Protein 4NA1 (pdb70)

Radius of gyration: 31.55 Å; Cα contacts (8 Å, |Δi|>4): 2940; chains: 2; bounding box: 77×65×108 Å

Nearest PDB structures (foldseek):
  4na1-assembly1_A  TM=1.002E+00  e=0.000E+00  Bacillus subtilis subsp. subtilis str. 168
  4na3-assembly1_A  TM=1.001E+00  e=0.000E+00  Bacillus subtilis subsp. subtilis str. 168
  5erb-assembly2_C  TM=9.635E-01  e=1.532E-74  Bacillus amyloliquefaciens
  6fij-assembly1_A  TM=9.177E-01  e=1.841E-51  Cercospora nicotianae
  8cg4-assembly1_B  TM=8.851E-01  e=1.357E-51  Aspergillus parasiticus

Secondary structure (DSSP, 8-state):
-PPPEEEEEEEEEBTTBSSHHHHHHHHHTT----EEPPTTT--GGGGBS-TTTSTT-BS--EEB--S-TTEE-GGGGT--HHHHTTS-HHHHHHHHHHHHHHHHHT--HHHHTTS--EEEEE----SHHHHHHHTTPPP-THHHHHHS-TTHHHHHHHHHHT--S-EEEE-BTBTHHHHHHHHHHHHHHHTS-SEEEEEEEE---SSHHHHHHHHTT-B-TTS---TTBTT---B-BB-EEEEEEEEEHHHHHHHT---SEEEEEEEEEE--S-SSTT---HHHHHHHHHHHHHHHT--GGG--EEE------TTHHHHHHHHHHHHHHHHHT---SS--EEEE-THHHH-B-GGGHHHHHHHHHHHHHHTTEEPPPTT-SSB-TT---TTSSEEE--S-EE---EE-SSSPEEPPEEEEEEE-TTSEEEEEEEE-------EEEEEEESSHHHHHHHHHHHHHHHHTTS--GGGHHHHHHHHHHSS---SEEEEEEESSHHHHHHHHHHHHHSS--SSSSEEEEGGG-TTHHHHHHH-HHHHHHHHHHHHTT-HHHHHHHHHTT----GGGGS-SSPPPP---PPP----EE----/-PPPEEEEEEEEEBTTBSSHHHHHHHHHTT----EEPPTTT--GGGGBS-TTTSTT-BS--EEB--S-TTEE-TGGGT--HHHHTTS-HHHHHHHHHHHHHHHHHT--HHHHTTS--EEEEE----SHHHHHHHTTPPP-THHIIIII-TTHHHHHHHHHHT--S-EEEE-BTBTHHHHHHHHHHHHHHTTS-SEEEEEEEE---SSHHHHHHHHTT-B-TTS---TTBTT---B-BB-EEEEEEEEEHHHHHHHT---SEEEEEEEEEE--S-SSTT---HHHHHHHHHHHHHHHT--GGGEEEEE------TTHHHHHHHHHHHHHHHHHHT----EEEE-THHHH-B-GGGHHHHHHHHHHHHHHTTEEPPPTT-SSB-TTS--TTSSEEE--S-EE----B-TTSPBPPPEEEEEEE-TTSEEEEEEEE------EEEEEEESSHHHHHHHHHHHHHHHHTT---GGGHHHHHHHHHHSS---SEEEEEEESSHHHHHHHHHHHHHT---EEEEGGG-HHHHHHTSS-HHHHHHHHHHHHTT-HHHHHHHHHTT----GGGGS-SSPPPP---PPP----EE-----

Sequence (1188 aa):
DFEPVAIVGISGRFPGAMDIDEFWKNLEEGKDSITEVPKDRWDWREHYGNPDTDVNKTDIKWGGFIDGVAEFDPLFFGISPREADYVDPQQRLLMTYVWKALEDAGCSPQSLSGTGTGIFIGTGNTGYKDLFHRANLPIEGHAATGHMIPSVGPNRMSYFLNIHGPSEPVETACSSSLVAIHRAVTAMQNGDCEMAIAGGVNTILTEEAHISYSKAGMLSTDGRCKTFSADANGYVRGEGVGMVMLKKLEDAERDGNHIYGVIRGTAENHGGRANTLTSPNPKAQADLLVRAYRQADIDPSTVTYIEAHGTGTELGDPIEINGLKAAFKELSNMDVPDHRCGIGSVKSNIGHLELAAGISGLIKVLLQMKHKTLVKSLHCETLNPYLQLTDSPFYIVQEKQEWKSVTDRDGNELPRRAGISSFGIGGVNAHIVIEEYMPEQPNVIVLSAKNKSRLIDRASQLLEVIRNKKYTDQDLHRIAYTLQVGREEMDERLACVAGTMQELEEKLQAFVDGKEETDEFFRGQSHRNKETQTIFTADEDMALALDAWIRKRKYAKLADLWVKGVSIQWNTLYGETKPRLISLPSYPFAKDHYWVPDFEPVAIVGISGRFPGAMDIDEFWKNLEEGKDSITEVPKDRWDWREHYGNPDTDVNKTDIKWGGFIDGVAEFDPLFFGISPREADYVDPQQRLLMTYVWKALEDAGCSPQSLSGTGTGIFIGTGNTGYKDLFHRANLPIEGHAATGHMIPSVGPNRMSYFLNIHGPSEPVETACSSSLVAIHRAVTAMQNGDCEMAIAGGVNTILTEEAHISYSKAGMLSTDGRCKTFSADANGYVRGEGVGMVMLKKLEDAERDGNHIYGVIRGTAENHGGRANTLTSPNPKAQADLLVRAYRQADIDPSTVTYIEAHGTGTELGDPIEINGLKAAFKELSNMRDHRCGIGSVKSNIGHLELAAGISGLIKVLLQMKHKTLVKSLHCETLNPYLQLTDSPFYIVQEKQEWKSVTDRDGNELPRRAGISSFGIGGVNAHIVIEEYMPQPNVIVLSAKNKSRLIDRASQLLEVIRNKKYTDQDLHRIAYTLQVGREEMDERLACVAGTMQELEEKLQAFVDGKEFFRGQSHRNKETQTIFTADEDMALALDAWIRKRKYAKLADLWVKGVSIQWNTLYGETKPRLISLPSYPFAKDHYWVPA

CATH classification: 3.40.47.10 (+1 more: 1.10.1240.100)

Organism: Bacillus subtilis (strain 168) (NCBI:txid224308)

Structure (mmCIF, N/CA/C/O backbone):
data_4NA1
#
_entry.id   4NA1
#
_cell.length_a   77.862
_cell.length_b   113.089
_cell.length_c   96.480
_cell.angle_alpha   90.00
_cell.angle_beta   107.00
_cell.angle_gamma   90.00
#
_symmetry.space_group_name_H-M   'P 1 21 1'
#
loop_
_entity.id
_entity.type
_entity.pdbx_description
1 polymer 'Polyketide synthase PksJ'
2 non-polymer 'SULFATE ION'
3 water water
#
loop_
_atom_site.group_PDB
_atom_site.id
_atom_site.type_symbol
_atom_site.label_atom_id
_atom_site.label_alt_id
_atom_site.label_comp_id
_atom_site.label_asym_id
_atom_site.label_entity_id
_atom_site.label_seq_id
_atom_site.pdbx_PDB_ins_code
_atom_site.Cartn_x
_atom_site.Cartn_y
_atom_site.Cartn_z
_atom_site.occupancy
_atom_site.B_iso_or_equiv
_atom_site.auth_seq_id
_atom_site.auth_comp_id
_atom_site.auth_asym_id
_atom_site.auth_atom_id
_atom_site.pdbx_PDB_model_num
ATOM 1 N N . ASP A 1 22 ? -8.272 -50.079 -24.952 1.00 71.40 3 ASP A N 1
ATOM 2 C CA . ASP A 1 22 ? -9.525 -49.335 -24.871 1.00 76.65 3 ASP A CA 1
ATOM 3 C C . ASP A 1 22 ? -9.528 -48.085 -25.759 1.00 70.13 3 ASP A C 1
ATOM 4 O O . ASP A 1 22 ? -10.559 -47.703 -26.316 1.00 63.96 3 ASP A O 1
ATOM 9 N N . PHE A 1 23 ? -8.370 -47.457 -25.904 1.00 62.59 4 PHE A N 1
ATOM 10 C CA . PHE A 1 23 ? -8.290 -46.233 -26.682 1.00 52.17 4 PHE A CA 1
ATOM 11 C C . PHE A 1 23 ? -8.503 -46.489 -28.173 1.00 55.14 4 PHE A C 1
ATOM 12 O O . PHE A 1 23 ? -7.795 -47.284 -28.770 1.00 56.20 4 PHE A O 1
ATOM 20 N N . GLU A 1 24 ? -9.465 -45.797 -28.786 1.00 54.29 5 GLU A N 1
ATOM 21 C CA . GLU A 1 24 ? -9.650 -45.906 -30.235 1.00 52.80 5 GLU A CA 1
ATOM 22 C C . GLU A 1 24 ? -8.915 -44.775 -30.974 1.00 44.90 5 GLU A C 1
ATOM 23 O O . GLU A 1 24 ? -9.117 -43.598 -30.718 1.00 40.33 5 GLU A O 1
ATOM 29 N N . PRO A 1 25 ? -8.051 -45.145 -31.902 1.00 43.22 6 PRO A N 1
ATOM 30 C CA . PRO A 1 25 ? -7.307 -44.153 -32.687 1.00 37.92 6 PRO A CA 1
ATOM 31 C C . PRO A 1 25 ? -8.247 -43.202 -33.450 1.00 40.17 6 PRO A C 1
ATOM 32 O O . PRO A 1 25 ? -9.326 -43.609 -33.889 1.00 34.83 6 PRO A O 1
ATOM 36 N N . VAL A 1 26 ? -7.844 -41.940 -33.563 1.00 32.20 7 VAL A N 1
ATOM 37 C CA . VAL A 1 26 ? -8.668 -40.901 -34.168 1.00 31.75 7 VAL A CA 1
ATOM 38 C C . VAL A 1 26 ? -7.983 -40.345 -35.396 1.00 30.82 7 VAL A C 1
ATOM 39 O O . VAL A 1 26 ? -6.863 -39.837 -35.316 1.00 34.59 7 VAL A O 1
ATOM 43 N N . ALA A 1 27 ? -8.674 -40.397 -36.527 1.00 31.19 8 ALA A N 1
ATOM 44 C CA . ALA A 1 27 ? -8.139 -39.877 -37.777 1.00 31.87 8 ALA A CA 1
ATOM 45 C C . ALA A 1 27 ? -8.335 -38.366 -37.913 1.00 31.40 8 ALA A C 1
ATOM 46 O O . ALA A 1 27 ? -9.378 -37.827 -37.577 1.00 25.86 8 ALA A O 1
ATOM 48 N N . ILE A 1 28 ? -7.331 -37.685 -38.432 1.00 31.86 9 ILE A N 1
ATOM 49 C CA . ILE A 1 28 ? -7.500 -36.303 -38.841 1.00 30.27 9 ILE A CA 1
ATOM 50 C C . ILE A 1 28 ? -7.844 -36.264 -40.323 1.00 34.36 9 ILE A C 1
ATOM 51 O O . ILE A 1 28 ? -6.979 -36.535 -41.142 1.00 31.14 9 ILE A O 1
ATOM 56 N N . VAL A 1 29 ? -9.071 -35.851 -40.658 1.00 27.81 10 VAL A N 1
ATOM 57 C CA . VAL A 1 29 ? -9.610 -35.997 -41.997 1.00 27.78 10 VAL A CA 1
ATOM 58 C C . VAL A 1 29 ? -9.785 -34.678 -42.780 1.00 29.18 10 VAL A C 1
ATOM 59 O O . VAL A 1 29 ? -10.099 -34.700 -43.951 1.00 31.21 10 VAL A O 1
ATOM 63 N N . GLY A 1 30 ? -9.553 -33.536 -42.131 1.00 28.66 11 GLY A N 1
ATOM 64 C CA . GLY A 1 30 ? -9.637 -32.248 -42.786 1.00 31.71 11 GLY A CA 1
ATOM 65 C C . GLY A 1 30 ? -8.925 -31.209 -41.947 1.00 34.69 11 GLY A C 1
ATOM 66 O O . GLY A 1 30 ? -8.845 -31.338 -40.733 1.00 26.29 11 GLY A O 1
ATOM 67 N N . ILE A 1 31 ? -8.339 -30.218 -42.601 1.00 26.91 12 ILE A N 1
ATOM 68 C CA . ILE A 1 31 ? -7.664 -29.167 -41.899 1.00 27.78 12 ILE A CA 1
ATOM 69 C C . ILE A 1 31 ? -7.858 -27.875 -42.640 1.00 27.45 12 ILE A C 1
ATOM 70 O O . ILE A 1 31 ? -8.094 -27.887 -43.844 1.00 31.22 12 ILE A O 1
ATOM 75 N N . SER A 1 32 ? -7.720 -26.763 -41.928 1.00 30.26 13 SER A N 1
ATOM 76 C CA . SER A 1 32 ? -7.733 -25.430 -42.524 1.00 25.50 13 SER A CA 1
ATOM 77 C C . SER A 1 32 ? -6.959 -24.489 -41.617 1.00 33.75 13 SER A C 1
ATOM 78 O O . SER A 1 32 ? -6.757 -24.767 -40.429 1.00 26.06 13 SER A O 1
ATOM 81 N N . GLY A 1 33 ? -6.554 -23.347 -42.148 1.00 30.60 14 GLY A N 1
ATOM 82 C CA . GLY A 1 33 ? -5.881 -22.389 -41.307 1.00 30.09 14 GLY A CA 1
ATOM 83 C C . GLY A 1 33 ? -5.341 -21.203 -42.041 1.00 34.08 14 GLY A C 1
ATOM 84 O O . GLY A 1 33 ? -5.162 -21.252 -43.255 1.00 32.27 14 GLY A O 1
ATOM 85 N N . ARG A 1 34 ? -5.055 -20.152 -41.275 1.00 30.01 15 ARG A N 1
ATOM 86 C CA . ARG A 1 34 ? -4.393 -18.950 -41.749 1.00 30.94 15 ARG A CA 1
ATOM 87 C C . ARG A 1 34 ? -3.397 -18.484 -40.689 1.00 32.66 15 ARG A C 1
ATOM 88 O O . ARG A 1 34 ? -3.726 -18.433 -39.510 1.00 28.94 15 ARG A O 1
ATOM 96 N N . PHE A 1 35 ? -2.172 -18.155 -41.106 1.00 30.94 16 PHE A N 1
ATOM 97 C CA . PHE A 1 35 ? -1.082 -17.891 -40.162 1.00 31.87 16 PHE A CA 1
ATOM 98 C C . PHE A 1 35 ? -0.283 -16.683 -40.579 1.00 35.27 16 PHE A C 1
ATOM 99 O O . PHE A 1 35 ? -0.452 -16.181 -41.697 1.00 34.48 16 PHE A O 1
ATOM 107 N N . PRO A 1 36 ? 0.566 -16.179 -39.670 1.00 31.22 17 PRO A N 1
ATOM 108 C CA . PRO A 1 36 ? 1.318 -15.010 -40.097 1.00 35.10 17 PRO A CA 1
ATOM 109 C C . PRO A 1 36 ? 2.083 -15.344 -41.371 1.00 34.06 17 PRO A C 1
ATOM 110 O O . PRO A 1 36 ? 2.733 -16.383 -41.414 1.00 35.72 17 PRO A O 1
ATOM 114 N N . GLY A 1 37 ? 1.940 -14.515 -42.402 1.00 33.05 18 GLY A N 1
ATOM 115 C CA . GLY A 1 37 ? 2.617 -14.734 -43.666 1.00 39.94 18 GLY A CA 1
ATOM 116 C C . GLY A 1 37 ? 1.982 -15.788 -44.561 1.00 44.03 18 GLY A C 1
ATOM 117 O O . GLY A 1 37 ? 2.508 -16.064 -45.629 1.00 39.13 18 GLY A O 1
ATOM 118 N N . ALA A 1 38 ? 0.865 -16.392 -44.147 1.00 41.69 19 ALA A N 1
ATOM 119 C CA . ALA A 1 38 ? 0.331 -17.543 -44.894 1.00 35.99 19 ALA A CA 1
ATOM 120 C C . ALA A 1 38 ? -1.189 -17.520 -45.003 1.00 42.12 19 ALA A C 1
ATOM 121 O O . ALA A 1 38 ? -1.909 -17.770 -44.030 1.00 33.52 19 ALA A O 1
ATOM 123 N N . MET A 1 39 ? -1.671 -17.247 -46.204 1.00 33.53 20 MET A N 1
ATOM 124 C CA . MET A 1 39 ? -3.094 -17.100 -46.442 1.00 34.48 20 MET A CA 1
ATOM 125 C C . MET A 1 39 ? -3.871 -18.386 -46.188 1.00 31.78 20 MET A C 1
ATOM 126 O O . MET A 1 39 ? -5.046 -18.340 -45.846 1.00 38.70 20 MET A O 1
ATOM 131 N N . ASP A 1 40 ? -3.224 -19.524 -46.397 1.00 31.48 21 ASP A N 1
ATOM 132 C CA . ASP A 1 40 ? -3.892 -20.802 -46.272 1.00 32.87 21 ASP A CA 1
ATOM 133 C C . ASP A 1 40 ? -2.852 -21.856 -46.012 1.00 30.69 21 ASP A C 1
ATOM 134 O O . ASP A 1 40 ? -1.656 -21.564 -45.890 1.00 34.90 21 ASP A O 1
ATOM 139 N N . ILE A 1 41 ? -3.298 -23.091 -45.920 1.00 31.20 22 ILE A N 1
ATOM 140 C CA . ILE A 1 41 ? -2.405 -24.199 -45.590 1.00 31.82 22 ILE A CA 1
ATOM 141 C C . ILE A 1 41 ? -1.286 -24.410 -46.635 1.00 40.34 22 ILE A C 1
ATOM 142 O O . ILE A 1 41 ? -0.146 -24.710 -46.279 1.00 35.79 22 ILE A O 1
ATOM 147 N N . ASP A 1 42 ? -1.611 -24.253 -47.919 1.00 36.09 23 ASP A N 1
ATOM 148 C CA . ASP A 1 42 ? -0.603 -24.349 -48.987 1.00 44.92 23 ASP A CA 1
ATOM 149 C C . ASP A 1 42 ? 0.546 -23.329 -48.785 1.00 39.08 23 ASP A C 1
ATOM 150 O O . ASP A 1 42 ? 1.729 -23.661 -48.862 1.00 39.63 23 ASP A O 1
ATOM 155 N N . GLU A 1 43 ? 0.213 -22.076 -48.543 1.00 40.18 24 GLU A N 1
ATOM 156 C CA . GLU A 1 43 ? 1.281 -21.099 -48.399 1.00 40.84 24 GLU A CA 1
ATOM 157 C C . GLU A 1 43 ? 2.088 -21.343 -47.114 1.00 41.98 24 GLU A C 1
ATOM 158 O O . GLU A 1 43 ? 3.297 -21.104 -47.052 1.00 37.66 24 GLU A O 1
ATOM 164 N N . PHE A 1 44 ? 1.403 -21.834 -46.095 1.00 36.05 25 PHE A N 1
ATOM 165 C CA . PHE A 1 44 ? 2.042 -22.146 -44.840 1.00 32.51 25 PHE A CA 1
ATOM 166 C C . PHE A 1 44 ? 3.162 -23.134 -45.043 1.00 36.39 25 PHE A C 1
ATOM 167 O O . PHE A 1 44 ? 4.266 -22.943 -44.528 1.00 35.12 25 PHE A O 1
ATOM 175 N N . TRP A 1 45 ? 2.879 -24.211 -45.772 1.00 37.00 26 TRP A N 1
ATOM 176 C CA . TRP A 1 45 ? 3.919 -25.201 -46.062 1.00 42.46 26 TRP A CA 1
ATOM 177 C C . TRP A 1 45 ? 5.071 -24.628 -46.890 1.00 41.76 26 TRP A C 1
ATOM 178 O O . TRP A 1 45 ? 6.242 -24.937 -46.651 1.00 43.03 26 TRP A O 1
ATOM 189 N N . LYS A 1 46 ? 4.727 -23.794 -47.862 1.00 42.07 27 LYS A N 1
ATOM 190 C CA . LYS A 1 46 ? 5.717 -23.112 -48.689 1.00 41.72 27 LYS A CA 1
ATOM 191 C C . LYS A 1 46 ? 6.662 -22.292 -47.801 1.00 45.84 27 LYS A C 1
ATOM 192 O O . LYS A 1 46 ? 7.885 -22.331 -47.972 1.00 43.35 27 LYS A O 1
ATOM 198 N N . ASN A 1 47 ? 6.094 -21.563 -46.843 1.00 42.62 28 ASN A N 1
ATOM 199 C CA . ASN A 1 47 ? 6.898 -20.766 -45.927 1.00 41.22 28 ASN A CA 1
ATOM 200 C C . ASN A 1 47 ? 7.777 -21.616 -45.038 1.00 35.56 28 ASN A C 1
ATOM 201 O O . ASN A 1 47 ? 8.948 -21.308 -44.846 1.00 41.55 28 ASN A O 1
ATOM 206 N N . LEU A 1 48 ? 7.204 -22.682 -44.472 1.00 38.52 29 LEU A N 1
ATOM 207 C CA . LEU A 1 48 ? 7.958 -23.546 -43.572 1.00 39.02 29 LEU A CA 1
ATOM 208 C C . LEU A 1 48 ? 9.118 -24.215 -44.324 1.00 44.37 29 LEU A C 1
ATOM 209 O O . LEU A 1 48 ? 10.239 -24.278 -43.827 1.00 43.53 29 LEU A O 1
ATOM 214 N N . GLU A 1 49 ? 8.842 -24.682 -45.539 1.00 42.80 30 GLU A N 1
ATOM 215 C CA . GLU A 1 49 ? 9.845 -25.349 -46.372 1.00 46.66 30 GLU A CA 1
ATOM 216 C C . GLU A 1 49 ? 11.012 -24.417 -46.756 1.00 43.86 30 GLU A C 1
ATOM 217 O O . GLU A 1 49 ? 12.156 -24.856 -46.819 1.00 50.30 30 GLU A O 1
ATOM 223 N N . GLU A 1 50 ? 10.724 -23.137 -46.966 1.00 43.82 31 GLU A N 1
ATOM 224 C CA . GLU A 1 50 ? 11.737 -22.157 -47.338 1.00 44.31 31 GLU A CA 1
ATOM 225 C C . GLU A 1 50 ? 12.465 -21.525 -46.146 1.00 47.37 31 GLU A C 1
ATOM 226 O O . GLU A 1 50 ? 13.358 -20.699 -46.347 1.00 44.34 31 GLU A O 1
ATOM 232 N N . GLY A 1 51 ? 12.080 -21.904 -44.922 1.00 41.78 32 GLY A N 1
ATOM 233 C CA . GLY A 1 51 ? 12.639 -21.331 -43.701 1.00 38.11 32 GLY A CA 1
ATOM 234 C C . GLY A 1 51 ? 12.293 -19.862 -43.517 1.00 43.75 32 GLY A C 1
ATOM 235 O O . GLY A 1 51 ? 13.087 -19.076 -43.010 1.00 45.03 32 GLY A O 1
ATOM 236 N N . LYS A 1 52 ? 11.083 -19.476 -43.895 1.00 43.09 33 LYS A N 1
ATOM 237 C CA . LYS A 1 52 ? 10.712 -18.067 -43.842 1.00 43.71 33 LYS A CA 1
ATOM 238 C C . LYS A 1 52 ? 10.290 -17.614 -42.422 1.00 47.36 33 LYS A C 1
ATOM 239 O O . LYS A 1 52 ? 9.614 -18.331 -41.673 1.00 40.65 33 LYS A O 1
ATOM 245 N N . ASP A 1 53 ? 10.746 -16.419 -42.065 1.00 43.71 34 ASP A N 1
ATOM 246 C CA . ASP A 1 53 ? 10.410 -15.749 -40.815 1.00 39.68 34 ASP A CA 1
ATOM 247 C C . ASP A 1 53 ? 9.297 -14.782 -41.139 1.00 37.78 34 ASP A C 1
ATOM 248 O O . ASP A 1 53 ? 9.489 -13.914 -41.954 1.00 42.39 34 ASP A O 1
ATOM 253 N N . SER A 1 54 ? 8.117 -14.927 -40.541 1.00 40.09 35 SER A N 1
ATOM 254 C CA . SER A 1 54 ? 6.988 -14.084 -40.941 1.00 37.94 35 SER A CA 1
ATOM 255 C C . SER A 1 54 ? 6.646 -13.010 -39.918 1.00 37.94 35 SER A C 1
ATOM 256 O O . SER A 1 54 ? 5.634 -12.345 -40.040 1.00 40.44 35 SER A O 1
ATOM 259 N N . ILE A 1 55 ? 7.498 -12.838 -38.912 1.00 37.32 36 ILE A N 1
ATOM 260 C CA . ILE A 1 55 ? 7.295 -11.772 -37.936 1.00 37.95 36 ILE A CA 1
ATOM 261 C C . ILE A 1 55 ? 7.557 -10.423 -38.601 1.00 38.45 36 ILE A C 1
ATOM 262 O O . ILE A 1 55 ? 8.446 -10.295 -39.449 1.00 39.53 36 ILE A O 1
ATOM 267 N N . THR A 1 56 ? 6.762 -9.434 -38.227 1.00 37.99 37 THR A N 1
ATOM 268 C CA . THR A 1 56 ? 6.877 -8.080 -38.759 1.00 39.44 37 THR A CA 1
ATOM 269 C C . THR A 1 56 ? 6.737 -7.133 -37.600 1.00 41.08 37 THR A C 1
ATOM 270 O O . THR A 1 56 ? 6.472 -7.542 -36.453 1.00 35.56 37 THR A O 1
ATOM 274 N N . GLU A 1 57 ? 6.874 -5.853 -37.901 1.00 40.34 38 GLU A N 1
ATOM 275 C CA . GLU A 1 57 ? 6.528 -4.806 -36.953 1.00 36.88 38 GLU A CA 1
ATOM 276 C C . GLU A 1 57 ? 5.024 -4.745 -36.881 1.00 36.24 38 GLU A C 1
ATOM 277 O O . GLU A 1 57 ? 4.346 -5.186 -37.807 1.00 39.50 38 GLU A O 1
ATOM 283 N N . VAL A 1 58 ? 4.484 -4.247 -35.772 1.00 32.92 39 VAL A N 1
ATOM 284 C CA . VAL A 1 58 ? 3.053 -4.098 -35.672 1.00 32.63 39 VAL A CA 1
ATOM 285 C C . VAL A 1 58 ? 2.500 -3.186 -36.781 1.00 41.07 39 VAL A C 1
ATOM 286 O O . VAL A 1 58 ? 2.995 -2.070 -36.966 1.00 38.41 39 VAL A O 1
ATOM 290 N N . PRO A 1 59 ? 1.468 -3.657 -37.511 1.00 38.36 40 PRO A N 1
ATOM 291 C CA . PRO A 1 59 ? 0.844 -2.847 -38.571 1.00 38.06 40 PRO A CA 1
ATOM 292 C C . PRO A 1 59 ? 0.113 -1.648 -38.016 1.00 42.31 40 PRO A C 1
ATOM 293 O O . PRO A 1 59 ? -0.535 -1.746 -36.976 1.00 40.94 40 PRO A O 1
ATOM 297 N N . LYS A 1 60 ? 0.222 -0.527 -38.724 1.00 44.60 41 LYS A N 1
ATOM 298 C CA . LYS A 1 60 ? -0.348 0.739 -38.286 1.00 44.78 41 LYS A CA 1
ATOM 299 C C . LYS A 1 60 ? -1.845 0.639 -38.071 1.00 41.53 41 LYS A C 1
ATOM 300 O O . LYS A 1 60 ? -2.382 1.267 -37.168 1.00 41.00 41 LYS A O 1
ATOM 306 N N . ASP A 1 61 ? -2.523 -0.180 -38.862 1.00 44.10 42 ASP A N 1
ATOM 307 C CA . ASP A 1 61 ? -3.969 -0.322 -38.699 1.00 46.09 42 ASP A CA 1
ATOM 308 C C . ASP A 1 61 ? -4.393 -1.019 -37.377 1.00 44.87 42 ASP A C 1
ATOM 309 O O . ASP A 1 61 ? -5.564 -0.971 -37.035 1.00 42.75 42 ASP A O 1
ATOM 314 N N . ARG A 1 62 ? -3.458 -1.623 -36.624 1.00 37.88 43 ARG A N 1
ATOM 315 C CA . ARG A 1 62 ? -3.804 -2.155 -35.289 1.00 36.03 43 ARG A CA 1
ATOM 316 C C . ARG A 1 62 ? -3.548 -1.090 -34.224 1.00 36.21 43 ARG A C 1
ATOM 317 O O . ARG A 1 62 ? -4.445 -0.721 -33.462 1.00 39.21 43 ARG A O 1
ATOM 325 N N . TRP A 1 63 ? -2.291 -0.655 -34.144 1.00 38.72 44 TRP A N 1
ATOM 326 C CA . TRP A 1 63 ? -1.891 0.527 -33.390 1.00 34.96 44 TRP A CA 1
ATOM 327 C C . TRP A 1 63 ? -0.542 1.036 -33.920 1.00 41.05 44 TRP A C 1
ATOM 328 O O . TRP A 1 63 ? 0.146 0.362 -34.696 1.00 37.26 44 TRP A O 1
ATOM 339 N N . ASP A 1 64 ? -0.186 2.246 -33.505 1.00 37.12 45 ASP A N 1
ATOM 340 C CA . ASP A 1 64 ? 1.097 2.820 -33.836 1.00 40.39 45 ASP A CA 1
ATOM 341 C C . ASP A 1 64 ? 2.131 2.431 -32.777 1.00 35.75 45 ASP A C 1
ATOM 342 O O . ASP A 1 64 ? 2.113 2.956 -31.672 1.00 38.81 45 ASP A O 1
ATOM 347 N N . TRP A 1 65 ? 3.056 1.535 -33.107 1.00 38.28 46 TRP A N 1
ATOM 348 C CA . TRP A 1 65 ? 3.996 1.101 -32.084 1.00 39.43 46 TRP A CA 1
ATOM 349 C C . TRP A 1 65 ? 4.816 2.284 -31.521 1.00 42.26 46 TRP A C 1
ATOM 350 O O . TRP A 1 65 ? 5.176 2.299 -30.334 1.00 35.69 46 TRP A O 1
ATOM 361 N N . ARG A 1 66 ? 5.083 3.290 -32.352 1.00 38.59 47 ARG A N 1
ATOM 362 C CA . ARG A 1 66 ? 5.883 4.435 -31.893 1.00 45.81 47 ARG A CA 1
ATOM 363 C C . ARG A 1 66 ? 5.161 5.221 -30.818 1.00 37.83 47 ARG A C 1
ATOM 364 O O . ARG A 1 66 ? 5.770 5.721 -29.873 1.00 41.90 47 ARG A O 1
ATOM 372 N N . GLU A 1 67 ? 3.848 5.299 -30.951 1.00 38.52 48 GLU A N 1
ATOM 373 C CA . GLU A 1 67 ? 3.050 6.046 -30.004 1.00 37.46 48 GLU A CA 1
ATOM 374 C C . GLU A 1 67 ? 3.117 5.462 -28.591 1.00 43.53 48 GLU A C 1
ATOM 375 O O . GLU A 1 67 ? 3.003 6.194 -27.601 1.00 47.25 48 GLU A O 1
ATOM 381 N N . HIS A 1 68 ? 3.331 4.152 -28.489 1.00 41.99 49 HIS A N 1
ATOM 382 C CA . HIS A 1 68 ? 3.327 3.483 -27.188 1.00 40.50 49 HIS A CA 1
ATOM 383 C C . HIS A 1 68 ? 4.728 3.024 -26.834 1.00 37.24 49 HIS A C 1
ATOM 384 O O . HIS A 1 68 ? 4.914 2.291 -25.879 1.00 36.13 49 HIS A O 1
ATOM 391 N N . TYR A 1 69 ? 5.726 3.488 -27.585 1.00 42.33 50 TYR A N 1
ATOM 392 C CA . TYR A 1 69 ? 7.106 3.026 -27.381 1.00 38.41 50 TYR A CA 1
ATOM 393 C C . TYR A 1 69 ? 7.790 3.635 -26.148 1.00 43.01 50 TYR A C 1
ATOM 394 O O . TYR A 1 69 ? 7.603 4.815 -25.812 1.00 44.91 50 TYR A O 1
ATOM 403 N N . GLY A 1 70 ? 8.585 2.822 -25.465 1.00 38.70 51 GLY A N 1
ATOM 404 C CA . GLY A 1 70 ? 9.272 3.280 -24.274 1.00 41.42 51 GLY A CA 1
ATOM 405 C C . GLY A 1 70 ? 9.867 2.115 -23.510 1.00 46.87 51 GLY A C 1
ATOM 406 O O . GLY A 1 70 ? 9.891 0.980 -24.011 1.00 43.18 51 GLY A O 1
ATOM 407 N N . ASN A 1 71 ? 10.356 2.404 -22.302 1.00 46.72 52 ASN A N 1
ATOM 408 C CA . ASN A 1 71 ? 10.907 1.389 -21.416 1.00 43.64 52 ASN A CA 1
ATOM 409 C C . ASN A 1 71 ? 9.808 0.854 -20.489 1.00 40.43 52 ASN A C 1
ATOM 410 O O . ASN A 1 71 ? 9.226 1.609 -19.704 1.00 43.32 52 ASN A O 1
ATOM 415 N N . PRO A 1 72 ? 9.460 -0.444 -20.636 1.00 34.01 53 PRO A N 1
ATOM 416 C CA . PRO A 1 72 ? 8.324 -1.031 -19.917 1.00 39.59 53 PRO A CA 1
ATOM 417 C C . PRO A 1 72 ? 8.567 -1.110 -18.415 1.00 37.12 53 PRO A C 1
ATOM 418 O O . PRO A 1 72 ? 7.615 -1.099 -17.638 1.00 37.05 53 PRO A O 1
ATOM 422 N N . ASP A 1 73 ? 9.831 -1.161 -18.018 1.00 35.02 54 ASP A N 1
ATOM 423 C CA . ASP A 1 73 ? 10.198 -1.253 -16.604 1.00 39.71 54 ASP A CA 1
ATOM 424 C C . ASP A 1 73 ? 10.058 0.087 -15.866 1.00 38.25 54 ASP A C 1
ATOM 425 O O . ASP A 1 73 ? 9.921 0.091 -14.658 1.00 40.33 54 ASP A O 1
ATOM 430 N N . THR A 1 74 ? 10.066 1.218 -16.584 1.00 44.51 55 THR A N 1
ATOM 431 C CA . THR A 1 74 ? 9.987 2.543 -15.934 1.00 45.20 55 THR A CA 1
ATOM 432 C C . THR A 1 74 ? 8.896 3.500 -16.465 1.00 46.23 55 THR A C 1
ATOM 433 O O . THR A 1 74 ? 8.536 4.474 -15.786 1.00 43.10 55 THR A O 1
ATOM 437 N N . ASP A 1 75 ? 8.371 3.232 -17.660 1.00 41.19 56 ASP A N 1
ATOM 438 C CA . ASP A 1 75 ? 7.425 4.164 -18.304 1.00 40.19 56 ASP A CA 1
ATOM 439 C C . ASP A 1 75 ? 5.997 3.672 -18.303 1.00 44.48 56 ASP A C 1
ATOM 440 O O . ASP A 1 75 ? 5.694 2.564 -18.768 1.00 38.32 56 ASP A O 1
ATOM 445 N N . VAL A 1 76 ? 5.121 4.509 -17.763 1.00 39.18 57 VAL A N 1
ATOM 446 C CA . VAL A 1 76 ? 3.711 4.210 -17.693 1.00 42.46 57 VAL A CA 1
ATOM 447 C C . VAL A 1 76 ? 3.129 3.917 -19.077 1.00 43.63 57 VAL A C 1
ATOM 448 O O . VAL A 1 76 ? 3.197 4.748 -19.985 1.00 38.97 57 VAL A O 1
ATOM 452 N N . ASN A 1 77 ? 2.561 2.719 -19.209 1.00 36.70 58 ASN A N 1
ATOM 453 C CA . ASN A 1 77 ? 1.847 2.253 -20.400 1.00 35.23 58 ASN A CA 1
ATOM 454 C C . ASN A 1 77 ? 2.685 2.184 -21.666 1.00 33.69 58 ASN A C 1
ATOM 455 O O . ASN A 1 77 ? 2.138 2.250 -22.759 1.00 43.65 58 ASN A O 1
ATOM 460 N N . LYS A 1 78 ? 3.990 1.963 -21.536 1.00 33.22 59 LYS A N 1
ATOM 461 C CA . LYS A 1 78 ? 4.848 1.884 -22.708 1.00 35.09 59 LYS A CA 1
ATOM 462 C C . LYS A 1 78 ? 5.480 0.510 -22.808 1.00 37.89 59 LYS A C 1
ATOM 463 O O . LYS A 1 78 ? 5.568 -0.213 -21.827 1.00 31.75 59 LYS A O 1
ATOM 469 N N . THR A 1 79 ? 5.903 0.153 -24.013 1.00 31.28 60 THR A N 1
ATOM 470 C CA . THR A 1 79 ? 6.621 -1.091 -24.220 1.00 35.85 60 THR A CA 1
ATOM 471 C C . THR A 1 79 ? 7.649 -0.890 -25.303 1.00 34.93 60 THR A C 1
ATOM 472 O O . THR A 1 79 ? 7.495 -0.015 -26.131 1.00 36.73 60 THR A O 1
ATOM 476 N N . ASP A 1 80 ? 8.705 -1.694 -25.274 1.00 37.11 61 ASP A N 1
ATOM 477 C CA . ASP A 1 80 ? 9.716 -1.679 -26.327 1.00 40.89 61 ASP A CA 1
ATOM 478 C C . ASP A 1 80 ? 9.413 -2.780 -27.338 1.00 39.08 61 ASP A C 1
ATOM 479 O O . ASP A 1 80 ? 10.154 -2.997 -28.283 1.00 35.88 61 ASP A O 1
ATOM 484 N N . ILE A 1 81 ? 8.291 -3.460 -27.153 1.00 37.87 62 ILE A N 1
ATOM 485 C CA . ILE A 1 81 ? 7.937 -4.552 -28.052 1.00 37.93 62 ILE A CA 1
ATOM 486 C C . ILE A 1 81 ? 7.115 -4.027 -29.208 1.00 38.78 62 ILE A C 1
ATOM 487 O O . ILE A 1 81 ? 5.940 -3.692 -29.042 1.00 34.53 62 ILE A O 1
ATOM 492 N N . LYS A 1 82 ? 7.713 -4.005 -30.399 1.00 30.72 63 LYS A N 1
ATOM 493 C CA . LYS A 1 82 ? 7.036 -3.430 -31.546 1.00 38.96 63 LYS A CA 1
ATOM 494 C C . LYS A 1 82 ? 6.769 -4.467 -32.635 1.00 37.77 63 LYS A C 1
ATOM 495 O O . LYS A 1 82 ? 6.436 -4.113 -33.764 1.00 37.56 63 LYS A O 1
ATOM 501 N N . TRP A 1 83 ? 6.907 -5.740 -32.277 1.00 36.23 64 TRP A N 1
ATOM 502 C CA . TRP A 1 83 ? 6.774 -6.848 -33.216 1.00 31.93 64 TRP A CA 1
ATOM 503 C C . TRP A 1 83 ? 5.582 -7.764 -32.922 1.00 36.33 64 TRP A C 1
ATOM 504 O O . TRP A 1 83 ? 5.080 -7.824 -31.795 1.00 28.87 64 TRP A O 1
ATOM 515 N N . GLY A 1 84 ? 5.166 -8.477 -33.957 1.00 34.87 65 GLY A N 1
ATOM 516 C CA . GLY A 1 84 ? 4.170 -9.521 -33.851 1.00 35.67 65 GLY A CA 1
ATOM 517 C C . GLY A 1 84 ? 4.045 -10.275 -35.162 1.00 35.61 65 GLY A C 1
ATOM 518 O O . GLY A 1 84 ? 4.482 -9.792 -36.220 1.00 39.09 65 GLY A O 1
ATOM 519 N N . GLY A 1 85 ? 3.465 -11.471 -35.091 1.00 36.47 66 GLY A N 1
ATOM 520 C CA . GLY A 1 85 ? 3.014 -12.197 -36.265 1.00 30.30 66 GLY A CA 1
ATOM 521 C C . GLY A 1 85 ? 1.524 -11.867 -36.467 1.00 35.89 66 GLY A C 1
ATOM 522 O O . GLY A 1 85 ? 0.672 -12.169 -35.614 1.00 32.83 66 GLY A O 1
ATOM 523 N N . PHE A 1 86 ? 1.205 -11.218 -37.581 1.00 33.32 67 PHE A N 1
ATOM 524 C CA . PHE A 1 86 ? -0.146 -10.747 -37.840 1.00 34.60 67 PHE A CA 1
ATOM 525 C C . PHE A 1 86 ? -0.710 -11.414 -39.078 1.00 32.07 67 PHE A C 1
ATOM 526 O O . PHE A 1 86 ? 0.026 -11.749 -39.973 1.00 34.73 67 PHE A O 1
ATOM 534 N N . ILE A 1 87 ? -2.019 -11.649 -39.110 1.00 36.08 68 ILE A N 1
ATOM 535 C CA . ILE A 1 87 ? -2.614 -12.243 -40.307 1.00 37.93 68 ILE A CA 1
ATOM 536 C C . ILE A 1 87 ? -3.420 -11.213 -41.062 1.00 35.61 68 ILE A C 1
ATOM 537 O O . ILE A 1 87 ? -3.873 -10.243 -40.495 1.00 35.02 68 ILE A O 1
ATOM 542 N N . ASP A 1 88 ? -3.618 -11.466 -42.347 1.00 35.14 69 ASP A N 1
ATOM 543 C CA . ASP A 1 88 ? -4.529 -10.670 -43.141 1.00 40.39 69 ASP A CA 1
ATOM 544 C C . ASP A 1 88 ? -5.968 -11.076 -42.938 1.00 41.29 69 ASP A C 1
ATOM 545 O O . ASP A 1 88 ? -6.262 -12.233 -42.636 1.00 39.66 69 ASP A O 1
ATOM 550 N N . GLY A 1 89 ? -6.862 -10.108 -43.099 1.00 33.56 70 GLY A N 1
ATOM 551 C CA . GLY A 1 89 ? -8.288 -10.389 -43.170 1.00 41.53 70 GLY A CA 1
ATOM 552 C C . GLY A 1 89 ? -9.019 -10.540 -41.844 1.00 39.77 70 GLY A C 1
ATOM 553 O O . GLY A 1 89 ? -10.049 -11.207 -41.806 1.00 39.45 70 GLY A O 1
ATOM 554 N N . VAL A 1 90 ? -8.512 -9.927 -40.768 1.00 37.76 71 VAL A N 1
ATOM 555 C CA . VAL A 1 90 ? -9.089 -10.144 -39.435 1.00 32.47 71 VAL A CA 1
ATOM 556 C C . VAL A 1 90 ? -10.498 -9.594 -39.358 1.00 34.64 71 VAL A C 1
ATOM 557 O O . VAL A 1 90 ? -11.350 -10.102 -38.626 1.00 34.43 71 VAL A O 1
ATOM 561 N N . ALA A 1 91 ? -10.749 -8.587 -40.174 1.00 31.33 72 ALA A N 1
ATOM 562 C CA . ALA A 1 91 ? -12.035 -7.917 -40.214 1.00 37.05 72 ALA A CA 1
ATOM 563 C C . ALA A 1 91 ? -12.925 -8.436 -41.363 1.00 34.71 72 ALA A C 1
ATOM 564 O O . ALA A 1 91 ? -14.047 -7.951 -41.573 1.00 31.58 72 ALA A O 1
ATOM 566 N N . GLU A 1 92 ? -12.432 -9.410 -42.117 1.00 35.69 73 GLU A N 1
ATOM 567 C CA . GLU A 1 92 ? -13.192 -9.912 -43.248 1.00 37.38 73 GLU A CA 1
ATOM 568 C C . GLU A 1 92 ? -14.180 -11.012 -42.868 1.00 36.65 73 GLU A C 1
ATOM 569 O O . GLU A 1 92 ? -13.831 -11.944 -42.153 1.00 35.08 73 GLU A O 1
ATOM 575 N N . PHE A 1 93 ? -15.401 -10.907 -43.379 1.00 36.83 74 PHE A N 1
ATOM 576 C CA . PHE A 1 93 ? -16.456 -11.862 -43.050 1.00 35.80 74 PHE A CA 1
ATOM 577 C C . PHE A 1 93 ? -17.533 -11.904 -44.135 1.00 36.05 74 PHE A C 1
ATOM 578 O O . PHE A 1 93 ? -17.745 -10.937 -44.854 1.00 32.00 74 PHE A O 1
ATOM 586 N N . ASP A 1 94 ? -18.206 -13.041 -44.238 1.00 31.49 75 ASP A N 1
ATOM 587 C CA . ASP A 1 94 ? -19.313 -13.220 -45.171 1.00 29.21 75 ASP A CA 1
ATOM 588 C C . ASP A 1 94 ? -20.537 -13.560 -44.354 1.00 30.15 75 ASP A C 1
ATOM 589 O O . ASP A 1 94 ? -20.952 -14.725 -44.259 1.00 28.20 75 ASP A O 1
ATOM 594 N N . PRO A 1 95 ? -21.124 -12.537 -43.724 1.00 29.37 76 PRO A N 1
ATOM 595 C CA . PRO A 1 95 ? -22.191 -12.811 -42.751 1.00 27.18 76 PRO A CA 1
ATOM 596 C C . PRO A 1 95 ? -23.409 -13.464 -43.368 1.00 34.61 76 PRO A C 1
ATOM 597 O O . PRO A 1 95 ? -24.021 -14.300 -42.701 1.00 33.27 76 PRO A O 1
ATOM 601 N N . LEU A 1 96 ? -23.780 -13.084 -44.600 1.00 37.04 77 LEU A N 1
ATOM 602 C CA . LEU A 1 96 ? -24.978 -13.651 -45.218 1.00 32.33 77 LEU A CA 1
ATOM 603 C C . LEU A 1 96 ? -24.832 -15.158 -45.430 1.00 34.20 77 LEU A C 1
ATOM 604 O O . LEU A 1 96 ? -25.813 -15.889 -45.375 1.00 33.92 77 LEU A O 1
ATOM 609 N N . PHE A 1 97 ? -23.606 -15.607 -45.678 1.00 33.52 78 PHE A N 1
ATOM 610 C CA . PHE A 1 97 ? -23.340 -17.017 -45.797 1.00 31.49 78 PHE A CA 1
ATOM 611 C C . PHE A 1 97 ? -23.828 -17.752 -44.557 1.00 33.38 78 PHE A C 1
ATOM 612 O O . PHE A 1 97 ? -24.382 -18.835 -44.665 1.00 33.36 78 PHE A O 1
ATOM 620 N N . PHE A 1 98 ? -23.601 -17.148 -43.390 1.00 28.89 79 PHE A N 1
ATOM 621 C CA . PHE A 1 98 ? -23.833 -17.792 -42.111 1.00 31.36 79 PHE A CA 1
ATOM 622 C C . PHE A 1 98 ? -25.144 -17.327 -41.520 1.00 35.04 79 PHE A C 1
ATOM 623 O O . PHE A 1 98 ? -25.371 -17.546 -40.344 1.00 36.48 79 PHE A O 1
ATOM 631 N N . GLY A 1 99 ? -25.990 -16.673 -42.326 1.00 32.99 80 GLY A N 1
ATOM 632 C CA . GLY A 1 99 ? -27.305 -16.219 -41.874 1.00 32.82 80 GLY A CA 1
ATOM 633 C C . GLY A 1 99 ? -27.273 -15.067 -40.867 1.00 37.22 80 GLY A C 1
ATOM 634 O O . GLY A 1 99 ? -28.176 -14.904 -40.036 1.00 32.13 80 GLY A O 1
ATOM 635 N N . ILE A 1 100 ? -26.234 -14.246 -40.942 1.00 31.74 81 ILE A N 1
ATOM 636 C CA . ILE A 1 100 ? -26.097 -13.086 -40.048 1.00 32.38 81 ILE A CA 1
ATOM 637 C C . ILE A 1 100 ? -26.221 -11.795 -40.872 1.00 34.85 81 ILE A C 1
ATOM 638 O O . ILE A 1 100 ? -25.676 -11.692 -41.962 1.00 30.91 81 ILE A O 1
ATOM 643 N N . SER A 1 101 ? -26.938 -10.807 -40.374 1.00 34.71 82 SER A N 1
ATOM 644 C CA . SER A 1 101 ? -27.065 -9.539 -41.110 1.00 39.67 82 SER A CA 1
ATOM 645 C C . SER A 1 101 ? -25.776 -8.695 -41.072 1.00 40.81 82 SER A C 1
ATOM 646 O O . SER A 1 101 ? -25.005 -8.772 -40.105 1.00 34.94 82 SER A O 1
ATOM 649 N N . PRO A 1 102 ? -25.548 -7.870 -42.120 1.00 39.68 83 PRO A N 1
ATOM 650 C CA . PRO A 1 102 ? -24.377 -6.986 -42.162 1.00 35.94 83 PRO A CA 1
ATOM 651 C C . PRO A 1 102 ? -24.318 -6.110 -40.923 1.00 33.34 83 PRO A C 1
ATOM 652 O O . PRO A 1 102 ? -23.252 -5.884 -40.348 1.00 35.98 83 PRO A O 1
ATOM 656 N N . ARG A 1 103 ? -25.475 -5.691 -40.444 1.00 36.84 84 ARG A N 1
ATOM 657 C CA . ARG A 1 103 ? -25.511 -4.816 -39.278 1.00 36.75 84 ARG A CA 1
ATOM 658 C C . ARG A 1 103 ? -25.081 -5.570 -38.010 1.00 43.90 84 ARG A C 1
ATOM 659 O O . ARG A 1 103 ? -24.357 -5.026 -37.161 1.00 39.10 84 ARG A O 1
ATOM 667 N N . GLU A 1 104 ? -25.523 -6.821 -37.896 1.00 38.39 85 GLU A N 1
ATOM 668 C CA . GLU A 1 104 ? -25.151 -7.680 -36.782 1.00 37.13 85 GLU A CA 1
ATOM 669 C C . GLU A 1 104 ? -23.667 -7.993 -36.841 1.00 33.19 85 GLU A C 1
ATOM 670 O O . GLU A 1 104 ? -22.991 -8.116 -35.819 1.00 33.12 85 GLU A O 1
ATOM 676 N N . ALA A 1 105 ? -23.161 -8.134 -38.056 1.00 28.33 86 ALA A N 1
ATOM 677 C CA . ALA A 1 105 ? -21.802 -8.546 -38.249 1.00 33.22 86 ALA A CA 1
ATOM 678 C C . ALA A 1 105 ? -20.829 -7.619 -37.534 1.00 32.04 86 ALA A C 1
ATOM 679 O O . ALA A 1 105 ? -19.823 -8.087 -37.040 1.00 30.48 86 ALA A O 1
ATOM 681 N N . ASP A 1 106 ? -21.125 -6.317 -37.481 1.00 36.95 87 ASP A N 1
ATOM 682 C CA . ASP A 1 106 ? -20.236 -5.360 -36.822 1.00 36.28 87 ASP A CA 1
ATOM 683 C C . ASP A 1 106 ? -20.018 -5.684 -35.344 1.00 33.96 87 ASP A C 1
ATOM 684 O O . ASP A 1 106 ? -18.962 -5.394 -34.780 1.00 35.10 87 ASP A O 1
ATOM 689 N N . TYR A 1 107 ? -21.028 -6.286 -34.737 1.00 31.28 88 TYR A N 1
ATOM 690 C CA . TYR A 1 107 ? -20.991 -6.618 -33.335 1.00 30.86 88 TYR A CA 1
ATOM 691 C C . TYR A 1 107 ? -20.352 -7.959 -33.043 1.00 34.61 88 TYR A C 1
ATOM 692 O O . TYR A 1 107 ? -20.039 -8.269 -31.885 1.00 32.26 88 TYR A O 1
ATOM 701 N N . VAL A 1 108 ? -20.156 -8.755 -34.084 1.00 33.02 89 VAL A N 1
ATOM 702 C CA . VAL A 1 108 ? -19.648 -10.096 -33.869 1.00 28.09 89 VAL A CA 1
ATOM 703 C C . VAL A 1 108 ? -18.125 -10.055 -33.794 1.00 27.07 89 VAL A C 1
ATOM 704 O O . VAL A 1 108 ? -17.451 -9.550 -34.718 1.00 28.25 89 VAL A O 1
ATOM 708 N N . ASP A 1 109 ? -17.592 -10.583 -32.686 1.00 27.99 90 ASP A N 1
ATOM 709 C CA . ASP A 1 109 ? -16.157 -10.634 -32.431 1.00 26.41 90 ASP A CA 1
ATOM 710 C C . ASP A 1 109 ? -15.460 -11.357 -33.584 1.00 32.83 90 ASP A C 1
ATOM 711 O O . ASP A 1 109 ? -15.931 -12.404 -34.043 1.00 29.52 90 ASP A O 1
ATOM 716 N N . PRO A 1 110 ? -14.345 -10.790 -34.070 1.00 24.72 91 PRO A N 1
ATOM 717 C CA . PRO A 1 110 ? -13.516 -11.443 -35.073 1.00 28.64 91 PRO A CA 1
ATOM 718 C C . PRO A 1 110 ? -13.121 -12.857 -34.611 1.00 29.97 91 PRO A C 1
ATOM 719 O O . PRO A 1 110 ? -12.899 -13.724 -35.468 1.00 26.24 91 PRO A O 1
ATOM 723 N N . GLN A 1 111 ? -13.079 -13.101 -33.297 1.00 29.26 92 GLN A N 1
ATOM 724 C CA . GLN A 1 111 ? -12.792 -14.470 -32.800 1.00 30.34 92 GLN A CA 1
ATOM 725 C C . GLN A 1 111 ? -13.829 -15.466 -33.330 1.00 30.60 92 GLN A C 1
ATOM 726 O O . GLN A 1 111 ? -13.493 -16.584 -33.767 1.00 29.04 92 GLN A O 1
ATOM 732 N N . GLN A 1 112 ? -15.089 -15.058 -33.269 1.00 25.05 93 GLN A N 1
ATOM 733 C CA . GLN A 1 112 ? -16.207 -15.873 -33.720 1.00 24.56 93 GLN A CA 1
ATOM 734 C C . GLN A 1 112 ? -16.262 -15.981 -35.209 1.00 28.32 93 GLN A C 1
ATOM 735 O O . GLN A 1 112 ? -16.639 -17.011 -35.743 1.00 26.08 93 GLN A O 1
ATOM 741 N N . ARG A 1 113 ? -15.954 -14.885 -35.888 1.00 23.79 94 ARG A N 1
ATOM 742 C CA . ARG A 1 113 ? -16.049 -14.845 -37.342 1.00 29.91 94 ARG A CA 1
ATOM 743 C C . ARG A 1 113 ? -15.041 -15.756 -37.985 1.00 27.71 94 ARG A C 1
ATOM 744 O O . ARG A 1 113 ? -15.393 -16.522 -38.902 1.00 27.13 94 ARG A O 1
ATOM 752 N N . LEU A 1 114 ? -13.794 -15.671 -37.521 1.00 26.93 95 LEU A N 1
ATOM 753 C CA . LEU A 1 114 ? -12.751 -16.589 -37.961 1.00 29.30 95 LEU A CA 1
ATOM 754 C C . LEU A 1 114 ? -13.076 -18.031 -37.553 1.00 29.16 95 LEU A C 1
ATOM 755 O O . LEU A 1 114 ? -12.877 -18.938 -38.324 1.00 26.07 95 LEU A O 1
ATOM 760 N N . LEU A 1 115 ? -13.606 -18.236 -36.354 1.00 27.20 96 LEU A N 1
ATOM 761 C CA . LEU A 1 115 ? -14.008 -19.582 -35.956 1.00 26.08 96 LEU A CA 1
ATOM 762 C C . LEU A 1 115 ? -14.973 -20.182 -37.004 1.00 25.82 96 LEU A C 1
ATOM 763 O O . LEU A 1 115 ? -14.713 -21.258 -37.547 1.00 25.90 96 LEU A O 1
ATOM 768 N N . MET A 1 116 ? -16.065 -19.465 -37.294 1.00 24.81 97 MET A N 1
ATOM 769 C CA . MET A 1 116 ? -17.080 -19.979 -38.210 1.00 30.12 97 MET A CA 1
ATOM 770 C C . MET A 1 116 ? -16.466 -20.235 -39.594 1.00 27.47 97 MET A C 1
ATOM 771 O O . MET A 1 116 ? -16.662 -21.272 -40.220 1.00 25.44 97 MET A O 1
ATOM 776 N N . THR A 1 117 ? -15.669 -19.297 -40.054 1.00 25.99 98 THR A N 1
ATOM 777 C CA . THR A 1 117 ? -15.055 -19.409 -41.371 1.00 25.03 98 THR A CA 1
ATOM 778 C C . THR A 1 117 ? -14.158 -20.653 -41.498 1.00 26.57 98 THR A C 1
ATOM 779 O O . THR A 1 117 ? -14.253 -21.428 -42.472 1.00 26.77 98 THR A O 1
ATOM 783 N N . TYR A 1 118 ? -13.280 -20.848 -40.515 1.00 29.00 99 TYR A N 1
ATOM 784 C CA . TYR A 1 118 ? -12.287 -21.907 -40.626 1.00 26.75 99 TYR A CA 1
ATOM 785 C C . TYR A 1 118 ? -12.835 -23.255 -40.271 1.00 27.11 99 TYR A C 1
ATOM 786 O O . TYR A 1 118 ? -12.366 -24.247 -40.808 1.00 23.14 99 TYR A O 1
ATOM 795 N N . VAL A 1 119 ? -13.892 -23.303 -39.458 1.00 24.79 100 VAL A N 1
ATOM 796 C CA . VAL A 1 119 ? -14.562 -24.591 -39.234 1.00 27.28 100 VAL A CA 1
ATOM 797 C C . VAL A 1 119 ? -15.186 -25.088 -40.525 1.00 26.91 100 VAL A C 1
ATOM 798 O O . VAL A 1 119 ? -15.022 -26.244 -40.894 1.00 28.89 100 VAL A O 1
ATOM 802 N N . TRP A 1 120 ? -15.861 -24.197 -41.241 1.00 26.77 101 TRP A N 1
ATOM 803 C CA . TRP A 1 120 ? -16.468 -24.568 -42.520 1.00 24.62 101 TRP A CA 1
ATOM 804 C C . TRP A 1 120 ? -15.392 -25.037 -43.496 1.00 28.50 101 TRP A C 1
ATOM 805 O O . TRP A 1 120 ? -15.579 -26.035 -44.224 1.00 24.24 101 TRP A O 1
ATOM 816 N N . LYS A 1 121 ? -14.255 -24.342 -43.512 1.00 26.66 102 LYS A N 1
ATOM 817 C CA . LYS A 1 121 ? -13.184 -24.733 -44.442 1.00 33.07 102 LYS A CA 1
ATOM 818 C C . LYS A 1 121 ? -12.611 -26.093 -44.160 1.00 30.54 102 LYS A C 1
ATOM 819 O O . LYS A 1 121 ? -12.255 -26.821 -45.114 1.00 29.52 102 LYS A O 1
ATOM 825 N N . ALA A 1 122 ? -12.476 -26.425 -42.878 1.00 25.34 103 ALA A N 1
ATOM 826 C CA . ALA A 1 122 ? -11.989 -27.756 -42.497 1.00 31.50 103 ALA A CA 1
ATOM 827 C C . ALA A 1 122 ? -12.978 -28.837 -42.891 1.00 30.79 103 ALA A C 1
ATOM 828 O O . ALA A 1 122 ? -12.566 -29.925 -43.339 1.00 30.48 103 ALA A O 1
ATOM 830 N N . LEU A 1 123 ? -14.268 -28.546 -42.771 1.00 29.13 104 LEU A N 1
ATOM 831 C CA . LEU A 1 123 ? -15.285 -29.489 -43.222 1.00 30.89 104 LEU A CA 1
ATOM 832 C C . LEU A 1 123 ? -15.203 -29.682 -44.724 1.00 27.44 104 LEU A C 1
ATOM 833 O O . LEU A 1 123 ? -15.295 -30.809 -45.202 1.00 26.39 104 LEU A O 1
ATOM 838 N N . GLU A 1 124 ? -15.054 -28.584 -45.467 1.00 27.04 105 GLU A N 1
ATOM 839 C CA . GLU A 1 124 ? -14.925 -28.686 -46.911 1.00 30.99 105 GLU A CA 1
ATOM 840 C C . GLU A 1 124 ? -13.627 -29.403 -47.279 1.00 28.73 105 GLU A C 1
ATOM 841 O O . GLU A 1 124 ? -13.604 -30.228 -48.218 1.00 31.22 105 GLU A O 1
ATOM 847 N N . ASP A 1 125 ? -12.546 -29.113 -46.550 1.00 26.02 106 ASP A N 1
ATOM 848 C CA . ASP A 1 125 ? -11.301 -29.833 -46.805 1.00 29.48 106 ASP A CA 1
ATOM 849 C C . ASP A 1 125 ? -11.505 -31.321 -46.664 1.00 32.74 106 ASP A C 1
ATOM 850 O O . ASP A 1 125 ? -11.005 -32.108 -47.463 1.00 31.25 106 ASP A O 1
ATOM 855 N N . ALA A 1 126 ? -12.231 -31.728 -45.626 1.00 25.47 107 ALA A N 1
ATOM 856 C CA . ALA A 1 126 ? -12.444 -33.164 -45.386 1.00 22.64 107 ALA A CA 1
ATOM 857 C C . ALA A 1 126 ? -13.308 -33.779 -46.476 1.00 28.44 107 ALA A C 1
ATOM 858 O O . ALA A 1 126 ? -13.238 -35.001 -46.735 1.00 32.11 107 ALA A O 1
ATOM 860 N N . GLY A 1 127 ? -14.157 -32.968 -47.100 1.00 32.60 108 GLY A N 1
ATOM 861 C CA . GLY A 1 127 ? -15.129 -33.488 -48.061 1.00 33.82 108 GLY A CA 1
ATOM 862 C C . GLY A 1 127 ? -16.368 -33.998 -47.371 1.00 35.88 108 GLY A C 1
ATOM 863 O O . GLY A 1 127 ? -17.046 -34.940 -47.821 1.00 30.01 108 GLY A O 1
ATOM 864 N N . CYS A 1 128 ? -16.656 -33.347 -46.255 1.00 31.71 109 CYS A N 1
ATOM 865 C CA . CYS A 1 128 ? -17.813 -33.638 -45.457 1.00 32.98 109 CYS A CA 1
ATOM 866 C C . CYS A 1 128 ? -18.875 -32.543 -45.690 1.00 38.73 109 CYS A C 1
ATOM 867 O O . CYS A 1 128 ? -18.687 -31.368 -45.322 1.00 33.69 109 CYS A O 1
ATOM 870 N N . SER A 1 129 ? -19.981 -32.934 -46.319 1.00 29.15 110 SER A N 1
ATOM 871 C CA . SER A 1 129 ? -21.091 -32.014 -46.551 1.00 41.03 110 SER A CA 1
ATOM 872 C C . SER A 1 129 ? -21.815 -31.689 -45.226 1.00 33.50 110 SER A C 1
ATOM 873 O O . SER A 1 129 ? -21.928 -32.548 -44.348 1.00 34.73 110 SER A O 1
ATOM 876 N N . PRO A 1 130 ? -22.302 -30.446 -45.080 1.00 40.60 111 PRO A N 1
ATOM 877 C CA . PRO A 1 130 ? -23.166 -30.013 -43.969 1.00 41.61 111 PRO A CA 1
ATOM 878 C C . PRO A 1 130 ? -24.403 -30.908 -43.833 1.00 40.91 111 PRO A C 1
ATOM 879 O O . PRO A 1 130 ? -24.848 -31.177 -42.730 1.00 49.13 111 PRO A O 1
ATOM 883 N N . GLN A 1 131 ? -24.965 -31.349 -44.946 1.00 42.95 112 GLN A N 1
ATOM 884 C CA . GLN A 1 131 ? -26.098 -32.255 -44.883 1.00 49.52 112 GLN A CA 1
ATOM 885 C C . GLN A 1 131 ? -25.727 -33.537 -44.117 1.00 51.39 112 GLN A C 1
ATOM 886 O O . GLN A 1 131 ? -26.538 -34.067 -43.346 1.00 52.83 112 GLN A O 1
ATOM 892 N N . SER A 1 132 ? -24.514 -34.033 -44.333 1.00 40.45 113 SER A N 1
ATOM 893 C CA . SER A 1 132 ? -24.046 -35.227 -43.626 1.00 42.10 113 SER A CA 1
ATOM 894 C C . SER A 1 132 ? -23.947 -35.004 -42.117 1.00 42.47 113 SER A C 1
ATOM 895 O O . SER A 1 132 ? -24.094 -35.939 -41.344 1.00 44.11 113 SER A O 1
ATOM 898 N N . LEU A 1 133 ? -23.693 -33.763 -41.708 1.00 31.84 114 LEU A N 1
ATOM 899 C CA . LEU A 1 133 ? -23.431 -33.445 -40.313 1.00 37.55 114 LEU A CA 1
ATOM 900 C C . LEU A 1 133 ? -24.701 -33.091 -39.544 1.00 33.61 114 LEU A C 1
ATOM 901 O O . LEU A 1 133 ? -24.791 -33.274 -38.335 1.00 39.14 114 LEU A O 1
ATOM 906 N N . SER A 1 134 ? -25.709 -32.594 -40.258 1.00 35.01 115 SER A N 1
ATOM 907 C CA . SER A 1 134 ? -26.954 -32.210 -39.627 1.00 32.14 115 SER A CA 1
ATOM 908 C C . SER A 1 134 ? -27.571 -33.371 -38.821 1.00 31.17 115 SER A C 1
ATOM 909 O O . SER A 1 134 ? -27.768 -34.469 -39.337 1.00 33.06 115 SER A O 1
ATOM 912 N N . GLY A 1 135 ? -27.877 -33.098 -37.559 1.00 38.06 116 GLY A N 1
ATOM 913 C CA . GLY A 1 135 ? -28.536 -34.052 -36.685 1.00 38.57 116 GLY A CA 1
ATOM 914 C C . GLY A 1 135 ? -27.589 -34.938 -35.891 1.00 35.08 116 GLY A C 1
ATOM 915 O O . GLY A 1 135 ? -28.014 -35.581 -34.939 1.00 36.73 116 GLY A O 1
ATOM 916 N N . THR A 1 136 ? -26.309 -34.928 -36.244 1.00 31.52 117 THR A N 1
ATOM 917 C CA . THR A 1 136 ? -25.321 -35.760 -35.580 1.00 30.55 117 THR A CA 1
ATOM 918 C C . THR A 1 136 ? -24.844 -35.172 -34.283 1.00 32.00 117 THR A C 1
ATOM 919 O O . THR A 1 136 ? -24.989 -33.970 -34.034 1.00 34.54 117 THR A O 1
ATOM 923 N N . GLY A 1 137 ? -24.205 -36.026 -33.485 1.00 28.14 118 GLY A N 1
ATOM 924 C CA . GLY A 1 137 ? -23.606 -35.625 -32.227 1.00 30.49 118 GLY A CA 1
ATOM 925 C C . GLY A 1 137 ? -22.176 -35.128 -32.439 1.00 31.93 118 GLY A C 1
ATOM 926 O O . GLY A 1 137 ? -21.260 -35.506 -31.724 1.00 35.43 118 GLY A O 1
ATOM 927 N N . THR A 1 138 ? -21.953 -34.324 -33.466 1.00 27.69 119 THR A N 1
ATOM 928 C CA . THR A 1 138 ? -20.609 -33.818 -33.719 1.00 24.87 119 THR A CA 1
ATOM 929 C C . THR A 1 138 ? -20.257 -32.742 -32.666 1.00 30.18 119 THR A C 1
ATOM 930 O O . THR A 1 138 ? -21.072 -31.858 -32.397 1.00 24.79 119 THR A O 1
ATOM 934 N N . GLY A 1 139 ? -19.066 -32.851 -32.070 1.00 32.31 120 GLY A N 1
ATOM 935 C CA . GLY A 1 139 ? -18.580 -31.868 -31.102 1.00 32.56 120 GLY A CA 1
ATOM 936 C C . GLY A 1 139 ? -17.745 -30.730 -31.707 1.00 27.40 120 GLY A C 1
ATOM 937 O O . GLY A 1 139 ? -17.194 -30.810 -32.820 1.00 29.13 120 GLY A O 1
ATOM 938 N N . ILE A 1 140 ? -17.688 -29.618 -30.993 1.00 26.13 121 ILE A N 1
ATOM 939 C CA . ILE A 1 140 ? -16.829 -28.515 -31.362 1.00 24.26 121 ILE A CA 1
ATOM 940 C C . ILE A 1 140 ? -16.072 -28.009 -30.114 1.00 23.06 121 ILE A C 1
ATOM 941 O O . ILE A 1 140 ? -16.703 -27.652 -29.098 1.00 27.10 121 ILE A O 1
ATOM 946 N N . PHE A 1 141 ? -14.747 -27.999 -30.186 1.00 23.66 122 PHE A N 1
ATOM 947 C CA . PHE A 1 141 ? -13.892 -27.552 -29.079 1.00 24.39 122 PHE A CA 1
ATOM 948 C C . PHE A 1 141 ? -12.812 -26.648 -29.663 1.00 25.42 122 PHE A C 1
ATOM 949 O O . PHE A 1 141 ? -11.937 -27.140 -30.396 1.00 26.83 122 PHE A O 1
ATOM 957 N N . ILE A 1 142 ? -12.879 -25.347 -29.351 1.00 28.15 123 ILE A N 1
ATOM 958 C CA . ILE A 1 142 ? -12.012 -24.347 -29.938 1.00 25.35 123 ILE A CA 1
ATOM 959 C C . ILE A 1 142 ? -11.366 -23.499 -28.841 1.00 28.45 123 ILE A C 1
ATOM 960 O O . ILE A 1 142 ? -12.051 -22.955 -27.970 1.00 26.32 123 ILE A O 1
ATOM 965 N N . GLY A 1 143 ? -10.047 -23.381 -28.899 1.00 27.06 124 GLY A N 1
ATOM 966 C CA . GLY A 1 143 ? -9.322 -22.428 -28.076 1.00 26.51 124 GLY A CA 1
ATOM 967 C C . GLY A 1 143 ? -9.724 -21.024 -28.497 1.00 25.36 124 GLY A C 1
ATOM 968 O O . GLY A 1 143 ? -9.528 -20.633 -29.630 1.00 27.69 124 GLY A O 1
ATOM 969 N N . THR A 1 144 ? -10.332 -20.274 -27.594 1.00 26.24 125 THR A N 1
ATOM 970 C CA . THR A 1 144 ? -10.769 -18.931 -27.896 1.00 28.62 125 THR A CA 1
ATOM 971 C C . THR A 1 144 ? -10.998 -18.209 -26.583 1.00 29.36 125 THR A C 1
ATOM 972 O O . THR A 1 144 ? -11.008 -18.832 -25.530 1.00 27.33 125 THR A O 1
ATOM 976 N N . GLY A 1 145 ? -11.184 -16.897 -26.665 1.00 30.51 126 GLY A N 1
ATOM 977 C CA . GLY A 1 145 ? -11.352 -16.049 -25.510 1.00 27.77 126 GLY A CA 1
ATOM 978 C C . GLY A 1 145 ? -11.480 -14.583 -25.913 1.00 32.41 126 GLY A C 1
ATOM 979 O O . GLY A 1 145 ? -11.567 -14.265 -27.099 1.00 38.27 126 GLY A O 1
ATOM 980 N N . ASN A 1 146 ? -11.494 -13.670 -24.944 1.00 38.24 127 ASN A N 1
ATOM 981 C CA . ASN A 1 146 ? -11.575 -12.228 -25.261 1.00 36.43 127 ASN A CA 1
ATOM 982 C C . ASN A 1 146 ? -10.254 -11.687 -25.745 1.00 32.06 127 ASN A C 1
ATOM 983 O O . ASN A 1 146 ? -9.233 -11.905 -25.110 1.00 32.86 127 ASN A O 1
ATOM 988 N N . THR A 1 147 ? -10.238 -10.937 -26.833 1.00 33.70 128 THR A N 1
ATOM 989 C CA . THR A 1 147 ? -8.963 -10.395 -27.295 1.00 38.24 128 THR A CA 1
ATOM 990 C C . THR A 1 147 ? -9.003 -8.883 -27.556 1.00 37.38 128 THR A C 1
ATOM 991 O O . THR A 1 147 ? -8.130 -8.348 -28.249 1.00 35.93 128 THR A O 1
ATOM 995 N N . GLY A 1 148 ? -10.038 -8.214 -27.062 1.00 31.10 129 GLY A N 1
ATOM 996 C CA . GLY A 1 148 ? -10.067 -6.758 -27.088 1.00 36.17 129 GLY A CA 1
ATOM 997 C C . GLY A 1 148 ? -11.110 -6.123 -27.998 1.00 35.22 129 GLY A C 1
ATOM 998 O O . GLY A 1 148 ? -11.228 -4.889 -28.023 1.00 35.66 129 GLY A O 1
ATOM 999 N N . TYR A 1 149 ? -11.908 -6.924 -28.712 1.00 30.13 130 TYR A N 1
ATOM 1000 C CA . TYR A 1 149 ? -12.915 -6.318 -29.595 1.00 25.60 130 TYR A CA 1
ATOM 1001 C C . TYR A 1 149 ? -13.889 -5.437 -28.810 1.00 31.25 130 TYR A C 1
ATOM 1002 O O . TYR A 1 149 ? -14.211 -4.320 -29.227 1.00 32.83 130 TYR A O 1
ATOM 1011 N N . LYS A 1 150 ? -14.358 -5.911 -27.677 1.00 29.26 131 LYS A N 1
ATOM 1012 C CA . LYS A 1 150 ? -15.230 -5.103 -26.850 1.00 30.42 131 LYS A CA 1
ATOM 1013 C C . LYS A 1 150 ? -14.548 -3.771 -26.416 1.00 32.56 131 LYS A C 1
ATOM 1014 O O . LYS A 1 150 ? -15.198 -2.730 -26.385 1.00 32.30 131 LYS A O 1
ATOM 1020 N N . ASP A 1 151 ? -13.253 -3.810 -26.092 1.00 27.20 132 ASP A N 1
ATOM 1021 C CA . ASP A 1 151 ? -12.512 -2.608 -25.739 1.00 34.21 132 ASP A CA 1
ATOM 1022 C C . ASP A 1 151 ? -12.498 -1.610 -26.879 1.00 32.95 132 ASP A C 1
ATOM 1023 O O . ASP A 1 151 ? -12.490 -0.422 -26.632 1.00 30.66 132 ASP A O 1
ATOM 1028 N N . LEU A 1 152 ? -12.486 -2.090 -28.128 1.00 28.84 133 LEU A N 1
ATOM 1029 C CA . LEU A 1 152 ? -12.482 -1.195 -29.285 1.00 32.27 133 LEU A CA 1
ATOM 1030 C C . LEU A 1 152 ? -13.815 -0.451 -29.369 1.00 37.89 133 LEU A C 1
ATOM 1031 O O . LEU A 1 152 ? -13.856 0.716 -29.790 1.00 38.28 133 LEU A O 1
ATOM 1036 N N . PHE A 1 153 ? -14.889 -1.107 -28.924 1.00 32.73 134 PHE A N 1
ATOM 1037 C CA . PHE A 1 153 ? -16.191 -0.448 -28.778 1.00 33.32 134 PHE A CA 1
ATOM 1038 C C . PHE A 1 153 ? -16.148 0.662 -27.752 1.00 36.92 134 PHE A C 1
ATOM 1039 O O . PHE A 1 153 ? -16.569 1.798 -28.042 1.00 37.86 134 PHE A O 1
ATOM 1047 N N . HIS A 1 154 ? -15.662 0.374 -26.550 1.00 33.31 135 HIS A N 1
ATOM 1048 C CA . HIS A 1 154 ? -15.648 1.409 -25.526 1.00 39.75 135 HIS A CA 1
ATOM 1049 C C . HIS A 1 154 ? -14.735 2.603 -25.886 1.00 39.74 135 HIS A C 1
ATOM 1050 O O . HIS A 1 154 ? -15.039 3.741 -25.542 1.00 39.61 135 HIS A O 1
ATOM 1057 N N . ARG A 1 155 ? -13.685 2.368 -26.669 1.00 37.75 136 ARG A N 1
ATOM 1058 C CA . ARG A 1 155 ? -12.737 3.436 -26.986 1.00 46.19 136 ARG A CA 1
ATOM 1059 C C . ARG A 1 155 ? -13.374 4.412 -27.937 1.00 49.18 136 ARG A C 1
ATOM 1060 O O . ARG A 1 155 ? -13.060 5.603 -27.898 1.00 49.92 136 ARG A O 1
ATOM 1068 N N . ALA A 1 156 ? -14.150 3.882 -28.880 1.00 39.47 137 ALA A N 1
ATOM 1069 C CA . ALA A 1 156 ? -14.904 4.710 -29.822 1.00 39.97 137 ALA A CA 1
ATOM 1070 C C . ALA A 1 156 ? -16.192 5.284 -29.191 1.00 36.01 137 ALA A C 1
ATOM 1071 O O . ALA A 1 156 ? -16.994 5.907 -29.881 1.00 45.34 137 ALA A O 1
ATOM 1073 N N . ASN A 1 157 ? -16.340 5.146 -27.874 1.00 38.41 138 ASN A N 1
ATOM 1074 C CA . ASN A 1 157 ? -17.553 5.545 -27.140 1.00 39.14 138 ASN A CA 1
ATOM 1075 C C . ASN A 1 157 ? -18.877 5.156 -27.775 1.00 44.14 138 ASN A C 1
ATOM 1076 O O . ASN A 1 157 ? -19.889 5.873 -27.669 1.00 34.46 138 ASN A O 1
ATOM 1081 N N . LEU A 1 158 ? -18.878 3.968 -28.362 1.00 40.38 139 LEU A N 1
ATOM 1082 C CA . LEU A 1 158 ? -20.081 3.423 -28.941 1.00 41.42 139 LEU A CA 1
ATOM 1083 C C . LEU A 1 158 ? -20.990 3.007 -27.828 1.00 39.98 139 LEU A C 1
ATOM 1084 O O . LEU A 1 158 ? -20.546 2.504 -26.794 1.00 42.29 139 LEU A O 1
ATOM 1089 N N . PRO A 1 159 ? -22.286 3.191 -28.037 1.00 40.18 140 PRO A N 1
ATOM 1090 C CA . PRO A 1 159 ? -23.267 2.795 -27.032 1.00 41.76 140 PRO A CA 1
ATOM 1091 C C . PRO A 1 159 ? -23.372 1.273 -26.911 1.00 35.74 140 PRO A C 1
ATOM 1092 O O . PRO A 1 159 ? -23.088 0.523 -27.856 1.00 38.96 140 PRO A O 1
ATOM 1096 N N . ILE A 1 160 ? -23.778 0.855 -25.724 1.00 38.01 141 ILE A N 1
ATOM 1097 C CA . ILE A 1 160 ? -24.018 -0.539 -25.381 1.00 36.12 141 ILE A CA 1
ATOM 1098 C C . ILE A 1 160 ? -25.354 -1.005 -25.930 1.00 41.89 141 ILE A C 1
ATOM 1099 O O . ILE A 1 160 ? -26.389 -0.482 -25.545 1.00 42.35 141 ILE A O 1
ATOM 1104 N N . GLU A 1 161 ? -25.331 -2.001 -26.819 1.00 37.73 142 GLU A N 1
ATOM 1105 C CA . GLU A 1 161 ? -26.557 -2.536 -27.432 1.00 35.39 142 GLU A CA 1
ATOM 1106 C C . GLU A 1 161 ? -26.825 -4.020 -27.133 1.00 40.53 142 GLU A C 1
ATOM 1107 O O . GLU A 1 161 ? -25.938 -4.733 -26.638 1.00 36.29 142 GLU A O 1
ATOM 1113 N N . GLY A 1 162 ? -28.050 -4.471 -27.429 1.00 36.72 143 GLY A N 1
ATOM 1114 C CA . GLY A 1 162 ? -28.438 -5.850 -27.192 1.00 34.79 143 GLY A CA 1
ATOM 1115 C C . GLY A 1 162 ? -27.541 -6.816 -27.970 1.00 34.97 143 GLY A C 1
ATOM 1116 O O . GLY A 1 162 ? -27.160 -7.871 -27.464 1.00 36.58 143 GLY A O 1
ATOM 1117 N N . HIS A 1 163 ? -27.164 -6.431 -29.185 1.00 38.86 144 HIS A N 1
ATOM 1118 C CA . HIS A 1 163 ? -26.316 -7.264 -30.024 1.00 38.18 144 HIS A CA 1
ATOM 1119 C C . HIS A 1 163 ? -24.972 -7.607 -29.402 1.00 33.10 144 HIS A C 1
ATOM 1120 O O . HIS A 1 163 ? -24.356 -8.592 -29.804 1.00 34.03 144 HIS A O 1
ATOM 1127 N N . ALA A 1 164 ? -24.498 -6.778 -28.479 1.00 29.43 145 ALA A N 1
ATOM 1128 C CA . ALA A 1 164 ? -23.187 -6.965 -27.889 1.00 32.02 145 ALA A CA 1
ATOM 1129 C C . ALA A 1 164 ? -23.142 -8.272 -27.087 1.00 35.00 145 ALA A C 1
ATOM 1130 O O . ALA A 1 164 ? -22.092 -8.941 -27.001 1.00 33.94 145 ALA A O 1
ATOM 1132 N N . ALA A 1 165 ? -24.290 -8.649 -26.544 1.00 31.88 146 ALA A N 1
ATOM 1133 C CA . ALA A 1 165 ? -24.378 -9.773 -25.611 1.00 35.08 146 ALA A CA 1
ATOM 1134 C C . ALA A 1 165 ? -23.930 -11.079 -26.253 1.00 34.72 146 ALA A C 1
ATOM 1135 O O . ALA A 1 165 ? -23.034 -11.717 -25.756 1.00 38.32 146 ALA A O 1
ATOM 1137 N N . THR A 1 166 ? -24.539 -11.465 -27.360 1.00 34.76 147 THR A N 1
ATOM 1138 C CA . THR A 1 166 ? -24.085 -12.654 -28.077 1.00 31.91 147 THR A CA 1
ATOM 1139 C C . THR A 1 166 ? -22.962 -12.292 -29.056 1.00 34.16 147 THR A C 1
ATOM 1140 O O . THR A 1 166 ? -22.220 -13.153 -29.526 1.00 33.83 147 THR A O 1
ATOM 1144 N N . GLY A 1 167 ? -22.811 -11.007 -29.346 1.00 32.82 148 GLY A N 1
ATOM 1145 C CA . GLY A 1 167 ? -21.815 -10.593 -30.309 1.00 30.26 148 GLY A CA 1
ATOM 1146 C C . GLY A 1 167 ? -20.382 -10.668 -29.814 1.00 31.98 148 GLY A C 1
ATOM 1147 O O . GLY A 1 167 ? -19.508 -11.268 -30.491 1.00 30.31 148 GLY A O 1
ATOM 1148 N N . HIS A 1 168 ? -20.091 -10.030 -28.688 1.00 27.62 149 HIS A N 1
ATOM 1149 C CA . HIS A 1 168 ? -18.705 -10.002 -28.218 1.00 31.79 149 HIS A CA 1
ATOM 1150 C C . HIS A 1 168 ? -18.532 -9.956 -26.704 1.00 33.24 149 HIS A C 1
ATOM 1151 O O . HIS A 1 168 ? -17.494 -9.512 -26.224 1.00 40.62 149 HIS A O 1
ATOM 1158 N N . MET A 1 169 ? -19.525 -10.399 -25.950 1.00 29.72 150 MET A N 1
ATOM 1159 C CA . MET A 1 169 ? -19.391 -10.414 -24.497 1.00 34.91 150 MET A CA 1
ATOM 1160 C C . MET A 1 169 ? -19.188 -11.811 -23.915 1.00 38.85 150 MET A C 1
ATOM 1161 O O . MET A 1 169 ? -18.712 -11.946 -22.797 1.00 37.98 150 MET A O 1
ATOM 1166 N N . ILE A 1 170 ? -19.567 -12.836 -24.663 1.00 33.08 151 ILE A N 1
ATOM 1167 C CA . ILE A 1 170 ? -19.540 -14.202 -24.161 1.00 31.76 151 ILE A CA 1
ATOM 1168 C C . ILE A 1 170 ? -18.837 -15.110 -25.145 1.00 31.44 151 ILE A C 1
ATOM 1169 O O . ILE A 1 170 ? -19.406 -15.420 -26.163 1.00 27.24 151 ILE A O 1
ATOM 1174 N N . PRO A 1 171 ? -17.600 -15.532 -24.840 1.00 35.04 152 PRO A N 1
ATOM 1175 C CA . PRO A 1 171 ? -16.775 -16.266 -25.811 1.00 33.00 152 PRO A CA 1
ATOM 1176 C C . PRO A 1 171 ? -17.339 -17.621 -26.229 1.00 29.17 152 PRO A C 1
ATOM 1177 O O . PRO A 1 171 ? -17.034 -18.051 -27.322 1.00 29.94 152 PRO A O 1
ATOM 1181 N N . SER A 1 172 ? -18.115 -18.280 -25.388 1.00 29.28 153 SER A N 1
ATOM 1182 C CA . SER A 1 172 ? -18.697 -19.555 -25.769 1.00 29.66 153 SER A CA 1
ATOM 1183 C C . SER A 1 172 ? -19.654 -19.391 -26.945 1.00 30.30 153 SER A C 1
ATOM 1184 O O . SER A 1 172 ? -19.976 -20.349 -27.627 1.00 25.22 153 SER A O 1
ATOM 1187 N N . VAL A 1 173 ? -20.145 -18.181 -27.180 1.00 26.65 154 VAL A N 1
ATOM 1188 C CA . VAL A 1 173 ? -21.084 -18.005 -28.278 1.00 26.62 154 VAL A CA 1
ATOM 1189 C C . VAL A 1 173 ? -20.417 -18.406 -29.593 1.00 26.63 154 VAL A C 1
ATOM 1190 O O . VAL A 1 173 ? -21.110 -18.882 -30.469 1.00 30.05 154 VAL A O 1
ATOM 1194 N N . GLY A 1 174 ? -19.086 -18.240 -29.734 1.00 27.19 155 GLY A N 1
ATOM 1195 C CA . GLY A 1 174 ? -18.368 -18.645 -30.965 1.00 27.40 155 GLY A CA 1
ATOM 1196 C C . GLY A 1 174 ? -18.610 -20.104 -31.349 1.00 29.07 155 GLY A C 1
ATOM 1197 O O . GLY A 1 174 ? -19.187 -20.435 -32.401 1.00 30.15 155 GLY A O 1
ATOM 1198 N N . PRO A 1 175 ? -18.158 -21.023 -30.492 1.00 28.91 156 PRO A N 1
ATOM 1199 C CA . PRO A 1 175 ? -18.464 -22.427 -30.788 1.00 25.04 156 PRO A CA 1
ATOM 1200 C C . PRO A 1 175 ? -19.965 -22.706 -30.827 1.00 20.04 156 PRO A C 1
ATOM 1201 O O . PRO A 1 175 ? -20.462 -23.441 -31.684 1.00 22.32 156 PRO A O 1
ATOM 1205 N N . ASN A 1 176 ? -20.725 -22.092 -29.931 1.00 23.55 157 ASN A N 1
ATOM 1206 C CA . ASN A 1 176 ? -22.151 -22.376 -29.900 1.00 23.92 157 ASN A CA 1
ATOM 1207 C C . ASN A 1 176 ? -22.876 -21.951 -31.200 1.00 33.59 157 ASN A C 1
ATOM 1208 O O . ASN A 1 176 ? -23.740 -22.665 -31.739 1.00 26.75 157 ASN A O 1
ATOM 1213 N N . ARG A 1 177 ? -22.486 -20.800 -31.726 1.00 27.96 158 ARG A N 1
ATOM 1214 C CA . ARG A 1 177 ? -23.053 -20.296 -32.978 1.00 35.52 158 ARG A CA 1
ATOM 1215 C C . ARG A 1 177 ? -22.769 -21.250 -34.144 1.00 29.92 158 ARG A C 1
ATOM 1216 O O . ARG A 1 177 ? -23.591 -21.448 -35.064 1.00 28.21 158 ARG A O 1
ATOM 1224 N N . MET A 1 178 ? -21.603 -21.858 -34.130 1.00 28.04 159 MET A N 1
ATOM 1225 C CA . MET A 1 178 ? -21.308 -22.812 -35.196 1.00 26.88 159 MET A CA 1
ATOM 1226 C C . MET A 1 178 ? -22.115 -24.124 -35.035 1.00 26.68 159 MET A C 1
ATOM 1227 O O . MET A 1 178 ? -22.603 -24.687 -36.034 1.00 26.72 159 MET A O 1
ATOM 1232 N N . SER A 1 179 ? -22.319 -24.579 -33.802 1.00 26.58 160 SER A N 1
ATOM 1233 C CA . SER A 1 179 ? -23.130 -25.786 -33.579 1.00 27.31 160 SER A CA 1
ATOM 1234 C C . SER A 1 179 ? -24.587 -25.547 -34.002 1.00 26.86 160 SER A C 1
ATOM 1235 O O . SER A 1 179 ? -25.245 -26.414 -34.581 1.00 27.50 160 SER A O 1
ATOM 1238 N N . TYR A 1 180 ? -25.062 -24.352 -33.712 1.00 28.89 161 TYR A N 1
ATOM 1239 C CA . TYR A 1 180 ? -26.374 -23.910 -34.152 1.00 29.83 161 TYR A CA 1
ATOM 1240 C C . TYR A 1 180 ? -26.451 -23.963 -35.680 1.00 30.15 161 TYR A C 1
ATOM 1241 O O . TYR A 1 180 ? -27.340 -24.615 -36.262 1.00 26.32 161 TYR A O 1
ATOM 1250 N N . PHE A 1 181 ? -25.484 -23.334 -36.333 1.00 28.00 162 PHE A N 1
ATOM 1251 C CA . PHE A 1 181 ? -25.477 -23.244 -37.791 1.00 28.56 162 PHE A CA 1
ATOM 1252 C C . PHE A 1 181 ? -25.412 -24.606 -38.473 1.00 31.36 162 PHE A C 1
ATOM 1253 O O . PHE A 1 181 ? -26.119 -24.884 -39.430 1.00 32.73 162 PHE A O 1
ATOM 1261 N N . LEU A 1 182 ? -24.571 -25.471 -37.945 1.00 27.53 163 LEU A N 1
ATOM 1262 C CA . LEU A 1 182 ? -24.369 -26.801 -38.507 1.00 28.90 163 LEU A CA 1
ATOM 1263 C C . LEU A 1 182 ? -25.426 -27.802 -38.074 1.00 27.34 163 LEU A C 1
ATOM 1264 O O . LEU A 1 182 ? -25.461 -28.902 -38.582 1.00 35.54 163 LEU A O 1
ATOM 1269 N N . ASN A 1 183 ? -26.298 -27.398 -37.144 1.00 28.42 164 ASN A N 1
ATOM 1270 C CA . ASN A 1 183 ? -27.266 -28.323 -36.514 1.00 28.32 164 ASN A CA 1
ATOM 1271 C C . ASN A 1 183 ? -26.632 -29.603 -35.916 1.00 32.04 164 ASN A C 1
ATOM 1272 O O . ASN A 1 183 ? -27.107 -30.731 -36.150 1.00 30.76 164 ASN A O 1
ATOM 1277 N N . ILE A 1 184 ? -25.603 -29.432 -35.093 1.00 28.40 165 ILE A N 1
ATOM 1278 C CA . ILE A 1 184 ? -24.951 -30.562 -34.450 1.00 29.36 165 ILE A CA 1
ATOM 1279 C C . ILE A 1 184 ? -25.171 -30.514 -32.942 1.00 26.79 165 ILE A C 1
ATOM 1280 O O . ILE A 1 184 ? -25.460 -29.437 -32.392 1.00 25.28 165 ILE A O 1
ATOM 1285 N N . HIS A 1 185 ? -25.017 -31.656 -32.271 1.00 26.39 166 HIS A N 1
ATOM 1286 C CA . HIS A 1 185 ? -25.539 -31.813 -30.915 1.00 30.42 166 HIS A CA 1
ATOM 1287 C C . HIS A 1 185 ? -24.521 -32.262 -29.894 1.00 28.84 166 HIS A C 1
ATOM 1288 O O . HIS A 1 185 ? -24.869 -32.458 -28.730 1.00 26.08 166 HIS A O 1
ATOM 1295 N N . GLY A 1 186 ? -23.276 -32.420 -30.320 1.00 25.69 167 GLY A N 1
ATOM 1296 C CA . GLY A 1 186 ? -22.220 -32.804 -29.413 1.00 25.75 167 GLY A CA 1
ATOM 1297 C C . GLY A 1 186 ? -21.824 -31.623 -28.556 1.00 28.41 167 GLY A C 1
ATOM 1298 O O . GLY A 1 186 ? -22.318 -30.496 -28.716 1.00 23.88 167 GLY A O 1
ATOM 1299 N N . PRO A 1 187 ? -20.918 -31.861 -27.625 1.00 29.11 168 PRO A N 1
ATOM 1300 C CA . PRO A 1 187 ? -20.448 -30.745 -26.778 1.00 34.00 168 PRO A CA 1
ATOM 1301 C C . PRO A 1 187 ? -19.899 -29.601 -27.634 1.00 25.05 168 PRO A C 1
ATOM 1302 O O . PRO A 1 187 ? -19.294 -29.848 -28.676 1.00 29.00 168 PRO A O 1
ATOM 1306 N N . SER A 1 188 ? -20.129 -28.366 -27.204 1.00 24.31 169 SER A N 1
ATOM 1307 C CA . SER A 1 188 ? -19.755 -27.193 -27.961 1.00 24.22 169 SER A CA 1
ATOM 1308 C C . SER A 1 188 ? -19.164 -26.183 -26.996 1.00 26.54 169 SER A C 1
ATOM 1309 O O . SER A 1 188 ? -19.870 -25.553 -26.211 1.00 27.58 169 SER A O 1
ATOM 1312 N N . GLU A 1 189 ? -17.840 -26.087 -26.999 1.00 26.07 170 GLU A N 1
ATOM 1313 C CA . GLU A 1 189 ? -17.172 -25.394 -25.920 1.00 25.45 170 GLU A CA 1
ATOM 1314 C C . GLU A 1 189 ? -15.963 -24.573 -26.368 1.00 21.34 170 GLU A C 1
ATOM 1315 O O . GLU A 1 189 ? -15.158 -25.007 -27.224 1.00 26.43 170 GLU A O 1
ATOM 1321 N N . PRO A 1 190 ? -15.790 -23.428 -25.715 1.00 26.44 171 PRO A N 1
ATOM 1322 C CA . PRO A 1 190 ? -14.550 -22.675 -25.741 1.00 29.36 171 PRO A CA 1
ATOM 1323 C C . PRO A 1 190 ? -13.588 -23.404 -24.808 1.00 30.88 171 PRO A C 1
ATOM 1324 O O . PRO A 1 190 ? -14.012 -23.994 -23.806 1.00 27.78 171 PRO A O 1
ATOM 1328 N N . VAL A 1 191 ? -12.315 -23.410 -25.158 1.00 30.80 172 VAL A N 1
ATOM 1329 C CA . VAL A 1 191 ? -11.282 -23.989 -24.315 1.00 29.19 172 VAL A CA 1
ATOM 1330 C C . VAL A 1 191 ? -10.226 -22.891 -24.106 1.00 31.44 172 VAL A C 1
ATOM 1331 O O . VAL A 1 191 ? -9.782 -22.266 -25.061 1.00 27.98 172 VAL A O 1
ATOM 1335 N N . GLU A 1 192 ? -9.894 -22.611 -22.854 1.00 26.35 173 GLU A N 1
ATOM 1336 C CA . GLU A 1 192 ? -8.960 -21.543 -22.523 1.00 31.83 173 GLU A CA 1
ATOM 1337 C C . GLU A 1 192 ? -8.082 -22.012 -21.338 1.00 28.45 173 GLU A C 1
ATOM 1338 O O . GLU A 1 192 ? -8.500 -22.063 -20.187 1.00 32.90 173 GLU A O 1
ATOM 1344 N N . THR A 1 193 ? -6.874 -22.434 -21.669 1.00 26.45 174 THR A N 1
ATOM 1345 C CA . THR A 1 193 ? -5.900 -22.860 -20.693 1.00 33.04 174 THR A CA 1
ATOM 1346 C C . THR A 1 193 ? -4.625 -22.128 -21.043 1.00 35.64 174 THR A C 1
ATOM 1347 O O . THR A 1 193 ? -3.519 -22.624 -20.799 1.00 31.09 174 THR A O 1
ATOM 1351 N N . ALA A 1 194 ? -4.814 -20.934 -21.606 1.00 34.54 175 ALA A N 1
ATOM 1352 C CA . ALA A 1 194 ? -3.743 -20.073 -22.100 1.00 35.32 175 ALA A CA 1
ATOM 1353 C C . ALA A 1 194 ? -2.990 -20.687 -23.297 1.00 36.26 175 ALA A C 1
ATOM 1354 O O . ALA A 1 194 ? -3.605 -21.129 -24.291 1.00 37.02 175 ALA A O 1
ATOM 1356 N N . CYS A 1 195 ? -1.668 -20.719 -23.208 1.00 27.90 176 CYS A N 1
ATOM 1357 C CA . CYS A 1 195 ? -0.837 -21.171 -24.319 1.00 29.85 176 CYS A CA 1
ATOM 1358 C C . CYS A 1 195 ? -1.153 -22.574 -24.794 1.00 33.58 176 CYS A C 1
ATOM 1359 O O . CYS A 1 195 ? -0.797 -22.929 -25.902 1.00 34.36 176 CYS A O 1
ATOM 1362 N N . SER A 1 196 ? -1.768 -23.396 -23.947 1.00 27.82 177 SER A N 1
ATOM 1363 C CA . SER A 1 196 ? -2.012 -24.774 -24.312 1.00 30.20 177 SER A CA 1
ATOM 1364 C C . SER A 1 196 ? -3.417 -24.975 -24.911 1.00 27.32 177 SER A C 1
ATOM 1365 O O . SER A 1 196 ? -3.749 -26.075 -25.315 1.00 25.76 177 SER A O 1
ATOM 1368 N N . SER A 1 197 ? -4.230 -23.922 -24.973 1.00 26.73 178 SER A N 1
ATOM 1369 C CA . SER A 1 197 ? -5.640 -24.083 -25.299 1.00 25.44 178 SER A CA 1
ATOM 1370 C C . SER A 1 197 ? -5.964 -24.985 -26.493 1.00 25.33 178 SER A C 1
ATOM 1371 O O . SER A 1 197 ? -6.817 -25.852 -26.411 1.00 22.72 178 SER A O 1
ATOM 1374 N N . SER A 1 198 ? -5.376 -24.717 -27.652 1.00 27.27 179 SER A N 1
ATOM 1375 C CA . SER A 1 198 ? -5.822 -25.420 -28.835 1.00 25.08 179 SER A CA 1
ATOM 1376 C C . SER A 1 198 ? -5.344 -26.860 -28.793 1.00 24.39 179 SER A C 1
ATOM 1377 O O . SER A 1 198 ? -5.962 -27.722 -29.412 1.00 30.45 179 SER A O 1
ATOM 1380 N N . LEU A 1 199 ? -4.295 -27.184 -28.024 1.00 29.12 180 LEU A N 1
ATOM 1381 C CA . LEU A 1 199 ? -3.918 -28.606 -27.931 1.00 29.24 180 LEU A CA 1
ATOM 1382 C C . LEU A 1 199 ? -4.769 -29.340 -26.894 1.00 28.06 180 LEU A C 1
ATOM 1383 O O . LEU A 1 199 ? -5.099 -30.495 -27.087 1.00 30.73 180 LEU A O 1
ATOM 1388 N N . VAL A 1 200 ? -5.139 -28.659 -25.806 1.00 25.43 181 VAL A N 1
ATOM 1389 C CA . VAL A 1 200 ? -6.082 -29.221 -24.857 1.00 29.15 181 VAL A CA 1
ATOM 1390 C C . VAL A 1 200 ? -7.418 -29.482 -25.558 1.00 30.78 181 VAL A C 1
ATOM 1391 O O . VAL A 1 200 ? -8.142 -30.434 -25.206 1.00 24.27 181 VAL A O 1
ATOM 1395 N N . ALA A 1 201 ? -7.757 -28.628 -26.519 1.00 25.43 182 ALA A N 1
ATOM 1396 C CA . ALA A 1 201 ? -9.002 -28.825 -27.287 1.00 24.10 182 ALA A CA 1
ATOM 1397 C C . ALA A 1 201 ? -8.943 -30.128 -28.088 1.00 26.40 182 ALA A C 1
ATOM 1398 O O . ALA A 1 201 ? -9.933 -30.860 -28.164 1.00 27.91 182 ALA A O 1
ATOM 1400 N N . ILE A 1 202 ? -7.788 -30.430 -28.660 1.00 29.40 183 ILE A N 1
ATOM 1401 C CA . ILE A 1 202 ? -7.633 -31.715 -29.338 1.00 29.80 183 ILE A CA 1
ATOM 1402 C C . ILE A 1 202 ? -7.838 -32.843 -28.328 1.00 27.88 183 ILE A C 1
ATOM 1403 O O . ILE A 1 202 ? -8.569 -33.805 -28.620 1.00 29.00 183 ILE A O 1
ATOM 1408 N N . HIS A 1 203 ? -7.217 -32.717 -27.154 1.00 30.76 184 HIS A N 1
ATOM 1409 C CA . HIS A 1 203 ? -7.348 -33.721 -26.069 1.00 27.65 184 HIS A CA 1
ATOM 1410 C C . HIS A 1 203 ? -8.804 -33.936 -25.682 1.00 31.78 184 HIS A C 1
ATOM 1411 O O . HIS A 1 203 ? -9.284 -35.070 -25.553 1.00 25.29 184 HIS A O 1
ATOM 1418 N N . ARG A 1 204 ? -9.504 -32.834 -25.467 1.00 32.79 185 ARG A N 1
ATOM 1419 C CA . ARG A 1 204 ? -10.885 -32.880 -25.054 1.00 32.60 185 ARG A CA 1
ATOM 1420 C C . ARG A 1 204 ? -11.763 -33.516 -26.142 1.00 32.30 185 ARG A C 1
ATOM 1421 O O . ARG A 1 204 ? -12.664 -34.288 -25.856 1.00 29.03 185 ARG A O 1
ATOM 1429 N N . ALA A 1 205 ? -11.485 -33.186 -27.397 1.00 24.91 186 ALA A N 1
ATOM 1430 C CA . ALA A 1 205 ? -12.208 -33.740 -28.532 1.00 29.94 186 ALA A CA 1
ATOM 1431 C C . ALA A 1 205 ? -12.023 -35.264 -28.621 1.00 33.98 186 ALA A C 1
ATOM 1432 O O . ALA A 1 205 ? -12.987 -36.036 -28.737 1.00 33.57 186 ALA A O 1
ATOM 1434 N N . VAL A 1 206 ? -10.771 -35.690 -28.596 1.00 29.45 187 VAL A N 1
ATOM 1435 C CA . VAL A 1 206 ? -10.453 -37.114 -28.630 1.00 31.51 187 VAL A CA 1
ATOM 1436 C C . VAL A 1 206 ? -11.064 -37.861 -27.449 1.00 35.60 187 VAL A C 1
ATOM 1437 O O . VAL A 1 206 ? -11.621 -38.954 -27.599 1.00 34.42 187 VAL A O 1
ATOM 1441 N N . THR A 1 207 ? -10.984 -37.250 -26.277 1.00 30.71 188 THR A N 1
ATOM 1442 C CA . THR A 1 207 ? -11.565 -37.836 -25.078 1.00 30.41 188 THR A CA 1
ATOM 1443 C C . THR A 1 207 ? -13.076 -37.991 -25.251 1.00 38.12 188 THR A C 1
ATOM 1444 O O . THR A 1 207 ? -13.669 -38.995 -24.846 1.00 36.89 188 THR A O 1
ATOM 1448 N N . ALA A 1 208 ? -13.696 -36.987 -25.867 1.00 32.83 189 ALA A N 1
ATOM 1449 C CA . ALA A 1 208 ? -15.143 -36.982 -26.088 1.00 32.84 189 ALA A CA 1
ATOM 1450 C C . ALA A 1 208 ? -15.507 -38.085 -27.056 1.00 35.37 189 ALA A C 1
ATOM 1451 O O . ALA A 1 208 ? -16.560 -38.698 -26.935 1.00 44.96 189 ALA A O 1
ATOM 1453 N N . MET A 1 209 ? -14.615 -38.364 -27.994 1.00 36.47 190 MET A N 1
ATOM 1454 C CA . MET A 1 209 ? -14.875 -39.382 -28.979 1.00 34.27 190 MET A CA 1
ATOM 1455 C C . MET A 1 209 ? -14.726 -40.787 -28.365 1.00 42.83 190 MET A C 1
ATOM 1456 O O . MET A 1 209 ? -15.228 -41.745 -28.926 1.00 46.55 190 MET A O 1
ATOM 1461 N N . GLN A 1 210 ? -14.056 -40.910 -27.220 1.00 42.08 191 GLN A N 1
ATOM 1462 C CA . GLN A 1 210 ? -13.857 -42.229 -26.583 1.00 42.26 191 GLN A CA 1
ATOM 1463 C C . GLN A 1 210 ? -15.011 -42.615 -25.673 1.00 43.05 191 GLN A C 1
ATOM 1464 O O . GLN A 1 210 ? -15.371 -43.782 -25.598 1.00 56.74 191 GLN A O 1
ATOM 1470 N N . ASN A 1 211 ? -15.602 -41.632 -24.992 1.00 48.37 192 ASN A N 1
ATOM 1471 C CA . ASN A 1 211 ? -16.645 -41.897 -23.994 1.00 49.23 192 ASN A CA 1
ATOM 1472 C C . ASN A 1 211 ? -18.080 -41.717 -24.490 1.00 51.94 192 ASN A C 1
ATOM 1473 O O . ASN A 1 211 ? -19.017 -41.796 -23.693 1.00 48.89 192 ASN A O 1
ATOM 1478 N N . GLY A 1 212 ? -18.255 -41.460 -25.788 1.00 46.32 193 GLY A N 1
ATOM 1479 C CA . GLY A 1 212 ? -19.584 -41.307 -26.362 1.00 46.97 193 GLY A CA 1
ATOM 1480 C C . GLY A 1 212 ? -20.231 -39.933 -26.189 1.00 52.73 193 GLY A C 1
ATOM 1481 O O . GLY A 1 212 ? -21.415 -39.776 -26.482 1.00 56.80 193 GLY A O 1
ATOM 1482 N N . ASP A 1 213 ? -19.495 -38.947 -25.683 1.00 43.55 194 ASP A N 1
ATOM 1483 C CA . ASP A 1 213 ? -20.011 -37.576 -25.672 1.00 49.80 194 ASP A CA 1
ATOM 1484 C C . ASP A 1 213 ? -20.250 -37.124 -27.132 1.00 42.94 194 ASP A C 1
ATOM 1485 O O . ASP A 1 213 ? -21.147 -36.331 -27.403 1.00 47.12 194 ASP A O 1
ATOM 1490 N N . CYS A 1 214 ? -19.456 -37.651 -28.060 1.00 43.24 195 CYS A N 1
ATOM 1491 C CA . CYS A 1 214 ? -19.675 -37.397 -29.473 1.00 44.95 195 CYS A CA 1
ATOM 1492 C C . CYS A 1 214 ? -19.014 -38.481 -30.328 1.00 41.94 195 CYS A C 1
ATOM 1493 O O . CYS A 1 214 ? -18.276 -39.308 -29.816 1.00 45.31 195 CYS A O 1
ATOM 1496 N N . GLU A 1 215 ? -19.317 -38.463 -31.621 1.00 39.63 196 GLU A N 1
ATOM 1497 C CA . GLU A 1 215 ? -18.822 -39.414 -32.625 1.00 42.27 196 GLU A CA 1
ATOM 1498 C C . GLU A 1 215 ? -17.721 -38.823 -33.521 1.00 43.11 196 GLU A C 1
ATOM 1499 O O . GLU A 1 215 ? -16.850 -39.541 -34.026 1.00 41.24 196 GLU A O 1
ATOM 1505 N N . MET A 1 216 ? -17.882 -37.538 -33.832 1.00 33.14 197 MET A N 1
ATOM 1506 C CA . MET A 1 216 ? -16.935 -36.740 -34.618 1.00 35.34 197 MET A CA 1
ATOM 1507 C C . MET A 1 216 ? -16.763 -35.381 -33.933 1.00 29.15 197 MET A C 1
ATOM 1508 O O . MET A 1 216 ? -17.590 -34.981 -33.110 1.00 33.05 197 MET A O 1
ATOM 1513 N N . ALA A 1 217 ? -15.690 -34.674 -34.240 1.00 31.57 198 ALA A N 1
ATOM 1514 C CA . ALA A 1 217 ? -15.465 -33.386 -33.572 1.00 31.95 198 ALA A CA 1
ATOM 1515 C C . ALA A 1 217 ? -14.662 -32.503 -34.476 1.00 32.28 198 ALA A C 1
ATOM 1516 O O . ALA A 1 217 ? -13.874 -32.993 -35.294 1.00 32.83 198 ALA A O 1
ATOM 1518 N N . ILE A 1 218 ? -14.861 -31.200 -34.313 1.00 27.66 199 ILE A N 1
ATOM 1519 C CA . ILE A 1 218 ? -13.988 -30.201 -34.885 1.00 25.16 199 ILE A CA 1
ATOM 1520 C C . ILE A 1 218 ? -13.256 -29.537 -33.714 1.00 31.70 199 ILE A C 1
ATOM 1521 O O . ILE A 1 218 ? -13.842 -29.277 -32.654 1.00 30.78 199 ILE A O 1
ATOM 1526 N N . ALA A 1 219 ? -11.954 -29.353 -33.886 1.00 27.30 200 ALA A N 1
ATOM 1527 C CA . ALA A 1 219 ? -11.120 -28.770 -32.840 1.00 27.40 200 ALA A CA 1
ATOM 1528 C C . ALA A 1 219 ? -10.113 -27.843 -33.459 1.00 27.37 200 ALA A C 1
ATOM 1529 O O . ALA A 1 219 ? -9.762 -27.991 -34.622 1.00 32.51 200 ALA A O 1
ATOM 1531 N N . GLY A 1 220 ? -9.644 -26.865 -32.688 1.00 28.51 201 GLY A N 1
ATOM 1532 C CA . GLY A 1 220 ? -8.774 -25.863 -33.246 1.00 30.67 201 GLY A CA 1
ATOM 1533 C C . GLY A 1 220 ? -8.579 -24.710 -32.299 1.00 28.65 201 GLY A C 1
ATOM 1534 O O . GLY A 1 220 ? -8.872 -24.794 -31.105 1.00 25.00 201 GLY A O 1
ATOM 1535 N N . GLY A 1 221 ? -8.151 -23.590 -32.861 1.00 22.30 202 GLY A N 1
ATOM 1536 C CA . GLY A 1 221 ? -7.892 -22.408 -32.065 1.00 23.22 202 GLY A CA 1
ATOM 1537 C C . GLY A 1 221 ? -7.927 -21.165 -32.925 1.00 24.19 202 GLY A C 1
ATOM 1538 O O . GLY A 1 221 ? -7.668 -21.247 -34.121 1.00 25.96 202 GLY A O 1
ATOM 1539 N N . VAL A 1 222 ? -8.225 -20.035 -32.292 1.00 25.73 203 VAL A N 1
ATOM 1540 C CA . VAL A 1 222 ? -8.232 -18.731 -32.932 1.00 23.81 203 VAL A CA 1
ATOM 1541 C C . VAL A 1 222 ? -7.539 -17.756 -32.004 1.00 27.38 203 VAL A C 1
ATOM 1542 O O . VAL A 1 222 ? -7.859 -17.678 -30.825 1.00 23.41 203 VAL A O 1
ATOM 1546 N N . ASN A 1 223 ? -6.597 -17.003 -32.529 1.00 25.73 204 ASN A N 1
ATOM 1547 C CA . ASN A 1 223 ? -5.936 -15.940 -31.750 1.00 26.21 204 ASN A CA 1
ATOM 1548 C C . ASN A 1 223 ? -5.841 -14.657 -32.564 1.00 28.55 204 ASN A C 1
ATOM 1549 O O . ASN A 1 223 ? -5.283 -14.651 -33.654 1.00 25.59 204 ASN A O 1
ATOM 1554 N N . THR A 1 224 ? -6.370 -13.582 -32.004 1.00 26.96 205 THR A N 1
ATOM 1555 C CA . THR A 1 224 ? -6.330 -12.260 -32.624 1.00 28.74 205 THR A CA 1
ATOM 1556 C C . THR A 1 224 ? -5.708 -11.271 -31.631 1.00 33.20 205 THR A C 1
ATOM 1557 O O . THR A 1 224 ? -5.864 -11.406 -30.415 1.00 32.73 205 THR A O 1
ATOM 1561 N N . ILE A 1 225 ? -4.984 -10.286 -32.173 1.00 30.32 206 ILE A N 1
ATOM 1562 C CA . ILE A 1 225 ? -4.315 -9.241 -31.376 1.00 32.66 206 ILE A CA 1
ATOM 1563 C C . ILE A 1 225 ? -4.879 -7.905 -31.816 1.00 32.63 206 ILE A C 1
ATOM 1564 O O . ILE A 1 225 ? -4.490 -7.355 -32.859 1.00 31.60 206 ILE A O 1
ATOM 1569 N N . LEU A 1 226 ? -5.811 -7.387 -31.032 1.00 34.24 207 LEU A N 1
ATOM 1570 C CA . LEU A 1 226 ? -6.645 -6.292 -31.496 1.00 36.79 207 LEU A CA 1
ATOM 1571 C C . LEU A 1 226 ? -6.352 -4.947 -30.839 1.00 36.12 207 LEU A C 1
ATOM 1572 O O . LEU A 1 226 ? -6.698 -3.900 -31.393 1.00 34.86 207 LEU A O 1
ATOM 1577 N N . THR A 1 227 ? -5.749 -4.967 -29.662 1.00 32.11 208 THR A N 1
ATOM 1578 C CA . THR A 1 227 ? -5.274 -3.736 -29.019 1.00 33.07 208 THR A CA 1
ATOM 1579 C C . THR A 1 227 ? -3.895 -3.954 -28.467 1.00 34.07 208 THR A C 1
ATOM 1580 O O . THR A 1 227 ? -3.449 -5.093 -28.351 1.00 32.06 208 THR A O 1
ATOM 1584 N N . GLU A 1 228 ? -3.261 -2.859 -28.033 1.00 34.31 209 GLU A N 1
ATOM 1585 C CA . GLU A 1 228 ? -1.889 -2.891 -27.547 1.00 30.52 209 GLU A CA 1
ATOM 1586 C C . GLU A 1 228 ? -1.788 -3.355 -26.094 1.00 33.21 209 GLU A C 1
ATOM 1587 O O . GLU A 1 228 ? -0.703 -3.521 -25.563 1.00 35.58 209 GLU A O 1
ATOM 1593 N N . GLU A 1 229 ? -2.923 -3.481 -25.432 1.00 31.27 210 GLU A N 1
ATOM 1594 C CA . GLU A 1 229 ? -2.935 -3.725 -24.013 1.00 36.99 210 GLU A CA 1
ATOM 1595 C C . GLU A 1 229 ? -2.111 -4.951 -23.613 1.00 37.29 210 GLU A C 1
ATOM 1596 O O . GLU A 1 229 ? -1.283 -4.866 -22.704 1.00 30.01 210 GLU A O 1
ATOM 1602 N N . ALA A 1 230 ? -2.292 -6.079 -24.308 1.00 33.69 211 ALA A N 1
ATOM 1603 C CA . ALA A 1 230 ? -1.583 -7.291 -23.901 1.00 38.09 211 ALA A CA 1
ATOM 1604 C C . ALA A 1 230 ? -0.086 -7.161 -24.215 1.00 29.35 211 ALA A C 1
ATOM 1605 O O . ALA A 1 230 ? 0.779 -7.643 -23.449 1.00 32.22 211 ALA A O 1
ATOM 1607 N N . HIS A 1 231 ? 0.249 -6.508 -25.325 1.00 32.34 212 HIS A N 1
ATOM 1608 C CA . HIS A 1 231 ? 1.674 -6.289 -25.588 1.00 29.69 212 HIS A CA 1
ATOM 1609 C C . HIS A 1 231 ? 2.236 -5.598 -24.375 1.00 28.85 212 HIS A C 1
ATOM 1610 O O . HIS A 1 231 ? 3.256 -5.982 -23.829 1.00 29.49 212 HIS A O 1
ATOM 1617 N N . ILE A 1 232 ? 1.542 -4.558 -23.937 1.00 28.12 213 ILE A N 1
ATOM 1618 C CA . ILE A 1 232 ? 2.069 -3.760 -22.860 1.00 36.13 213 ILE A CA 1
ATOM 1619 C C . ILE A 1 232 ? 2.186 -4.588 -21.601 1.00 33.55 213 ILE A C 1
ATOM 1620 O O . ILE A 1 232 ? 3.282 -4.674 -21.023 1.00 29.73 213 ILE A O 1
ATOM 1625 N N . SER A 1 233 ? 1.096 -5.244 -21.218 1.00 29.40 214 SER A N 1
ATOM 1626 C CA . SER A 1 233 ? 1.081 -5.967 -19.953 1.00 27.41 214 SER A CA 1
ATOM 1627 C C . SER A 1 233 ? 2.058 -7.126 -19.926 1.00 32.71 214 SER A C 1
ATOM 1628 O O . SER A 1 233 ? 2.837 -7.258 -18.976 1.00 34.11 214 SER A O 1
ATOM 1631 N N . TYR A 1 234 ? 2.018 -7.963 -20.960 1.00 33.40 215 TYR A N 1
ATOM 1632 C CA . TYR A 1 234 ? 2.945 -9.089 -21.063 1.00 35.86 215 TYR A CA 1
ATOM 1633 C C . TYR A 1 234 ? 4.410 -8.604 -21.128 1.00 33.85 215 TYR A C 1
ATOM 1634 O O . TYR A 1 234 ? 5.312 -9.274 -20.629 1.00 29.12 215 TYR A O 1
ATOM 1643 N N . SER A 1 235 ? 4.639 -7.474 -21.807 1.00 32.58 216 SER A N 1
ATOM 1644 C CA . SER A 1 235 ? 5.953 -6.840 -21.870 1.00 31.15 216 SER A CA 1
ATOM 1645 C C . SER A 1 235 ? 6.450 -6.559 -20.460 1.00 31.47 216 SER A C 1
ATOM 1646 O O . SER A 1 235 ? 7.558 -6.950 -20.065 1.00 33.42 216 SER A O 1
ATOM 1649 N N . LYS A 1 236 ? 5.601 -5.898 -19.687 1.00 30.02 217 LYS A N 1
ATOM 1650 C CA . LYS A 1 236 ? 5.943 -5.553 -18.330 1.00 35.32 217 LYS A CA 1
ATOM 1651 C C . LYS A 1 236 ? 6.098 -6.779 -17.430 1.00 38.42 217 LYS A C 1
ATOM 1652 O O . LYS A 1 236 ? 6.805 -6.720 -16.444 1.00 30.99 217 LYS A O 1
ATOM 1658 N N . ALA A 1 237 ? 5.450 -7.892 -17.779 1.00 35.54 218 ALA A N 1
ATOM 1659 C CA . ALA A 1 237 ? 5.542 -9.105 -16.969 1.00 30.91 218 ALA A CA 1
ATOM 1660 C C . ALA A 1 237 ? 6.813 -9.897 -17.286 1.00 35.18 218 ALA A C 1
ATOM 1661 O O . ALA A 1 237 ? 7.092 -10.898 -16.632 1.00 36.78 218 ALA A O 1
ATOM 1663 N N . GLY A 1 238 ? 7.548 -9.475 -18.317 1.00 30.20 219 GLY A N 1
ATOM 1664 C CA . GLY A 1 238 ? 8.807 -10.095 -18.683 1.00 33.63 219 GLY A CA 1
ATOM 1665 C C . GLY A 1 238 ? 8.682 -11.287 -19.634 1.00 30.12 219 GLY A C 1
ATOM 1666 O O . GLY A 1 238 ? 9.614 -12.071 -19.751 1.00 33.08 219 GLY A O 1
ATOM 1667 N N . MET A 1 239 ? 7.557 -11.388 -20.346 1.00 27.14 220 MET A N 1
ATOM 1668 C CA . MET A 1 239 ? 7.227 -12.562 -21.158 1.00 33.32 220 MET A CA 1
ATOM 1669 C C . MET A 1 239 ? 7.781 -12.504 -22.591 1.00 29.74 220 MET A C 1
ATOM 1670 O O . MET A 1 239 ? 7.871 -13.528 -23.279 1.00 30.83 220 MET A O 1
ATOM 1675 N N . LEU A 1 240 ? 8.058 -11.298 -23.070 1.00 28.40 221 LEU A N 1
ATOM 1676 C CA . LEU A 1 240 ? 8.306 -11.078 -24.494 1.00 30.28 221 LEU A CA 1
ATOM 1677 C C . LEU A 1 240 ? 9.749 -10.694 -24.834 1.00 30.71 221 LEU A C 1
ATOM 1678 O O . LEU A 1 240 ? 10.415 -9.932 -24.098 1.00 30.97 221 LEU A O 1
ATOM 1683 N N . SER A 1 241 ? 10.205 -11.202 -25.973 1.00 32.41 222 SER A N 1
ATOM 1684 C CA . SER A 1 241 ? 11.535 -10.915 -26.477 1.00 39.05 222 SER A CA 1
ATOM 1685 C C . SER A 1 241 ? 11.691 -9.482 -27.002 1.00 36.98 222 SER A C 1
ATOM 1686 O O . SER A 1 241 ? 10.955 -9.051 -27.882 1.00 33.91 222 SER A O 1
ATOM 1689 N N . THR A 1 242 ? 12.708 -8.779 -26.503 1.00 36.85 223 THR A N 1
ATOM 1690 C CA . THR A 1 242 ? 12.997 -7.408 -26.930 1.00 45.68 223 THR A CA 1
ATOM 1691 C C . THR A 1 242 ? 13.572 -7.362 -28.347 1.00 39.98 223 THR A C 1
ATOM 1692 O O . THR A 1 242 ? 13.734 -6.294 -28.904 1.00 47.23 223 THR A O 1
ATOM 1696 N N . ASP A 1 243 ? 13.817 -8.526 -28.933 1.00 40.18 224 ASP A N 1
ATOM 1697 C CA . ASP A 1 243 ? 14.198 -8.657 -30.346 1.00 39.83 224 ASP A CA 1
ATOM 1698 C C . ASP A 1 243 ? 13.004 -9.061 -31.224 1.00 40.46 224 ASP A C 1
ATOM 1699 O O . ASP A 1 243 ? 13.105 -9.093 -32.453 1.00 39.85 224 ASP A O 1
ATOM 1704 N N . GLY A 1 244 ? 11.893 -9.445 -30.597 1.00 38.24 225 GLY A N 1
ATOM 1705 C CA . GLY A 1 244 ? 10.702 -9.781 -31.355 1.00 37.16 225 GLY A CA 1
ATOM 1706 C C . GLY A 1 244 ? 10.819 -11.092 -32.126 1.00 36.81 225 GLY A C 1
ATOM 1707 O O . GLY A 1 244 ? 10.278 -11.211 -33.222 1.00 32.48 225 GLY A O 1
ATOM 1708 N N . ARG A 1 245 ? 11.521 -12.079 -31.564 1.00 33.35 226 ARG A N 1
ATOM 1709 C CA . ARG A 1 245 ? 11.650 -13.392 -32.209 1.00 38.32 226 ARG A CA 1
ATOM 1710 C C . ARG A 1 245 ? 11.645 -14.497 -31.155 1.00 39.20 226 ARG A C 1
ATOM 1711 O O . ARG A 1 245 ? 12.197 -14.329 -30.064 1.00 41.01 226 ARG A O 1
ATOM 1719 N N . CYS A 1 246 ? 11.019 -15.620 -31.488 1.00 34.49 227 CYS A N 1
ATOM 1720 C CA . CYS A 1 246 ? 11.141 -16.851 -30.693 1.00 30.37 227 CYS A CA 1
ATOM 1721 C C . CYS A 1 246 ? 12.399 -17.550 -31.161 1.00 35.17 227 CYS A C 1
ATOM 1722 O O . CYS A 1 246 ? 12.385 -18.205 -32.210 1.00 36.00 227 CYS A O 1
ATOM 1725 N N . LYS A 1 247 ? 13.486 -17.423 -30.398 1.00 35.24 228 LYS A N 1
ATOM 1726 C CA . LYS A 1 247 ? 14.759 -18.007 -30.794 1.00 40.03 228 LYS A CA 1
ATOM 1727 C C . LYS A 1 247 ? 14.895 -19.332 -30.064 1.00 42.99 228 LYS A C 1
ATOM 1728 O O . LYS A 1 247 ? 15.814 -19.582 -29.282 1.00 40.31 228 LYS A O 1
ATOM 1734 N N . THR A 1 248 ? 13.944 -20.197 -30.366 1.00 37.52 229 THR A N 1
ATOM 1735 C CA . THR A 1 248 ? 13.786 -21.443 -29.657 1.00 35.08 229 THR A CA 1
ATOM 1736 C C . THR A 1 248 ? 15.048 -22.304 -29.766 1.00 33.68 229 THR A C 1
ATOM 1737 O O . THR A 1 248 ? 15.554 -22.522 -30.855 1.00 38.08 229 THR A O 1
ATOM 1741 N N . PHE A 1 249 ? 15.521 -22.807 -28.628 1.00 36.21 230 PHE A N 1
ATOM 1742 C CA . PHE A 1 249 ? 16.716 -23.652 -28.545 1.00 36.67 230 PHE A CA 1
ATOM 1743 C C . PHE A 1 249 ? 18.021 -22.862 -28.609 1.00 35.68 230 PHE A C 1
ATOM 1744 O O . PHE A 1 249 ? 19.109 -23.429 -28.427 1.00 36.32 230 PHE A O 1
ATOM 1752 N N . SER A 1 250 ? 17.928 -21.563 -28.837 1.00 33.93 231 SER A N 1
ATOM 1753 C CA . SER A 1 250 ? 19.129 -20.757 -28.977 1.00 34.67 231 SER A CA 1
ATOM 1754 C C . SER A 1 250 ? 19.704 -20.295 -27.659 1.00 41.07 231 SER A C 1
ATOM 1755 O O . SER A 1 250 ? 18.982 -20.169 -26.667 1.00 35.60 231 SER A O 1
ATOM 1758 N N . ALA A 1 251 ? 21.001 -19.980 -27.675 1.00 38.99 232 ALA A N 1
ATOM 1759 C CA . ALA A 1 251 ? 21.669 -19.388 -26.516 1.00 38.34 232 ALA A CA 1
ATOM 1760 C C . ALA A 1 251 ? 21.188 -17.955 -26.284 1.00 40.71 232 ALA A C 1
ATOM 1761 O O . ALA A 1 251 ? 21.305 -17.440 -25.176 1.00 51.18 232 ALA A O 1
ATOM 1763 N N . ASP A 1 252 ? 20.599 -17.344 -27.313 1.00 38.43 233 ASP A N 1
ATOM 1764 C CA . ASP A 1 252 ? 20.126 -15.954 -27.254 1.00 47.64 233 ASP A CA 1
ATOM 1765 C C . ASP A 1 252 ? 18.656 -15.835 -26.847 1.00 43.63 233 ASP A C 1
ATOM 1766 O O . ASP A 1 252 ? 18.095 -14.735 -26.863 1.00 43.97 233 ASP A O 1
ATOM 1771 N N . ALA A 1 253 ? 18.014 -16.967 -26.548 1.00 35.70 234 ALA A N 1
ATOM 1772 C CA . ALA A 1 253 ? 16.569 -16.977 -26.247 1.00 40.39 234 ALA A CA 1
ATOM 1773 C C . ALA A 1 253 ? 16.204 -16.081 -25.059 1.00 40.74 234 ALA A C 1
ATOM 1774 O O . ALA A 1 253 ? 16.754 -16.230 -23.969 1.00 37.21 234 ALA A O 1
ATOM 1776 N N . ASN A 1 254 ? 15.290 -15.135 -25.281 1.00 36.41 235 ASN A N 1
ATOM 1777 C CA . ASN A 1 254 ? 15.004 -14.105 -24.275 1.00 41.67 235 ASN A CA 1
ATOM 1778 C C . ASN A 1 254 ? 13.527 -13.699 -24.267 1.00 36.20 235 ASN A C 1
ATOM 1779 O O . ASN A 1 254 ? 13.186 -12.549 -23.993 1.00 38.11 235 ASN A O 1
ATOM 1784 N N . GLY A 1 255 ? 12.647 -14.648 -24.574 1.00 37.89 236 GLY A N 1
ATOM 1785 C CA . GLY A 1 255 ? 11.218 -14.377 -24.567 1.00 33.66 236 GLY A CA 1
ATOM 1786 C C . GLY A 1 255 ? 10.559 -14.718 -25.894 1.00 38.13 236 GLY A C 1
ATOM 1787 O O . GLY A 1 255 ? 11.216 -15.078 -26.893 1.00 32.82 236 GLY A O 1
ATOM 1788 N N . TYR A 1 256 ? 9.241 -14.590 -25.923 1.00 33.63 237 TYR A N 1
ATOM 1789 C CA . TYR A 1 256 ? 8.527 -14.934 -27.132 1.00 27.56 237 TYR A CA 1
ATOM 1790 C C . TYR A 1 256 ? 8.028 -13.704 -27.852 1.00 27.46 237 TYR A C 1
ATOM 1791 O O . TYR A 1 256 ? 8.104 -12.571 -27.334 1.00 30.16 237 TYR A O 1
ATOM 1800 N N . VAL A 1 257 ? 7.595 -13.917 -29.082 1.00 27.44 238 VAL A N 1
ATOM 1801 C CA . VAL A 1 257 ? 6.945 -12.882 -29.855 1.00 26.13 238 VAL A CA 1
ATOM 1802 C C . VAL A 1 257 ? 5.504 -13.322 -30.127 1.00 30.56 238 VAL A C 1
ATOM 1803 O O . VAL A 1 257 ? 5.268 -14.469 -30.514 1.00 29.53 238 VAL A O 1
ATOM 1807 N N . ARG A 1 258 ? 4.555 -12.417 -29.923 1.00 29.94 239 ARG A N 1
ATOM 1808 C CA . ARG A 1 258 ? 3.120 -12.700 -30.093 1.00 33.66 239 ARG A CA 1
ATOM 1809 C C . ARG A 1 258 ? 2.669 -12.841 -31.542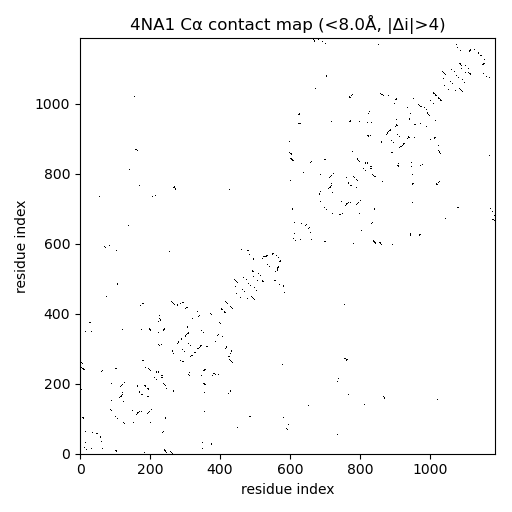 1.00 35.49 239 ARG A C 1
ATOM 1810 O O . ARG A 1 258 ? 3.143 -12.119 -32.422 1.00 32.66 239 ARG A O 1
ATOM 1818 N N . GLY A 1 259 ? 1.770 -13.788 -31.804 1.00 30.40 240 GLY A N 1
ATOM 1819 C CA . GLY A 1 259 ? 1.216 -13.941 -33.136 1.00 27.97 240 GLY A CA 1
ATOM 1820 C C . GLY A 1 259 ? -0.287 -14.210 -33.138 1.00 33.62 240 GLY A C 1
ATOM 1821 O O . GLY A 1 259 ? -0.858 -14.625 -32.123 1.00 28.94 240 GLY A O 1
ATOM 1822 N N . GLU A 1 260 ? -0.907 -13.938 -34.283 1.00 27.13 241 GLU A N 1
ATOM 1823 C CA . GLU A 1 260 ? -2.309 -14.195 -34.580 1.00 27.28 241 GLU A CA 1
ATOM 1824 C C . GLU A 1 260 ? -2.418 -15.393 -35.470 1.00 31.54 241 GLU A C 1
ATOM 1825 O O . GLU A 1 260 ? -1.482 -15.702 -36.183 1.00 27.69 241 GLU A O 1
ATOM 1831 N N . GLY A 1 261 ? -3.586 -16.023 -35.500 1.00 25.44 242 GLY A N 1
ATOM 1832 C CA . GLY A 1 261 ? -3.788 -17.098 -36.430 1.00 27.54 242 GLY A CA 1
ATOM 1833 C C . GLY A 1 261 ? -4.994 -17.946 -36.087 1.00 30.90 242 GLY A C 1
ATOM 1834 O O . GLY A 1 261 ? -5.671 -17.764 -35.070 1.00 25.23 242 GLY A O 1
ATOM 1835 N N . VAL A 1 262 ? -5.261 -18.901 -36.962 1.00 30.15 243 VAL A N 1
ATOM 1836 C CA . VAL A 1 262 ? -6.408 -19.765 -36.799 1.00 27.40 243 VAL A CA 1
ATOM 1837 C C . VAL A 1 262 ? -6.097 -21.053 -37.483 1.00 28.87 243 VAL A C 1
ATOM 1838 O O . VAL A 1 262 ? -5.517 -21.065 -38.559 1.00 27.97 243 VAL A O 1
ATOM 1842 N N . GLY A 1 263 ? -6.441 -22.143 -36.820 1.00 25.53 244 GLY A N 1
ATOM 1843 C CA . GLY A 1 263 ? -6.239 -23.463 -37.354 1.00 27.02 244 GLY A CA 1
ATOM 1844 C C . GLY A 1 263 ? -7.361 -24.337 -36.847 1.00 29.79 244 GLY A C 1
ATOM 1845 O O . GLY A 1 263 ? -7.795 -24.216 -35.663 1.00 25.27 244 GLY A O 1
ATOM 1846 N N . MET A 1 264 ? -7.799 -25.250 -37.719 1.00 26.01 245 MET A N 1
ATOM 1847 C CA . MET A 1 264 ? -8.892 -26.174 -37.422 1.00 25.03 245 MET A CA 1
ATOM 1848 C C . MET A 1 264 ? -8.584 -27.582 -37.967 1.00 29.82 245 MET A C 1
ATOM 1849 O O . MET A 1 264 ? -8.036 -27.709 -39.048 1.00 30.04 245 MET A O 1
ATOM 1854 N N . VAL A 1 265 ? -8.962 -28.630 -37.231 1.00 27.71 246 VAL A N 1
ATOM 1855 C CA . VAL A 1 265 ? -8.899 -29.999 -37.748 1.00 25.53 246 VAL A CA 1
ATOM 1856 C C . VAL A 1 265 ? -10.255 -30.665 -37.589 1.00 32.15 246 VAL A C 1
ATOM 1857 O O . VAL A 1 265 ? -10.966 -30.435 -36.597 1.00 26.65 246 VAL A O 1
ATOM 1861 N N . MET A 1 266 ? -10.639 -31.474 -38.568 1.00 28.28 247 MET A N 1
ATOM 1862 C CA . MET A 1 266 ? -11.804 -32.366 -38.379 1.00 25.36 247 MET A CA 1
ATOM 1863 C C . MET A 1 266 ? -11.348 -33.772 -37.999 1.00 29.81 247 MET A C 1
ATOM 1864 O O . MET A 1 266 ? -10.403 -34.312 -38.589 1.00 27.00 247 MET A O 1
ATOM 1869 N N . LEU A 1 267 ? -11.983 -34.315 -36.961 1.00 29.31 248 LEU A N 1
ATOM 1870 C CA . LEU A 1 267 ? -11.609 -35.582 -36.351 1.00 33.45 248 LEU A CA 1
ATOM 1871 C C . LEU A 1 267 ? -12.700 -36.641 -36.507 1.00 32.62 248 LEU A C 1
ATOM 1872 O O . LEU A 1 267 ? -13.863 -36.371 -36.255 1.00 30.75 248 LEU A O 1
ATOM 1877 N N . LYS A 1 268 ? -12.305 -37.844 -36.901 1.00 31.96 249 LYS A N 1
ATOM 1878 C CA . LYS A 1 268 ? -13.228 -38.996 -36.983 1.00 37.04 249 LYS A CA 1
ATOM 1879 C C . LYS A 1 268 ? -12.544 -40.229 -36.411 1.00 33.40 249 LYS A C 1
ATOM 1880 O O . LYS A 1 268 ? -11.337 -40.385 -36.547 1.00 33.99 249 LYS A O 1
ATOM 1886 N N . LYS A 1 269 ? -13.300 -41.106 -35.771 1.00 34.43 250 LYS A N 1
ATOM 1887 C CA . LYS A 1 269 ? -12.751 -42.412 -35.392 1.00 38.84 250 LYS A CA 1
ATOM 1888 C C . LYS A 1 269 ? -12.113 -43.065 -36.620 1.00 34.52 250 LYS A C 1
ATOM 1889 O O . LYS A 1 269 ? -12.688 -43.054 -37.689 1.00 36.65 250 LYS A O 1
ATOM 1895 N N . LEU A 1 270 ? -10.912 -43.609 -36.467 1.00 34.56 251 LEU A N 1
ATOM 1896 C CA . LEU A 1 270 ? -10.169 -44.178 -37.602 1.00 35.82 251 LEU A CA 1
ATOM 1897 C C . LEU A 1 270 ? -11.012 -45.213 -38.393 1.00 38.95 251 LEU A C 1
ATOM 1898 O O . LEU A 1 270 ? -11.020 -45.227 -39.628 1.00 39.37 251 LEU A O 1
ATOM 1903 N N . GLU A 1 271 ? -11.697 -46.076 -37.658 1.00 39.02 252 GLU A N 1
ATOM 1904 C CA . GLU A 1 271 ? -12.588 -47.101 -38.226 1.00 49.97 252 GLU A CA 1
ATOM 1905 C C . GLU A 1 271 ? -13.545 -46.494 -39.235 1.00 47.51 252 GLU A C 1
ATOM 1906 O O . GLU A 1 271 ? -13.680 -46.978 -40.354 1.00 45.66 252 GLU A O 1
ATOM 1912 N N . ASP A 1 272 ? -14.238 -45.445 -38.791 1.00 45.52 253 ASP A N 1
ATOM 1913 C CA . ASP A 1 272 ? -15.196 -44.703 -39.607 1.00 40.67 253 ASP A CA 1
ATOM 1914 C C . ASP A 1 272 ? -14.558 -44.012 -40.797 1.00 42.43 253 ASP A C 1
ATOM 1915 O O . ASP A 1 272 ? -15.104 -43.980 -41.903 1.00 37.57 253 ASP A O 1
ATOM 1920 N N . ALA A 1 273 ? -13.393 -43.432 -40.572 1.00 37.62 254 ALA A N 1
ATOM 1921 C CA . ALA A 1 273 ? -12.732 -42.720 -41.641 1.00 35.48 254 ALA A CA 1
ATOM 1922 C C . ALA A 1 273 ? -12.341 -43.673 -42.765 1.00 37.18 254 ALA A C 1
ATOM 1923 O O . ALA A 1 273 ? -12.481 -43.357 -43.946 1.00 38.88 254 ALA A O 1
ATOM 1925 N N . GLU A 1 274 ? -11.817 -44.833 -42.397 1.00 42.94 255 GLU A N 1
ATOM 1926 C CA . GLU A 1 274 ? -11.394 -45.815 -43.392 1.00 40.75 255 GLU A CA 1
ATOM 1927 C C . GLU A 1 274 ? -12.597 -46.383 -44.133 1.00 47.00 255 GLU A C 1
ATOM 1928 O O . GLU A 1 274 ? -12.601 -46.477 -45.362 1.00 46.70 255 GLU A O 1
ATOM 1934 N N . ARG A 1 275 ? -13.632 -46.704 -43.370 1.00 40.37 256 ARG A N 1
ATOM 1935 C CA . ARG A 1 275 ? -14.877 -47.191 -43.929 1.00 46.29 256 ARG A CA 1
ATOM 1936 C C . ARG A 1 275 ? -15.548 -46.162 -44.874 1.00 49.81 256 ARG A C 1
ATOM 1937 O O . ARG A 1 275 ? -15.971 -46.502 -45.981 1.00 48.74 256 ARG A O 1
ATOM 1945 N N . ASP A 1 276 ? -15.588 -44.894 -44.483 1.00 41.31 257 ASP A N 1
ATOM 1946 C CA . ASP A 1 276 ? -16.348 -43.905 -45.256 1.00 37.47 257 ASP A CA 1
ATOM 1947 C C . ASP A 1 276 ? -15.523 -43.318 -46.412 1.00 34.29 257 ASP A C 1
ATOM 1948 O O . ASP A 1 276 ? -15.997 -42.455 -47.152 1.00 40.70 257 ASP A O 1
ATOM 1953 N N . GLY A 1 277 ? -14.279 -43.752 -46.558 1.00 37.54 258 GLY A N 1
ATOM 1954 C CA . GLY A 1 277 ? -13.436 -43.257 -47.633 1.00 35.63 258 GLY A CA 1
ATOM 1955 C C . GLY A 1 277 ? -12.836 -41.869 -47.433 1.00 36.90 258 GLY A C 1
ATOM 1956 O O . GLY A 1 277 ? -12.511 -41.190 -48.404 1.00 36.14 258 GLY A O 1
ATOM 1957 N N . ASN A 1 278 ? -12.674 -41.433 -46.186 1.00 36.25 259 ASN A N 1
ATOM 1958 C CA . ASN A 1 278 ? -11.993 -40.148 -45.933 1.00 38.79 259 ASN A CA 1
ATOM 1959 C C . ASN A 1 278 ? -10.545 -40.190 -46.372 1.00 42.03 259 ASN A C 1
ATOM 1960 O O . ASN A 1 278 ? -9.942 -41.255 -46.447 1.00 40.62 259 ASN A O 1
ATOM 1965 N N . HIS A 1 279 ? -9.989 -39.034 -46.698 1.00 32.11 260 HIS A N 1
ATOM 1966 C CA . HIS A 1 279 ? -8.549 -38.919 -46.788 1.00 32.11 260 HIS A CA 1
ATOM 1967 C C . HIS A 1 279 ? -8.025 -38.566 -45.402 1.00 37.79 260 HIS A C 1
ATOM 1968 O O . HIS A 1 279 ? -8.702 -37.881 -44.633 1.00 37.66 260 HIS A O 1
ATOM 1975 N N . ILE A 1 280 ? -6.828 -39.033 -45.078 1.00 37.96 261 ILE A N 1
ATOM 1976 C CA . ILE A 1 280 ? -6.355 -39.014 -43.698 1.00 32.84 261 ILE A CA 1
ATOM 1977 C C . ILE A 1 280 ? -4.975 -38.391 -43.581 1.00 38.66 261 ILE A C 1
ATOM 1978 O O . ILE A 1 280 ? -4.020 -38.861 -44.194 1.00 34.77 261 ILE A O 1
ATOM 1983 N N . TYR A 1 281 ? -4.901 -37.279 -42.847 1.00 30.45 262 TYR A N 1
ATOM 1984 C CA . TYR A 1 281 ? -3.666 -36.529 -42.692 1.00 35.90 262 TYR A CA 1
ATOM 1985 C C . TYR A 1 281 ? -2.733 -37.203 -41.717 1.00 34.39 262 TYR A C 1
ATOM 1986 O O . TYR A 1 281 ? -1.525 -37.022 -41.795 1.00 34.41 262 TYR A O 1
ATOM 1995 N N . GLY A 1 282 ? -3.314 -37.938 -40.775 1.00 35.33 263 GLY A N 1
ATOM 1996 C CA . GLY A 1 282 ? -2.553 -38.555 -39.712 1.00 28.92 263 GLY A CA 1
ATOM 1997 C C . GLY A 1 282 ? -3.516 -39.132 -38.693 1.00 31.35 263 GLY A C 1
ATOM 1998 O O . GLY A 1 282 ? -4.721 -38.861 -38.738 1.00 32.70 263 GLY A O 1
ATOM 1999 N N . VAL A 1 283 ? -2.976 -39.942 -37.796 1.00 26.44 264 VAL A N 1
ATOM 2000 C CA . VAL A 1 283 ? -3.763 -40.666 -36.811 1.00 30.26 264 VAL A CA 1
ATOM 2001 C C . VAL A 1 283 ? -3.280 -40.309 -35.404 1.00 36.30 264 VAL A C 1
ATOM 2002 O O . VAL A 1 283 ? -2.090 -40.408 -35.104 1.00 35.47 264 VAL A O 1
ATOM 2006 N N . ILE A 1 284 ? -4.211 -39.890 -34.548 1.00 35.08 265 ILE A N 1
ATOM 2007 C CA . ILE A 1 284 ? -3.904 -39.618 -33.149 1.00 34.81 265 ILE A CA 1
ATOM 2008 C C . ILE A 1 284 ? -3.915 -40.928 -32.396 1.00 31.76 265 ILE A C 1
ATOM 2009 O O . ILE A 1 284 ? -4.937 -41.621 -32.362 1.00 32.66 265 ILE A O 1
ATOM 2014 N N . ARG A 1 285 ? -2.773 -41.280 -31.807 1.00 32.01 266 ARG A N 1
ATOM 2015 C CA . ARG A 1 285 ? -2.645 -42.548 -31.111 1.00 31.83 266 ARG A CA 1
ATOM 2016 C C . ARG A 1 285 ? -2.688 -42.378 -29.617 1.00 38.85 266 ARG A C 1
ATOM 2017 O O . ARG A 1 285 ? -2.918 -43.338 -28.893 1.00 35.11 266 ARG A O 1
ATOM 2025 N N . GLY A 1 286 ? -2.476 -41.158 -29.136 1.00 35.29 267 GLY A N 1
ATOM 2026 C CA . GLY A 1 286 ? -2.585 -40.919 -27.713 1.00 33.19 267 GLY A CA 1
ATOM 2027 C C . GLY A 1 286 ? -2.572 -39.436 -27.398 1.00 39.27 267 GLY A C 1
ATOM 2028 O O . GLY A 1 286 ? -2.032 -38.634 -28.158 1.00 28.86 267 GLY A O 1
ATOM 2029 N N . THR A 1 287 ? -3.184 -39.078 -26.277 1.00 28.63 268 THR A N 1
ATOM 2030 C CA . THR A 1 287 ? -3.146 -37.707 -25.797 1.00 33.19 268 THR A CA 1
ATOM 2031 C C . THR A 1 287 ? -3.090 -37.695 -24.289 1.00 31.82 268 THR A C 1
ATOM 2032 O O . THR A 1 287 ? -3.497 -38.653 -23.645 1.00 34.02 268 THR A O 1
ATOM 2036 N N . ALA A 1 288 ? -2.651 -36.569 -23.732 1.00 32.35 269 ALA A N 1
ATOM 2037 C CA . ALA A 1 288 ? -2.644 -36.363 -22.294 1.00 28.85 269 ALA A CA 1
ATOM 2038 C C . ALA A 1 288 ? -2.684 -34.885 -21.960 1.00 30.16 269 ALA A C 1
ATOM 2039 O O . ALA A 1 288 ? -2.211 -34.016 -22.726 1.00 24.42 269 ALA A O 1
ATOM 2041 N N . GLU A 1 289 ? -3.225 -34.632 -20.779 1.00 25.77 270 GLU A N 1
ATOM 2042 C CA . GLU A 1 289 ? -3.315 -33.317 -20.196 1.00 25.65 270 GLU A CA 1
ATOM 2043 C C . GLU A 1 289 ? -3.030 -33.428 -18.705 1.00 30.23 270 GLU A C 1
ATOM 2044 O O . GLU A 1 289 ? -3.549 -34.320 -18.036 1.00 28.44 270 GLU A O 1
ATOM 2050 N N . ASN A 1 290 ? -2.194 -32.531 -18.185 1.00 28.86 271 ASN A N 1
ATOM 2051 C CA . ASN A 1 290 ? -2.033 -32.417 -16.754 1.00 28.58 271 ASN A CA 1
ATOM 2052 C C . ASN A 1 290 ? -1.765 -30.969 -16.307 1.00 24.30 271 ASN A C 1
ATOM 2053 O O . ASN A 1 290 ? -1.834 -30.025 -17.104 1.00 28.22 271 ASN A O 1
ATOM 2058 N N . HIS A 1 291 ? -1.529 -30.793 -15.012 1.00 28.05 272 HIS A N 1
ATOM 2059 C CA . HIS A 1 291 ? -1.111 -29.523 -14.460 1.00 27.37 272 HIS A CA 1
ATOM 2060 C C . HIS A 1 291 ? 0.226 -29.672 -13.729 1.00 25.91 272 HIS A C 1
ATOM 2061 O O . HIS A 1 291 ? 0.498 -30.718 -13.150 1.00 28.33 272 HIS A O 1
ATOM 2068 N N . GLY A 1 292 ? 1.079 -28.646 -13.795 1.00 23.62 273 GLY A N 1
ATOM 2069 C CA . GLY A 1 292 ? 2.397 -28.669 -13.180 1.00 24.80 273 GLY A CA 1
ATOM 2070 C C . GLY A 1 292 ? 2.457 -28.672 -11.655 1.00 26.80 273 GLY A C 1
ATOM 2071 O O . GLY A 1 292 ? 3.473 -28.911 -11.029 1.00 30.65 273 GLY A O 1
ATOM 2072 N N . GLY A 1 293 ? 1.328 -28.452 -11.039 1.00 25.52 274 GLY A N 1
ATOM 2073 C CA . GLY A 1 293 ? 1.294 -28.309 -9.599 1.00 28.70 274 GLY A CA 1
ATOM 2074 C C . GLY A 1 293 ? 2.165 -27.181 -9.089 1.00 25.08 274 GLY A C 1
ATOM 2075 O O . GLY A 1 293 ? 2.325 -26.128 -9.736 1.00 29.09 274 GLY A O 1
ATOM 2076 N N . ARG A 1 294 ? 2.754 -27.391 -7.910 1.00 32.67 275 ARG A N 1
ATOM 2077 C CA . ARG A 1 294 ? 3.590 -26.360 -7.292 1.00 32.16 275 ARG A CA 1
ATOM 2078 C C . ARG A 1 294 ? 4.922 -26.329 -7.981 1.00 36.49 275 ARG A C 1
ATOM 2079 O O . ARG A 1 294 ? 5.680 -27.238 -7.867 1.00 36.62 275 ARG A O 1
ATOM 2087 N N . ALA A 1 295 ? 5.196 -25.242 -8.676 1.00 37.29 276 ALA A N 1
ATOM 2088 C CA . ALA A 1 295 ? 6.464 -25.034 -9.317 1.00 39.71 276 ALA A CA 1
ATOM 2089 C C . ALA A 1 295 ? 7.120 -23.887 -8.582 1.00 40.68 276 ALA A C 1
ATOM 2090 O O . ALA A 1 295 ? 6.615 -23.417 -7.561 1.00 39.23 276 ALA A O 1
ATOM 2092 N N . ASN A 1 296 ? 8.234 -23.431 -9.118 1.00 43.55 277 ASN A N 1
ATOM 2093 C CA . ASN A 1 296 ? 9.034 -22.393 -8.503 1.00 42.45 277 ASN A CA 1
ATOM 2094 C C . ASN A 1 296 ? 8.335 -21.032 -8.390 1.00 41.62 277 ASN A C 1
ATOM 2095 O O . ASN A 1 296 ? 8.484 -20.310 -7.400 1.00 44.81 277 ASN A O 1
ATOM 2100 N N . THR A 1 297 ? 7.647 -20.652 -9.453 1.00 36.41 278 THR A N 1
ATOM 2101 C CA . THR A 1 297 ? 6.706 -19.553 -9.422 1.00 36.37 278 THR A CA 1
ATOM 2102 C C . THR A 1 297 ? 5.484 -20.055 -10.163 1.00 35.88 278 THR A C 1
ATOM 2103 O O . THR A 1 297 ? 5.552 -21.082 -10.843 1.00 30.45 278 THR A O 1
ATOM 2107 N N . LEU A 1 298 ? 4.377 -19.322 -10.027 1.00 31.38 279 LEU A N 1
ATOM 2108 C CA . LEU A 1 298 ? 3.142 -19.628 -10.728 1.00 30.93 279 LEU A CA 1
ATOM 2109 C C . LEU A 1 298 ? 3.349 -19.916 -12.215 1.00 30.22 279 LEU A C 1
ATOM 2110 O O . LEU A 1 298 ? 2.709 -20.818 -12.775 1.00 32.29 279 LEU A O 1
ATOM 2115 N N . THR A 1 299 ? 4.201 -19.127 -12.866 1.00 29.10 280 THR A N 1
ATOM 2116 C CA . THR A 1 299 ? 4.407 -19.252 -14.303 1.00 31.04 280 THR A CA 1
ATOM 2117 C C . THR A 1 299 ? 5.668 -20.052 -14.699 1.00 33.24 280 THR A C 1
ATOM 2118 O O . THR A 1 299 ? 6.118 -19.968 -15.842 1.00 33.61 280 THR A O 1
ATOM 2122 N N . SER A 1 300 ? 6.250 -20.805 -13.774 1.00 30.26 281 SER A N 1
ATOM 2123 C CA . SER A 1 300 ? 7.420 -21.634 -14.112 1.00 33.67 281 SER A CA 1
ATOM 2124 C C . SER A 1 300 ? 6.994 -23.023 -14.545 1.00 37.99 281 SER A C 1
ATOM 2125 O O . SER A 1 300 ? 6.198 -23.706 -13.865 1.00 32.38 281 SER A O 1
ATOM 2128 N N . PRO A 1 301 ? 7.524 -23.465 -15.672 1.00 33.12 282 PRO A N 1
ATOM 2129 C CA . PRO A 1 301 ? 7.163 -24.820 -16.063 1.00 33.91 282 PRO A CA 1
ATOM 2130 C C . PRO A 1 301 ? 7.863 -25.834 -15.145 1.00 36.32 282 PRO A C 1
ATOM 2131 O O . PRO A 1 301 ? 8.883 -25.535 -14.519 1.00 37.01 282 PRO A O 1
ATOM 2135 N N . ASN A 1 302 ? 7.290 -27.021 -15.067 1.00 34.01 283 ASN A N 1
ATOM 2136 C CA . ASN A 1 302 ? 7.772 -28.090 -14.200 1.00 32.21 283 ASN A CA 1
ATOM 2137 C C . ASN A 1 302 ? 8.204 -29.304 -15.038 1.00 33.09 283 ASN A C 1
ATOM 2138 O O . ASN A 1 302 ? 7.361 -29.987 -15.619 1.00 32.64 283 ASN A O 1
ATOM 2143 N N . PRO A 1 303 ? 9.529 -29.556 -15.138 1.00 33.99 284 PRO A N 1
ATOM 2144 C CA . PRO A 1 303 ? 10.081 -30.623 -16.005 1.00 33.07 284 PRO A CA 1
ATOM 2145 C C . PRO A 1 303 ? 9.590 -31.990 -15.580 1.00 34.02 284 PRO A C 1
ATOM 2146 O O . PRO A 1 303 ? 9.440 -32.893 -16.406 1.00 33.90 284 PRO A O 1
ATOM 2150 N N . LYS A 1 304 ? 9.313 -32.147 -14.292 1.00 31.35 285 LYS A N 1
ATOM 2151 C CA . LYS A 1 304 ? 8.780 -33.415 -13.799 1.00 33.66 285 LYS A CA 1
ATOM 2152 C C . LYS A 1 304 ? 7.315 -33.624 -14.259 1.00 37.74 285 LYS A C 1
ATOM 2153 O O . LYS A 1 304 ? 6.862 -34.756 -14.480 1.00 31.79 285 LYS A O 1
ATOM 2159 N N . ALA A 1 305 ? 6.554 -32.543 -14.353 1.00 29.16 286 ALA A N 1
ATOM 2160 C CA . ALA A 1 305 ? 5.165 -32.675 -14.788 1.00 29.74 286 ALA A CA 1
ATOM 2161 C C . ALA A 1 305 ? 5.103 -32.960 -16.260 1.00 29.49 286 ALA A C 1
ATOM 2162 O O . ALA A 1 305 ? 4.263 -33.720 -16.726 1.00 31.69 286 ALA A O 1
ATOM 2164 N N . GLN A 1 306 ? 6.004 -32.338 -17.003 1.00 27.19 287 GLN A N 1
ATOM 2165 C CA . GLN A 1 306 ? 6.058 -32.533 -18.424 1.00 30.07 287 GLN A CA 1
ATOM 2166 C C . GLN A 1 306 ? 6.482 -33.976 -18.719 1.00 34.17 287 GLN A C 1
ATOM 2167 O O . GLN A 1 306 ? 5.921 -34.622 -19.592 1.00 32.39 287 GLN A O 1
ATOM 2173 N N . ALA A 1 307 ? 7.443 -34.500 -17.963 1.00 31.86 288 ALA A N 1
ATOM 2174 C CA . ALA A 1 307 ? 7.892 -35.866 -18.228 1.00 38.34 288 ALA A CA 1
ATOM 2175 C C . ALA A 1 307 ? 6.741 -36.854 -18.037 1.00 33.69 288 ALA A C 1
ATOM 2176 O O . ALA A 1 307 ? 6.500 -37.713 -18.898 1.00 30.21 288 ALA A O 1
ATOM 2178 N N . ASP A 1 308 ? 6.019 -36.676 -16.936 1.00 28.75 289 ASP A N 1
ATOM 2179 C CA . ASP A 1 308 ? 4.903 -37.517 -16.583 1.00 32.94 289 ASP A CA 1
ATOM 2180 C C . ASP A 1 308 ? 3.785 -37.421 -17.568 1.00 32.23 289 ASP A C 1
ATOM 2181 O O . ASP A 1 308 ? 3.065 -38.382 -17.765 1.00 32.32 289 ASP A O 1
ATOM 2186 N N . LEU A 1 309 ? 3.596 -36.227 -18.121 1.00 32.40 290 LEU A N 1
ATOM 2187 C CA . LEU A 1 309 ? 2.633 -36.002 -19.192 1.00 32.86 290 LEU A CA 1
ATOM 2188 C C . LEU A 1 309 ? 2.985 -36.888 -20.409 1.00 30.70 290 LEU A C 1
ATOM 2189 O O . LEU A 1 309 ? 2.139 -37.623 -20.959 1.00 28.14 290 LEU A O 1
ATOM 2194 N N . LEU A 1 310 ? 4.233 -36.767 -20.854 1.00 32.02 291 LEU A N 1
ATOM 2195 C CA . LEU A 1 310 ? 4.687 -37.492 -22.035 1.00 32.60 291 LEU A CA 1
ATOM 2196 C C . LEU A 1 310 ? 4.532 -38.985 -21.808 1.00 36.72 291 LEU A C 1
ATOM 2197 O O . LEU A 1 310 ? 4.001 -39.696 -22.660 1.00 41.15 291 LEU A O 1
ATOM 2202 N N . VAL A 1 311 ? 4.961 -39.448 -20.635 1.00 36.51 292 VAL A N 1
ATOM 2203 C CA . VAL A 1 311 ? 4.888 -40.866 -20.309 1.00 33.58 292 VAL A CA 1
ATOM 2204 C C . VAL A 1 311 ? 3.472 -41.378 -20.456 1.00 39.01 292 VAL A C 1
ATOM 2205 O O . VAL A 1 311 ? 3.238 -42.461 -21.004 1.00 40.63 292 VAL A O 1
ATOM 2209 N N . ARG A 1 312 ? 2.516 -40.622 -19.932 1.00 37.02 293 ARG A N 1
ATOM 2210 C CA . ARG A 1 312 ? 1.117 -41.015 -20.045 1.00 36.34 293 ARG A CA 1
ATOM 2211 C C . ARG A 1 312 ? 0.661 -41.112 -21.519 1.00 37.15 293 ARG A C 1
ATOM 2212 O O . ARG A 1 312 ? -0.011 -42.073 -21.915 1.00 35.59 293 ARG A O 1
ATOM 2220 N N . ALA A 1 313 ? 1.038 -40.123 -22.327 1.00 30.77 294 ALA A N 1
ATOM 2221 C CA . ALA A 1 313 ? 0.655 -40.100 -23.734 1.00 35.27 294 ALA A CA 1
ATOM 2222 C C . ALA A 1 313 ? 1.226 -41.313 -24.505 1.00 34.23 294 ALA A C 1
ATOM 2223 O O . ALA A 1 313 ? 0.511 -41.958 -25.265 1.00 34.29 294 ALA A O 1
ATOM 2225 N N . TYR A 1 314 ? 2.513 -41.605 -24.326 1.00 37.10 295 TYR A N 1
ATOM 2226 C CA . TYR A 1 314 ? 3.138 -42.704 -25.050 1.00 37.74 295 TYR A CA 1
ATOM 2227 C C . TYR A 1 314 ? 2.710 -44.081 -24.541 1.00 36.95 295 TYR A C 1
ATOM 2228 O O . TYR A 1 314 ? 2.622 -45.024 -25.331 1.00 42.02 295 TYR A O 1
ATOM 2237 N N . ARG A 1 315 ? 2.384 -44.197 -23.260 1.00 35.97 296 ARG A N 1
ATOM 2238 C CA . ARG A 1 315 ? 1.815 -45.453 -22.751 1.00 41.27 296 ARG A CA 1
ATOM 2239 C C . ARG A 1 315 ? 0.446 -45.740 -23.374 1.00 44.18 296 ARG A C 1
ATOM 2240 O O . ARG A 1 315 ? 0.118 -46.888 -23.691 1.00 43.74 296 ARG A O 1
ATOM 2248 N N . GLN A 1 316 ? -0.368 -44.699 -23.523 1.00 40.64 297 GLN A N 1
ATOM 2249 C CA . GLN A 1 316 ? -1.690 -44.859 -24.113 1.00 41.20 297 GLN A CA 1
ATOM 2250 C C . GLN A 1 316 ? -1.540 -45.259 -25.574 1.00 42.75 297 GLN A C 1
ATOM 2251 O O . GLN A 1 316 ? -2.233 -46.141 -26.072 1.00 41.97 297 GLN A O 1
ATOM 2257 N N . ALA A 1 317 ? -0.593 -44.629 -26.248 1.00 34.47 298 ALA A N 1
ATOM 2258 C CA . ALA A 1 317 ? -0.373 -44.906 -27.657 1.00 41.26 298 ALA A CA 1
ATOM 2259 C C . ALA A 1 317 ? 0.225 -46.309 -27.841 1.00 43.49 298 ALA A C 1
ATOM 2260 O O . ALA A 1 317 ? 0.209 -46.854 -28.944 1.00 44.46 298 ALA A O 1
ATOM 2262 N N . ASP A 1 318 ? 0.788 -46.840 -26.752 1.00 44.47 299 ASP A N 1
ATOM 2263 C CA . ASP A 1 318 ? 1.498 -48.123 -26.747 1.00 49.24 299 ASP A CA 1
ATOM 2264 C C . ASP A 1 318 ? 2.416 -48.213 -27.946 1.00 49.60 299 ASP A C 1
ATOM 2265 O O . ASP A 1 318 ? 2.323 -49.139 -28.751 1.00 53.72 299 ASP A O 1
ATOM 2270 N N . ILE A 1 319 ? 3.260 -47.208 -28.109 1.00 45.67 300 ILE A N 1
ATOM 2271 C CA . ILE A 1 319 ? 4.260 -47.267 -29.158 1.00 51.86 300 ILE A CA 1
ATOM 2272 C C . ILE A 1 319 ? 5.634 -47.197 -28.503 1.00 53.37 300 ILE A C 1
ATOM 2273 O O . ILE A 1 319 ? 5.793 -46.639 -27.395 1.00 51.39 300 ILE A O 1
ATOM 2278 N N . ASP A 1 320 ? 6.618 -47.793 -29.164 1.00 52.82 301 ASP A N 1
ATOM 2279 C CA . ASP A 1 320 ? 7.977 -47.771 -28.638 1.00 54.70 301 ASP A CA 1
ATOM 2280 C C . ASP A 1 320 ? 8.663 -46.426 -28.893 1.00 45.39 301 ASP A C 1
ATOM 2281 O O . ASP A 1 320 ? 8.748 -45.953 -30.020 1.00 50.20 301 ASP A O 1
ATOM 2286 N N . PRO A 1 321 ? 9.178 -45.820 -27.837 1.00 51.86 302 PRO A N 1
ATOM 2287 C CA . PRO A 1 321 ? 9.849 -44.524 -27.840 1.00 52.71 302 PRO A CA 1
ATOM 2288 C C . PRO A 1 321 ? 10.889 -44.407 -28.956 1.00 52.25 302 PRO A C 1
ATOM 2289 O O . PRO A 1 321 ? 11.158 -43.291 -29.404 1.00 44.33 302 PRO A O 1
ATOM 2293 N N . SER A 1 322 ? 11.509 -45.520 -29.352 1.00 46.81 303 SER A N 1
ATOM 2294 C CA . SER A 1 322 ? 12.584 -45.460 -30.355 1.00 47.78 303 SER A CA 1
ATOM 2295 C C . SER A 1 322 ? 12.058 -45.286 -31.766 1.00 43.70 303 SER A C 1
ATOM 2296 O O . SER A 1 322 ? 12.823 -45.014 -32.696 1.00 51.11 303 SER A O 1
ATOM 2299 N N . THR A 1 323 ? 10.744 -45.392 -31.919 1.00 47.97 304 THR A N 1
ATOM 2300 C CA . THR A 1 323 ? 10.109 -45.182 -33.213 1.00 41.30 304 THR A CA 1
ATOM 2301 C C . THR A 1 323 ? 9.592 -43.758 -33.368 1.00 37.76 304 THR A C 1
ATOM 2302 O O . THR A 1 323 ? 9.083 -43.390 -34.426 1.00 43.55 304 THR A O 1
ATOM 2306 N N . VAL A 1 324 ? 9.736 -42.942 -32.328 1.00 39.60 305 VAL A N 1
ATOM 2307 C CA . VAL A 1 324 ? 9.283 -41.550 -32.411 1.00 35.58 305 VAL A CA 1
ATOM 2308 C C . VAL A 1 324 ? 10.422 -40.690 -32.886 1.00 34.59 305 VAL A C 1
ATOM 2309 O O . VAL A 1 324 ? 11.420 -40.582 -32.198 1.00 38.46 305 VAL A O 1
ATOM 2313 N N . THR A 1 325 ? 10.268 -40.032 -34.033 1.00 35.57 306 THR A N 1
ATOM 2314 C CA . THR A 1 325 ? 11.423 -39.422 -34.696 1.00 36.70 306 THR A CA 1
ATOM 2315 C C . THR A 1 325 ? 11.327 -37.923 -34.885 1.00 40.09 306 THR A C 1
ATOM 2316 O O . THR A 1 325 ? 12.235 -37.296 -35.435 1.00 35.39 306 THR A O 1
ATOM 2320 N N . TYR A 1 326 ? 10.218 -37.341 -34.462 1.00 36.47 307 TYR A N 1
ATOM 2321 C CA . TYR A 1 326 ? 10.146 -35.893 -34.382 1.00 33.21 307 TYR A CA 1
ATOM 2322 C C . TYR A 1 326 ? 9.262 -35.421 -33.219 1.00 36.67 307 TYR A C 1
ATOM 2323 O O . TYR A 1 326 ? 8.223 -36.012 -32.933 1.00 34.41 307 TYR A O 1
ATOM 2332 N N . ILE A 1 327 ? 9.700 -34.361 -32.554 1.00 35.50 308 ILE A N 1
ATOM 2333 C CA . ILE A 1 327 ? 8.910 -33.708 -31.509 1.00 36.85 308 ILE A CA 1
ATOM 2334 C C . ILE A 1 327 ? 8.769 -32.244 -31.837 1.00 37.66 308 ILE A C 1
ATOM 2335 O O . ILE A 1 327 ? 9.774 -31.531 -32.018 1.00 33.91 308 ILE A O 1
ATOM 2340 N N . GLU A 1 328 ? 7.518 -31.785 -31.904 1.00 34.30 309 GLU A N 1
ATOM 2341 C CA . GLU A 1 328 ? 7.235 -30.357 -32.000 1.00 28.34 309 GLU A CA 1
ATOM 2342 C C . GLU A 1 328 ? 7.119 -29.812 -30.570 1.00 35.13 309 GLU A C 1
ATOM 2343 O O . GLU A 1 328 ? 6.110 -30.021 -29.853 1.00 31.18 309 GLU A O 1
ATOM 2349 N N . ALA A 1 329 ? 8.172 -29.124 -30.146 1.00 32.07 310 ALA A N 1
ATOM 2350 C CA . ALA A 1 329 ? 8.248 -28.637 -28.770 1.00 35.20 310 ALA A CA 1
ATOM 2351 C C . ALA A 1 329 ? 7.263 -27.493 -28.596 1.00 30.30 310 ALA A C 1
ATOM 2352 O O . ALA A 1 329 ? 6.865 -26.804 -29.550 1.00 35.62 310 ALA A O 1
ATOM 2354 N N . HIS A 1 330 ? 6.850 -27.294 -27.374 1.00 30.91 311 HIS A N 1
ATOM 2355 C CA . HIS A 1 330 ? 6.155 -26.062 -27.071 1.00 29.95 311 HIS A CA 1
ATOM 2356 C C . HIS A 1 330 ? 7.063 -24.907 -27.520 1.00 33.14 311 HIS A C 1
ATOM 2357 O O . HIS A 1 330 ? 6.636 -24.037 -28.278 1.00 31.59 311 HIS A O 1
ATOM 2364 N N . GLY A 1 331 ? 8.322 -24.918 -27.067 1.00 36.11 312 GLY A N 1
ATOM 2365 C CA . GLY A 1 331 ? 9.372 -24.123 -27.695 1.00 27.30 312 GLY A CA 1
ATOM 2366 C C . GLY A 1 331 ? 9.103 -22.639 -27.930 1.00 33.38 312 GLY A C 1
ATOM 2367 O O . GLY A 1 331 ? 9.148 -22.156 -29.068 1.00 33.14 312 GLY A O 1
ATOM 2368 N N . THR A 1 332 ? 8.905 -21.898 -26.845 1.00 34.74 313 THR A N 1
ATOM 2369 C CA . THR A 1 332 ? 8.605 -20.473 -26.921 1.00 34.95 313 THR A CA 1
ATOM 2370 C C . THR A 1 332 ? 9.845 -19.578 -26.981 1.00 40.10 313 THR A C 1
ATOM 2371 O O . THR A 1 332 ? 9.720 -18.370 -27.172 1.00 35.55 313 THR A O 1
ATOM 2375 N N . GLY A 1 333 ? 11.021 -20.150 -26.733 1.00 34.98 314 GLY A N 1
ATOM 2376 C CA . GLY A 1 333 ? 12.252 -19.389 -26.786 1.00 36.15 314 GLY A CA 1
ATOM 2377 C C . GLY A 1 333 ? 12.457 -18.526 -25.566 1.00 34.87 314 GLY A C 1
ATOM 2378 O O . GLY A 1 333 ? 13.004 -17.427 -25.659 1.00 39.50 314 GLY A O 1
ATOM 2379 N N . THR A 1 334 ? 12.040 -19.024 -24.411 1.00 41.37 315 THR A N 1
ATOM 2380 C CA . THR A 1 334 ? 12.443 -18.396 -23.156 1.00 43.72 315 THR A CA 1
ATOM 2381 C C . THR A 1 334 ? 13.730 -19.023 -22.754 1.00 45.33 315 THR A C 1
ATOM 2382 O O . THR A 1 334 ? 14.008 -20.168 -23.113 1.00 38.06 315 THR A O 1
ATOM 2386 N N . GLU A 1 335 ? 14.525 -18.267 -22.015 1.00 51.42 316 GLU A N 1
ATOM 2387 C CA . GLU A 1 335 ? 15.855 -18.713 -21.637 1.00 45.09 316 GLU A CA 1
ATOM 2388 C C . GLU A 1 335 ? 15.786 -19.934 -20.736 1.00 44.20 316 GLU A C 1
ATOM 2389 O O . GLU A 1 335 ? 16.621 -20.848 -20.829 1.00 43.75 316 GLU A O 1
ATOM 2395 N N . LEU A 1 336 ? 14.780 -19.947 -19.866 1.00 43.24 317 LEU A N 1
ATOM 2396 C CA . LEU A 1 336 ? 14.645 -21.004 -18.872 1.00 42.43 317 LEU A CA 1
ATOM 2397 C C . LEU A 1 336 ? 13.731 -22.126 -19.333 1.00 37.90 317 LEU A C 1
ATOM 2398 O O . LEU A 1 336 ? 13.890 -23.269 -18.905 1.00 41.28 317 LEU A O 1
ATOM 2403 N N . GLY A 1 337 ? 12.779 -21.808 -20.207 1.00 41.91 318 GLY A N 1
ATOM 2404 C CA . GLY A 1 337 ? 11.769 -22.779 -20.601 1.00 40.00 318 GLY A CA 1
ATOM 2405 C C . GLY A 1 337 ? 12.257 -23.848 -21.550 1.00 31.30 318 GLY A C 1
ATOM 2406 O O . GLY A 1 337 ? 11.920 -25.013 -21.367 1.00 35.07 318 GLY A O 1
ATOM 2407 N N . ASP A 1 338 ? 13.049 -23.473 -22.557 1.00 36.62 319 ASP A N 1
ATOM 2408 C CA . ASP A 1 338 ? 13.539 -24.447 -23.549 1.00 31.87 319 ASP A CA 1
ATOM 2409 C C . ASP A 1 338 ? 14.286 -25.658 -22.934 1.00 38.45 319 ASP A C 1
ATOM 2410 O O . ASP A 1 338 ? 13.975 -26.825 -23.236 1.00 35.03 319 ASP A O 1
ATOM 2415 N N . PRO A 1 339 ? 15.252 -25.397 -22.038 1.00 41.35 320 PRO A N 1
ATOM 2416 C CA . PRO A 1 339 ? 15.945 -26.513 -21.366 1.00 35.89 320 PRO A CA 1
ATOM 2417 C C . PRO A 1 339 ? 15.061 -27.352 -20.468 1.00 36.86 320 PRO A C 1
ATOM 2418 O O . PRO A 1 339 ? 15.199 -28.584 -20.397 1.00 36.61 320 PRO A O 1
ATOM 2422 N N . ILE A 1 340 ? 14.165 -26.685 -19.758 1.00 33.88 321 ILE A N 1
ATOM 2423 C CA . ILE A 1 340 ? 13.198 -27.397 -18.963 1.00 38.47 321 ILE A CA 1
ATOM 2424 C C . ILE A 1 340 ? 12.397 -28.333 -19.847 1.00 31.90 321 ILE A C 1
ATOM 2425 O O . ILE A 1 340 ? 12.162 -29.470 -19.472 1.00 32.28 321 ILE A O 1
ATOM 2430 N N . GLU A 1 341 ? 12.001 -27.869 -21.025 1.00 33.99 322 GLU A N 1
ATOM 2431 C CA . GLU A 1 341 ? 11.279 -28.739 -21.938 1.00 34.77 322 GLU A CA 1
ATOM 2432 C C . GLU A 1 341 ? 12.141 -29.926 -22.405 1.00 36.23 322 GLU A C 1
ATOM 2433 O O . GLU A 1 341 ? 11.692 -31.096 -22.369 1.00 32.28 322 GLU A O 1
ATOM 2439 N N . ILE A 1 342 ? 13.383 -29.645 -22.795 1.00 37.82 323 ILE A N 1
ATOM 2440 C CA . ILE A 1 342 ? 14.326 -30.722 -23.156 1.00 34.00 323 ILE A CA 1
ATOM 2441 C C . ILE A 1 342 ? 14.512 -31.744 -22.041 1.00 34.71 323 ILE A C 1
ATOM 2442 O O . ILE A 1 342 ? 14.520 -32.956 -22.269 1.00 38.71 323 ILE A O 1
ATOM 2447 N N . ASN A 1 343 ? 14.687 -31.255 -20.825 1.00 38.79 324 ASN A N 1
ATOM 2448 C CA . ASN A 1 343 ? 14.836 -32.139 -19.686 1.00 39.66 324 ASN A CA 1
ATOM 2449 C C . ASN A 1 343 ? 13.587 -32.975 -19.449 1.00 39.74 324 ASN A C 1
ATOM 2450 O O . ASN A 1 343 ? 13.672 -34.130 -19.056 1.00 35.95 324 ASN A O 1
ATOM 2455 N N . GLY A 1 344 ? 12.412 -32.402 -19.676 1.00 34.00 325 GLY A N 1
ATOM 2456 C CA . GLY A 1 344 ? 11.210 -33.207 -19.558 1.00 34.99 325 GLY A CA 1
ATOM 2457 C C . GLY A 1 344 ? 11.236 -34.325 -20.579 1.00 31.81 325 GLY A C 1
ATOM 2458 O O . GLY A 1 344 ? 10.946 -35.496 -20.269 1.00 32.06 325 GLY A O 1
ATOM 2459 N N . LEU A 1 345 ? 11.596 -33.986 -21.807 1.00 28.02 326 LEU A N 1
ATOM 2460 C CA . LEU A 1 345 ? 11.648 -35.003 -22.872 1.00 34.42 326 LEU A CA 1
ATOM 2461 C C . LEU A 1 345 ? 12.611 -36.128 -22.555 1.00 37.39 326 LEU A C 1
ATOM 2462 O O . LEU A 1 345 ? 12.312 -37.294 -22.794 1.00 34.96 326 LEU A O 1
ATOM 2467 N N . LYS A 1 346 ? 13.789 -35.759 -22.055 1.00 40.21 327 LYS A N 1
ATOM 2468 C CA . LYS A 1 346 ? 14.829 -36.740 -21.751 1.00 38.08 327 LYS A CA 1
ATOM 2469 C C . LYS A 1 346 ? 14.376 -37.695 -20.657 1.00 38.40 327 LYS A C 1
ATOM 2470 O O . LYS A 1 346 ? 14.481 -38.906 -20.799 1.00 40.41 327 LYS A O 1
ATOM 2476 N N . ALA A 1 347 ? 13.804 -37.149 -19.590 1.00 37.19 328 ALA A N 1
ATOM 2477 C CA . ALA A 1 347 ? 13.323 -37.986 -18.501 1.00 37.29 328 ALA A CA 1
ATOM 2478 C C . ALA A 1 347 ? 12.222 -38.913 -18.981 1.00 43.76 328 ALA A C 1
ATOM 2479 O O . ALA A 1 347 ? 12.206 -40.120 -18.639 1.00 36.86 328 ALA A O 1
ATOM 2481 N N . ALA A 1 348 ? 11.332 -38.383 -19.825 1.00 39.18 329 ALA A N 1
ATOM 2482 C CA . ALA A 1 348 ? 10.195 -39.167 -20.311 1.00 37.38 329 ALA A CA 1
ATOM 2483 C C . ALA A 1 348 ? 10.661 -40.372 -21.146 1.00 38.53 329 ALA A C 1
ATOM 2484 O O . ALA A 1 348 ? 10.182 -41.499 -20.989 1.00 39.78 329 ALA A O 1
ATOM 2486 N N . PHE A 1 349 ? 11.549 -40.114 -22.087 1.00 39.34 330 PHE A N 1
ATOM 2487 C CA . PHE A 1 349 ? 12.007 -41.165 -22.971 1.00 40.82 330 PHE A CA 1
ATOM 2488 C C . PHE A 1 349 ? 12.833 -42.201 -22.218 1.00 44.31 330 PHE A C 1
ATOM 2489 O O . PHE A 1 349 ? 12.722 -43.405 -22.477 1.00 44.95 330 PHE A O 1
ATOM 2497 N N . LYS A 1 350 ? 13.630 -41.741 -21.258 1.00 43.63 331 LYS A N 1
ATOM 2498 C CA . LYS A 1 350 ? 14.344 -42.679 -20.406 1.00 47.37 331 LYS A CA 1
ATOM 2499 C C . LYS A 1 350 ? 13.389 -43.552 -19.603 1.00 50.49 331 LYS A C 1
ATOM 2500 O O . LYS A 1 350 ? 13.575 -44.763 -19.547 1.00 49.07 331 LYS A O 1
ATOM 2506 N N . GLU A 1 351 ? 12.362 -42.967 -18.994 1.00 42.85 332 GLU A N 1
ATOM 2507 C CA . GLU A 1 351 ? 11.419 -43.763 -18.214 1.00 45.66 332 GLU A CA 1
ATOM 2508 C C . GLU A 1 351 ? 10.691 -44.766 -19.109 1.00 50.96 332 GLU A C 1
ATOM 2509 O O . GLU A 1 351 ? 10.466 -45.905 -18.708 1.00 51.38 332 GLU A O 1
ATOM 2515 N N . LEU A 1 352 ? 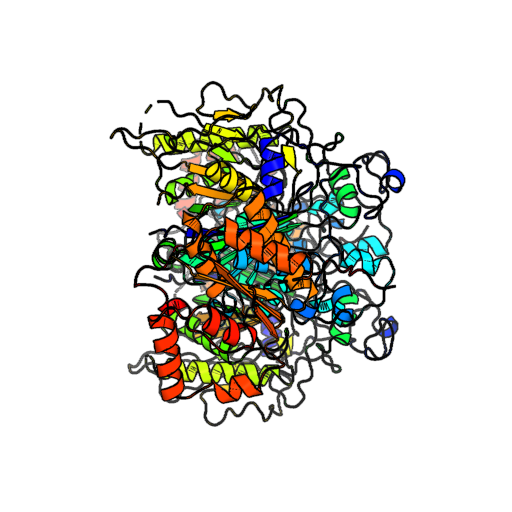10.340 -44.341 -20.322 1.00 46.37 333 LEU A N 1
ATOM 2516 C CA . LEU A 1 352 ? 9.623 -45.201 -21.268 1.00 47.27 333 LEU A CA 1
ATOM 2517 C C . LEU A 1 352 ? 10.490 -46.349 -21.796 1.00 53.50 333 LEU A C 1
ATOM 2518 O O . LEU A 1 352 ? 9.991 -47.454 -22.014 1.00 49.98 333 LEU A O 1
ATOM 2523 N N . SER A 1 353 ? 11.765 -46.060 -22.057 1.00 47.66 334 SER A N 1
ATOM 2524 C CA . SER A 1 353 ? 12.727 -47.084 -22.440 1.00 50.31 334 SER A CA 1
ATOM 2525 C C . SER A 1 353 ? 12.841 -48.162 -21.368 1.00 53.77 334 SER A C 1
ATOM 2526 O O . SER A 1 353 ? 12.867 -49.350 -21.682 1.00 58.75 334 SER A O 1
ATOM 2529 N N . ASN A 1 354 ? 12.871 -47.746 -20.103 1.00 57.61 335 ASN A N 1
ATOM 2530 C CA . ASN A 1 354 ? 12.877 -48.685 -18.982 1.00 58.26 335 ASN A CA 1
ATOM 2531 C C . ASN A 1 354 ? 11.660 -49.600 -19.006 1.00 60.76 335 ASN A C 1
ATOM 2532 O O . ASN A 1 354 ? 11.654 -50.638 -18.353 1.00 69.58 335 ASN A O 1
ATOM 2537 N N . MET A 1 355 ? 10.631 -49.171 -19.739 1.00 67.31 336 MET A N 1
ATOM 2538 C CA . MET A 1 355 ? 9.356 -49.881 -19.915 1.00 68.26 336 MET A CA 1
ATOM 2539 C C . MET A 1 355 ? 8.377 -49.494 -18.817 1.00 66.81 336 MET A C 1
ATOM 2540 O O . MET A 1 355 ? 7.954 -48.337 -18.742 1.00 65.54 336 MET A O 1
ATOM 2545 N N . ASP A 1 362 ? 13.537 -51.837 -29.891 1.00 72.06 343 ASP A N 1
ATOM 2546 C CA . ASP A 1 362 ? 12.596 -51.938 -31.011 1.00 76.22 343 ASP A CA 1
ATOM 2547 C C . ASP A 1 362 ? 13.202 -51.289 -32.258 1.00 74.69 343 ASP A C 1
ATOM 2548 O O . ASP A 1 362 ? 12.994 -51.739 -33.390 1.00 78.08 343 ASP A O 1
ATOM 2553 N N . VAL A 1 363 ? 13.938 -50.208 -32.029 1.00 70.71 344 VAL A N 1
ATOM 2554 C CA . VAL A 1 363 ? 14.722 -49.557 -33.066 1.00 71.17 344 VAL A CA 1
ATOM 2555 C C . VAL A 1 363 ? 16.015 -49.084 -32.407 1.00 74.63 344 VAL A C 1
ATOM 2556 O O . VAL A 1 363 ? 16.018 -48.125 -31.634 1.00 71.65 344 VAL A O 1
ATOM 2560 N N . PRO A 1 364 ? 17.126 -49.779 -32.692 1.00 84.49 345 PRO A N 1
ATOM 2561 C CA . PRO A 1 364 ? 18.415 -49.387 -32.107 1.00 80.70 345 PRO A CA 1
ATOM 2562 C C . PRO A 1 364 ? 18.902 -48.079 -32.717 1.00 75.54 345 PRO A C 1
ATOM 2563 O O . PRO A 1 364 ? 18.513 -47.757 -33.845 1.00 76.85 345 PRO A O 1
ATOM 2567 N N . ASP A 1 365 ? 19.734 -47.345 -31.985 1.00 74.04 346 ASP A N 1
ATOM 2568 C CA . ASP A 1 365 ? 20.244 -46.060 -32.445 1.00 74.30 346 ASP A CA 1
ATOM 2569 C C . ASP A 1 365 ? 19.155 -44.986 -32.535 1.00 70.07 346 ASP A C 1
ATOM 2570 O O . ASP A 1 365 ? 19.125 -44.182 -33.478 1.00 59.55 346 ASP A O 1
ATOM 2575 N N . HIS A 1 366 ? 18.277 -44.954 -31.533 1.00 61.00 347 HIS A N 1
ATOM 2576 C CA . HIS A 1 366 ? 17.201 -43.973 -31.527 1.00 57.56 347 HIS A CA 1
ATOM 2577 C C . HIS A 1 366 ? 17.645 -42.541 -31.818 1.00 56.49 347 HIS A C 1
ATOM 2578 O O . HIS A 1 366 ? 18.460 -41.972 -31.087 1.00 54.01 347 HIS A O 1
ATOM 2585 N N . ARG A 1 367 ? 17.076 -41.948 -32.862 1.00 53.48 348 ARG A N 1
ATOM 2586 C CA . ARG A 1 367 ? 17.358 -40.560 -33.177 1.00 50.60 348 ARG A CA 1
ATOM 2587 C C . ARG A 1 367 ? 16.059 -39.753 -33.388 1.00 50.68 348 ARG A C 1
ATOM 2588 O O . ARG A 1 367 ? 15.239 -40.095 -34.236 1.00 43.93 348 ARG A O 1
ATOM 2596 N N . CYS A 1 368 ? 15.898 -38.653 -32.658 1.00 49.68 349 CYS A N 1
ATOM 2597 C CA . CYS A 1 368 ? 14.650 -37.877 -32.737 1.00 43.04 349 CYS A CA 1
ATOM 2598 C C . CYS A 1 368 ? 14.942 -36.401 -32.940 1.00 38.15 349 CYS A C 1
ATOM 2599 O O . CYS A 1 368 ? 15.660 -35.798 -32.172 1.00 39.03 349 CYS A O 1
ATOM 2602 N N . GLY A 1 369 ? 14.413 -35.832 -34.019 1.00 36.39 350 GLY A N 1
ATOM 2603 C CA . GLY A 1 369 ? 14.519 -34.402 -34.251 1.00 34.87 350 GLY A CA 1
ATOM 2604 C C . GLY A 1 369 ? 13.553 -33.595 -33.361 1.00 35.60 350 GLY A C 1
ATOM 2605 O O . GLY A 1 369 ? 12.529 -34.087 -32.904 1.00 36.63 350 GLY A O 1
ATOM 2606 N N . ILE A 1 370 ? 13.914 -32.350 -33.092 1.00 34.27 351 ILE A N 1
ATOM 2607 C CA . ILE A 1 370 ? 13.083 -31.434 -32.324 1.00 35.99 351 ILE A CA 1
ATOM 2608 C C . ILE A 1 370 ? 13.092 -30.110 -32.998 1.00 34.07 351 ILE A C 1
ATOM 2609 O O . ILE A 1 370 ? 14.157 -29.606 -33.356 1.00 35.46 351 ILE A O 1
ATOM 2614 N N . GLY A 1 371 ? 11.925 -29.498 -33.115 1.00 34.65 352 GLY A N 1
ATOM 2615 C CA . GLY A 1 371 ? 11.821 -28.160 -33.679 1.00 34.21 352 GLY A CA 1
ATOM 2616 C C . GLY A 1 371 ? 10.626 -27.389 -33.156 1.00 33.30 352 GLY A C 1
ATOM 2617 O O . GLY A 1 371 ? 9.857 -27.895 -32.327 1.00 31.82 352 GLY A O 1
ATOM 2618 N N . SER A 1 372 ? 10.451 -26.169 -33.653 1.00 35.17 353 SER A N 1
ATOM 2619 C CA . SER A 1 372 ? 9.334 -25.339 -33.230 1.00 34.55 353 SER A CA 1
ATOM 2620 C C . SER A 1 372 ? 8.872 -24.325 -34.276 1.00 37.65 353 SER A C 1
ATOM 2621 O O . SER A 1 372 ? 9.642 -23.431 -34.689 1.00 33.02 353 SER A O 1
ATOM 2624 N N . VAL A 1 373 ? 7.594 -24.428 -34.647 1.00 27.26 354 VAL A N 1
ATOM 2625 C CA . VAL A 1 373 ? 6.974 -23.506 -35.590 1.00 32.20 354 VAL A CA 1
ATOM 2626 C C . VAL A 1 373 ? 6.948 -22.055 -35.059 1.00 31.43 354 VAL A C 1
ATOM 2627 O O . VAL A 1 373 ? 6.773 -21.092 -35.830 1.00 31.92 354 VAL A O 1
ATOM 2631 N N . LYS A 1 374 ? 7.119 -21.898 -33.750 1.00 31.89 355 LYS A N 1
ATOM 2632 C CA . LYS A 1 374 ? 7.175 -20.564 -33.144 1.00 34.60 355 LYS A CA 1
ATOM 2633 C C . LYS A 1 374 ? 8.306 -19.731 -33.723 1.00 32.28 355 LYS A C 1
ATOM 2634 O O . LYS A 1 374 ? 8.226 -18.505 -33.821 1.00 33.96 355 LYS A O 1
ATOM 2640 N N . SER A 1 375 ? 9.378 -20.420 -34.076 1.00 32.46 356 SER A N 1
ATOM 2641 C CA . SER A 1 375 ? 10.527 -19.769 -34.704 1.00 37.68 356 SER A CA 1
ATOM 2642 C C . SER A 1 375 ? 10.158 -19.173 -36.062 1.00 36.85 356 SER A C 1
ATOM 2643 O O . SER A 1 375 ? 10.814 -18.246 -36.527 1.00 35.99 356 SER A O 1
ATOM 2646 N N . ASN A 1 376 ? 9.087 -19.683 -36.677 1.00 35.13 357 ASN A N 1
ATOM 2647 C CA . ASN A 1 376 ? 8.623 -19.203 -37.974 1.00 34.97 357 ASN A CA 1
ATOM 2648 C C . ASN A 1 376 ? 7.591 -18.100 -37.830 1.00 40.19 357 ASN A C 1
ATOM 2649 O O . ASN A 1 376 ? 7.710 -17.057 -38.458 1.00 41.40 357 ASN A O 1
ATOM 2654 N N . ILE A 1 377 ? 6.558 -18.341 -37.018 1.00 35.19 358 ILE A N 1
ATOM 2655 C CA . ILE A 1 377 ? 5.387 -17.456 -36.998 1.00 32.54 358 ILE A CA 1
ATOM 2656 C C . ILE A 1 377 ? 5.077 -16.833 -35.659 1.00 32.52 358 ILE A C 1
ATOM 2657 O O . ILE A 1 377 ? 4.096 -16.072 -35.516 1.00 29.79 358 ILE A O 1
ATOM 2662 N N . GLY A 1 378 ? 5.903 -17.148 -34.679 1.00 31.93 359 GLY A N 1
ATOM 2663 C CA . GLY A 1 378 ? 5.702 -16.633 -33.343 1.00 31.52 359 GLY A CA 1
ATOM 2664 C C . GLY A 1 378 ? 4.814 -17.549 -32.530 1.00 32.07 359 GLY A C 1
ATOM 2665 O O . GLY A 1 378 ? 4.461 -18.657 -32.968 1.00 28.64 359 GLY A O 1
ATOM 2666 N N . HIS A 1 379 ? 4.474 -17.084 -31.334 1.00 29.76 360 HIS A N 1
ATOM 2667 C CA . HIS A 1 379 ? 3.635 -17.813 -30.382 1.00 31.04 360 HIS A CA 1
ATOM 2668 C C . HIS A 1 379 ? 2.152 -17.402 -30.579 1.00 30.40 360 HIS A C 1
ATOM 2669 O O . HIS A 1 379 ? 1.735 -16.308 -30.187 1.00 26.06 360 HIS A O 1
ATOM 2676 N N . LEU A 1 380 ? 1.348 -18.283 -31.161 1.00 26.91 361 LEU A N 1
ATOM 2677 C CA . LEU A 1 380 ? -0.041 -17.936 -31.460 1.00 26.33 361 LEU A CA 1
ATOM 2678 C C . LEU A 1 380 ? -0.987 -18.135 -30.263 1.00 28.70 361 LEU A C 1
ATOM 2679 O O . LEU A 1 380 ? -2.204 -18.078 -30.390 1.00 31.06 361 LEU A O 1
ATOM 2684 N N . GLU A 1 381 ? -0.423 -18.402 -29.102 1.00 27.57 362 GLU A N 1
ATOM 2685 C CA . GLU A 1 381 ? -1.183 -18.402 -27.852 1.00 30.07 362 GLU A CA 1
ATOM 2686 C C . GLU A 1 381 ? -2.377 -19.367 -27.931 1.00 25.33 362 GLU A C 1
ATOM 2687 O O . GLU A 1 381 ? -2.175 -20.583 -28.007 1.00 27.57 362 GLU A O 1
ATOM 2693 N N . LEU A 1 382 ? -3.599 -18.857 -27.996 1.00 25.34 363 LEU A N 1
ATOM 2694 C CA . LEU A 1 382 ? -4.783 -19.731 -28.132 1.00 30.90 363 LEU A CA 1
ATOM 2695 C C . LEU A 1 382 ? -4.705 -20.680 -29.327 1.00 28.11 363 LEU A C 1
ATOM 2696 O O . LEU A 1 382 ? -5.230 -21.782 -29.297 1.00 31.19 363 LEU A O 1
ATOM 2701 N N . ALA A 1 383 ? -4.016 -20.273 -30.374 1.00 30.21 364 ALA A N 1
ATOM 2702 C CA . ALA A 1 383 ? -3.892 -21.111 -31.555 1.00 27.04 364 ALA A CA 1
ATOM 2703 C C . ALA A 1 383 ? -2.502 -21.732 -31.682 1.00 28.69 364 ALA A C 1
ATOM 2704 O O . ALA A 1 383 ? -2.176 -22.277 -32.742 1.00 28.24 364 ALA A O 1
ATOM 2706 N N . ALA A 1 384 ? -1.704 -21.692 -30.603 1.00 28.31 365 ALA A N 1
ATOM 2707 C CA . ALA A 1 384 ? -0.347 -22.231 -30.650 1.00 29.77 365 ALA A CA 1
ATOM 2708 C C . ALA A 1 384 ? -0.306 -23.727 -30.879 1.00 31.68 365 ALA A C 1
ATOM 2709 O O . ALA A 1 384 ? 0.430 -24.205 -31.737 1.00 27.34 365 ALA A O 1
ATOM 2711 N N . GLY A 1 385 ? -1.083 -24.484 -30.129 1.00 27.25 366 GLY A N 1
ATOM 2712 C CA . GLY A 1 385 ? -1.040 -25.928 -30.257 1.00 25.75 366 GLY A CA 1
ATOM 2713 C C . GLY A 1 385 ? -1.472 -26.421 -31.638 1.00 30.40 366 GLY A C 1
ATOM 2714 O O . GLY A 1 385 ? -0.821 -27.281 -32.233 1.00 28.29 366 GLY A O 1
ATOM 2715 N N . ILE A 1 386 ? -2.573 -25.882 -32.160 1.00 31.34 367 ILE A N 1
ATOM 2716 C CA . ILE A 1 386 ? -3.058 -26.316 -33.466 1.00 23.44 367 ILE A CA 1
ATOM 2717 C C . ILE A 1 386 ? -2.049 -25.985 -34.596 1.00 34.45 367 ILE A C 1
ATOM 2718 O O . ILE A 1 386 ? -1.876 -26.783 -35.516 1.00 29.00 367 ILE A O 1
ATOM 2723 N N . SER A 1 387 ? -1.357 -24.850 -34.487 1.00 25.64 368 SER A N 1
ATOM 2724 C CA . SER A 1 387 ? -0.334 -24.462 -35.442 1.00 28.99 368 SER A CA 1
ATOM 2725 C C . SER A 1 387 ? 0.785 -25.509 -35.421 1.00 34.89 368 SER A C 1
ATOM 2726 O O . SER A 1 387 ? 1.348 -25.849 -36.450 1.00 34.67 368 SER A O 1
ATOM 2729 N N . GLY A 1 388 ? 1.087 -26.028 -34.246 1.00 34.70 369 GLY A N 1
ATOM 2730 C CA . GLY A 1 388 ? 2.127 -27.027 -34.137 1.00 32.69 369 GLY A CA 1
ATOM 2731 C C . GLY A 1 388 ? 1.700 -28.345 -34.750 1.00 31.41 369 GLY A C 1
ATOM 2732 O O . GLY A 1 388 ? 2.514 -28.983 -35.437 1.00 35.00 369 GLY A O 1
ATOM 2733 N N . LEU A 1 389 ? 0.441 -28.752 -34.547 1.00 26.04 370 LEU A N 1
ATOM 2734 C CA . LEU A 1 389 ? -0.046 -30.012 -35.107 1.00 31.36 370 LEU A CA 1
ATOM 2735 C C . LEU A 1 389 ? -0.015 -29.949 -36.650 1.00 33.91 370 LEU A C 1
ATOM 2736 O O . LEU A 1 389 ? 0.435 -30.893 -37.315 1.00 34.33 370 LEU A O 1
ATOM 2741 N N . ILE A 1 390 ? -0.486 -28.829 -37.202 1.00 32.62 371 ILE A N 1
ATOM 2742 C CA . ILE A 1 390 ? -0.549 -28.632 -38.658 1.00 35.41 371 ILE A CA 1
ATOM 2743 C C . ILE A 1 390 ? 0.839 -28.650 -39.315 1.00 36.00 371 ILE A C 1
ATOM 2744 O O . ILE A 1 390 ? 1.030 -29.279 -40.354 1.00 32.79 371 ILE A O 1
ATOM 2749 N N . LYS A 1 391 ? 1.812 -27.998 -38.699 1.00 34.06 372 LYS A N 1
ATOM 2750 C CA . LYS A 1 391 ? 3.188 -28.115 -39.187 1.00 34.16 372 LYS A CA 1
ATOM 2751 C C . LYS A 1 391 ? 3.598 -29.582 -39.293 1.00 38.83 372 LYS A C 1
ATOM 2752 O O . LYS A 1 391 ? 4.140 -30.016 -40.319 1.00 33.74 372 LYS A O 1
ATOM 2758 N N . VAL A 1 392 ? 3.317 -30.354 -38.249 1.00 31.90 373 VAL A N 1
ATOM 2759 C CA . VAL A 1 392 ? 3.669 -31.762 -38.233 1.00 32.25 373 VAL A CA 1
ATOM 2760 C C . VAL A 1 392 ? 2.933 -32.597 -39.283 1.00 38.33 373 VAL A C 1
ATOM 2761 O O . VAL A 1 392 ? 3.537 -33.483 -39.893 1.00 34.10 373 VAL A O 1
ATOM 2765 N N . LEU A 1 393 ? 1.641 -32.341 -39.477 1.00 33.73 374 LEU A N 1
ATOM 2766 C CA . LEU A 1 393 ? 0.889 -32.991 -40.539 1.00 33.41 374 LEU A CA 1
ATOM 2767 C C . LEU A 1 393 ? 1.496 -32.710 -41.919 1.00 37.10 374 LEU A C 1
ATOM 2768 O O . LEU A 1 393 ? 1.637 -33.610 -42.744 1.00 39.28 374 LEU A O 1
ATOM 2773 N N . LEU A 1 394 ? 1.886 -31.464 -42.155 1.00 36.29 375 LEU A N 1
ATOM 2774 C CA . LEU A 1 394 ? 2.517 -31.095 -43.407 1.00 34.29 375 LEU A CA 1
ATOM 2775 C C . LEU A 1 394 ? 3.885 -31.752 -43.546 1.00 40.67 375 LEU A C 1
ATOM 2776 O O . LEU A 1 394 ? 4.253 -32.230 -44.621 1.00 41.78 375 LEU A O 1
ATOM 2781 N N . GLN A 1 395 ? 4.625 -31.795 -42.451 1.00 37.73 376 GLN A N 1
ATOM 2782 C CA . GLN A 1 395 ? 5.912 -32.452 -42.456 1.00 42.40 376 GLN A CA 1
ATOM 2783 C C . GLN A 1 395 ? 5.744 -33.934 -42.820 1.00 40.15 376 GLN A C 1
ATOM 2784 O O . GLN A 1 395 ? 6.588 -34.509 -43.505 1.00 42.95 376 GLN A O 1
ATOM 2790 N N . MET A 1 396 ? 4.658 -34.548 -42.358 1.00 40.36 377 MET A N 1
ATOM 2791 C CA . MET A 1 396 ? 4.384 -35.944 -42.676 1.00 43.01 377 MET A CA 1
ATOM 2792 C C . MET A 1 396 ? 4.017 -36.099 -44.148 1.00 43.03 377 MET A C 1
ATOM 2793 O O . MET A 1 396 ? 4.526 -36.973 -44.838 1.00 45.17 377 MET A O 1
ATOM 2798 N N . LYS A 1 397 ? 3.127 -35.240 -44.619 1.00 44.41 378 LYS A N 1
ATOM 2799 C CA . LYS A 1 397 ? 2.706 -35.264 -46.011 1.00 41.24 378 LYS A CA 1
ATOM 2800 C C . LYS A 1 397 ? 3.915 -35.232 -46.959 1.00 43.35 378 LYS A C 1
ATOM 2801 O O . LYS A 1 397 ? 3.971 -35.973 -47.948 1.00 42.79 378 LYS A O 1
ATOM 2807 N N . HIS A 1 398 ? 4.891 -34.389 -46.641 1.00 40.21 379 HIS A N 1
ATOM 2808 C CA . HIS A 1 398 ? 6.026 -34.147 -47.529 1.00 40.11 379 HIS A CA 1
ATOM 2809 C C . HIS A 1 398 ? 7.317 -34.865 -47.084 1.00 42.09 379 HIS A C 1
ATOM 2810 O O . HIS A 1 398 ? 8.389 -34.618 -47.630 1.00 47.22 379 HIS A O 1
ATOM 2817 N N . LYS A 1 399 ? 7.205 -35.762 -46.107 1.00 40.75 380 LYS A N 1
ATOM 2818 C CA . LYS A 1 399 ? 8.356 -36.516 -45.606 1.00 44.23 380 LYS A CA 1
ATOM 2819 C C . LYS A 1 399 ? 9.577 -35.617 -45.444 1.00 49.22 380 LYS A C 1
ATOM 2820 O O . LYS A 1 399 ? 10.683 -35.937 -45.894 1.00 46.52 380 LYS A O 1
ATOM 2826 N N . THR A 1 400 ? 9.366 -34.498 -44.760 1.00 41.16 381 THR A N 1
ATOM 2827 C CA . THR A 1 400 ? 10.391 -33.487 -44.599 1.00 45.02 381 THR A CA 1
ATOM 2828 C C . THR A 1 400 ? 10.342 -32.865 -43.193 1.00 46.79 381 THR A C 1
ATOM 2829 O O . THR A 1 400 ? 9.285 -32.503 -42.715 1.00 42.68 381 THR A O 1
ATOM 2833 N N . LEU A 1 401 ? 11.493 -32.745 -42.545 1.00 42.06 382 LEU A N 1
ATOM 2834 C CA . LEU A 1 401 ? 11.610 -31.982 -41.318 1.00 42.24 382 LEU A CA 1
ATOM 2835 C C . LEU A 1 401 ? 12.136 -30.620 -41.715 1.00 42.76 382 LEU A C 1
ATOM 2836 O O . LEU A 1 401 ? 13.177 -30.519 -42.364 1.00 45.10 382 LEU A O 1
ATOM 2841 N N . VAL A 1 402 ? 11.372 -29.571 -41.431 1.00 39.22 383 VAL A N 1
ATOM 2842 C CA . VAL A 1 402 ? 11.790 -28.234 -41.815 1.00 34.41 383 VAL A CA 1
ATOM 2843 C C . VAL A 1 402 ? 12.700 -27.628 -40.774 1.00 37.39 383 VAL A C 1
ATOM 2844 O O . VAL A 1 402 ? 12.833 -28.143 -39.677 1.00 38.70 383 VAL A O 1
ATOM 2848 N N . LYS A 1 403 ? 13.365 -26.553 -41.164 1.00 37.65 384 LYS A N 1
ATOM 2849 C CA . LYS A 1 403 ? 14.332 -25.883 -40.312 1.00 40.13 384 LYS A CA 1
ATOM 2850 C C . LYS A 1 403 ? 13.619 -25.200 -39.177 1.00 44.51 384 LYS A C 1
ATOM 2851 O O . LYS A 1 403 ? 12.593 -24.536 -39.404 1.00 41.55 384 LYS A O 1
ATOM 2857 N N . SER A 1 404 ? 14.153 -25.380 -37.967 1.00 42.18 385 SER A N 1
ATOM 2858 C CA . SER A 1 404 ? 13.760 -24.560 -36.819 1.00 39.29 385 SER A CA 1
ATOM 2859 C C . SER A 1 404 ? 14.704 -23.353 -36.794 1.00 42.51 385 SER A C 1
ATOM 2860 O O . SER A 1 404 ? 15.929 -23.519 -36.787 1.00 42.61 385 SER A O 1
ATOM 2863 N N . LEU A 1 405 ? 14.141 -22.148 -36.790 1.00 37.94 386 LEU A N 1
ATOM 2864 C CA . LEU A 1 405 ? 14.903 -20.927 -37.015 1.00 37.56 386 LEU A CA 1
ATOM 2865 C C . LEU A 1 405 ? 15.626 -20.355 -35.806 1.00 40.77 386 LEU A C 1
ATOM 2866 O O . LEU A 1 405 ? 15.311 -20.677 -34.665 1.00 41.27 386 LEU A O 1
ATOM 2871 N N . HIS A 1 406 ? 16.607 -19.499 -36.093 1.00 42.71 387 HIS A N 1
ATOM 2872 C CA . HIS A 1 406 ? 17.318 -18.692 -35.095 1.00 40.47 387 HIS A CA 1
ATOM 2873 C C . HIS A 1 406 ? 18.175 -19.454 -34.097 1.00 39.83 387 HIS A C 1
ATOM 2874 O O . HIS A 1 406 ? 18.542 -18.895 -33.066 1.00 41.59 387 HIS A O 1
ATOM 2881 N N . CYS A 1 407 ? 18.497 -20.713 -34.371 1.00 39.05 388 CYS A N 1
ATOM 2882 C CA . CYS A 1 407 ? 19.267 -21.489 -33.399 1.00 43.79 388 CYS A CA 1
ATOM 2883 C C . CYS A 1 407 ? 20.592 -22.048 -33.932 1.00 43.86 388 CYS A C 1
ATOM 2884 O O . CYS A 1 407 ? 20.957 -23.186 -33.630 1.00 44.18 388 CYS A O 1
ATOM 2887 N N . GLU A 1 408 ? 21.329 -21.220 -34.665 1.00 44.99 389 GLU A N 1
ATOM 2888 C CA . GLU A 1 408 ? 22.657 -21.619 -35.182 1.00 51.86 389 GLU A CA 1
ATOM 2889 C C . GLU A 1 408 ? 23.563 -21.971 -34.001 1.00 47.01 389 GLU A C 1
ATOM 2890 O O . GLU A 1 408 ? 24.261 -22.975 -34.011 1.00 49.48 389 GLU A O 1
ATOM 2896 N N . THR A 1 409 ? 23.513 -21.140 -32.968 1.00 43.83 390 THR A N 1
ATOM 2897 C CA . THR A 1 409 ? 24.180 -21.443 -31.717 1.00 49.13 390 THR A CA 1
ATOM 2898 C C . THR A 1 409 ? 23.189 -21.867 -30.624 1.00 42.17 390 THR A C 1
ATOM 2899 O O . THR A 1 409 ? 22.449 -21.043 -30.108 1.00 41.67 390 THR A O 1
ATOM 2903 N N . LEU A 1 410 ? 23.259 -23.149 -30.262 1.00 40.64 391 LEU A N 1
ATOM 2904 C CA . LEU A 1 410 ? 22.376 -23.786 -29.317 1.00 40.14 391 LEU A CA 1
ATOM 2905 C C . LEU A 1 410 ? 22.629 -23.376 -27.886 1.00 43.08 391 LEU A C 1
ATOM 2906 O O . LEU A 1 410 ? 23.767 -23.100 -27.476 1.00 41.18 391 LEU A O 1
ATOM 2911 N N . ASN A 1 411 ? 21.535 -23.333 -27.129 1.00 36.45 392 ASN A N 1
ATOM 2912 C CA . ASN A 1 411 ? 21.573 -23.102 -25.694 1.00 40.76 392 ASN A CA 1
ATOM 2913 C C . ASN A 1 411 ? 22.375 -24.227 -25.078 1.00 40.74 392 ASN A C 1
ATOM 2914 O O . ASN A 1 411 ? 22.029 -25.381 -25.285 1.00 37.59 392 ASN A O 1
ATOM 2919 N N . PRO A 1 412 ? 23.449 -23.884 -24.328 1.00 44.52 393 PRO A N 1
ATOM 2920 C CA . PRO A 1 412 ? 24.398 -24.846 -23.740 1.00 42.99 393 PRO A CA 1
ATOM 2921 C C . PRO A 1 412 ? 23.738 -25.709 -22.688 1.00 41.24 393 PRO A C 1
ATOM 2922 O O . PRO A 1 412 ? 24.298 -26.755 -22.341 1.00 45.91 393 PRO A O 1
ATOM 2926 N N . TYR A 1 413 ? 22.565 -25.297 -22.203 1.00 45.97 394 TYR A N 1
ATOM 2927 C CA . TYR A 1 413 ? 21.865 -26.103 -21.192 1.00 44.02 394 TYR A CA 1
ATOM 2928 C C . TYR A 1 413 ? 21.120 -27.275 -21.825 1.00 41.99 394 TYR A C 1
ATOM 2929 O O . TYR A 1 413 ? 20.695 -28.192 -21.115 1.00 48.11 394 TYR A O 1
ATOM 2938 N N . LEU A 1 414 ? 21.004 -27.304 -23.154 1.00 41.47 395 LEU A N 1
ATOM 2939 C CA . LEU A 1 414 ? 20.293 -28.441 -23.770 1.00 41.98 395 LEU A CA 1
ATOM 2940 C C . LEU A 1 414 ? 21.027 -29.782 -23.596 1.00 43.93 395 LEU A C 1
ATOM 2941 O O . LEU A 1 414 ? 20.412 -30.792 -23.224 1.00 45.53 395 LEU A O 1
ATOM 2946 N N . GLN A 1 415 ? 22.333 -29.804 -23.877 1.00 46.42 396 GLN A N 1
ATOM 2947 C CA . GLN A 1 415 ? 23.135 -31.033 -23.717 1.00 46.95 396 GLN A CA 1
ATOM 2948 C C . GLN A 1 415 ? 22.497 -32.294 -24.324 1.00 45.62 396 GLN A C 1
ATOM 2949 O O . GLN A 1 415 ? 22.136 -33.238 -23.617 1.00 47.04 396 GLN A O 1
ATOM 2955 N N . LEU A 1 416 ? 22.407 -32.311 -25.648 1.00 48.51 397 LEU A N 1
ATOM 2956 C CA . LEU A 1 416 ? 21.729 -33.374 -26.374 1.00 47.01 397 LEU A CA 1
ATOM 2957 C C . LEU A 1 416 ? 22.626 -34.555 -26.821 1.00 57.02 397 LEU A C 1
ATOM 2958 O O . LEU A 1 416 ? 22.112 -35.598 -27.271 1.00 49.76 397 LEU A O 1
ATOM 2963 N N . THR A 1 417 ? 23.948 -34.387 -26.703 1.00 57.36 398 THR A N 1
ATOM 2964 C CA . THR A 1 417 ? 24.913 -35.307 -27.317 1.00 59.22 398 THR A CA 1
ATOM 2965 C C . THR A 1 417 ? 24.694 -36.752 -26.905 1.00 58.47 398 THR A C 1
ATOM 2966 O O . THR A 1 417 ? 24.658 -37.662 -27.747 1.00 62.27 398 THR A O 1
ATOM 2970 N N . ASP A 1 418 ? 24.546 -36.969 -25.604 1.00 57.20 399 ASP A N 1
ATOM 2971 C CA . ASP A 1 418 ? 24.393 -38.330 -25.098 1.00 66.59 399 ASP A CA 1
ATOM 2972 C C . ASP A 1 418 ? 22.921 -38.784 -25.027 1.00 62.06 399 ASP A C 1
ATOM 2973 O O . ASP A 1 418 ? 22.558 -39.624 -24.200 1.00 60.79 399 ASP A O 1
ATOM 2978 N N . SER A 1 419 ? 22.076 -38.211 -25.880 1.00 54.12 400 SER A N 1
ATOM 2979 C CA . SER A 1 419 ? 20.657 -38.550 -25.885 1.00 48.92 400 SER A CA 1
ATOM 2980 C C . SER A 1 419 ? 20.157 -38.793 -27.315 1.00 44.01 400 SER A C 1
ATOM 2981 O O . SER A 1 419 ? 20.861 -38.517 -28.297 1.00 42.87 400 SER A O 1
ATOM 2984 N N . PRO A 1 420 ? 18.924 -39.304 -27.446 1.00 47.41 401 PRO A N 1
ATOM 2985 C CA . PRO A 1 420 ? 18.353 -39.570 -28.776 1.00 44.70 401 PRO A CA 1
ATOM 2986 C C . PRO A 1 420 ? 18.055 -38.301 -29.578 1.00 44.37 401 PRO A C 1
ATOM 2987 O O . PRO A 1 420 ? 17.831 -38.396 -30.792 1.00 48.56 401 PRO A O 1
ATOM 2991 N N . PHE A 1 421 ? 18.050 -37.139 -28.916 1.00 38.52 402 PHE A N 1
ATOM 2992 C CA . PHE A 1 421 ? 17.528 -35.909 -29.516 1.00 41.23 402 PHE A CA 1
ATOM 2993 C C . PHE A 1 421 ? 18.519 -35.038 -30.250 1.00 40.91 402 PHE A C 1
ATOM 2994 O O . PHE A 1 421 ? 19.676 -34.895 -29.851 1.00 41.83 402 PHE A O 1
ATOM 3002 N N . TYR A 1 422 ? 18.038 -34.414 -31.320 1.00 38.45 403 TYR A N 1
ATOM 3003 C CA . TYR A 1 422 ? 18.786 -33.369 -31.988 1.00 35.64 403 TYR A CA 1
ATOM 3004 C C . TYR A 1 422 ? 17.818 -32.282 -32.413 1.00 44.71 403 TYR A C 1
ATOM 3005 O O . TYR A 1 422 ? 16.651 -32.563 -32.727 1.00 39.18 403 TYR A O 1
ATOM 3014 N N . ILE A 1 423 ? 18.315 -31.046 -32.438 1.00 39.19 404 ILE A N 1
ATOM 3015 C CA . ILE A 1 423 ? 17.540 -29.915 -32.929 1.00 39.86 404 ILE A CA 1
ATOM 3016 C C . ILE A 1 423 ? 17.588 -29.851 -34.459 1.00 42.31 404 ILE A C 1
ATOM 3017 O O . ILE A 1 423 ? 18.650 -30.005 -35.069 1.00 42.67 404 ILE A O 1
ATOM 3022 N N . VAL A 1 424 ? 16.457 -29.600 -35.104 1.00 39.45 405 VAL A N 1
ATOM 3023 C CA . VAL A 1 424 ? 16.453 -29.510 -36.575 1.00 37.19 405 VAL A CA 1
ATOM 3024 C C . VAL A 1 424 ? 16.955 -28.160 -37.006 1.00 42.65 405 VAL A C 1
ATOM 3025 O O . VAL A 1 424 ? 16.186 -27.197 -37.032 1.00 39.49 405 VAL A O 1
ATOM 3029 N N . GLN A 1 425 ? 18.266 -28.084 -37.276 1.00 41.95 406 GLN A N 1
ATOM 3030 C CA . GLN A 1 425 ? 18.924 -26.809 -37.612 1.00 43.85 406 GLN A CA 1
ATOM 3031 C C . GLN A 1 425 ? 18.965 -26.583 -39.105 1.00 40.36 406 GLN A C 1
ATOM 3032 O O . GLN A 1 425 ? 19.308 -25.489 -39.572 1.00 46.05 406 GLN A O 1
ATOM 3038 N N . GLU A 1 426 ? 18.644 -27.633 -39.854 1.00 41.91 407 GLU A N 1
ATOM 3039 C CA . GLU A 1 426 ? 18.545 -27.530 -41.306 1.00 50.62 407 GLU A CA 1
ATOM 3040 C C . GLU A 1 426 ? 17.418 -28.408 -41.834 1.00 46.51 407 GLU A C 1
ATOM 3041 O O . GLU A 1 426 ? 17.124 -29.457 -41.262 1.00 43.77 407 GLU A O 1
ATOM 3047 N N . LYS A 1 427 ? 16.788 -27.967 -42.922 1.00 46.17 408 LYS A N 1
ATOM 3048 C CA . LYS A 1 427 ? 15.789 -28.775 -43.597 1.00 44.23 408 LYS A CA 1
ATOM 3049 C C . LYS A 1 427 ? 16.412 -30.086 -44.045 1.00 47.99 408 LYS A C 1
ATOM 3050 O O . LYS A 1 427 ? 17.517 -30.105 -44.576 1.00 48.98 408 LYS A O 1
ATOM 3056 N N . GLN A 1 428 ? 15.699 -31.180 -43.841 1.00 48.28 409 GLN A N 1
ATOM 3057 C CA . GLN A 1 428 ? 16.197 -32.490 -44.203 1.00 45.20 409 GLN A CA 1
ATOM 3058 C C . GLN A 1 428 ? 15.067 -33.483 -44.413 1.00 51.31 409 GLN A C 1
ATOM 3059 O O . GLN A 1 428 ? 13.965 -33.307 -43.907 1.00 43.70 409 GLN A O 1
ATOM 3065 N N . GLU A 1 429 ? 15.353 -34.561 -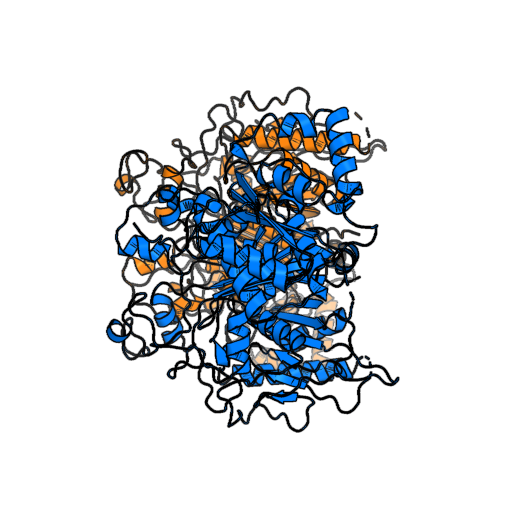45.127 1.00 48.22 410 GLU A N 1
ATOM 3066 C CA . GLU A 1 429 ? 14.366 -35.597 -45.287 1.00 46.24 410 GLU A CA 1
ATOM 3067 C C . GLU A 1 429 ? 14.004 -36.157 -43.921 1.00 44.23 410 GLU A C 1
ATOM 3068 O O . GLU A 1 429 ? 14.846 -36.341 -43.052 1.00 46.58 410 GLU A O 1
ATOM 3074 N N . TRP A 1 430 ? 12.725 -36.427 -43.746 1.00 40.77 411 TRP A N 1
ATOM 3075 C CA . TRP A 1 430 ? 12.237 -37.148 -42.586 1.00 43.33 411 TRP A CA 1
ATOM 3076 C C . TRP A 1 430 ? 12.221 -38.608 -42.997 1.00 50.16 411 TRP A C 1
ATOM 3077 O O . TRP A 1 430 ? 11.323 -39.075 -43.705 1.00 51.05 411 TRP A O 1
ATOM 3088 N N . LYS A 1 431 ? 13.234 -39.323 -42.534 1.00 51.42 412 LYS A N 1
ATOM 3089 C CA . LYS A 1 431 ? 13.437 -40.694 -42.928 1.00 50.39 412 LYS A CA 1
ATOM 3090 C C . LYS A 1 431 ? 12.612 -41.626 -42.100 1.00 50.44 412 LYS A C 1
ATOM 3091 O O . LYS A 1 431 ? 12.440 -41.436 -40.905 1.00 47.84 412 LYS A O 1
ATOM 3097 N N . SER A 1 432 ? 12.129 -42.659 -42.768 1.00 51.53 413 SER A N 1
ATOM 3098 C CA . SER A 1 432 ? 11.434 -43.747 -42.134 1.00 50.54 413 SER A CA 1
ATOM 3099 C C . SER A 1 432 ? 12.397 -44.522 -41.259 1.00 55.59 413 SER A C 1
ATOM 3100 O O . SER A 1 432 ? 13.609 -44.486 -41.454 1.00 56.29 413 SER A O 1
ATOM 3103 N N . VAL A 1 433 ? 11.839 -45.246 -40.307 1.00 56.10 414 VAL A N 1
ATOM 3104 C CA . VAL A 1 433 ? 12.602 -46.177 -39.496 1.00 61.44 414 VAL A CA 1
ATOM 3105 C C . VAL A 1 433 ? 12.012 -47.564 -39.714 1.00 66.43 414 VAL A C 1
ATOM 3106 O O . VAL A 1 433 ? 10.905 -47.703 -40.238 1.00 62.02 414 VAL A O 1
ATOM 3110 N N . THR A 1 434 ? 12.771 -48.598 -39.375 1.00 72.64 415 THR A N 1
ATOM 3111 C CA . THR A 1 434 ? 12.324 -49.953 -39.663 1.00 76.13 415 THR A CA 1
ATOM 3112 C C . THR A 1 434 ? 12.524 -50.861 -38.449 1.00 75.08 415 THR A C 1
ATOM 3113 O O . THR A 1 434 ? 13.530 -50.766 -37.745 1.00 78.17 415 THR A O 1
ATOM 3117 N N . ASP A 1 435 ? 11.561 -51.751 -38.230 1.00 77.93 416 ASP A N 1
ATOM 3118 C CA . ASP A 1 435 ? 11.553 -52.636 -37.068 1.00 84.35 416 ASP A CA 1
ATOM 3119 C C . ASP A 1 435 ? 12.588 -53.747 -37.194 1.00 88.90 416 ASP A C 1
ATOM 3120 O O . ASP A 1 435 ? 13.365 -53.779 -38.151 1.00 84.34 416 ASP A O 1
ATOM 3125 N N . ARG A 1 436 ? 12.594 -54.647 -36.210 1.00 92.60 417 ARG A N 1
ATOM 3126 C CA . ARG A 1 436 ? 13.562 -55.738 -36.150 1.00 94.14 417 ARG A CA 1
ATOM 3127 C C . ARG A 1 436 ? 13.406 -56.627 -37.371 1.00 95.05 417 ARG A C 1
ATOM 3128 O O . ARG A 1 436 ? 14.367 -57.250 -37.837 1.00 96.83 417 ARG A O 1
ATOM 3136 N N . ASP A 1 437 ? 12.186 -56.673 -37.894 1.00 93.76 418 ASP A N 1
ATOM 3137 C CA . ASP A 1 437 ? 11.924 -57.401 -39.121 1.00 91.38 418 ASP A CA 1
ATOM 3138 C C . ASP A 1 437 ? 12.248 -56.408 -40.231 1.00 89.55 418 ASP A C 1
ATOM 3139 O O . ASP A 1 437 ? 12.668 -55.285 -39.954 1.00 87.76 418 ASP A O 1
ATOM 3144 N N . GLY A 1 438 ? 12.052 -56.789 -41.483 1.00 87.77 419 GLY A N 1
ATOM 3145 C CA . GLY A 1 438 ? 12.377 -55.886 -42.567 1.00 90.56 419 GLY A CA 1
ATOM 3146 C C . GLY A 1 438 ? 11.545 -54.664 -42.893 1.00 90.05 419 GLY A C 1
ATOM 3147 O O . GLY A 1 438 ? 11.907 -53.887 -43.784 1.00 86.98 419 GLY A O 1
ATOM 3148 N N . ASN A 1 439 ? 10.446 -54.459 -42.173 1.00 89.40 420 ASN A N 1
ATOM 3149 C CA . ASN A 1 439 ? 9.461 -53.500 -42.656 1.00 89.80 420 ASN A CA 1
ATOM 3150 C C . ASN A 1 439 ? 9.473 -52.092 -42.064 1.00 82.86 420 ASN A C 1
ATOM 3151 O O . ASN A 1 439 ? 9.485 -51.894 -40.846 1.00 77.94 420 ASN A O 1
ATOM 3156 N N . GLU A 1 440 ? 9.437 -51.129 -42.981 1.00 79.66 421 GLU A N 1
ATOM 3157 C CA . GLU A 1 440 ? 9.426 -49.711 -42.654 1.00 79.87 421 GLU A CA 1
ATOM 3158 C C . GLU A 1 440 ? 8.196 -49.349 -41.815 1.00 72.14 421 GLU A C 1
ATOM 3159 O O . GLU A 1 440 ? 7.069 -49.826 -42.042 1.00 62.85 421 GLU A O 1
ATOM 3165 N N . LEU A 1 441 ? 8.441 -48.490 -40.836 1.00 65.16 422 LEU A N 1
ATOM 3166 C CA . LEU A 1 441 ? 7.406 -48.025 -39.924 1.00 57.14 422 LEU A CA 1
ATOM 3167 C C . LEU A 1 441 ? 6.850 -46.664 -40.330 1.00 49.85 422 LEU A C 1
ATOM 3168 O O . LEU A 1 441 ? 7.549 -45.849 -40.929 1.00 39.47 422 LEU A O 1
ATOM 3173 N N . PRO A 1 442 ? 5.571 -46.425 -40.014 1.00 43.85 423 PRO A N 1
ATOM 3174 C CA . PRO A 1 442 ? 5.024 -45.075 -40.197 1.00 43.31 423 PRO A CA 1
ATOM 3175 C C . PRO A 1 442 ? 5.768 -44.065 -39.338 1.00 37.23 423 PRO A C 1
ATOM 3176 O O . PRO A 1 442 ? 6.196 -44.368 -38.227 1.00 38.84 423 PRO A O 1
ATOM 3180 N N . ARG A 1 443 ? 5.988 -42.886 -39.887 1.00 38.20 424 ARG A N 1
ATOM 3181 C CA . ARG A 1 443 ? 6.577 -41.800 -39.140 1.00 37.64 424 ARG A CA 1
ATOM 3182 C C . ARG A 1 443 ? 5.704 -41.516 -37.912 1.00 43.97 424 ARG A C 1
ATOM 3183 O O . ARG A 1 443 ? 4.471 -41.561 -37.987 1.00 41.07 424 ARG A O 1
ATOM 3191 N N . ARG A 1 444 ? 6.348 -41.295 -36.771 1.00 38.41 425 ARG A N 1
ATOM 3192 C CA . ARG A 1 444 ? 5.646 -41.024 -35.527 1.00 35.82 425 ARG A CA 1
ATOM 3193 C C . ARG A 1 444 ? 6.198 -39.773 -34.903 1.00 42.73 425 ARG A C 1
ATOM 3194 O O . ARG A 1 444 ? 7.417 -39.564 -34.899 1.00 38.86 425 ARG A O 1
ATOM 3202 N N . ALA A 1 445 ? 5.308 -38.937 -34.381 1.00 36.29 426 ALA A N 1
ATOM 3203 C CA . ALA A 1 445 ? 5.724 -37.655 -33.809 1.00 33.17 426 ALA A CA 1
ATOM 3204 C C . ALA A 1 445 ? 4.879 -37.265 -32.612 1.00 32.70 426 ALA A C 1
ATOM 3205 O O . ALA A 1 445 ? 3.764 -37.757 -32.432 1.00 34.90 426 ALA A O 1
ATOM 3207 N N . GLY A 1 446 ? 5.404 -36.352 -31.814 1.00 32.05 427 GLY A N 1
ATOM 3208 C CA . GLY A 1 446 ? 4.662 -35.819 -30.692 1.00 34.20 427 GLY A CA 1
ATOM 3209 C C . GLY A 1 446 ? 4.614 -34.299 -30.770 1.00 31.74 427 GLY A C 1
ATOM 3210 O O . GLY A 1 446 ? 5.483 -33.650 -31.399 1.00 35.84 427 GLY A O 1
ATOM 3211 N N . ILE A 1 447 ? 3.568 -33.726 -30.154 1.00 30.43 428 ILE A N 1
ATOM 3212 C CA . ILE A 1 447 ? 3.421 -32.271 -30.075 1.00 30.25 428 ILE A CA 1
ATOM 3213 C C . ILE A 1 447 ? 3.081 -31.891 -28.628 1.00 28.15 428 ILE A C 1
ATOM 3214 O O . ILE A 1 447 ? 2.158 -32.435 -28.060 1.00 28.18 428 ILE A O 1
ATOM 3219 N N . SER A 1 448 ? 3.828 -30.938 -28.080 1.00 28.63 429 SER A N 1
ATOM 3220 C CA . SER A 1 448 ? 3.637 -30.423 -26.719 1.00 30.91 429 SER A CA 1
ATOM 3221 C C . SER A 1 448 ? 3.090 -29.004 -26.771 1.00 30.50 429 SER A C 1
ATOM 3222 O O . SER A 1 448 ? 3.392 -28.245 -27.698 1.00 28.29 429 SER A O 1
ATOM 3225 N N . SER A 1 449 ? 2.262 -28.652 -25.785 1.00 30.16 430 SER A N 1
ATOM 3226 C CA . SER A 1 449 ? 1.798 -27.289 -25.644 1.00 31.67 430 SER A CA 1
ATOM 3227 C C . SER A 1 449 ? 1.591 -27.057 -24.156 1.00 27.70 430 SER A C 1
ATOM 3228 O O . SER A 1 449 ? 0.913 -27.839 -23.500 1.00 31.80 430 SER A O 1
ATOM 3231 N N . PHE A 1 450 ? 2.246 -26.029 -23.613 1.00 29.13 431 PHE A N 1
ATOM 3232 C CA . PHE A 1 450 ? 2.214 -25.761 -22.177 1.00 29.79 431 PHE A CA 1
ATOM 3233 C C . PHE A 1 450 ? 1.659 -24.366 -21.904 1.00 35.43 431 PHE A C 1
ATOM 3234 O O . PHE A 1 450 ? 2.077 -23.390 -22.524 1.00 34.88 431 PHE A O 1
ATOM 3242 N N . GLY A 1 451 ? 0.744 -24.254 -20.955 1.00 27.33 432 GLY A N 1
ATOM 3243 C CA . GLY A 1 451 ? 0.180 -22.948 -20.654 1.00 28.69 432 GLY A CA 1
ATOM 3244 C C . GLY A 1 451 ? 0.965 -22.236 -19.560 1.00 28.60 432 GLY A C 1
ATOM 3245 O O . GLY A 1 451 ? 1.533 -22.877 -18.678 1.00 26.66 432 GLY A O 1
ATOM 3246 N N . ILE A 1 452 ? 1.009 -20.907 -19.597 1.00 31.04 433 ILE A N 1
ATOM 3247 C CA . ILE A 1 452 ? 1.751 -20.212 -18.567 1.00 33.31 433 ILE A CA 1
ATOM 3248 C C . ILE A 1 452 ? 1.161 -20.434 -17.190 1.00 29.77 433 ILE A C 1
ATOM 3249 O O . ILE A 1 452 ? 1.866 -20.314 -16.191 1.00 30.89 433 ILE A O 1
ATOM 3254 N N . GLY A 1 453 ? -0.115 -20.787 -17.118 1.00 28.68 434 GLY A N 1
ATOM 3255 C CA . GLY A 1 453 ? -0.682 -21.097 -15.821 1.00 20.98 434 GLY A CA 1
ATOM 3256 C C . GLY A 1 453 ? -0.364 -22.493 -15.336 1.00 28.38 434 GLY A C 1
ATOM 3257 O O . GLY A 1 453 ? -0.742 -22.856 -14.230 1.00 30.62 434 GLY A O 1
ATOM 3258 N N . GLY A 1 454 ? 0.253 -23.313 -16.184 1.00 24.78 435 GLY A N 1
ATOM 3259 C CA . GLY A 1 454 ? 0.651 -24.637 -15.760 1.00 25.99 435 GLY A CA 1
ATOM 3260 C C . GLY A 1 454 ? -0.092 -25.799 -16.402 1.00 26.54 435 GLY A C 1
ATOM 3261 O O . GLY A 1 454 ? 0.260 -26.934 -16.135 1.00 25.61 435 GLY A O 1
ATOM 3262 N N . VAL A 1 455 ? -1.069 -25.540 -17.272 1.00 24.44 436 VAL A N 1
ATOM 3263 C CA . VAL A 1 455 ? -1.768 -26.614 -17.979 1.00 21.99 436 VAL A CA 1
ATOM 3264 C C . VAL A 1 455 ? -0.930 -27.108 -19.156 1.00 29.18 436 VAL A C 1
ATOM 3265 O O . VAL A 1 455 ? -0.572 -26.330 -20.038 1.00 27.93 436 VAL A O 1
ATOM 3269 N N . ASN A 1 456 ? -0.624 -28.407 -19.133 1.00 26.46 437 ASN A N 1
ATOM 3270 C CA . ASN A 1 456 ? 0.206 -29.074 -20.142 1.00 22.70 437 ASN A CA 1
ATOM 3271 C C . ASN A 1 456 ? -0.565 -30.050 -20.963 1.00 21.47 437 ASN A C 1
ATOM 3272 O O . ASN A 1 456 ? -1.420 -30.756 -20.425 1.00 27.07 437 ASN A O 1
ATOM 3277 N N . ALA A 1 457 ? -0.262 -30.124 -22.262 1.00 29.68 438 ALA A N 1
ATOM 3278 C CA . ALA A 1 457 ? -0.875 -31.134 -23.123 1.00 25.61 438 ALA A CA 1
ATOM 3279 C C . ALA A 1 457 ? 0.138 -31.692 -24.116 1.00 31.82 438 ALA A C 1
ATOM 3280 O O . ALA A 1 457 ? 1.061 -30.992 -24.581 1.00 26.38 438 ALA A O 1
ATOM 3282 N N . HIS A 1 458 ? -0.050 -32.967 -24.453 1.00 28.47 439 HIS A N 1
ATOM 3283 C CA . HIS A 1 458 ? 0.801 -33.617 -25.443 1.00 26.35 439 HIS A CA 1
ATOM 3284 C C . HIS A 1 458 ? -0.065 -34.521 -26.317 1.00 25.56 439 HIS A C 1
ATOM 3285 O O . HIS A 1 458 ? -0.984 -35.182 -25.820 1.00 33.22 439 HIS A O 1
ATOM 3292 N N . ILE A 1 459 ? 0.256 -34.567 -27.615 1.00 28.96 440 ILE A N 1
ATOM 3293 C CA . ILE A 1 459 ? -0.483 -35.347 -28.608 1.00 33.72 440 ILE A CA 1
ATOM 3294 C C . ILE A 1 459 ? 0.515 -36.194 -29.394 1.00 33.87 440 ILE A C 1
ATOM 3295 O O . ILE A 1 459 ? 1.525 -35.658 -29.844 1.00 27.69 440 ILE A O 1
ATOM 3300 N N . VAL A 1 460 ? 0.198 -37.481 -29.577 1.00 31.00 441 VAL A N 1
ATOM 3301 C CA . VAL A 1 460 ? 1.036 -38.420 -30.333 1.00 36.38 441 VAL A CA 1
ATOM 3302 C C . VAL A 1 460 ? 0.375 -38.748 -31.655 1.00 28.64 441 VAL A C 1
ATOM 3303 O O . VAL A 1 460 ? -0.738 -39.264 -31.692 1.00 30.57 441 VAL A O 1
ATOM 3307 N N . ILE A 1 461 ? 1.068 -38.420 -32.732 1.00 31.54 442 ILE A N 1
ATOM 3308 C CA . ILE A 1 461 ? 0.578 -38.589 -34.081 1.00 35.55 442 ILE A CA 1
ATOM 3309 C C . ILE A 1 461 ? 1.380 -39.639 -34.860 1.00 38.29 442 ILE A C 1
ATOM 3310 O O . ILE A 1 461 ? 2.602 -39.706 -34.761 1.00 38.95 442 ILE A O 1
ATOM 3315 N N . GLU A 1 462 ? 0.685 -40.401 -35.686 1.00 40.18 443 GLU A N 1
ATOM 3316 C CA . GLU A 1 462 ? 1.317 -41.391 -36.554 1.00 41.57 443 GLU A CA 1
ATOM 3317 C C . GLU A 1 462 ? 0.876 -41.181 -38.001 1.00 37.49 443 GLU A C 1
ATOM 3318 O O . GLU A 1 462 ? -0.305 -40.953 -38.280 1.00 35.23 443 GLU A O 1
ATOM 3324 N N . GLU A 1 463 ? 1.849 -41.165 -38.910 1.00 38.19 444 GLU A N 1
ATOM 3325 C CA . GLU A 1 463 ? 1.581 -41.128 -40.349 1.00 38.47 444 GLU A CA 1
ATOM 3326 C C . GLU A 1 463 ? 0.550 -42.177 -40.732 1.00 39.50 444 GLU A C 1
ATOM 3327 O O . GLU A 1 463 ? 0.541 -43.271 -40.175 1.00 41.95 444 GLU A O 1
ATOM 3333 N N . TYR A 1 464 ? -0.357 -41.818 -41.637 1.00 39.28 445 TYR A N 1
ATOM 3334 C CA . TYR A 1 464 ? -1.339 -42.782 -42.130 1.00 42.85 445 TYR A CA 1
ATOM 3335 C C . TYR A 1 464 ? -0.779 -43.552 -43.323 1.00 45.22 445 TYR A C 1
ATOM 3336 O O . TYR A 1 464 ? -0.329 -42.946 -44.302 1.00 46.02 445 TYR A O 1
ATOM 3345 N N . MET A 1 465 ? -0.887 -44.878 -43.258 1.00 46.80 446 MET A N 1
ATOM 3346 C CA . MET A 1 465 ? -0.388 -45.766 -44.314 1.00 60.64 446 MET A CA 1
ATOM 3347 C C . MET A 1 465 ? -1.563 -46.372 -45.093 1.00 55.71 446 MET A C 1
ATOM 3348 O O . MET A 1 465 ? -2.275 -47.245 -44.594 1.00 51.32 446 MET A O 1
ATOM 3353 N N . PRO A 1 466 ? -1.763 -45.903 -46.330 1.00 56.86 447 PRO A N 1
ATOM 3354 C CA . PRO A 1 466 ? -2.840 -46.396 -47.204 1.00 62.80 447 PRO A CA 1
ATOM 3355 C C . PRO A 1 466 ? -2.553 -47.799 -47.729 1.00 63.18 447 PRO A C 1
ATOM 3356 O O . PRO A 1 466 ? -2.193 -48.660 -46.922 1.00 59.52 447 PRO A O 1
ATOM 3360 N N . GLU A 1 476 ? -9.671 -42.638 -68.893 1.00 80.37 457 GLU A N 1
ATOM 3361 C CA . GLU A 1 476 ? -10.507 -43.756 -68.466 1.00 82.56 457 GLU A CA 1
ATOM 3362 C C . GLU A 1 476 ? -11.972 -43.525 -68.896 1.00 82.48 457 GLU A C 1
ATOM 3363 O O . GLU A 1 476 ? -12.333 -43.767 -70.049 1.00 77.06 457 GLU A O 1
ATOM 3369 N N . GLN A 1 477 ? -12.803 -43.050 -67.970 1.00 78.53 458 GLN A N 1
ATOM 3370 C CA . GLN A 1 477 ? -14.221 -42.810 -68.213 1.00 70.87 458 GLN A CA 1
ATOM 3371 C C . GLN A 1 477 ? -14.513 -41.372 -67.848 1.00 61.33 458 GLN A C 1
ATOM 3372 O O . GLN A 1 477 ? -13.756 -40.748 -67.101 1.00 62.00 458 GLN A O 1
ATOM 3378 N N . PRO A 1 478 ? -15.585 -40.816 -68.414 1.00 63.22 459 PRO A N 1
ATOM 3379 C CA . PRO A 1 478 ? -15.927 -39.428 -68.095 1.00 56.95 459 PRO A CA 1
ATOM 3380 C C . PRO A 1 478 ? -16.654 -39.334 -66.751 1.00 49.49 459 PRO A C 1
ATOM 3381 O O . PRO A 1 478 ? -17.066 -40.365 -66.199 1.00 42.38 459 PRO A O 1
ATOM 3385 N N . ASN A 1 479 ? -16.769 -38.116 -66.220 1.00 48.97 460 ASN A N 1
ATOM 3386 C CA . ASN A 1 479 ? -17.588 -37.872 -65.048 1.00 42.36 460 ASN A CA 1
ATOM 3387 C C . ASN A 1 479 ? -18.147 -36.455 -65.100 1.00 47.67 460 ASN A C 1
ATOM 3388 O O . ASN A 1 479 ? -17.757 -35.647 -65.946 1.00 44.18 460 ASN A O 1
ATOM 3393 N N . VAL A 1 480 ? -19.070 -36.155 -64.191 1.00 41.24 461 VAL A N 1
ATOM 3394 C CA . VAL A 1 480 ? -19.648 -34.817 -64.133 1.00 40.04 461 VAL A CA 1
ATOM 3395 C C . VAL A 1 480 ? -18.998 -34.102 -62.982 1.00 41.09 461 VAL A C 1
ATOM 3396 O O . VAL A 1 480 ? -19.000 -34.593 -61.848 1.00 36.06 461 VAL A O 1
ATOM 3400 N N . ILE A 1 481 ? -18.410 -32.965 -63.311 1.00 36.31 462 ILE A N 1
ATOM 3401 C CA . ILE A 1 481 ? -17.728 -32.103 -62.358 1.00 42.65 462 ILE A CA 1
ATOM 3402 C C . ILE A 1 481 ? -18.706 -31.008 -62.007 1.00 40.13 462 ILE A C 1
ATOM 3403 O O . ILE A 1 481 ? -19.157 -30.276 -62.889 1.00 40.82 462 ILE A O 1
ATOM 3408 N N . VAL A 1 482 ? -19.107 -30.946 -60.741 1.00 36.91 463 VAL A N 1
ATOM 3409 C CA . VAL A 1 482 ? -20.101 -29.957 -60.316 1.00 32.51 463 VAL A CA 1
ATOM 3410 C C . VAL A 1 482 ? -19.521 -28.977 -59.301 1.00 35.78 463 VAL A C 1
ATOM 3411 O O . VAL A 1 482 ? -18.709 -29.356 -58.437 1.00 31.85 463 VAL A O 1
ATOM 3415 N N . LEU A 1 483 ? -19.937 -27.719 -59.434 1.00 33.19 464 LEU A N 1
ATOM 3416 C CA . LEU A 1 483 ? -19.611 -26.665 -58.481 1.00 33.83 464 LEU A CA 1
ATOM 3417 C C . LEU A 1 483 ? -20.829 -25.803 -58.212 1.00 33.06 464 LEU A C 1
ATOM 3418 O O . LEU A 1 483 ? -21.690 -25.597 -59.081 1.00 30.17 464 LEU A O 1
ATOM 3423 N N . SER A 1 484 ? -20.925 -25.318 -56.975 1.00 34.47 465 SER A N 1
ATOM 3424 C CA . SER A 1 484 ? -21.995 -24.437 -56.603 1.00 26.24 465 SER A CA 1
ATOM 3425 C C . SER A 1 484 ? -21.530 -23.460 -55.540 1.00 30.22 465 SER A C 1
ATOM 3426 O O . SER A 1 484 ? -20.594 -23.734 -54.806 1.00 31.80 465 SER A O 1
ATOM 3429 N N . ALA A 1 485 ? -22.193 -22.312 -55.494 1.00 28.49 466 ALA A N 1
ATOM 3430 C CA . ALA A 1 485 ? -21.900 -21.287 -54.495 1.00 33.67 466 ALA A CA 1
ATOM 3431 C C . ALA A 1 485 ? -23.135 -20.427 -54.264 1.00 26.38 466 ALA A C 1
ATOM 3432 O O . ALA A 1 485 ? -24.166 -20.593 -54.956 1.00 29.67 466 ALA A O 1
ATOM 3434 N N . LYS A 1 486 ? -23.077 -19.517 -53.289 1.00 35.96 467 LYS A N 1
ATOM 3435 C CA . LYS A 1 486 ? -24.267 -18.750 -52.898 1.00 27.07 467 LYS A CA 1
ATOM 3436 C C . LYS A 1 486 ? -24.691 -17.766 -53.982 1.00 36.07 467 LYS A C 1
ATOM 3437 O O . LYS A 1 486 ? -25.846 -17.365 -54.042 1.00 33.40 467 LYS A O 1
ATOM 3443 N N . ASN A 1 487 ? -23.744 -17.372 -54.824 1.00 36.28 468 ASN A N 1
ATOM 3444 C CA . ASN A 1 487 ? -24.027 -16.391 -55.867 1.00 40.57 468 ASN A CA 1
ATOM 3445 C C . ASN A 1 487 ? -23.009 -16.517 -56.982 1.00 38.21 468 ASN A C 1
ATOM 3446 O O . ASN A 1 487 ? -22.008 -17.218 -56.849 1.00 36.23 468 ASN A O 1
ATOM 3451 N N . LYS A 1 488 ? -23.241 -15.787 -58.061 1.00 43.29 469 LYS A N 1
ATOM 3452 C CA . LYS A 1 488 ? -22.407 -15.855 -59.249 1.00 41.06 469 LYS A CA 1
ATOM 3453 C C . LYS A 1 488 ? -20.924 -15.516 -59.007 1.00 41.02 469 LYS A C 1
ATOM 3454 O O . LYS A 1 488 ? -20.020 -16.148 -59.578 1.00 42.83 469 LYS A O 1
ATOM 3460 N N . SER A 1 489 ? -20.670 -14.502 -58.189 1.00 41.61 470 SER A N 1
ATOM 3461 C CA . SER A 1 489 ? -19.298 -14.090 -57.896 1.00 42.77 470 SER A CA 1
ATOM 3462 C C . SER A 1 489 ? -18.564 -15.182 -57.129 1.00 41.41 470 SER A C 1
ATOM 3463 O O . SER A 1 489 ? -17.408 -15.485 -57.413 1.00 39.61 470 SER A O 1
ATOM 3466 N N . ARG A 1 490 ? -19.211 -15.784 -56.143 1.00 38.34 471 ARG A N 1
ATOM 3467 C CA . ARG A 1 490 ? -18.530 -16.863 -55.431 1.00 35.11 471 ARG A CA 1
ATOM 3468 C C . ARG A 1 490 ? -18.304 -18.089 -56.332 1.00 29.25 471 ARG A C 1
ATOM 3469 O O . ARG A 1 490 ? -17.319 -18.809 -56.172 1.00 34.88 471 ARG A O 1
ATOM 3477 N N . LEU A 1 491 ? -19.219 -18.320 -57.276 1.00 31.16 472 LEU A N 1
ATOM 3478 C CA . LEU A 1 491 ? -19.118 -19.480 -58.168 1.00 36.95 472 LEU A CA 1
ATOM 3479 C C . LEU A 1 491 ? -17.920 -19.324 -59.091 1.00 36.60 472 LEU A C 1
ATOM 3480 O O . LEU A 1 491 ? -17.178 -20.280 -59.353 1.00 38.59 472 LEU A O 1
ATOM 3485 N N . ILE A 1 492 ? -17.736 -18.103 -59.583 1.00 38.73 473 ILE A N 1
ATOM 3486 C CA . ILE A 1 492 ? -16.560 -17.786 -60.397 1.00 40.23 473 ILE A CA 1
ATOM 3487 C C . ILE A 1 492 ? -15.293 -17.996 -59.577 1.00 37.46 473 ILE A C 1
ATOM 3488 O O . ILE A 1 492 ? -14.341 -18.626 -60.050 1.00 43.12 473 ILE A O 1
ATOM 3493 N N . ASP A 1 493 ? -15.319 -17.554 -58.318 1.00 41.44 474 ASP A N 1
ATOM 3494 C CA . ASP A 1 493 ? -14.211 -17.795 -57.397 1.00 36.16 474 ASP A CA 1
ATOM 3495 C C . ASP A 1 493 ? -13.898 -19.279 -57.224 1.00 37.11 474 ASP A C 1
ATOM 3496 O O . ASP A 1 493 ? -12.753 -19.680 -57.286 1.00 41.95 474 ASP A O 1
ATOM 3501 N N . ARG A 1 494 ? -14.921 -20.100 -57.012 1.00 38.05 475 ARG A N 1
ATOM 3502 C CA . ARG A 1 494 ? -14.714 -21.546 -56.883 1.00 40.75 475 ARG A CA 1
ATOM 3503 C C . ARG A 1 494 ? -14.084 -22.107 -58.148 1.00 39.77 475 ARG A C 1
ATOM 3504 O O . ARG A 1 494 ? -13.177 -22.952 -58.112 1.00 36.88 475 ARG A O 1
ATOM 3512 N N . ALA A 1 495 ? -14.579 -21.641 -59.282 1.00 38.91 476 ALA A N 1
ATOM 3513 C CA . ALA A 1 495 ? -14.034 -22.105 -60.564 1.00 36.56 476 ALA A CA 1
ATOM 3514 C C . ALA A 1 495 ? -12.544 -21.748 -60.707 1.00 39.14 476 ALA A C 1
ATOM 3515 O O . ALA A 1 495 ? -11.723 -22.620 -61.019 1.00 43.22 476 ALA A O 1
ATOM 3517 N N . SER A 1 496 ? -12.187 -20.499 -60.398 1.00 38.97 477 SER A N 1
ATOM 3518 C CA . SER A 1 496 ? -10.780 -20.063 -60.424 1.00 43.48 477 SER A CA 1
ATOM 3519 C C . SER A 1 496 ? -9.889 -20.879 -59.509 1.00 45.55 477 SER A C 1
ATOM 3520 O O . SER A 1 496 ? -8.813 -21.313 -59.920 1.00 48.98 477 SER A O 1
ATOM 3523 N N . GLN A 1 497 ? -10.359 -21.120 -58.282 1.00 43.65 478 GLN A N 1
ATOM 3524 C CA . GLN A 1 497 ? -9.593 -21.879 -57.301 1.00 41.41 478 GLN A CA 1
ATOM 3525 C C . GLN A 1 497 ? -9.255 -23.247 -57.850 1.00 44.03 478 GLN A C 1
ATOM 3526 O O . GLN A 1 497 ? -8.126 -23.720 -57.719 1.00 48.43 478 GLN A O 1
ATOM 3532 N N . LEU A 1 498 ? -10.255 -23.898 -58.429 1.00 39.51 479 LEU A N 1
ATOM 3533 C CA . LEU A 1 498 ? -10.089 -25.257 -58.928 1.00 42.09 479 LEU A CA 1
ATOM 3534 C C . LEU A 1 498 ? -9.165 -25.253 -60.135 1.00 47.33 479 LEU A C 1
ATOM 3535 O O . LEU A 1 498 ? -8.325 -26.140 -60.321 1.00 46.86 479 LEU A O 1
ATOM 3540 N N . LEU A 1 499 ? -9.370 -24.239 -60.961 1.00 46.74 480 LEU A N 1
ATOM 3541 C CA . LEU A 1 499 ? -8.554 -23.992 -62.130 1.00 52.12 480 LEU A CA 1
ATOM 3542 C C . LEU A 1 499 ? -7.073 -23.849 -61.751 1.00 57.29 480 LEU A C 1
ATOM 3543 O O . LEU A 1 499 ? -6.194 -24.556 -62.285 1.00 54.03 480 LEU A O 1
ATOM 3548 N N . GLU A 1 500 ? -6.811 -22.948 -60.807 1.00 48.88 481 GLU A N 1
ATOM 3549 C CA . GLU A 1 500 ? -5.449 -22.662 -60.394 1.00 55.75 481 GLU A CA 1
ATOM 3550 C C . GLU A 1 500 ? -4.757 -23.888 -59.833 1.00 60.35 481 GLU A C 1
ATOM 3551 O O . GLU A 1 500 ? -3.548 -24.054 -59.990 1.00 67.11 481 GLU A O 1
ATOM 3557 N N . VAL A 1 501 ? -5.511 -24.757 -59.180 1.00 52.33 482 VAL A N 1
ATOM 3558 C CA . VAL A 1 501 ? -4.887 -25.870 -58.496 1.00 56.68 482 VAL A CA 1
ATOM 3559 C C . VAL A 1 501 ? -4.619 -27.019 -59.469 1.00 60.30 482 VAL A C 1
ATOM 3560 O O . VAL A 1 501 ? -3.669 -27.794 -59.291 1.00 61.97 482 VAL A O 1
ATOM 3564 N N . ILE A 1 502 ? -5.422 -27.090 -60.528 1.00 55.53 483 ILE A N 1
ATOM 3565 C CA . ILE A 1 502 ? -5.168 -28.047 -61.602 1.00 59.85 483 ILE A CA 1
ATOM 3566 C C . ILE A 1 502 ? -3.937 -27.607 -62.402 1.00 62.77 483 ILE A C 1
ATOM 3567 O O . ILE A 1 502 ? -3.097 -28.434 -62.744 1.00 60.21 483 ILE A O 1
ATOM 3572 N N . ARG A 1 503 ? -3.832 -26.301 -62.662 1.00 60.66 484 ARG A N 1
ATOM 3573 C CA . ARG A 1 503 ? -2.709 -25.731 -63.407 1.00 64.83 484 ARG A CA 1
ATOM 3574 C C . ARG A 1 503 ? -1.357 -25.871 -62.712 1.00 70.65 484 ARG A C 1
ATOM 3575 O O . ARG A 1 503 ? -0.366 -26.201 -63.353 1.00 67.41 484 ARG A O 1
ATOM 3583 N N . ASN A 1 504 ? -1.298 -25.636 -61.407 1.00 70.70 485 ASN A N 1
ATOM 3584 C CA . ASN A 1 504 ? -0.047 -25.867 -60.701 1.00 68.39 485 ASN A CA 1
ATOM 3585 C C . ASN A 1 504 ? 0.079 -27.356 -60.329 1.00 66.64 485 ASN A C 1
ATOM 3586 O O . ASN A 1 504 ? 0.784 -27.726 -59.385 1.00 69.32 485 ASN A O 1
ATOM 3591 N N . LYS A 1 505 ? -0.656 -28.186 -61.073 1.00 69.21 486 LYS A N 1
ATOM 3592 C CA . LYS A 1 505 ? -0.485 -29.652 -61.112 1.00 72.51 486 LYS A CA 1
ATOM 3593 C C . LYS A 1 505 ? -0.551 -30.404 -59.777 1.00 65.15 486 LYS A C 1
ATOM 3594 O O . LYS A 1 505 ? 0.138 -31.414 -59.601 1.00 68.06 486 LYS A O 1
ATOM 3600 N N . LYS A 1 506 ? -1.409 -29.965 -58.856 1.00 70.49 487 LYS A N 1
ATOM 3601 C CA . LYS A 1 506 ? -1.582 -30.701 -57.601 1.00 67.81 487 LYS A CA 1
ATOM 3602 C C . LYS A 1 506 ? -2.315 -32.014 -57.860 1.00 65.71 487 LYS A C 1
ATOM 3603 O O . LYS A 1 506 ? -2.251 -32.945 -57.051 1.00 69.97 487 LYS A O 1
ATOM 3609 N N . TYR A 1 507 ? -2.987 -32.100 -59.005 1.00 64.56 488 TYR A N 1
ATOM 3610 C CA . TYR A 1 507 ? -3.698 -33.323 -59.371 1.00 67.41 488 TYR A CA 1
ATOM 3611 C C . TYR A 1 507 ? -3.312 -33.812 -60.767 1.00 69.04 488 TYR A C 1
ATOM 3612 O O . TYR A 1 507 ? -2.778 -33.061 -61.594 1.00 70.98 488 TYR A O 1
ATOM 3621 N N . THR A 1 508 ? -3.577 -35.091 -60.994 1.00 67.16 489 THR A N 1
ATOM 3622 C CA . THR A 1 508 ? -3.351 -35.739 -62.279 1.00 69.40 489 THR A CA 1
ATOM 3623 C C . THR A 1 508 ? -4.638 -36.421 -62.748 1.00 72.21 489 THR A C 1
ATOM 3624 O O . THR A 1 508 ? -5.683 -36.308 -62.093 1.00 65.75 489 THR A O 1
ATOM 3628 N N . ASP A 1 509 ? -4.558 -37.120 -63.881 1.00 70.80 490 ASP A N 1
ATOM 3629 C CA . ASP A 1 509 ? -5.727 -37.776 -64.474 1.00 68.44 490 ASP A CA 1
ATOM 3630 C C . ASP A 1 509 ? -6.209 -38.932 -63.612 1.00 63.88 490 ASP A C 1
ATOM 3631 O O . ASP A 1 509 ? -7.356 -39.376 -63.729 1.00 64.28 490 ASP A O 1
ATOM 3636 N N . GLN A 1 510 ? -5.339 -39.428 -62.744 1.00 58.75 491 GLN A N 1
ATOM 3637 C CA . GLN A 1 510 ? -5.726 -40.530 -61.877 1.00 67.85 491 GLN A CA 1
ATOM 3638 C C . GLN A 1 510 ? -6.667 -40.034 -60.755 1.00 64.46 491 GLN A C 1
ATOM 3639 O O . GLN A 1 510 ? -7.369 -40.820 -60.127 1.00 55.98 491 GLN A O 1
ATOM 3645 N N . ASP A 1 511 ? -6.695 -38.722 -60.545 1.00 59.10 492 ASP A N 1
ATOM 3646 C CA . ASP A 1 511 ? -7.434 -38.127 -59.440 1.00 62.08 492 ASP A CA 1
ATOM 3647 C C . ASP A 1 511 ? -8.844 -37.682 -59.831 1.00 57.13 492 ASP A C 1
ATOM 3648 O O . ASP A 1 511 ? -9.657 -37.336 -58.963 1.00 52.61 492 ASP A O 1
ATOM 3653 N N . LEU A 1 512 ? -9.143 -37.733 -61.121 1.00 49.04 493 LEU A N 1
ATOM 3654 C CA . LEU A 1 512 ? -10.340 -37.102 -61.657 1.00 51.45 493 LEU A CA 1
ATOM 3655 C C . LEU A 1 512 ? -11.642 -37.575 -61.014 1.00 45.42 493 LEU A C 1
ATOM 3656 O O . LEU A 1 512 ? -12.552 -36.782 -60.753 1.00 42.24 493 LEU A O 1
ATOM 3661 N N . HIS A 1 513 ? -11.745 -38.873 -60.794 1.00 43.77 494 HIS A N 1
ATOM 3662 C CA . HIS A 1 513 ? -12.952 -39.419 -60.211 1.00 50.42 494 HIS A CA 1
ATOM 3663 C C . HIS A 1 513 ? -13.036 -39.097 -58.730 1.00 43.82 494 HIS A C 1
ATOM 3664 O O . HIS A 1 513 ? -14.127 -38.911 -58.191 1.00 41.43 494 HIS A O 1
ATOM 3671 N N . ARG A 1 514 ? -11.879 -38.974 -58.096 1.00 40.78 495 ARG A N 1
ATOM 3672 C CA . ARG A 1 514 ? -11.826 -38.593 -56.694 1.00 45.66 495 ARG A CA 1
ATOM 3673 C C . ARG A 1 514 ? -12.310 -37.148 -56.561 1.00 38.84 495 ARG A C 1
ATOM 3674 O O . ARG A 1 514 ? -13.112 -36.833 -55.686 1.00 36.42 495 ARG A O 1
ATOM 3682 N N . ILE A 1 515 ? -11.846 -36.282 -57.458 1.00 38.79 496 ILE A N 1
ATOM 3683 C CA . ILE A 1 515 ? -12.322 -34.902 -57.518 1.00 39.84 496 ILE A CA 1
ATOM 3684 C C . ILE A 1 515 ? -13.848 -34.832 -57.739 1.00 41.01 496 ILE A C 1
ATOM 3685 O O . ILE A 1 515 ? -14.581 -34.130 -57.015 1.00 38.88 496 ILE A O 1
ATOM 3690 N N . ALA A 1 516 ? -14.327 -35.590 -58.714 1.00 33.90 497 ALA A N 1
ATOM 3691 C CA . ALA A 1 516 ? -15.730 -35.561 -59.097 1.00 28.95 497 ALA A CA 1
ATOM 3692 C C . ALA A 1 516 ? -16.629 -36.007 -57.960 1.00 32.09 497 ALA A C 1
ATOM 3693 O O . ALA A 1 516 ? -17.612 -35.342 -57.645 1.00 35.27 497 ALA A O 1
ATOM 3695 N N . TYR A 1 517 ? -16.268 -37.132 -57.357 1.00 30.34 498 TYR A N 1
ATOM 3696 C CA . TYR A 1 517 ? -17.022 -37.692 -56.269 1.00 36.22 498 TYR A CA 1
ATOM 3697 C C . TYR A 1 517 ? -17.023 -36.709 -55.101 1.00 30.07 498 TYR A C 1
ATOM 3698 O O . TYR A 1 517 ? -18.056 -36.479 -54.502 1.00 34.55 498 TYR A O 1
ATOM 3707 N N . THR A 1 518 ? -15.872 -36.124 -54.790 1.00 32.46 499 THR A N 1
ATOM 3708 C CA . THR A 1 518 ? -15.780 -35.249 -53.610 1.00 35.01 499 THR A CA 1
ATOM 3709 C C . THR A 1 518 ? -16.695 -34.049 -53.775 1.00 32.94 499 THR A C 1
ATOM 3710 O O . THR A 1 518 ? -17.421 -33.646 -52.860 1.00 32.43 499 THR A O 1
ATOM 3714 N N . LEU A 1 519 ? -16.642 -33.473 -54.958 1.00 31.29 500 LEU A N 1
ATOM 3715 C CA . LEU A 1 519 ? -17.504 -32.376 -55.338 1.00 29.71 500 LEU A CA 1
ATOM 3716 C C . LEU A 1 519 ? -18.968 -32.740 -55.409 1.00 28.39 500 LEU A C 1
ATOM 3717 O O . LEU A 1 519 ? -19.816 -31.892 -55.152 1.00 31.47 500 LEU A O 1
ATOM 3722 N N . GLN A 1 520 ? -19.269 -33.994 -55.730 1.00 27.94 501 GLN A N 1
ATOM 3723 C CA . GLN A 1 520 ? -20.643 -34.459 -55.834 1.00 30.83 501 GLN A CA 1
ATOM 3724 C C . GLN A 1 520 ? -21.284 -34.687 -54.483 1.00 29.25 501 GLN A C 1
ATOM 3725 O O . GLN A 1 520 ? -22.449 -34.346 -54.275 1.00 29.26 501 GLN A O 1
ATOM 3731 N N . VAL A 1 521 ? -20.543 -35.330 -53.597 1.00 25.79 502 VAL A N 1
ATOM 3732 C CA . VAL A 1 521 ? -21.113 -35.733 -52.310 1.00 27.63 502 VAL A CA 1
ATOM 3733 C C . VAL A 1 521 ? -20.518 -35.019 -51.109 1.00 29.83 502 VAL A C 1
ATOM 3734 O O . VAL A 1 521 ? -21.053 -35.126 -49.993 1.00 32.42 502 VAL A O 1
ATOM 3738 N N . GLY A 1 522 ? -19.408 -34.333 -51.330 1.00 24.09 503 GLY A N 1
ATOM 3739 C CA . GLY A 1 522 ? -18.650 -33.704 -50.270 1.00 27.96 503 GLY A CA 1
ATOM 3740 C C . GLY A 1 522 ? -18.755 -32.190 -50.265 1.00 30.07 503 GLY A C 1
ATOM 3741 O O . GLY A 1 522 ? -17.941 -31.514 -49.643 1.00 28.35 503 GLY A O 1
ATOM 3742 N N . ARG A 1 523 ? -19.778 -31.649 -50.929 1.00 30.35 504 ARG A N 1
ATOM 3743 C CA . ARG A 1 523 ? -20.011 -30.209 -50.967 1.00 29.63 504 ARG A CA 1
ATOM 3744 C C . ARG A 1 523 ? -21.481 -29.918 -50.762 1.00 36.40 504 ARG A C 1
ATOM 3745 O O . ARG A 1 523 ? -22.348 -30.628 -51.267 1.00 34.72 504 ARG A O 1
ATOM 3753 N N . GLU A 1 524 ? -21.782 -28.870 -50.017 1.00 32.18 505 GLU A N 1
ATOM 3754 C CA . GLU A 1 524 ? -23.172 -28.425 -49.925 1.00 34.25 505 GLU A CA 1
ATOM 3755 C C . GLU A 1 524 ? -23.656 -28.036 -51.314 1.00 31.91 505 GLU A C 1
ATOM 3756 O O . GLU A 1 524 ? -22.917 -27.457 -52.109 1.00 32.14 505 GLU A O 1
ATOM 3762 N N . GLU A 1 525 ? -24.900 -28.362 -51.609 1.00 30.23 506 GLU A N 1
ATOM 3763 C CA . GLU A 1 525 ? -25.510 -27.956 -52.848 1.00 34.04 506 GLU A CA 1
ATOM 3764 C C . GLU A 1 525 ? -26.120 -26.547 -52.735 1.00 34.81 506 GLU A C 1
ATOM 3765 O O . GLU A 1 525 ? -27.247 -26.378 -52.248 1.00 35.43 506 GLU A O 1
ATOM 3771 N N . MET A 1 526 ? -25.392 -25.542 -53.226 1.00 31.39 507 MET A N 1
ATOM 3772 C CA . MET A 1 526 ? -25.840 -24.154 -53.116 1.00 28.80 507 MET A CA 1
ATOM 3773 C C . MET A 1 526 ? -26.570 -23.741 -54.392 1.00 38.23 507 MET A C 1
ATOM 3774 O O . MET A 1 526 ? -26.640 -24.526 -55.338 1.00 35.92 507 MET A O 1
ATOM 3779 N N . ASP A 1 527 ? -27.102 -22.518 -54.413 1.00 35.59 508 ASP A N 1
ATOM 3780 C CA . ASP A 1 527 ? -28.077 -22.096 -55.421 1.00 38.76 508 ASP A CA 1
ATOM 3781 C C . ASP A 1 527 ? -27.503 -21.843 -56.819 1.00 37.67 508 ASP A C 1
ATOM 3782 O O . ASP A 1 527 ? -28.122 -22.219 -57.814 1.00 40.64 508 ASP A O 1
ATOM 3787 N N . GLU A 1 528 ? -26.312 -21.255 -56.901 1.00 33.79 509 GLU A N 1
ATOM 3788 C CA . GLU A 1 528 ? -25.669 -20.956 -58.184 1.00 37.90 509 GLU A CA 1
ATOM 3789 C C . GLU A 1 528 ? -24.752 -22.059 -58.648 1.00 35.77 509 GLU A C 1
ATOM 3790 O O . GLU A 1 528 ? -23.729 -22.327 -58.037 1.00 32.20 509 GLU A O 1
ATOM 3796 N N . ARG A 1 529 ? -25.077 -22.645 -59.797 1.00 34.99 510 ARG A N 1
ATOM 3797 C CA . ARG A 1 529 ? -24.479 -23.907 -60.177 1.00 35.44 510 ARG A CA 1
ATOM 3798 C C . ARG A 1 529 ? -23.795 -23.912 -61.539 1.00 41.24 510 ARG A C 1
ATOM 3799 O O . ARG A 1 529 ? -24.237 -23.256 -62.471 1.00 40.83 510 ARG A O 1
ATOM 3807 N N . LEU A 1 530 ? -22.718 -24.681 -61.614 1.00 37.64 511 LEU A N 1
ATOM 3808 C CA . LEU A 1 530 ? -21.958 -24.902 -62.826 1.00 38.29 511 LEU A CA 1
ATOM 3809 C C . LEU A 1 530 ? -21.690 -26.376 -62.902 1.00 40.05 511 LEU A C 1
ATOM 3810 O O . LEU A 1 530 ? -21.341 -26.980 -61.902 1.00 36.36 511 LEU A O 1
ATOM 3815 N N . ALA A 1 531 ? -21.828 -26.969 -64.079 1.00 37.78 512 ALA A N 1
ATOM 3816 C CA . ALA A 1 531 ? -21.428 -28.355 -64.247 1.00 40.10 512 ALA A CA 1
ATOM 3817 C C . ALA A 1 531 ? -20.826 -28.530 -65.626 1.00 46.66 512 ALA A C 1
ATOM 3818 O O . ALA A 1 531 ? -21.300 -27.938 -66.597 1.00 45.63 512 ALA A O 1
ATOM 3820 N N . CYS A 1 532 ? -19.791 -29.353 -65.707 1.00 39.92 513 CYS A N 1
ATOM 3821 C CA . CYS A 1 532 ? -19.273 -29.796 -66.982 1.00 48.02 513 CYS A CA 1
ATOM 3822 C C . CYS A 1 532 ? -18.847 -31.256 -66.932 1.00 48.49 513 CYS A C 1
ATOM 3823 O O . CYS A 1 532 ? -18.525 -31.800 -65.876 1.00 46.82 513 CYS A O 1
ATOM 3826 N N . VAL A 1 533 ? -18.818 -31.867 -68.111 1.00 45.12 514 VAL A N 1
ATOM 3827 C CA . VAL A 1 533 ? -18.402 -33.249 -68.279 1.00 50.10 514 VAL A CA 1
ATOM 3828 C C . VAL A 1 533 ? -16.950 -33.285 -68.732 1.00 48.80 514 VAL A C 1
ATOM 3829 O O . VAL A 1 533 ? -16.516 -32.486 -69.576 1.00 48.01 514 VAL A O 1
ATOM 3833 N N . ALA A 1 534 ? -16.188 -34.188 -68.133 1.00 48.11 515 ALA A N 1
ATOM 3834 C CA . ALA A 1 534 ? -14.753 -34.260 -68.399 1.00 54.02 515 ALA A CA 1
ATOM 3835 C C . ALA A 1 534 ? -14.237 -35.666 -68.128 1.00 54.82 515 ALA A C 1
ATOM 3836 O O . ALA A 1 534 ? -14.735 -36.357 -67.240 1.00 53.63 515 ALA A O 1
ATOM 3838 N N . GLY A 1 535 ? -13.259 -36.085 -68.930 1.00 57.73 516 GLY A N 1
ATOM 3839 C CA . GLY A 1 535 ? -12.599 -37.374 -68.788 1.00 55.62 516 GLY A CA 1
ATOM 3840 C C . GLY A 1 535 ? -11.121 -37.191 -68.522 1.00 46.43 516 GLY A C 1
ATOM 3841 O O . GLY A 1 535 ? -10.424 -38.137 -68.234 1.00 50.03 516 GLY A O 1
ATOM 3842 N N . THR A 1 536 ? -10.642 -35.958 -68.637 1.00 60.77 517 THR A N 1
ATOM 3843 C CA . THR A 1 536 ? -9.247 -35.644 -68.345 1.00 62.84 517 THR A CA 1
ATOM 3844 C C . THR A 1 536 ? -9.120 -34.318 -67.615 1.00 61.70 517 THR A C 1
ATOM 3845 O O . THR A 1 536 ? -9.933 -33.408 -67.811 1.00 61.01 517 THR A O 1
ATOM 3849 N N . MET A 1 537 ? -8.061 -34.187 -66.823 1.00 61.12 518 MET A N 1
ATOM 3850 C CA . MET A 1 537 ? -7.788 -32.928 -66.146 1.00 65.79 518 MET A CA 1
ATOM 3851 C C . MET A 1 537 ? -7.703 -31.803 -67.177 1.00 66.92 518 MET A C 1
ATOM 3852 O O . MET A 1 537 ? -8.140 -30.674 -66.936 1.00 64.88 518 MET A O 1
ATOM 3857 N N . GLN A 1 538 ? -7.162 -32.136 -68.344 1.00 71.17 519 GLN A N 1
ATOM 3858 C CA . GLN A 1 538 ? -7.017 -31.178 -69.442 1.00 67.60 519 GLN A CA 1
ATOM 3859 C C . GLN A 1 538 ? -8.363 -30.714 -69.981 1.00 61.30 519 GLN A C 1
ATOM 3860 O O . GLN A 1 538 ? -8.575 -29.516 -70.176 1.00 66.25 519 GLN A O 1
ATOM 3866 N N . GLU A 1 539 ? -9.267 -31.659 -70.219 1.00 62.39 520 GLU A N 1
ATOM 3867 C CA . GLU A 1 539 ? -10.619 -31.341 -70.682 1.00 62.77 520 GLU A CA 1
ATOM 3868 C C . GLU A 1 539 ? -11.352 -30.511 -69.616 1.00 60.42 520 GLU A C 1
ATOM 3869 O O . GLU A 1 539 ? -12.107 -29.587 -69.932 1.00 61.52 520 GLU A O 1
ATOM 3875 N N . LEU A 1 540 ? -11.124 -30.863 -68.351 1.00 60.82 521 LEU A N 1
ATOM 3876 C CA . LEU A 1 540 ? -11.712 -30.143 -67.217 1.00 63.75 521 LEU A CA 1
ATOM 3877 C C . LEU A 1 540 ? -11.195 -28.715 -67.183 1.00 57.87 521 LEU A C 1
ATOM 3878 O O . LEU A 1 540 ? -11.949 -27.734 -67.176 1.00 55.53 521 LEU A O 1
ATOM 3883 N N . GLU A 1 541 ? -9.879 -28.618 -67.230 1.00 59.72 522 GLU A N 1
ATOM 3884 C CA . GLU A 1 541 ? -9.204 -27.346 -67.196 1.00 58.42 522 GLU A CA 1
ATOM 3885 C C . GLU A 1 541 ? -9.733 -26.424 -68.277 1.00 57.12 522 GLU A C 1
ATOM 3886 O O . GLU A 1 541 ? -9.952 -25.239 -68.038 1.00 64.61 522 GLU A O 1
ATOM 3892 N N . GLU A 1 542 ? -9.966 -26.981 -69.462 1.00 66.49 523 GLU A N 1
ATOM 3893 C CA . GLU A 1 542 ? -10.422 -26.201 -70.614 1.00 66.39 523 GLU A CA 1
ATOM 3894 C C . GLU A 1 542 ? -11.826 -25.645 -70.386 1.00 62.75 523 GLU A C 1
ATOM 3895 O O . GLU A 1 542 ? -12.080 -24.470 -70.649 1.00 63.49 523 GLU A O 1
ATOM 3901 N N . LYS A 1 543 ? -12.731 -26.477 -69.872 1.00 61.28 524 LYS A N 1
ATOM 3902 C CA . LYS A 1 543 ? -14.114 -26.050 -69.671 1.00 56.65 524 LYS A CA 1
ATOM 3903 C C . LYS A 1 543 ? -14.204 -25.036 -68.526 1.00 62.18 524 LYS A C 1
ATOM 3904 O O . LYS A 1 543 ? -15.023 -24.109 -68.553 1.00 58.78 524 LYS A O 1
ATOM 3910 N N . LEU A 1 544 ? -13.343 -25.198 -67.528 1.00 59.50 525 LEU A N 1
ATOM 3911 C CA . LEU A 1 544 ? -13.293 -24.240 -66.428 1.00 60.13 525 LEU A CA 1
ATOM 3912 C C . LEU A 1 544 ? -12.839 -22.869 -66.928 1.00 58.06 525 LEU A C 1
ATOM 3913 O O . LEU A 1 544 ? -13.450 -21.837 -66.618 1.00 56.11 525 LEU A O 1
ATOM 3918 N N . GLN A 1 545 ? -11.783 -22.867 -67.736 1.00 64.25 526 GLN A N 1
ATOM 3919 C CA . GLN A 1 545 ? -11.281 -21.619 -68.307 1.00 64.96 526 GLN A CA 1
ATOM 3920 C C . GLN A 1 545 ? -12.350 -20.917 -69.127 1.00 65.98 526 GLN A C 1
ATOM 3921 O O . GLN A 1 545 ? -12.492 -19.700 -69.063 1.00 66.94 526 GLN A O 1
ATOM 3927 N N . ALA A 1 546 ? -13.126 -21.689 -69.878 1.00 64.01 527 ALA A N 1
ATOM 3928 C CA . ALA A 1 546 ? -14.177 -21.105 -70.695 1.00 64.63 527 ALA A CA 1
ATOM 3929 C C . ALA A 1 546 ? -15.174 -20.323 -69.850 1.00 68.74 527 ALA A C 1
ATOM 3930 O O . ALA A 1 546 ? -15.578 -19.221 -70.210 1.00 70.52 527 ALA A O 1
ATOM 3932 N N . PHE A 1 547 ? -15.558 -20.890 -68.712 1.00 64.73 528 PHE A N 1
ATOM 3933 C CA . PHE A 1 547 ? -16.554 -20.257 -67.855 1.00 62.21 528 PHE A CA 1
ATOM 3934 C C . PHE A 1 547 ? -15.945 -19.047 -67.168 1.00 56.85 528 PHE A C 1
ATOM 3935 O O . PHE A 1 547 ? -16.605 -18.037 -66.904 1.00 56.87 528 PHE A O 1
ATOM 3943 N N . VAL A 1 548 ? -14.674 -19.188 -66.836 1.00 59.32 529 VAL A N 1
ATOM 3944 C CA . VAL A 1 548 ? -13.959 -18.130 -66.161 1.00 70.49 529 VAL A CA 1
ATOM 3945 C C . VAL A 1 548 ? -13.643 -16.952 -67.092 1.00 74.98 529 VAL A C 1
ATOM 3946 O O . VAL A 1 548 ? -13.904 -15.798 -66.725 1.00 72.20 529 VAL A O 1
ATOM 3950 N N . ASP A 1 549 ? -13.178 -17.248 -68.313 1.00 72.02 530 ASP A N 1
ATOM 3951 C CA . ASP A 1 549 ? -12.727 -16.207 -69.245 1.00 76.96 530 ASP A CA 1
ATOM 3952 C C . ASP A 1 549 ? -13.828 -15.228 -69.564 1.00 84.33 530 ASP A C 1
ATOM 3953 O O . ASP A 1 549 ? -13.633 -14.008 -69.506 1.00 87.39 530 ASP A O 1
ATOM 3958 N N . GLY A 1 550 ? -14.996 -15.763 -69.878 1.00 81.16 531 GLY A N 1
ATOM 3959 C CA . GLY A 1 550 ? -16.124 -14.918 -70.168 1.00 85.32 531 GLY A CA 1
ATOM 3960 C C . GLY A 1 550 ? -17.066 -14.953 -68.985 1.00 86.88 531 GLY A C 1
ATOM 3961 O O . GLY A 1 550 ? -16.640 -14.725 -67.847 1.00 89.49 531 GLY A O 1
ATOM 3962 N N . LYS A 1 551 ? -18.342 -15.238 -69.230 1.00 90.12 532 LYS A N 1
ATOM 3963 C CA . LYS A 1 551 ? -18.852 -15.516 -70.572 1.00 91.83 532 LYS A CA 1
ATOM 3964 C C . LYS A 1 551 ? -18.047 -16.608 -71.294 1.00 89.82 532 LYS A C 1
ATOM 3965 O O . LYS A 1 551 ? -17.579 -17.558 -70.668 1.00 90.91 532 LYS A O 1
ATOM 3971 N N . GLU A 1 552 ? -17.868 -16.445 -72.600 1.00 89.08 533 GLU A N 1
ATOM 3972 C CA . GLU A 1 552 ? -17.262 -17.468 -73.442 1.00 89.85 533 GLU A CA 1
ATOM 3973 C C . GLU A 1 552 ? -17.990 -18.793 -73.292 1.00 89.97 533 GLU A C 1
ATOM 3974 O O . GLU A 1 552 ? -17.427 -19.761 -72.778 1.00 88.62 533 GLU A O 1
ATOM 3980 N N . GLU A 1 553 ? -19.238 -18.842 -73.755 1.00 95.35 534 GLU A N 1
ATOM 3981 C CA . GLU A 1 553 ? -20.012 -20.086 -73.716 1.00 93.74 534 GLU A CA 1
ATOM 3982 C C . GLU A 1 553 ? -20.636 -20.481 -75.065 1.00 97.82 534 GLU A C 1
ATOM 3983 O O . GLU A 1 553 ? -21.206 -19.650 -75.787 1.00 95.46 534 GLU A O 1
ATOM 3989 N N . THR A 1 554 ? -20.518 -21.764 -75.390 1.00 95.95 535 THR A N 1
ATOM 3990 C CA . THR A 1 554 ? -21.085 -22.310 -76.615 1.00 94.18 535 THR A CA 1
ATOM 3991 C C . THR A 1 554 ? -21.600 -23.720 -76.351 1.00 88.55 535 THR A C 1
ATOM 3992 O O . THR A 1 554 ? -21.334 -24.644 -77.119 1.00 78.05 535 THR A O 1
ATOM 3996 N N . ASP A 1 555 ? -22.333 -23.873 -75.253 1.00 87.77 536 ASP A N 1
ATOM 3997 C CA . ASP A 1 555 ? -22.870 -25.195 -74.874 1.00 78.55 536 ASP A CA 1
ATOM 3998 C C . ASP A 1 555 ? -21.867 -26.251 -74.425 1.00 84.40 536 ASP A C 1
ATOM 3999 O O . ASP A 1 555 ? -22.107 -27.450 -74.566 1.00 86.48 536 ASP A O 1
ATOM 4004 N N . GLU A 1 556 ? -20.742 -25.796 -73.882 1.00 78.50 537 GLU A N 1
ATOM 4005 C CA . GLU A 1 556 ? -19.710 -26.698 -73.383 1.00 70.59 537 GLU A CA 1
ATOM 4006 C C . GLU A 1 556 ? -19.725 -27.027 -71.895 1.00 71.62 537 GLU A C 1
ATOM 4007 O O . GLU A 1 556 ? -19.086 -27.981 -71.452 1.00 65.27 537 GLU A O 1
ATOM 4013 N N . PHE A 1 557 ? -20.463 -26.230 -71.129 1.00 66.81 538 PHE A N 1
ATOM 4014 C CA . PHE A 1 557 ? -20.589 -26.431 -69.700 1.00 60.57 538 PHE A CA 1
ATOM 4015 C C . PHE A 1 557 ? -22.028 -26.028 -69.399 1.00 59.04 538 PHE A C 1
ATOM 4016 O O . PHE A 1 557 ? -22.684 -25.439 -70.254 1.00 61.31 538 PHE A O 1
ATOM 4024 N N . PHE A 1 558 ? -22.523 -26.342 -68.205 1.00 45.08 539 PHE A N 1
ATOM 4025 C CA . PHE A 1 558 ? -23.905 -26.069 -67.837 1.00 47.46 539 PHE A CA 1
ATOM 4026 C C . PHE A 1 558 ? -24.001 -25.096 -66.667 1.00 47.10 539 PHE A C 1
ATOM 4027 O O . PHE A 1 558 ? -23.122 -25.063 -65.811 1.00 42.45 539 PHE A O 1
ATOM 4035 N N . ARG A 1 559 ? -25.073 -24.314 -66.647 1.00 47.01 540 ARG A N 1
ATOM 4036 C CA . ARG A 1 559 ? -25.242 -23.252 -65.664 1.00 47.67 540 ARG A CA 1
ATOM 4037 C C . ARG A 1 559 ? -26.696 -23.168 -65.301 1.00 45.70 540 ARG A C 1
ATOM 4038 O O . ARG A 1 559 ? -27.569 -23.279 -66.158 1.00 49.05 540 ARG A O 1
ATOM 4046 N N . GLY A 1 560 ? -26.962 -23.000 -64.013 1.00 40.25 541 GLY A N 1
ATOM 4047 C CA . GLY A 1 560 ? -28.323 -22.872 -63.556 1.00 39.45 541 GLY A CA 1
ATOM 4048 C C . GLY A 1 560 ? -28.417 -22.352 -62.144 1.00 44.47 541 GLY A C 1
ATOM 4049 O O . GLY A 1 560 ? -27.397 -22.184 -61.471 1.00 38.69 541 GLY A O 1
ATOM 4050 N N . GLN A 1 561 ? -29.655 -22.117 -61.712 1.00 37.48 542 GLN A N 1
ATOM 4051 C CA . GLN A 1 561 ? -29.958 -21.643 -60.390 1.00 47.36 542 GLN A CA 1
ATOM 4052 C C . GLN A 1 561 ? -31.040 -22.527 -59.836 1.00 48.82 542 GLN A C 1
ATOM 4053 O O . GLN A 1 561 ? -32.055 -22.753 -60.482 1.00 52.89 542 GLN A O 1
ATOM 4059 N N . SER A 1 562 ? -30.786 -23.092 -58.665 1.00 44.88 543 SER A N 1
ATOM 4060 C CA . SER A 1 562 ? -31.699 -24.036 -58.062 1.00 48.44 543 SER A CA 1
ATOM 4061 C C . SER A 1 562 ? -33.080 -23.449 -57.817 1.00 55.82 543 SER A C 1
ATOM 4062 O O . SER A 1 562 ? -34.089 -24.117 -58.070 1.00 59.17 543 SER A O 1
ATOM 4065 N N . HIS A 1 563 ? -33.141 -22.206 -57.330 1.00 53.75 544 HIS A N 1
ATOM 4066 C CA . HIS A 1 563 ? -34.425 -21.636 -56.903 1.00 53.34 544 HIS A CA 1
ATOM 4067 C C . HIS A 1 563 ? -35.382 -21.308 -58.047 1.00 56.92 544 HIS A C 1
ATOM 4068 O O . HIS A 1 563 ? -36.567 -21.113 -57.806 1.00 55.11 544 HIS A O 1
ATOM 4075 N N . ARG A 1 564 ? -34.876 -21.314 -59.280 1.00 59.31 545 ARG A N 1
ATOM 4076 C CA . ARG A 1 564 ? -35.624 -20.856 -60.455 1.00 60.92 545 ARG A CA 1
ATOM 4077 C C . ARG A 1 564 ? -36.261 -22.025 -61.217 1.00 63.65 545 ARG A C 1
ATOM 4078 O O . ARG A 1 564 ? -36.860 -21.829 -62.280 1.00 68.07 545 ARG A O 1
ATOM 4086 N N . ASN A 1 565 ? -36.137 -23.236 -60.678 1.00 60.66 546 ASN A N 1
ATOM 4087 C CA . ASN A 1 565 ? -36.726 -24.400 -61.326 1.00 59.11 546 ASN A CA 1
ATOM 4088 C C . ASN A 1 565 ? -37.410 -25.316 -60.344 1.00 60.92 546 ASN A C 1
ATOM 4089 O O . ASN A 1 565 ? -37.216 -26.536 -60.411 1.00 56.88 546 ASN A O 1
ATOM 4094 N N . LYS A 1 566 ? -38.190 -24.773 -59.411 1.00 58.73 547 LYS A N 1
ATOM 4095 C CA . LYS A 1 566 ? -38.924 -25.674 -58.530 1.00 65.62 547 LYS A CA 1
ATOM 4096 C C . LYS A 1 566 ? -40.057 -26.311 -59.357 1.00 70.20 547 LYS A C 1
ATOM 4097 O O . LYS A 1 566 ? -40.286 -25.921 -60.528 1.00 68.18 547 LYS A O 1
ATOM 4103 N N . GLU A 1 567 ? -40.722 -27.301 -58.758 1.00 61.53 548 GLU A N 1
ATOM 4104 C CA . GLU A 1 567 ? -41.800 -28.072 -59.398 1.00 65.68 548 GLU A CA 1
ATOM 4105 C C . GLU A 1 567 ? -41.277 -29.080 -60.411 1.00 63.32 548 GLU A C 1
ATOM 4106 O O . GLU A 1 567 ? -41.898 -30.107 -60.664 1.00 61.29 548 GLU A O 1
ATOM 4112 N N . THR A 1 568 ? -40.003 -29.038 -60.678 1.00 57.51 549 THR A N 1
ATOM 4113 C CA . THR A 1 568 ? -39.384 -29.948 -61.625 1.00 55.05 549 THR A CA 1
ATOM 4114 C C . THR A 1 568 ? -38.710 -30.829 -60.585 1.00 57.71 549 THR A C 1
ATOM 4115 O O . THR A 1 568 ? -38.655 -32.056 -60.731 1.00 53.18 549 THR A O 1
ATOM 4119 N N . GLN A 1 569 ? -38.200 -30.211 -59.526 1.00 52.07 550 GLN A N 1
ATOM 4120 C CA . GLN A 1 569 ? -37.538 -30.973 -58.486 1.00 54.98 550 GLN A CA 1
ATOM 4121 C C . GLN A 1 569 ? -38.538 -31.907 -57.811 1.00 54.73 550 GLN A C 1
ATOM 4122 O O . GLN A 1 569 ? -38.249 -33.058 -57.512 1.00 50.94 550 GLN A O 1
ATOM 4128 N N . THR A 1 570 ? -39.743 -31.387 -57.615 1.00 60.09 551 THR A N 1
ATOM 4129 C CA . THR A 1 570 ? -40.813 -32.119 -56.949 1.00 59.90 551 THR A CA 1
ATOM 4130 C C . THR A 1 570 ? -41.184 -33.317 -57.816 1.00 61.72 551 THR A C 1
ATOM 4131 O O . THR A 1 570 ? -41.267 -34.465 -57.329 1.00 54.62 551 THR A O 1
ATOM 4135 N N . ILE A 1 571 ? -41.418 -33.020 -59.099 1.00 51.39 552 ILE A N 1
ATOM 4136 C CA . ILE A 1 571 ? -41.651 -34.044 -60.115 1.00 58.56 552 ILE A CA 1
ATOM 4137 C C . ILE A 1 571 ? -40.639 -35.186 -60.048 1.00 55.76 552 ILE A C 1
ATOM 4138 O O . ILE A 1 571 ? -41.032 -36.364 -59.985 1.00 56.79 552 ILE A O 1
ATOM 4143 N N . PHE A 1 572 ? -39.347 -34.875 -59.996 1.00 50.12 553 PHE A N 1
ATOM 4144 C CA . PHE A 1 572 ? -38.375 -35.960 -60.028 1.00 50.65 553 PHE A CA 1
ATOM 4145 C C . PHE A 1 572 ? -38.137 -36.584 -58.651 1.00 55.33 553 PHE A C 1
ATOM 4146 O O . PHE A 1 572 ? -37.504 -37.649 -58.539 1.00 54.42 553 PHE A O 1
ATOM 4154 N N . THR A 1 573 ? -38.765 -36.025 -57.624 1.00 55.78 554 THR A N 1
ATOM 4155 C CA . THR A 1 573 ? -38.555 -36.565 -56.292 1.00 57.71 554 THR A CA 1
ATOM 4156 C C . THR A 1 573 ? -39.774 -37.183 -55.666 1.00 55.16 554 THR A C 1
ATOM 4157 O O . THR A 1 573 ? -39.646 -38.152 -54.918 1.00 56.92 554 THR A O 1
ATOM 4161 N N . ALA A 1 574 ? -40.952 -36.661 -55.987 1.00 45.91 555 ALA A N 1
ATOM 4162 C CA . ALA A 1 574 ? -42.160 -37.200 -55.387 1.00 53.62 555 ALA A CA 1
ATOM 4163 C C . ALA A 1 574 ? -42.917 -37.998 -56.426 1.00 49.01 555 ALA A C 1
ATOM 4164 O O . ALA A 1 574 ? -44.023 -38.438 -56.150 1.00 49.91 555 ALA A O 1
ATOM 4166 N N . ASP A 1 575 ? -42.303 -38.310 -57.563 1.00 45.09 556 ASP A N 1
ATOM 4167 C CA . ASP A 1 575 ? -43.036 -39.124 -58.510 1.00 39.72 556 ASP A CA 1
ATOM 4168 C C . ASP A 1 575 ? -42.182 -40.339 -58.787 1.00 37.37 556 ASP A C 1
ATOM 4169 O O . ASP A 1 575 ? -41.044 -40.244 -59.225 1.00 38.59 556 ASP A O 1
ATOM 4174 N N . GLU A 1 576 ? -42.796 -41.489 -58.594 1.00 39.15 557 GLU A N 1
ATOM 4175 C CA . GLU A 1 576 ? -42.103 -42.762 -58.658 1.00 45.76 557 GLU A CA 1
ATOM 4176 C C . GLU A 1 576 ? -41.644 -43.055 -60.085 1.00 40.71 557 GLU A C 1
ATOM 4177 O O . GLU A 1 576 ? -40.567 -43.620 -60.309 1.00 35.15 557 GLU A O 1
ATOM 4183 N N . ASP A 1 577 ? -42.430 -42.627 -61.060 1.00 41.48 558 ASP A N 1
ATOM 4184 C CA . ASP A 1 577 ? -42.084 -42.935 -62.449 1.00 35.26 558 ASP A CA 1
ATOM 4185 C C . ASP A 1 577 ? -40.964 -42.074 -63.006 1.00 36.11 558 ASP A C 1
ATOM 4186 O O . ASP A 1 577 ? -40.055 -42.587 -63.651 1.00 29.81 558 ASP A O 1
ATOM 4191 N N . MET A 1 578 ? -40.998 -40.773 -62.718 1.00 35.47 559 MET A N 1
ATOM 4192 C CA . MET A 1 578 ? -39.875 -39.901 -63.054 1.00 32.85 559 MET A CA 1
ATOM 4193 C C . MET A 1 578 ? -38.594 -40.240 -62.275 1.00 32.15 559 MET A C 1
ATOM 4194 O O . MET A 1 578 ? -37.480 -40.080 -62.781 1.00 32.16 559 MET A O 1
ATOM 4199 N N . ALA A 1 579 ? -38.732 -40.687 -61.028 1.00 35.35 560 ALA A N 1
ATOM 4200 C CA . ALA A 1 579 ? -37.560 -41.087 -60.242 1.00 36.66 560 ALA A CA 1
ATOM 4201 C C . ALA A 1 579 ? -36.841 -42.274 -60.906 1.00 34.98 560 ALA A C 1
ATOM 4202 O O . ALA A 1 579 ? -35.584 -42.327 -60.991 1.00 30.34 560 ALA A O 1
ATOM 4204 N N . LEU A 1 580 ? -37.647 -43.231 -61.354 1.00 38.07 561 LEU A N 1
ATOM 4205 C CA . LEU A 1 580 ? -37.133 -44.401 -62.039 1.00 31.76 561 LEU A CA 1
ATOM 4206 C C . LEU A 1 580 ? -36.433 -43.970 -63.336 1.00 35.20 561 LEU A C 1
ATOM 4207 O O . LEU A 1 580 ? -35.350 -44.454 -63.638 1.00 34.01 561 LEU A O 1
ATOM 4212 N N . ALA A 1 581 ? -37.012 -43.025 -64.080 1.00 38.24 562 ALA A N 1
ATOM 4213 C CA . ALA A 1 581 ? -36.331 -42.512 -65.279 1.00 36.00 562 ALA A CA 1
ATOM 4214 C C . ALA A 1 581 ? -34.979 -41.885 -64.904 1.00 37.35 562 ALA A C 1
ATOM 4215 O O . ALA A 1 581 ? -33.942 -42.118 -65.539 1.00 31.28 562 ALA A O 1
ATOM 4217 N N . LEU A 1 582 ? -34.981 -41.089 -63.849 1.00 37.71 563 LEU A N 1
ATOM 4218 C CA . LEU A 1 582 ? -33.736 -40.461 -63.399 1.00 37.42 563 LEU A CA 1
ATOM 4219 C C . LEU A 1 582 ? -32.661 -41.470 -62.996 1.00 37.59 563 LEU A C 1
ATOM 4220 O O . LEU A 1 582 ? -31.484 -41.342 -63.362 1.00 36.11 563 LEU A O 1
ATOM 4225 N N . ASP A 1 583 ? -33.082 -42.488 -62.257 1.00 35.33 564 ASP A N 1
ATOM 4226 C CA . ASP A 1 583 ? -32.185 -43.579 -61.875 1.00 38.76 564 ASP A CA 1
ATOM 4227 C C . ASP A 1 583 ? -31.596 -44.262 -63.120 1.00 35.92 564 ASP A C 1
ATOM 4228 O O . ASP A 1 583 ? -30.385 -44.517 -63.179 1.00 38.08 564 ASP A O 1
ATOM 4233 N N . ALA A 1 584 ? -32.423 -44.455 -64.146 1.00 37.05 565 ALA A N 1
ATOM 4234 C CA . ALA A 1 584 ? -31.956 -45.064 -65.407 1.00 34.34 565 ALA A CA 1
ATOM 4235 C C . ALA A 1 584 ? -30.900 -44.212 -66.101 1.00 39.98 565 ALA A C 1
ATOM 4236 O O . ALA A 1 584 ? -29.928 -44.734 -66.686 1.00 34.70 565 ALA A O 1
ATOM 4238 N N . TRP A 1 585 ? -31.092 -42.891 -66.073 1.00 35.81 566 TRP A N 1
ATOM 4239 C CA . TRP A 1 585 ? -30.130 -41.983 -66.705 1.00 38.34 566 TRP A CA 1
ATOM 4240 C C . TRP A 1 585 ? -28.766 -42.102 -66.044 1.00 39.39 566 TRP A C 1
ATOM 4241 O O . TRP A 1 585 ? -27.704 -42.047 -66.692 1.00 38.79 566 TRP A O 1
ATOM 4252 N N . ILE A 1 586 ? -28.791 -42.263 -64.735 1.00 34.08 567 ILE A N 1
ATOM 4253 C CA . ILE A 1 586 ? -27.548 -42.371 -63.988 1.00 44.31 567 ILE A CA 1
ATOM 4254 C C . ILE A 1 586 ? -26.849 -43.684 -64.305 1.00 42.57 567 ILE A C 1
ATOM 4255 O O . ILE A 1 586 ? -25.650 -43.722 -64.553 1.00 47.97 567 ILE A O 1
ATOM 4260 N N . ARG A 1 587 ? -27.619 -44.761 -64.300 1.00 39.83 568 ARG A N 1
ATOM 4261 C CA . ARG A 1 587 ? -27.090 -46.091 -64.568 1.00 43.60 568 ARG A CA 1
ATOM 4262 C C . ARG A 1 587 ? -26.547 -46.209 -65.982 1.00 46.32 568 ARG A C 1
ATOM 4263 O O . ARG A 1 587 ? -25.631 -46.984 -66.236 1.00 51.22 568 ARG A O 1
ATOM 4271 N N . LYS A 1 588 ? -27.154 -45.474 -66.907 1.00 45.42 569 LYS A N 1
ATOM 4272 C CA . LYS A 1 588 ? -26.707 -45.435 -68.303 1.00 40.57 569 LYS A CA 1
ATOM 4273 C C . LYS A 1 588 ? -25.650 -44.355 -68.555 1.00 43.76 569 LYS A C 1
ATOM 4274 O O . LYS A 1 588 ? -25.211 -44.138 -69.688 1.00 45.94 569 LYS A O 1
ATOM 4280 N N . ARG A 1 589 ? -25.210 -43.698 -67.487 1.00 48.58 570 ARG A N 1
ATOM 4281 C CA . ARG A 1 589 ? -24.176 -42.674 -67.600 1.00 46.75 570 ARG A CA 1
ATOM 4282 C C . ARG A 1 589 ? -24.508 -41.587 -68.626 1.00 45.92 570 ARG A C 1
ATOM 4283 O O . ARG A 1 589 ? -23.674 -41.258 -69.475 1.00 44.82 570 ARG A O 1
ATOM 4291 N N . LYS A 1 590 ? -25.715 -41.032 -68.568 1.00 38.68 571 LYS A N 1
ATOM 4292 C CA . LYS A 1 590 ? -26.029 -39.912 -69.449 1.00 45.82 571 LYS A CA 1
ATOM 4293 C C . LYS A 1 590 ? -25.574 -38.592 -68.819 1.00 48.09 571 LYS A C 1
ATOM 4294 O O . LYS A 1 590 ? -26.392 -37.794 -68.342 1.00 39.25 571 LYS A O 1
ATOM 4300 N N . TYR A 1 591 ? -24.261 -38.369 -68.866 1.00 47.12 572 TYR A N 1
ATOM 4301 C CA . TYR A 1 591 ? -23.611 -37.308 -68.101 1.00 47.63 572 TYR A CA 1
ATOM 4302 C C . TYR A 1 591 ? -24.116 -35.921 -68.409 1.00 47.19 572 TYR A C 1
ATOM 4303 O O . TYR A 1 591 ? -24.476 -35.166 -67.505 1.00 47.04 572 TYR A O 1
ATOM 4312 N N . ALA A 1 592 ? -24.161 -35.604 -69.696 1.00 47.05 573 ALA A N 1
ATOM 4313 C CA . ALA A 1 592 ? -24.568 -34.291 -70.151 1.00 47.44 573 ALA A CA 1
ATOM 4314 C C . ALA A 1 592 ? -25.990 -34.021 -69.735 1.00 46.45 573 ALA A C 1
ATOM 4315 O O . ALA A 1 592 ? -26.379 -32.897 -69.406 1.00 49.36 573 ALA A O 1
ATOM 4317 N N . LYS A 1 593 ? -26.781 -35.070 -69.750 1.00 46.32 574 LYS A N 1
ATOM 4318 C CA . LYS A 1 593 ? -28.167 -34.928 -69.395 1.00 41.64 574 LYS A CA 1
ATOM 4319 C C . LYS A 1 593 ? -28.343 -34.701 -67.894 1.00 43.12 574 LYS A C 1
ATOM 4320 O O . LYS A 1 593 ? -29.134 -33.871 -67.458 1.00 39.78 574 LYS A O 1
ATOM 4326 N N . LEU A 1 594 ? -27.572 -35.437 -67.099 1.00 46.23 575 LEU A N 1
ATOM 4327 C CA . LEU A 1 594 ? -27.628 -35.325 -65.648 1.00 43.60 575 LEU A CA 1
ATOM 4328 C C . LEU A 1 594 ? -27.103 -33.952 -65.200 1.00 40.52 575 LEU A C 1
ATOM 4329 O O . LEU A 1 594 ? -27.603 -33.358 -64.254 1.00 34.53 575 LEU A O 1
ATOM 4334 N N . ALA A 1 595 ? -26.070 -33.474 -65.864 1.00 35.79 576 ALA A N 1
ATOM 4335 C CA . ALA A 1 595 ? -25.531 -32.167 -65.540 1.00 39.45 576 ALA A CA 1
ATOM 4336 C C . ALA A 1 595 ? -26.564 -31.065 -65.669 1.00 42.99 576 ALA A C 1
ATOM 4337 O O . ALA A 1 595 ? -26.662 -30.191 -64.810 1.00 38.18 576 ALA A O 1
ATOM 4339 N N . ASP A 1 596 ? -27.324 -31.125 -66.752 1.00 43.90 577 ASP A N 1
ATOM 4340 C CA . ASP A 1 596 ? -28.362 -30.152 -67.086 1.00 40.40 577 ASP A CA 1
ATOM 4341 C C . ASP A 1 596 ? -29.432 -30.102 -66.009 1.00 43.31 577 ASP A C 1
ATOM 4342 O O . ASP A 1 596 ? -29.872 -29.025 -65.605 1.00 49.28 577 ASP A O 1
ATOM 4347 N N . LEU A 1 597 ? -29.824 -31.272 -65.523 1.00 41.56 578 LEU A N 1
ATOM 4348 C CA . LEU A 1 597 ? -30.787 -31.373 -64.429 1.00 40.10 578 LEU A CA 1
ATOM 4349 C C . LEU A 1 597 ? -30.208 -30.880 -63.080 1.00 37.01 578 LEU A C 1
ATOM 4350 O O . LEU A 1 597 ? -30.897 -30.222 -62.280 1.00 38.22 578 LEU A O 1
ATOM 4355 N N . TRP A 1 598 ? -28.950 -31.236 -62.818 1.00 36.47 579 TRP A N 1
ATOM 4356 C CA . TRP A 1 598 ? -28.326 -30.869 -61.554 1.00 35.39 579 TRP A CA 1
ATOM 4357 C C . TRP A 1 598 ? -28.203 -29.336 -61.418 1.00 33.51 579 TRP A C 1
ATOM 4358 O O . TRP A 1 598 ? -28.617 -28.754 -60.408 1.00 33.80 579 TRP A O 1
ATOM 4369 N N . VAL A 1 599 ? -27.710 -28.658 -62.445 1.00 31.82 580 VAL A N 1
ATOM 4370 C CA . VAL A 1 599 ? -27.610 -27.196 -62.355 1.00 32.74 580 VAL A CA 1
ATOM 4371 C C . VAL A 1 599 ? -28.952 -26.538 -62.148 1.00 38.90 580 VAL A C 1
ATOM 4372 O O . VAL A 1 599 ? -28.999 -25.378 -61.679 1.00 38.46 580 VAL A O 1
ATOM 4376 N N . LYS A 1 600 ? -30.040 -27.259 -62.464 1.00 35.63 581 LYS A N 1
ATOM 4377 C CA . LYS A 1 600 ? -31.409 -26.761 -62.207 1.00 36.21 581 LYS A CA 1
ATOM 4378 C C . LYS A 1 600 ? -31.952 -27.128 -60.843 1.00 42.17 581 LYS A C 1
ATOM 4379 O O . LYS A 1 600 ? -33.081 -26.819 -60.516 1.00 42.88 581 LYS A O 1
ATOM 4385 N N . GLY A 1 601 ? -31.141 -27.783 -60.034 1.00 39.67 582 GLY A N 1
ATOM 4386 C CA . GLY A 1 601 ? -31.520 -28.058 -58.672 1.00 34.97 582 GLY A CA 1
ATOM 4387 C C . GLY A 1 601 ? -32.164 -29.414 -58.484 1.00 44.58 582 GLY A C 1
ATOM 4388 O O . GLY A 1 601 ? -32.577 -29.743 -57.377 1.00 34.69 582 GLY A O 1
ATOM 4389 N N . VAL A 1 602 ? -32.195 -30.242 -59.526 1.00 37.04 583 VAL A N 1
ATOM 4390 C CA . VAL A 1 602 ? -32.744 -31.583 -59.346 1.00 39.71 583 VAL A CA 1
ATOM 4391 C C . VAL A 1 602 ? -31.754 -32.412 -58.548 1.00 40.88 583 VAL A C 1
ATOM 4392 O O . VAL A 1 602 ? -30.562 -32.365 -58.794 1.00 39.66 583 VAL A O 1
ATOM 4396 N N . SER A 1 603 ? -32.271 -33.132 -57.556 1.00 36.05 584 SER A N 1
ATOM 4397 C CA . SER A 1 603 ? -31.482 -33.988 -56.703 1.00 40.18 584 SER A CA 1
ATOM 4398 C C . SER A 1 603 ? -31.047 -35.262 -57.449 1.00 45.35 584 SER A C 1
ATOM 4399 O O . SER A 1 603 ? -31.894 -36.063 -57.861 1.00 38.66 584 SER A O 1
ATOM 4402 N N . ILE A 1 604 ? -29.728 -35.445 -57.581 1.00 38.62 585 ILE A N 1
ATOM 4403 C CA . ILE A 1 604 ? -29.133 -36.582 -58.241 1.00 38.75 585 ILE A CA 1
ATOM 4404 C C . ILE A 1 604 ? -28.393 -37.469 -57.245 1.00 45.42 585 ILE A C 1
ATOM 4405 O O . ILE A 1 604 ? -27.484 -36.993 -56.568 1.00 40.74 585 ILE A O 1
ATOM 4410 N N . GLN A 1 605 ? -28.729 -38.766 -57.203 1.00 37.97 586 GLN A N 1
ATOM 4411 C CA . GLN A 1 605 ? -28.042 -39.711 -56.323 1.00 40.43 586 GLN A CA 1
ATOM 4412 C C . GLN A 1 605 ? -26.762 -40.166 -57.004 1.00 42.28 586 GLN A C 1
ATOM 4413 O O . GLN A 1 605 ? -26.726 -41.179 -57.723 1.00 36.03 586 GLN A O 1
ATOM 4419 N N . TRP A 1 606 ? -25.716 -39.385 -56.789 1.00 36.75 587 TRP A N 1
ATOM 4420 C CA . TRP A 1 606 ? -24.432 -39.594 -57.440 1.00 41.63 587 TRP A CA 1
ATOM 4421 C C . TRP A 1 606 ? -23.776 -40.914 -57.103 1.00 36.64 587 TRP A C 1
ATOM 4422 O O . TRP A 1 606 ? -22.991 -41.408 -57.886 1.00 40.66 587 TRP A O 1
ATOM 4433 N N . ASN A 1 607 ? -24.077 -41.475 -55.943 1.00 34.87 588 ASN A N 1
ATOM 4434 C CA . ASN A 1 607 ? -23.493 -42.747 -55.548 1.00 42.70 588 ASN A CA 1
ATOM 4435 C C . ASN A 1 607 ? -23.804 -43.846 -56.560 1.00 46.36 588 ASN A C 1
ATOM 4436 O O . ASN A 1 607 ? -22.996 -44.761 -56.777 1.00 41.24 588 ASN A O 1
ATOM 4441 N N . THR A 1 608 ? -24.974 -43.736 -57.194 1.00 43.06 589 THR A N 1
ATOM 4442 C CA . THR A 1 608 ? -25.417 -44.748 -58.156 1.00 44.79 589 THR A CA 1
ATOM 4443 C C . THR A 1 608 ? -24.532 -44.724 -59.405 1.00 42.79 589 THR A C 1
ATOM 4444 O O . THR A 1 608 ? -24.547 -45.638 -60.206 1.00 46.85 589 THR A O 1
ATOM 4448 N N . LEU A 1 609 ? -23.740 -43.670 -59.543 1.00 41.79 590 LEU A N 1
ATOM 4449 C CA . LEU A 1 609 ? -22.814 -43.544 -60.652 1.00 47.17 590 LEU A CA 1
ATOM 4450 C C . LEU A 1 609 ? -21.591 -44.442 -60.471 1.00 50.11 590 LEU A C 1
ATOM 4451 O O . LEU A 1 609 ? -20.816 -44.611 -61.397 1.00 55.53 590 LEU A O 1
ATOM 4456 N N . TYR A 1 610 ? -21.420 -45.008 -59.273 1.00 50.83 591 TYR A N 1
ATOM 4457 C CA . TYR A 1 610 ? -20.200 -45.762 -58.928 1.00 51.52 591 TYR A CA 1
ATOM 4458 C C . TYR A 1 610 ? -20.503 -47.165 -58.412 1.00 56.18 591 TYR A C 1
ATOM 4459 O O . TYR A 1 610 ? -21.593 -47.438 -57.887 1.00 52.64 591 TYR A O 1
ATOM 4468 N N . GLY A 1 611 ? -19.514 -48.045 -58.510 1.00 56.72 592 GLY A N 1
ATOM 4469 C CA . GLY A 1 611 ? -19.673 -49.371 -57.962 1.00 59.91 592 GLY A CA 1
ATOM 4470 C C . GLY A 1 611 ? -19.728 -49.302 -56.453 1.00 64.84 592 GLY A C 1
ATOM 4471 O O . GLY A 1 611 ? -19.802 -48.212 -55.884 1.00 67.15 592 GLY A O 1
ATOM 4472 N N . GLU A 1 612 ? -19.695 -50.468 -55.809 1.00 62.21 593 GLU A N 1
ATOM 4473 C CA . GLU A 1 612 ? -19.766 -50.570 -54.356 1.00 70.77 593 GLU A CA 1
ATOM 4474 C C . GLU A 1 612 ? -18.596 -49.827 -53.742 1.00 67.01 593 GLU A C 1
ATOM 4475 O O . GLU A 1 612 ? -18.681 -49.299 -52.629 1.00 66.80 593 GLU A O 1
ATOM 4481 N N . THR A 1 613 ? -17.499 -49.805 -54.488 1.00 62.36 594 THR A N 1
ATOM 4482 C CA . THR A 1 613 ? -16.276 -49.167 -54.045 1.00 63.81 594 THR A CA 1
ATOM 4483 C C . THR A 1 613 ? -16.212 -47.744 -54.557 1.00 61.21 594 THR A C 1
ATOM 4484 O O . THR A 1 613 ? -15.955 -47.498 -55.747 1.00 57.41 594 THR A O 1
ATOM 4488 N N . LYS A 1 614 ? -16.476 -46.810 -53.637 1.00 58.76 595 LYS A N 1
ATOM 4489 C CA . LYS A 1 614 ? -16.459 -45.382 -53.948 1.00 47.99 595 LYS A CA 1
ATOM 4490 C C . LYS A 1 614 ? -15.022 -44.868 -54.008 1.00 42.31 595 LYS A C 1
ATOM 4491 O O . LYS A 1 614 ? -14.142 -45.363 -53.300 1.00 41.82 595 LYS A O 1
ATOM 4497 N N . PRO A 1 615 ? -14.778 -43.863 -54.851 1.00 38.56 596 PRO A N 1
ATOM 4498 C CA . PRO A 1 615 ? -13.473 -43.200 -54.909 1.00 41.47 596 PRO A CA 1
ATOM 4499 C C . PRO A 1 615 ? -13.208 -42.516 -53.577 1.00 46.03 596 PRO A C 1
ATOM 4500 O O . PRO A 1 615 ? -14.158 -42.028 -52.964 1.00 42.06 596 PRO A O 1
ATOM 4504 N N . ARG A 1 616 ? -11.948 -42.451 -53.157 1.00 44.98 597 ARG A N 1
ATOM 4505 C CA . ARG A 1 616 ? -11.612 -41.850 -51.886 1.00 43.52 597 ARG A CA 1
ATOM 4506 C C . ARG A 1 616 ? -11.742 -40.345 -51.983 1.00 39.94 597 ARG A C 1
ATOM 4507 O O . ARG A 1 616 ? -11.313 -39.729 -52.964 1.00 36.66 597 ARG A O 1
ATOM 4515 N N . LEU A 1 617 ? -12.330 -39.758 -50.951 1.00 38.38 598 LEU A N 1
ATOM 4516 C CA . LEU A 1 617 ? -12.461 -38.316 -50.858 1.00 38.38 598 LEU A CA 1
ATOM 4517 C C . LEU A 1 617 ? -11.108 -37.649 -51.004 1.00 39.29 598 LEU A C 1
ATOM 4518 O O . LEU A 1 617 ? -10.093 -38.222 -50.629 1.00 36.18 598 LEU A O 1
ATOM 4523 N N . ILE A 1 618 ? -11.087 -36.433 -51.530 1.00 38.10 599 ILE A N 1
ATOM 4524 C CA . ILE A 1 618 ? -9.821 -35.753 -51.730 1.00 37.80 599 ILE A CA 1
ATOM 4525 C C . ILE A 1 618 ? -9.862 -34.282 -51.302 1.00 37.93 599 ILE A C 1
ATOM 4526 O O . ILE A 1 618 ? -10.881 -33.604 -51.393 1.00 37.83 599 ILE A O 1
ATOM 4531 N N . SER A 1 619 ? -8.726 -33.802 -50.817 1.00 35.71 600 SER A N 1
ATOM 4532 C CA . SER A 1 619 ? -8.597 -32.413 -50.421 1.00 33.50 600 SER A CA 1
ATOM 4533 C C . SER A 1 619 ? -8.675 -31.495 -51.629 1.00 41.43 600 SER A C 1
ATOM 4534 O O . SER A 1 619 ? -7.839 -31.587 -52.506 1.00 37.38 600 SER A O 1
ATOM 4537 N N . LEU A 1 620 ? -9.686 -30.620 -51.674 1.00 38.13 601 LEU A N 1
ATOM 4538 C CA . LEU A 1 620 ? -9.824 -29.624 -52.741 1.00 35.22 601 LEU A CA 1
ATOM 4539 C C . LEU A 1 620 ? -10.068 -28.255 -52.109 1.00 36.33 601 LEU A C 1
ATOM 4540 O O . LEU A 1 620 ? -10.389 -28.195 -50.929 1.00 35.12 601 LEU A O 1
ATOM 4545 N N . PRO A 1 621 ? -9.908 -27.161 -52.886 1.00 38.52 602 PRO A N 1
ATOM 4546 C CA . PRO A 1 621 ? -10.137 -25.814 -52.360 1.00 34.46 602 PRO A CA 1
ATOM 4547 C C . PRO A 1 621 ? -11.489 -25.635 -51.698 1.00 38.02 602 PRO A C 1
ATOM 4548 O O . PRO A 1 621 ? -12.534 -26.135 -52.157 1.00 33.69 602 PRO A O 1
ATOM 4552 N N . SER A 1 622 ? -11.454 -24.863 -50.624 1.00 31.27 603 SER A N 1
ATOM 4553 C CA . SER A 1 622 ? -12.625 -24.610 -49.800 1.00 33.15 603 SER A CA 1
ATOM 4554 C C . SER A 1 622 ? -13.181 -23.239 -50.110 1.00 30.89 603 SER A C 1
ATOM 4555 O O . SER A 1 622 ? -12.533 -22.419 -50.772 1.00 31.32 603 SER A O 1
ATOM 4558 N N . TYR A 1 623 ? -14.379 -22.995 -49.595 1.00 29.70 604 TYR A N 1
ATOM 4559 C CA . TYR A 1 623 ? -15.219 -21.904 -50.038 1.00 34.35 604 TYR A CA 1
ATOM 4560 C C . TYR A 1 623 ? -14.491 -20.574 -49.959 1.00 36.59 604 TYR A C 1
ATOM 4561 O O . TYR A 1 623 ? -13.896 -20.240 -48.934 1.00 36.82 604 TYR A O 1
ATOM 4570 N N . PRO A 1 624 ? -14.537 -19.814 -51.057 1.00 35.04 605 PRO A N 1
ATOM 4571 C CA . PRO A 1 624 ? -13.897 -18.508 -51.218 1.00 32.19 605 PRO A CA 1
ATOM 4572 C C . PRO A 1 624 ? -14.850 -17.439 -50.695 1.00 35.02 605 PRO A C 1
ATOM 4573 O O . PRO A 1 624 ? -15.541 -16.761 -51.423 1.00 37.32 605 PRO A O 1
ATOM 4577 N N . PHE A 1 625 ? -14.920 -17.340 -49.383 1.00 33.01 606 PHE A N 1
ATOM 4578 C CA . PHE A 1 625 ? -15.821 -16.407 -48.733 1.00 34.54 606 PHE A CA 1
ATOM 4579 C C . PHE A 1 625 ? -15.582 -14.987 -49.161 1.00 35.85 606 PHE A C 1
ATOM 4580 O O . PHE A 1 625 ? -14.439 -14.575 -49.368 1.00 36.13 606 PHE A O 1
ATOM 4588 N N . ALA A 1 626 ? -16.653 -14.215 -49.216 1.00 41.21 607 ALA A N 1
ATOM 4589 C CA . ALA A 1 626 ? -16.525 -12.801 -49.522 1.00 42.06 607 ALA A CA 1
ATOM 4590 C C . ALA A 1 626 ? -15.576 -12.149 -48.505 1.00 45.36 607 ALA A C 1
ATOM 4591 O O . ALA A 1 626 ? -15.606 -12.466 -47.313 1.00 35.92 607 ALA A O 1
ATOM 4593 N N . LYS A 1 627 ? -14.713 -11.267 -48.995 1.00 36.84 608 LYS A N 1
ATOM 4594 C CA . LYS A 1 627 ? -13.752 -10.566 -48.168 1.00 38.52 608 LYS A CA 1
ATOM 4595 C C . LYS A 1 627 ? -14.322 -9.214 -47.739 1.00 42.01 608 LYS A C 1
ATOM 4596 O O . LYS A 1 627 ? -13.689 -8.186 -47.914 1.00 48.06 608 LYS A O 1
ATOM 4602 N N . ASP A 1 628 ? -15.543 -9.201 -47.218 1.00 40.86 609 ASP A N 1
ATOM 4603 C CA . ASP A 1 628 ? -16.165 -7.940 -46.841 1.00 36.67 609 ASP A CA 1
ATOM 4604 C C . ASP A 1 628 ? -15.808 -7.448 -45.433 1.00 40.22 609 ASP A C 1
ATOM 4605 O O . ASP A 1 628 ? -15.686 -8.209 -44.500 1.00 37.12 609 ASP A O 1
ATOM 4610 N N . HIS A 1 629 ? -15.656 -6.143 -45.297 1.00 43.18 610 HIS A N 1
ATOM 4611 C CA . HIS A 1 629 ? -15.141 -5.547 -44.081 1.00 38.19 610 HIS A CA 1
ATOM 4612 C C . HIS A 1 629 ? -16.228 -5.280 -43.042 1.00 38.27 610 HIS A C 1
ATOM 4613 O O . HIS A 1 629 ? -17.199 -4.577 -43.300 1.00 37.36 610 HIS A O 1
ATOM 4620 N N . TYR A 1 630 ? -16.042 -5.848 -41.854 1.00 33.16 611 TYR A N 1
ATOM 4621 C CA . TYR A 1 630 ? -16.905 -5.552 -40.736 1.00 33.95 611 TYR A CA 1
ATOM 4622 C C . TYR A 1 630 ? -16.082 -5.257 -39.491 1.00 33.87 611 TYR A C 1
ATOM 4623 O O . TYR A 1 630 ? -15.190 -6.022 -39.087 1.00 30.56 611 TYR A O 1
ATOM 4632 N N . TRP A 1 631 ? -16.373 -4.115 -38.884 1.00 36.12 612 TRP A N 1
ATOM 4633 C CA . TRP A 1 631 ? -15.621 -3.687 -37.724 1.00 33.92 612 TRP A CA 1
ATOM 4634 C C . TRP A 1 631 ? -16.506 -2.856 -36.837 1.00 33.56 612 TRP A C 1
ATOM 4635 O O . TRP A 1 631 ? -17.708 -2.783 -37.052 1.00 37.32 612 TRP A O 1
ATOM 4646 N N . VAL A 1 632 ? -15.921 -2.255 -35.818 1.00 30.18 613 VAL A N 1
ATOM 4647 C CA . VAL A 1 632 ? -16.690 -1.384 -34.931 1.00 33.32 613 VAL A CA 1
ATOM 4648 C C . VAL A 1 632 ? -17.366 -0.257 -35.751 1.00 37.29 613 VAL A C 1
ATOM 4649 O O . VAL A 1 632 ? -16.731 0.399 -36.593 1.00 37.93 613 VAL A O 1
ATOM 4653 N N . PRO A 1 633 ? -18.669 -0.068 -35.551 1.00 34.94 614 PRO A N 1
ATOM 4654 C CA . PRO A 1 633 ? -19.493 0.892 -36.310 1.00 41.28 614 PRO A CA 1
ATOM 4655 C C . PRO A 1 633 ? -19.398 2.358 -35.818 1.00 40.19 614 PRO A C 1
ATOM 4656 O O . PRO A 1 633 ? -18.296 2.921 -35.682 1.00 45.17 614 PRO A O 1
ATOM 4660 N N . ASP B 1 22 ? -20.499 -49.994 -16.064 1.00 70.44 3 ASP B N 1
ATOM 4661 C CA . ASP B 1 22 ? -19.257 -49.376 -16.529 1.00 75.61 3 ASP B CA 1
ATOM 4662 C C . ASP B 1 22 ? -19.021 -47.993 -15.901 1.00 74.57 3 ASP B C 1
ATOM 4663 O O . ASP B 1 22 ? -17.884 -47.606 -15.595 1.00 68.74 3 ASP B O 1
ATOM 4668 N N . PHE B 1 23 ? -20.107 -47.251 -15.719 1.00 63.72 4 PHE B N 1
ATOM 4669 C CA . PHE B 1 23 ? -20.052 -45.955 -15.065 1.00 59.01 4 PHE B CA 1
ATOM 4670 C C . PHE B 1 23 ? -19.799 -46.131 -13.571 1.00 53.94 4 PHE B C 1
ATOM 4671 O O . PHE B 1 23 ? -20.539 -46.849 -12.910 1.00 52.70 4 PHE B O 1
ATOM 4679 N N . GLU B 1 24 ? -18.774 -45.473 -13.031 1.00 52.00 5 GLU B N 1
ATOM 4680 C CA . GLU B 1 24 ? -18.527 -45.543 -11.582 1.00 54.52 5 GLU B CA 1
ATOM 4681 C C . GLU B 1 24 ? -19.138 -44.342 -10.854 1.00 48.28 5 GLU B C 1
ATOM 4682 O O . GLU B 1 24 ? -18.758 -43.200 -11.102 1.00 44.26 5 GLU B O 1
ATOM 4688 N N . PRO B 1 25 ? -20.054 -44.605 -9.907 1.00 49.93 6 PRO B N 1
ATOM 4689 C CA . PRO B 1 25 ? -20.716 -43.522 -9.187 1.00 40.10 6 PRO B CA 1
ATOM 4690 C C . PRO B 1 25 ? -19.728 -42.627 -8.439 1.00 41.73 6 PRO B C 1
ATOM 4691 O O . PRO B 1 25 ? -18.715 -43.090 -7.920 1.00 35.09 6 PRO B O 1
ATOM 4695 N N . VAL B 1 26 ? -20.049 -41.341 -8.389 1.00 35.88 7 VAL B N 1
ATOM 4696 C CA . VAL B 1 26 ? -19.155 -40.344 -7.801 1.00 32.78 7 VAL B CA 1
ATOM 4697 C C . VAL B 1 26 ? -19.792 -39.728 -6.594 1.00 29.95 7 VAL B C 1
ATOM 4698 O O . VAL B 1 26 ? -20.899 -39.204 -6.674 1.00 36.54 7 VAL B O 1
ATOM 4702 N N . ALA B 1 27 ? -19.095 -39.792 -5.461 1.00 29.14 8 ALA B N 1
ATOM 4703 C CA . ALA B 1 27 ? -19.595 -39.187 -4.237 1.00 30.12 8 ALA B CA 1
ATOM 4704 C C . ALA B 1 27 ? -19.275 -37.681 -4.123 1.00 28.10 8 ALA B C 1
ATOM 4705 O O . ALA B 1 27 ? -18.179 -37.236 -4.463 1.00 29.46 8 ALA B O 1
ATOM 4707 N N . ILE B 1 28 ? -20.254 -36.906 -3.655 1.00 29.34 9 ILE B N 1
ATOM 4708 C CA . ILE B 1 28 ? -20.033 -35.541 -3.216 1.00 30.81 9 ILE B CA 1
ATOM 4709 C C . ILE B 1 28 ? -19.762 -35.551 -1.717 1.00 31.62 9 ILE B C 1
ATOM 4710 O O . ILE B 1 28 ? -20.642 -35.858 -0.939 1.00 31.17 9 ILE B O 1
ATOM 4715 N N . VAL B 1 29 ? -18.525 -35.214 -1.346 1.00 30.52 10 VAL B N 1
ATOM 4716 C CA . VAL B 1 29 ? -17.992 -35.385 -0.003 1.00 24.46 10 VAL B CA 1
ATOM 4717 C C . VAL B 1 29 ? -17.713 -34.078 0.723 1.00 28.07 10 VAL B C 1
ATOM 4718 O O . VAL B 1 29 ? -17.385 -34.090 1.901 1.00 30.03 10 VAL B O 1
ATOM 4722 N N . GLY B 1 30 ? -17.835 -32.943 0.019 1.00 27.24 11 GLY B N 1
ATOM 4723 C CA . GLY B 1 30 ? -17.634 -31.642 0.613 1.00 24.85 11 GLY B CA 1
ATOM 4724 C C . GLY B 1 30 ? -18.290 -30.577 -0.255 1.00 32.31 11 GLY B C 1
ATOM 4725 O O . GLY B 1 30 ? -18.292 -30.687 -1.470 1.00 29.34 11 GLY B O 1
ATOM 4726 N N . ILE B 1 31 ? -18.836 -29.553 0.378 1.00 28.10 12 ILE B N 1
ATOM 4727 C CA . ILE B 1 31 ? -19.451 -28.462 -0.330 1.00 26.15 12 ILE B CA 1
ATOM 4728 C C . ILE B 1 31 ? -19.150 -27.162 0.385 1.00 30.85 12 ILE B C 1
ATOM 4729 O O . ILE B 1 31 ? -18.880 -27.173 1.573 1.00 33.33 12 ILE B O 1
ATOM 4734 N N . SER B 1 32 ? -19.212 -26.052 -0.351 1.00 28.36 13 SER B N 1
ATOM 4735 C CA . SER B 1 32 ? -19.103 -24.711 0.204 1.00 30.32 13 SER B CA 1
ATOM 4736 C C . SER B 1 32 ? -19.820 -23.799 -0.767 1.00 30.98 13 SER B C 1
ATOM 4737 O O . SER B 1 32 ? -20.069 -24.154 -1.928 1.00 27.18 13 SER B O 1
ATOM 4740 N N . GLY B 1 33 ? -20.153 -22.619 -0.287 1.00 28.06 14 GLY B N 1
ATOM 4741 C CA . GLY B 1 33 ? -20.801 -21.629 -1.101 1.00 31.37 14 GLY B CA 1
ATOM 4742 C C . GLY B 1 33 ? -21.231 -20.377 -0.351 1.00 34.91 14 GLY B C 1
ATOM 4743 O O . GLY B 1 33 ? -21.321 -20.332 0.875 1.00 35.93 14 GLY B O 1
ATOM 4744 N N . ARG B 1 34 ? -21.485 -19.340 -1.137 1.00 34.32 15 ARG B N 1
ATOM 4745 C CA . ARG B 1 34 ? -22.062 -18.092 -0.690 1.00 31.85 15 ARG B CA 1
ATOM 4746 C C . ARG B 1 34 ? -23.015 -17.577 -1.785 1.00 36.33 15 ARG B C 1
ATOM 4747 O O . ARG B 1 34 ? -22.674 -17.595 -2.976 1.00 34.19 15 ARG B O 1
ATOM 4755 N N . PHE B 1 35 ? -24.202 -17.129 -1.384 1.00 38.27 16 PHE B N 1
ATOM 4756 C CA . PHE B 1 35 ? -25.269 -16.798 -2.318 1.00 35.13 16 PHE B CA 1
ATOM 4757 C C . PHE B 1 35 ? -25.946 -15.521 -1.877 1.00 37.77 16 PHE B C 1
ATOM 4758 O O . PHE B 1 35 ? -25.693 -15.045 -0.771 1.00 35.80 16 PHE B O 1
ATOM 4766 N N . PRO B 1 36 ? -26.769 -14.937 -2.758 1.00 36.24 17 PRO B N 1
ATOM 4767 C CA . PRO B 1 36 ? -27.484 -13.724 -2.346 1.00 38.18 17 PRO B CA 1
ATOM 4768 C C . PRO B 1 36 ? -28.285 -13.985 -1.078 1.00 32.08 17 PRO B C 1
ATOM 4769 O O . PRO B 1 36 ? -29.027 -14.964 -1.018 1.00 36.65 17 PRO B O 1
ATOM 4773 N N . GLY B 1 37 ? -28.092 -13.132 -0.067 1.00 38.32 18 GLY B N 1
ATOM 4774 C CA . GLY B 1 37 ? -28.779 -13.257 1.219 1.00 39.71 18 GLY B CA 1
ATOM 4775 C C . GLY B 1 37 ? -28.190 -14.333 2.137 1.00 42.72 18 GLY B C 1
ATOM 4776 O O . GLY B 1 37 ? -28.655 -14.508 3.267 1.00 39.54 18 GLY B O 1
ATOM 4777 N N . ALA B 1 38 ? -27.139 -15.027 1.686 1.00 39.08 19 ALA B N 1
ATOM 4778 C CA . ALA B 1 38 ? -26.627 -16.202 2.427 1.00 38.57 19 ALA B CA 1
ATOM 4779 C C . ALA B 1 38 ? -25.091 -16.270 2.502 1.00 43.19 19 ALA B C 1
ATOM 4780 O O . ALA B 1 38 ? -24.413 -16.594 1.515 1.00 39.54 19 ALA B O 1
ATOM 4782 N N . MET B 1 39 ? -24.554 -15.989 3.685 1.00 36.27 20 MET B N 1
ATOM 4783 C CA . MET B 1 39 ? -23.109 -15.955 3.908 1.00 42.36 20 MET B CA 1
ATOM 4784 C C . MET B 1 39 ? -22.470 -17.327 3.737 1.00 39.71 20 MET B C 1
ATOM 4785 O O . MET B 1 39 ? -21.298 -17.423 3.356 1.00 44.91 20 MET B O 1
ATOM 4790 N N . ASP B 1 40 ? -23.237 -18.383 4.021 1.00 41.93 21 ASP B N 1
ATOM 4791 C CA . ASP B 1 40 ? -22.720 -19.746 3.938 1.00 40.18 21 ASP B CA 1
ATOM 4792 C C . ASP B 1 40 ? -23.833 -20.724 3.691 1.00 36.17 21 ASP B C 1
ATOM 4793 O O . ASP B 1 40 ? -25.010 -20.351 3.585 1.00 37.68 21 ASP B O 1
ATOM 4798 N N . ILE B 1 41 ? -23.470 -21.994 3.610 1.00 31.87 22 ILE B N 1
ATOM 4799 C CA . ILE B 1 41 ? -24.439 -23.043 3.262 1.00 38.06 22 ILE B CA 1
ATOM 4800 C C . ILE B 1 41 ? -25.582 -23.170 4.266 1.00 41.38 22 ILE B C 1
ATOM 4801 O O . ILE B 1 41 ? -26.720 -23.438 3.876 1.00 38.54 22 ILE B O 1
ATOM 4806 N N . ASP B 1 42 ? -25.269 -23.033 5.554 1.00 41.33 23 ASP B N 1
ATOM 4807 C CA . ASP B 1 42 ? -26.294 -23.092 6.600 1.00 43.01 23 ASP B CA 1
ATOM 4808 C C . ASP B 1 42 ? -27.348 -22.025 6.394 1.00 40.37 23 ASP B C 1
ATOM 4809 O O . ASP B 1 42 ? -28.537 -22.328 6.397 1.00 42.99 23 ASP B O 1
ATOM 4814 N N . GLU B 1 43 ? -26.914 -20.777 6.195 1.00 38.47 24 GLU B N 1
ATOM 4815 C CA . GLU B 1 43 ? -27.858 -19.677 6.006 1.00 41.47 24 GLU B CA 1
ATOM 4816 C C . GLU B 1 43 ? -28.649 -19.832 4.719 1.00 44.51 24 GLU B C 1
ATOM 4817 O O . GLU B 1 43 ? -29.814 -19.437 4.650 1.00 45.25 24 GLU B O 1
ATOM 4823 N N . PHE B 1 44 ? -28.009 -20.398 3.701 1.00 41.69 25 PHE B N 1
ATOM 4824 C CA . PHE B 1 44 ? -28.660 -20.689 2.430 1.00 40.61 25 PHE B CA 1
ATOM 4825 C C . PHE B 1 44 ? -29.855 -21.623 2.640 1.00 44.72 25 PHE B C 1
ATOM 4826 O O . PHE B 1 44 ? -30.945 -21.392 2.111 1.00 37.16 25 PHE B O 1
ATOM 4834 N N . TRP B 1 45 ? -29.639 -22.694 3.399 1.00 37.94 26 TRP B N 1
ATOM 4835 C CA . TRP B 1 45 ? -30.722 -23.595 3.706 1.00 42.10 26 TRP B CA 1
ATOM 4836 C C . TRP B 1 45 ? -31.832 -22.900 4.510 1.00 44.65 26 TRP B C 1
ATOM 4837 O O . TRP B 1 45 ? -33.011 -23.118 4.241 1.00 41.09 26 TRP B O 1
ATOM 4848 N N . LYS B 1 46 ? -31.446 -22.052 5.464 1.00 41.90 27 LYS B N 1
ATOM 4849 C CA . LYS B 1 46 ? -32.404 -21.312 6.285 1.00 47.16 27 LYS B CA 1
ATOM 4850 C C . LYS B 1 46 ? -33.315 -20.463 5.406 1.00 48.23 27 LYS B C 1
ATOM 4851 O O . LYS B 1 46 ? -34.542 -20.458 5.573 1.00 44.62 27 LYS B O 1
ATOM 4857 N N . ASN B 1 47 ? -32.708 -19.779 4.441 1.00 46.14 28 ASN B N 1
ATOM 4858 C CA . ASN B 1 47 ? -33.448 -18.960 3.489 1.00 45.45 28 ASN B CA 1
ATOM 4859 C C . ASN B 1 47 ? -34.389 -19.781 2.625 1.00 46.86 28 ASN B C 1
ATOM 4860 O O . ASN B 1 47 ? -35.536 -19.391 2.399 1.00 43.23 28 ASN B O 1
ATOM 4865 N N . LEU B 1 48 ? -33.907 -20.918 2.136 1.00 38.89 29 LEU B N 1
ATOM 4866 C CA . LEU B 1 48 ? -34.731 -21.764 1.295 1.00 40.92 29 LEU B CA 1
ATOM 4867 C C . LEU B 1 48 ? -35.943 -22.339 2.037 1.00 50.37 29 LEU B C 1
ATOM 4868 O O . LEU B 1 48 ? -37.068 -22.378 1.506 1.00 48.50 29 LEU B O 1
ATOM 4873 N N . GLU B 1 49 ? -35.694 -22.803 3.259 1.00 46.50 30 GLU B N 1
ATOM 4874 C CA . GLU B 1 49 ? -36.726 -23.446 4.096 1.00 49.79 30 GLU B CA 1
ATOM 4875 C C . GLU B 1 49 ? -37.832 -22.456 4.463 1.00 45.53 30 GLU B C 1
ATOM 4876 O O . GLU B 1 49 ? -38.994 -22.838 4.568 1.00 47.00 30 GLU B O 1
ATOM 4882 N N . GLU B 1 50 ? -37.448 -21.190 4.621 1.00 46.06 31 GLU B N 1
ATOM 4883 C CA . GLU B 1 50 ? -38.370 -20.097 4.914 1.00 46.82 31 GLU B CA 1
ATOM 4884 C C . GLU B 1 50 ? -39.005 -19.470 3.671 1.00 48.13 31 GLU B C 1
ATOM 4885 O O . GLU B 1 50 ? -39.759 -18.515 3.800 1.00 46.58 31 GLU B O 1
ATOM 4891 N N . GLY B 1 51 ? -38.675 -19.940 2.467 1.00 46.43 32 GLY B N 1
ATOM 4892 C CA . GLY B 1 51 ? -39.243 -19.330 1.274 1.00 42.49 32 GLY B CA 1
ATOM 4893 C C . GLY B 1 51 ? -38.797 -17.879 1.116 1.00 45.00 32 GLY B C 1
ATOM 4894 O O . GLY B 1 51 ? -39.583 -17.030 0.710 1.00 48.37 32 GLY B O 1
ATOM 4895 N N . LYS B 1 52 ? -37.543 -17.582 1.455 1.00 41.49 33 LYS B N 1
ATOM 4896 C CA . LYS B 1 52 ? -37.033 -16.220 1.382 1.00 43.53 33 LYS B CA 1
ATOM 4897 C C . LYS B 1 52 ? -36.586 -15.780 -0.050 1.00 47.87 33 LYS B C 1
ATOM 4898 O O . LYS B 1 52 ? -35.961 -16.541 -0.803 1.00 43.31 33 LYS B O 1
ATOM 4904 N N . ASP B 1 53 ? -36.965 -14.554 -0.410 1.00 46.57 34 ASP B N 1
ATOM 4905 C CA . ASP B 1 53 ? -36.595 -13.900 -1.670 1.00 47.73 34 ASP B CA 1
ATOM 4906 C C . ASP B 1 53 ? -35.460 -12.935 -1.378 1.00 49.75 34 ASP B C 1
ATOM 4907 O O . ASP B 1 53 ? -35.659 -11.974 -0.637 1.00 44.31 34 ASP B O 1
ATOM 4912 N N . SER B 1 54 ? -34.291 -13.169 -1.990 1.00 46.73 35 SER B N 1
ATOM 4913 C CA . SER B 1 54 ? -33.062 -12.427 -1.652 1.00 38.77 35 SER B CA 1
ATOM 4914 C C . SER B 1 54 ? -32.631 -11.381 -2.686 1.00 39.81 35 SER B C 1
ATOM 4915 O O . SER B 1 54 ? -31.555 -10.781 -2.580 1.00 42.87 35 SER B O 1
ATOM 4918 N N . ILE B 1 55 ? -33.488 -11.138 -3.675 1.00 40.98 36 ILE B N 1
ATOM 4919 C CA . ILE B 1 55 ? -33.231 -10.100 -4.674 1.00 43.87 36 ILE B CA 1
ATOM 4920 C C . ILE B 1 55 ? -33.413 -8.726 -4.055 1.00 43.57 36 ILE B C 1
ATOM 4921 O O . ILE B 1 55 ? -34.299 -8.516 -3.247 1.00 43.06 36 ILE B O 1
ATOM 4926 N N . THR B 1 56 ? -32.544 -7.806 -4.424 1.00 38.55 37 THR B N 1
ATOM 4927 C CA . THR B 1 56 ? -32.577 -6.455 -3.902 1.00 40.25 37 THR B CA 1
ATOM 4928 C C . THR B 1 56 ? -32.311 -5.498 -5.056 1.00 45.51 37 THR B C 1
ATOM 4929 O O . THR B 1 56 ? -32.111 -5.918 -6.197 1.00 38.73 37 THR B O 1
ATOM 4933 N N . GLU B 1 57 ? -32.321 -4.210 -4.753 1.00 44.07 38 GLU B N 1
ATOM 4934 C CA . GLU B 1 57 ? -31.866 -3.214 -5.696 1.00 47.17 38 GLU B CA 1
ATOM 4935 C C . GLU B 1 57 ? -30.362 -3.270 -5.774 1.00 42.76 38 GLU B C 1
ATOM 4936 O O . GLU B 1 57 ? -29.698 -3.712 -4.838 1.00 44.36 38 GLU B O 1
ATOM 4942 N N . VAL B 1 58 ? -29.827 -2.823 -6.899 1.00 42.47 39 VAL B N 1
ATOM 4943 C CA . VAL B 1 58 ? -28.392 -2.759 -7.068 1.00 40.39 39 VAL B CA 1
ATOM 4944 C C . VAL B 1 58 ? -27.798 -1.841 -6.006 1.00 47.38 39 VAL B C 1
ATOM 4945 O O . VAL B 1 58 ? -28.193 -0.672 -5.917 1.00 45.90 39 VAL B O 1
ATOM 4949 N N . PRO B 1 59 ? -26.807 -2.340 -5.251 1.00 45.84 40 PRO B N 1
ATOM 4950 C CA . PRO B 1 59 ? -26.103 -1.589 -4.207 1.00 45.66 40 PRO B CA 1
ATOM 4951 C C . PRO B 1 59 ? -25.303 -0.441 -4.789 1.00 50.70 40 PRO B C 1
ATOM 4952 O O . PRO B 1 59 ? -24.706 -0.592 -5.854 1.00 40.30 40 PRO B O 1
ATOM 4956 N N . LYS B 1 60 ? -25.316 0.703 -4.118 1.00 46.13 41 LYS B N 1
ATOM 4957 C CA . LYS B 1 60 ? -24.660 1.890 -4.644 1.00 47.55 41 LYS B CA 1
ATOM 4958 C C . LYS B 1 60 ? -23.161 1.651 -4.832 1.00 48.54 41 LYS B C 1
ATOM 4959 O O . LYS B 1 60 ? -22.536 2.212 -5.745 1.00 46.75 41 LYS B O 1
ATOM 4965 N N . ASP B 1 61 ? -22.584 0.802 -3.990 1.00 47.76 42 ASP B N 1
ATOM 4966 C CA . ASP B 1 61 ? -21.160 0.495 -4.115 1.00 53.06 42 ASP B CA 1
ATOM 4967 C C . ASP B 1 61 ? -20.798 -0.288 -5.404 1.00 49.78 42 ASP B C 1
ATOM 4968 O O . ASP B 1 61 ? -19.620 -0.411 -5.721 1.00 55.84 42 ASP B O 1
ATOM 4973 N N . ARG B 1 62 ? -21.784 -0.813 -6.142 1.00 46.71 43 ARG B N 1
ATOM 4974 C CA . ARG B 1 62 ? -21.505 -1.433 -7.449 1.00 43.69 43 ARG B CA 1
ATOM 4975 C C . ARG B 1 62 ? -21.664 -0.405 -8.569 1.00 43.56 43 ARG B C 1
ATOM 4976 O O . ARG B 1 62 ? -20.746 -0.168 -9.353 1.00 40.23 43 ARG B O 1
ATOM 4984 N N . TRP B 1 63 ? -22.876 0.129 -8.676 1.00 44.87 44 TRP B N 1
ATOM 4985 C CA . TRP B 1 63 ? -23.149 1.318 -9.467 1.00 44.01 44 TRP B CA 1
ATOM 4986 C C . TRP B 1 63 ? -24.461 1.916 -8.968 1.00 47.04 44 TRP B C 1
ATOM 4987 O O . TRP B 1 63 ? -25.216 1.261 -8.233 1.00 45.95 44 TRP B O 1
ATOM 4998 N N . ASP B 1 64 ? -24.716 3.164 -9.344 1.00 42.67 45 ASP B N 1
ATOM 4999 C CA . ASP B 1 64 ? -25.974 3.830 -9.027 1.00 43.12 45 ASP B CA 1
ATOM 5000 C C . ASP B 1 64 ? -26.950 3.621 -10.169 1.00 44.72 45 ASP B C 1
ATOM 5001 O O . ASP B 1 64 ? -26.764 4.158 -11.275 1.00 44.03 45 ASP B O 1
ATOM 5006 N N . TRP B 1 65 ? -27.981 2.825 -9.918 1.00 42.93 46 TRP B N 1
ATOM 5007 C CA . TRP B 1 65 ? -28.938 2.489 -10.963 1.00 43.35 46 TRP B CA 1
ATOM 5008 C C . TRP B 1 65 ? -29.690 3.689 -11.566 1.00 49.18 46 TRP B C 1
ATOM 5009 O O . TRP B 1 65 ? -30.076 3.649 -12.730 1.00 43.61 46 TRP B O 1
ATOM 5020 N N . ARG B 1 66 ? -29.914 4.732 -10.768 1.00 47.27 47 ARG B N 1
ATOM 5021 C CA . ARG B 1 66 ? -30.670 5.905 -11.220 1.00 51.76 47 ARG B CA 1
ATOM 5022 C C . ARG B 1 66 ? -29.892 6.585 -12.334 1.00 46.99 47 ARG B C 1
ATOM 5023 O O . ARG B 1 66 ? -30.446 7.048 -13.326 1.00 49.73 47 ARG B O 1
ATOM 5031 N N . GLU B 1 67 ? -28.579 6.558 -12.198 1.00 48.44 48 GLU B N 1
ATOM 5032 C CA . GLU B 1 67 ? -27.685 7.164 -13.177 1.00 44.89 48 GLU B CA 1
ATOM 5033 C C . GLU B 1 67 ? -27.750 6.530 -14.581 1.00 52.32 48 GLU B C 1
ATOM 5034 O O . GLU B 1 67 ? -27.400 7.174 -15.578 1.00 49.25 48 GLU B O 1
ATOM 5040 N N . HIS B 1 68 ? -28.173 5.266 -14.648 1.00 47.42 49 HIS B N 1
ATOM 5041 C CA . HIS B 1 68 ? -28.237 4.509 -15.894 1.00 48.32 49 HIS B CA 1
ATOM 5042 C C . HIS B 1 68 ? -29.676 4.168 -16.230 1.00 48.92 49 HIS B C 1
ATOM 5043 O O . HIS B 1 68 ? -29.944 3.336 -17.111 1.00 45.16 49 HIS B O 1
ATOM 5050 N N . TYR B 1 69 ? -30.607 4.801 -15.512 1.00 42.76 50 TYR B N 1
ATOM 5051 C CA . TYR B 1 69 ? -32.023 4.482 -15.670 1.00 48.60 50 TYR B CA 1
ATOM 5052 C C . TYR B 1 69 ? -32.690 5.108 -16.908 1.00 50.21 50 TYR B C 1
ATOM 5053 O O . TYR B 1 69 ? -32.430 6.262 -17.273 1.00 47.13 50 TYR B O 1
ATOM 5062 N N . GLY B 1 70 ? -33.573 4.344 -17.542 1.00 47.92 51 GLY B N 1
ATOM 5063 C CA . GLY B 1 70 ? -34.248 4.825 -18.733 1.00 52.70 51 GLY B CA 1
ATOM 5064 C C . GLY B 1 70 ? -34.955 3.680 -19.419 1.00 51.89 51 GLY B C 1
ATOM 5065 O O . GLY B 1 70 ? -35.027 2.565 -18.880 1.00 50.05 51 GLY B O 1
ATOM 5066 N N . ASN B 1 71 ? -35.464 3.951 -20.615 1.00 50.61 52 ASN B N 1
ATOM 5067 C CA . ASN B 1 71 ? -36.126 2.930 -21.418 1.00 52.38 52 ASN B CA 1
ATOM 5068 C C . ASN B 1 71 ? -35.092 2.301 -22.342 1.00 50.84 52 ASN B C 1
ATOM 5069 O O . ASN B 1 71 ? -34.560 2.971 -23.241 1.00 50.09 52 ASN B O 1
ATOM 5074 N N . PRO B 1 72 ? -34.800 1.006 -22.135 1.00 51.66 53 PRO B N 1
ATOM 5075 C CA . PRO B 1 72 ? -33.714 0.329 -22.863 1.00 48.63 53 PRO B CA 1
ATOM 5076 C C . PRO B 1 72 ? -34.018 0.228 -24.353 1.00 49.99 53 PRO B C 1
ATOM 5077 O O . PRO B 1 72 ? -33.102 0.124 -25.172 1.00 43.72 53 PRO B O 1
ATOM 5081 N N . ASP B 1 73 ? -35.307 0.250 -24.682 1.00 53.48 54 ASP B N 1
ATOM 5082 C CA . ASP B 1 73 ? -35.756 0.148 -26.071 1.00 53.15 54 ASP B CA 1
ATOM 5083 C C . ASP B 1 73 ? -35.593 1.442 -26.861 1.00 41.96 54 ASP B C 1
ATOM 5084 O O . ASP B 1 73 ? -35.613 1.411 -28.078 1.00 51.31 54 ASP B O 1
ATOM 5089 N N . THR B 1 74 ? -35.445 2.572 -26.174 1.00 50.93 55 THR B N 1
ATOM 5090 C CA . THR B 1 74 ? -35.345 3.870 -26.854 1.00 48.83 55 THR B CA 1
ATOM 5091 C C . THR B 1 74 ? -34.184 4.755 -26.396 1.00 52.52 55 THR B C 1
ATOM 5092 O O . THR B 1 74 ? -33.767 5.661 -27.120 1.00 53.12 55 THR B O 1
ATOM 5096 N N . ASP B 1 75 ? -33.648 4.480 -25.210 1.00 51.29 56 ASP B N 1
ATOM 5097 C CA . ASP B 1 75 ? -32.657 5.364 -24.605 1.00 46.05 56 ASP B CA 1
ATOM 5098 C C . ASP B 1 75 ? -31.245 4.756 -24.624 1.00 51.46 56 ASP B C 1
ATOM 5099 O O . ASP B 1 75 ? -30.981 3.706 -24.042 1.00 45.97 56 ASP B O 1
ATOM 5104 N N . VAL B 1 76 ? -30.328 5.457 -25.259 1.00 46.63 57 VAL B N 1
ATOM 5105 C CA . VAL B 1 76 ? -28.943 5.043 -25.351 1.00 41.52 57 VAL B CA 1
ATOM 5106 C C . VAL B 1 76 ? -28.309 4.800 -23.994 1.00 48.30 57 VAL B C 1
ATOM 5107 O O . VAL B 1 76 ? -28.384 5.641 -23.091 1.00 47.37 57 VAL B O 1
ATOM 5111 N N . ASN B 1 77 ? -27.726 3.609 -23.837 1.00 47.26 58 ASN B N 1
ATOM 5112 C CA . ASN B 1 77 ? -26.966 3.280 -22.644 1.00 37.80 58 ASN B CA 1
ATOM 5113 C C . ASN B 1 77 ? -27.793 3.311 -21.383 1.00 36.36 58 ASN B C 1
ATOM 5114 O O . ASN B 1 77 ? -27.243 3.553 -20.316 1.00 41.99 58 ASN B O 1
ATOM 5119 N N . LYS B 1 78 ? -29.100 3.072 -21.491 1.00 38.39 59 LYS B N 1
ATOM 5120 C CA . LYS B 1 78 ? -29.971 3.087 -20.313 1.00 46.33 59 LYS B CA 1
ATOM 5121 C C . LYS B 1 78 ? -30.712 1.768 -20.143 1.00 36.56 59 LYS B C 1
ATOM 5122 O O . LYS B 1 78 ? -30.982 1.080 -21.124 1.00 43.49 59 LYS B O 1
ATOM 5128 N N . THR B 1 79 ? -31.101 1.457 -18.914 1.00 40.44 60 THR B N 1
ATOM 5129 C CA . THR B 1 79 ? -31.905 0.260 -18.661 1.00 44.25 60 THR B CA 1
ATOM 5130 C C . THR B 1 79 ? -32.901 0.514 -17.530 1.00 36.63 60 THR B C 1
ATOM 5131 O O . THR B 1 79 ? -32.664 1.363 -16.672 1.00 46.04 60 THR B O 1
ATOM 5135 N N . ASP B 1 80 ? -33.999 -0.239 -17.529 1.00 41.95 61 ASP B N 1
ATOM 5136 C CA . ASP B 1 80 ? -34.996 -0.182 -16.461 1.00 42.20 61 ASP B CA 1
ATOM 5137 C C . ASP B 1 80 ? -34.725 -1.278 -15.426 1.00 47.38 61 ASP B C 1
ATOM 5138 O O . ASP B 1 80 ? -35.512 -1.483 -14.492 1.00 41.04 61 ASP B O 1
ATOM 5143 N N . ILE B 1 81 ? -33.624 -2.008 -15.590 1.00 45.99 62 ILE B N 1
ATOM 5144 C CA . ILE B 1 81 ? -33.331 -3.102 -14.661 1.00 43.13 62 ILE B CA 1
ATOM 5145 C C . ILE B 1 81 ? -32.458 -2.595 -13.522 1.00 39.96 62 ILE B C 1
ATOM 5146 O O . ILE B 1 81 ? -31.266 -2.308 -13.696 1.00 40.18 62 ILE B O 1
ATOM 5151 N N . LYS B 1 82 ? -33.065 -2.512 -12.341 1.00 44.97 63 LYS B N 1
ATOM 5152 C CA . LYS B 1 82 ? -32.405 -1.960 -11.161 1.00 43.13 63 LYS B CA 1
ATOM 5153 C C . LYS B 1 82 ? -32.239 -3.009 -10.059 1.00 40.22 63 LYS B C 1
ATOM 5154 O O . LYS B 1 82 ? -31.939 -2.661 -8.921 1.00 41.75 63 LYS B O 1
ATOM 5160 N N . TRP B 1 83 ? -32.452 -4.284 -10.412 1.00 36.94 64 TRP B N 1
ATOM 5161 C CA . TRP B 1 83 ? -32.355 -5.405 -9.471 1.00 40.12 64 TRP B CA 1
ATOM 5162 C C . TRP B 1 83 ? -31.205 -6.386 -9.748 1.00 43.91 64 TRP B C 1
ATOM 5163 O O . TRP B 1 83 ? -30.698 -6.506 -10.876 1.00 38.30 64 TRP B O 1
ATOM 5174 N N . GLY B 1 84 ? -30.847 -7.113 -8.700 1.00 39.47 65 GLY B N 1
ATOM 5175 C CA . GLY B 1 84 ? -29.943 -8.244 -8.807 1.00 37.07 65 GLY B CA 1
ATOM 5176 C C . GLY B 1 84 ? -29.885 -8.994 -7.488 1.00 37.86 65 GLY B C 1
ATOM 5177 O O . GLY B 1 84 ? -30.352 -8.497 -6.466 1.00 42.41 65 GLY B O 1
ATOM 5178 N N . GLY B 1 85 ? -29.390 -10.226 -7.525 1.00 36.85 66 GLY B N 1
ATOM 5179 C CA . GLY B 1 85 ? -29.005 -10.950 -6.329 1.00 34.50 66 GLY B CA 1
ATOM 5180 C C . GLY B 1 85 ? -27.516 -10.739 -6.124 1.00 35.29 66 GLY B C 1
ATOM 5181 O O . GLY B 1 85 ? -26.706 -11.198 -6.926 1.00 40.39 66 GLY B O 1
ATOM 5182 N N . PHE B 1 86 ? -27.140 -10.056 -5.054 1.00 37.02 67 PHE B N 1
ATOM 5183 C CA . PHE B 1 86 ? -25.742 -9.696 -4.792 1.00 36.48 67 PHE B CA 1
ATOM 5184 C C . PHE B 1 86 ? -25.249 -10.366 -3.536 1.00 34.68 67 PHE B C 1
ATOM 5185 O O . PHE B 1 86 ? -26.042 -10.618 -2.636 1.00 42.85 67 PHE B O 1
ATOM 5193 N N . ILE B 1 87 ? -23.957 -10.670 -3.460 1.00 37.11 68 ILE B N 1
ATOM 5194 C CA . ILE B 1 87 ? -23.406 -11.251 -2.239 1.00 36.77 68 ILE B CA 1
ATOM 5195 C C . ILE B 1 87 ? -22.583 -10.233 -1.510 1.00 41.73 68 ILE B C 1
ATOM 5196 O O . ILE B 1 87 ? -22.148 -9.233 -2.076 1.00 35.81 68 ILE B O 1
ATOM 5201 N N . ASP B 1 88 ? -22.390 -10.485 -0.225 1.00 42.26 69 ASP B N 1
ATOM 5202 C CA . ASP B 1 88 ? -21.469 -9.688 0.556 1.00 45.60 69 ASP B CA 1
ATOM 5203 C C . ASP B 1 88 ? -20.018 -10.166 0.384 1.00 43.58 69 ASP B C 1
ATOM 5204 O O . ASP B 1 88 ? -19.764 -11.341 0.090 1.00 40.06 69 ASP B O 1
ATOM 5209 N N . GLY B 1 89 ? -19.071 -9.246 0.511 1.00 41.03 70 GLY B N 1
ATOM 5210 C CA . GLY B 1 89 ? -17.658 -9.604 0.608 1.00 45.10 70 GLY B CA 1
ATOM 5211 C C . GLY B 1 89 ? -16.974 -9.868 -0.717 1.00 41.27 70 GLY B C 1
ATOM 5212 O O . GLY B 1 89 ? -15.945 -10.533 -0.764 1.00 40.23 70 GLY B O 1
ATOM 5213 N N . VAL B 1 90 ? -17.502 -9.295 -1.796 1.00 43.49 71 VAL B N 1
ATOM 5214 C CA . VAL B 1 90 ? -16.983 -9.599 -3.115 1.00 36.73 71 VAL B CA 1
ATOM 5215 C C . VAL B 1 90 ? -15.536 -9.116 -3.223 1.00 38.95 71 VAL B C 1
ATOM 5216 O O . VAL B 1 90 ? -14.743 -9.666 -3.994 1.00 38.05 71 VAL B O 1
ATOM 5220 N N . ALA B 1 91 ? -15.197 -8.104 -2.426 1.00 34.28 72 ALA B N 1
ATOM 5221 C CA . ALA B 1 91 ? -13.878 -7.487 -2.448 1.00 37.48 72 ALA B CA 1
ATOM 5222 C C . ALA B 1 91 ? -12.990 -8.043 -1.343 1.00 36.76 72 ALA B C 1
ATOM 5223 O O . ALA B 1 91 ? -11.823 -7.657 -1.196 1.00 36.43 72 ALA B O 1
ATOM 5225 N N . GLU B 1 92 ? -13.538 -8.966 -0.565 1.00 38.11 73 GLU B N 1
ATOM 5226 C CA . GLU B 1 92 ? -12.800 -9.489 0.575 1.00 41.55 73 GLU B CA 1
ATOM 5227 C C . GLU B 1 92 ? -11.890 -10.652 0.204 1.00 34.39 73 GLU B C 1
ATOM 5228 O O . GLU B 1 92 ? -12.272 -11.557 -0.563 1.00 36.69 73 GLU B O 1
ATOM 5234 N N . PHE B 1 93 ? -10.669 -10.612 0.731 1.00 32.82 74 PHE B N 1
ATOM 5235 C CA . PHE B 1 93 ? -9.688 -11.647 0.453 1.00 35.74 74 PHE B CA 1
ATOM 5236 C C . PHE B 1 93 ? -8.622 -11.706 1.547 1.00 37.25 74 PHE B C 1
ATOM 5237 O O . PHE B 1 93 ? -8.318 -10.695 2.192 1.00 37.40 74 PHE B O 1
ATOM 5245 N N . ASP B 1 94 ? -8.047 -12.899 1.734 1.00 31.98 75 ASP B N 1
ATOM 5246 C CA . ASP B 1 94 ? -6.945 -13.112 2.655 1.00 32.86 75 ASP B CA 1
ATOM 5247 C C . ASP B 1 94 ? -5.806 -13.601 1.737 1.00 32.50 75 ASP B C 1
ATOM 5248 O O . ASP B 1 94 ? -5.684 -14.809 1.472 1.00 35.40 75 ASP B O 1
ATOM 5253 N N . PRO B 1 95 ? -4.949 -12.673 1.260 1.00 32.29 76 PRO B N 1
ATOM 5254 C CA . PRO B 1 95 ? -3.940 -13.004 0.232 1.00 32.63 76 PRO B CA 1
ATOM 5255 C C . PRO B 1 95 ? -2.739 -13.705 0.845 1.00 31.13 76 PRO B C 1
ATOM 5256 O O . PRO B 1 95 ? -2.232 -14.638 0.230 1.00 37.02 76 PRO B O 1
ATOM 5260 N N . LEU B 1 96 ? -2.302 -13.304 2.031 1.00 37.20 77 LEU B N 1
ATOM 5261 C CA . LEU B 1 96 ? -1.149 -13.944 2.665 1.00 35.54 77 LEU B CA 1
ATOM 5262 C C . LEU B 1 96 ? -1.418 -15.444 2.908 1.00 37.37 77 LEU B C 1
ATOM 5263 O O . LEU B 1 96 ? -0.500 -16.250 2.880 1.00 36.00 77 LEU B O 1
ATOM 5268 N N . PHE B 1 97 ? -2.679 -15.803 3.151 1.00 35.17 78 PHE B N 1
ATOM 5269 C CA . PHE B 1 97 ? -3.043 -17.211 3.266 1.00 33.87 78 PHE B CA 1
ATOM 5270 C C . PHE B 1 97 ? -2.615 -17.934 2.019 1.00 35.39 78 PHE B C 1
ATOM 5271 O O . PHE B 1 97 ? -2.067 -19.016 2.116 1.00 30.39 78 PHE B O 1
ATOM 5279 N N . PHE B 1 98 ? -2.817 -17.318 0.849 1.00 34.93 79 PHE B N 1
ATOM 5280 C CA . PHE B 1 98 ? -2.595 -18.006 -0.411 1.00 33.43 79 PHE B CA 1
ATOM 5281 C C . PHE B 1 98 ? -1.228 -17.648 -0.998 1.00 36.80 79 PHE B C 1
ATOM 5282 O O . PHE B 1 98 ? -0.949 -17.935 -2.155 1.00 38.62 79 PHE B O 1
ATOM 5290 N N . GLY B 1 99 ? -0.361 -17.050 -0.182 1.00 31.90 80 GLY B N 1
ATOM 5291 C CA . GLY B 1 99 ? 0.968 -16.699 -0.638 1.00 37.19 80 GLY B CA 1
ATOM 5292 C C . GLY B 1 99 ? 0.986 -15.565 -1.658 1.00 34.88 80 GLY B C 1
ATOM 5293 O O . GLY B 1 99 ? 1.877 -15.485 -2.479 1.00 39.93 80 GLY B O 1
ATOM 5294 N N . ILE B 1 100 ? 0.010 -14.680 -1.599 1.00 36.12 81 ILE B N 1
ATOM 5295 C CA . ILE B 1 100 ? -0.062 -13.554 -2.519 1.00 33.65 81 ILE B CA 1
ATOM 5296 C C . ILE B 1 100 ? 0.173 -12.249 -1.745 1.00 38.76 81 ILE B C 1
ATOM 5297 O O . ILE B 1 100 ? -0.372 -12.079 -0.657 1.00 34.91 81 ILE B O 1
ATOM 5302 N N . SER B 1 101 ? 0.956 -11.317 -2.292 1.00 36.03 82 SER B N 1
ATOM 5303 C CA . SER B 1 101 ? 1.172 -10.029 -1.583 1.00 41.72 82 SER B CA 1
ATOM 5304 C C . SER B 1 101 ? -0.069 -9.127 -1.611 1.00 38.93 82 SER B C 1
ATOM 5305 O O . SER B 1 101 ? -0.840 -9.166 -2.563 1.00 35.25 82 SER B O 1
ATOM 5308 N N . PRO B 1 102 ? -0.259 -8.275 -0.570 1.00 43.02 83 PRO B N 1
ATOM 5309 C CA . PRO B 1 102 ? -1.382 -7.327 -0.556 1.00 40.92 83 PRO B CA 1
ATOM 5310 C C . PRO B 1 102 ? -1.381 -6.463 -1.800 1.00 36.80 83 PRO B C 1
ATOM 5311 O O . PRO B 1 102 ? -2.449 -6.172 -2.318 1.00 40.17 83 PRO B O 1
ATOM 5315 N N . ARG B 1 103 ? -0.195 -6.121 -2.300 1.00 39.10 84 ARG B N 1
ATOM 5316 C CA . ARG B 1 103 ? -0.065 -5.265 -3.488 1.00 44.99 84 ARG B CA 1
ATOM 5317 C C . ARG B 1 103 ? -0.510 -5.978 -4.762 1.00 46.31 84 ARG B C 1
ATOM 5318 O O . ARG B 1 103 ? -1.164 -5.375 -5.625 1.00 41.84 84 ARG B O 1
ATOM 5326 N N . GLU B 1 104 ? -0.124 -7.245 -4.893 1.00 38.71 85 GLU B N 1
ATOM 5327 C CA . GLU B 1 104 ? -0.558 -8.039 -6.026 1.00 40.99 85 GLU B CA 1
ATOM 5328 C C . GLU B 1 104 ? -2.066 -8.291 -5.934 1.00 37.40 85 GLU B C 1
ATOM 5329 O O . GLU B 1 104 ? -2.749 -8.345 -6.961 1.00 33.92 85 GLU B O 1
ATOM 5335 N N . ALA B 1 105 ? -2.581 -8.406 -4.705 1.00 31.89 86 ALA B N 1
ATOM 5336 C CA . ALA B 1 105 ? -3.975 -8.739 -4.457 1.00 33.65 86 ALA B CA 1
ATOM 5337 C C . ALA B 1 105 ? -4.957 -7.793 -5.172 1.00 37.95 86 ALA B C 1
ATOM 5338 O O . ALA B 1 105 ? -6.051 -8.202 -5.586 1.00 29.27 86 ALA B O 1
ATOM 5340 N N . ASP B 1 106 ? -4.592 -6.518 -5.275 1.00 36.02 87 ASP B N 1
ATOM 5341 C CA . ASP B 1 106 ? -5.432 -5.533 -5.972 1.00 35.39 87 ASP B CA 1
ATOM 5342 C C . ASP B 1 106 ? -5.661 -5.868 -7.450 1.00 32.24 87 ASP B C 1
ATOM 5343 O O . ASP B 1 106 ? -6.675 -5.497 -8.047 1.00 33.72 87 ASP B O 1
ATOM 5348 N N . TYR B 1 107 ? -4.699 -6.555 -8.046 1.00 33.15 88 TYR B N 1
ATOM 5349 C CA . TYR B 1 107 ? -4.772 -6.877 -9.465 1.00 29.23 88 TYR B CA 1
ATOM 5350 C C . TYR B 1 107 ? -5.512 -8.190 -9.731 1.00 33.40 88 TYR B C 1
ATOM 5351 O O . TYR B 1 107 ? -5.851 -8.519 -10.867 1.00 34.36 88 TYR B O 1
ATOM 5360 N N . VAL B 1 108 ? -5.765 -8.938 -8.676 1.00 35.37 89 VAL B N 1
ATOM 5361 C CA . VAL B 1 108 ? -6.344 -10.264 -8.831 1.00 30.24 89 VAL B CA 1
ATOM 5362 C C . VAL B 1 108 ? -7.864 -10.176 -8.892 1.00 29.23 89 VAL B C 1
ATOM 5363 O O . VAL B 1 108 ? -8.512 -9.630 -7.988 1.00 28.06 89 VAL B O 1
ATOM 5367 N N . ASP B 1 109 ? -8.423 -10.710 -9.974 1.00 29.30 90 ASP B N 1
ATOM 5368 C CA . ASP B 1 109 ? -9.844 -10.697 -10.195 1.00 26.72 90 ASP B CA 1
ATOM 5369 C C . ASP B 1 109 ? -10.588 -11.341 -9.023 1.00 30.24 90 ASP B C 1
ATOM 5370 O O . ASP B 1 109 ? -10.176 -12.392 -8.532 1.00 29.07 90 ASP B O 1
ATOM 5375 N N . PRO B 1 110 ? -11.673 -10.706 -8.539 1.00 32.75 91 PRO B N 1
ATOM 5376 C CA . PRO B 1 110 ? -12.489 -11.371 -7.514 1.00 29.45 91 PRO B CA 1
ATOM 5377 C C . PRO B 1 110 ? -12.961 -12.744 -7.981 1.00 30.92 91 PRO B C 1
ATOM 5378 O O . PRO B 1 110 ? -13.244 -13.554 -7.121 1.00 27.15 91 PRO B O 1
ATOM 5382 N N . GLN B 1 111 ? -13.062 -12.993 -9.288 1.00 28.05 92 GLN B N 1
ATOM 5383 C CA . GLN B 1 111 ? -13.421 -14.346 -9.787 1.00 23.61 92 GLN B CA 1
ATOM 5384 C C . GLN B 1 111 ? -12.429 -15.394 -9.237 1.00 27.89 92 GLN B C 1
ATOM 5385 O O . GLN B 1 111 ? -12.839 -16.464 -8.782 1.00 30.91 92 GLN B O 1
ATOM 5391 N N . GLN B 1 112 ? -11.154 -15.063 -9.255 1.00 27.23 93 GLN B N 1
ATOM 5392 C CA . GLN B 1 112 ? -10.084 -15.934 -8.776 1.00 24.90 93 GLN B CA 1
ATOM 5393 C C . GLN B 1 112 ? -10.023 -15.983 -7.271 1.00 32.83 93 GLN B C 1
ATOM 5394 O O . GLN B 1 112 ? -9.772 -17.031 -6.702 1.00 26.45 93 GLN B O 1
ATOM 5400 N N . ARG B 1 113 ? -10.230 -14.833 -6.626 1.00 27.31 94 ARG B N 1
ATOM 5401 C CA . ARG B 1 113 ? -10.126 -14.761 -5.168 1.00 31.06 94 ARG B CA 1
ATOM 5402 C C . ARG B 1 113 ? -11.209 -15.589 -4.489 1.00 30.52 94 ARG B C 1
ATOM 5403 O O . ARG B 1 113 ? -10.929 -16.358 -3.562 1.00 28.74 94 ARG B O 1
ATOM 5411 N N . LEU B 1 114 ? -12.444 -15.438 -4.955 1.00 30.30 95 LEU B N 1
ATOM 5412 C CA . LEU B 1 114 ? -13.522 -16.292 -4.508 1.00 33.19 95 LEU B CA 1
ATOM 5413 C C . LEU B 1 114 ? -13.272 -17.769 -4.848 1.00 31.99 95 LEU B C 1
ATOM 5414 O O . LEU B 1 114 ? -13.510 -18.641 -4.034 1.00 29.11 95 LEU B O 1
ATOM 5419 N N . LEU B 1 115 ? -12.749 -18.048 -6.035 1.00 28.56 96 LEU B N 1
ATOM 5420 C CA . LEU B 1 115 ? -12.425 -19.433 -6.405 1.00 28.98 96 LEU B CA 1
ATOM 5421 C C . LEU B 1 115 ? -11.509 -20.055 -5.342 1.00 32.89 96 LEU B C 1
ATOM 5422 O O . LEU B 1 115 ? -11.853 -21.083 -4.739 1.00 25.60 96 LEU B O 1
ATOM 5427 N N . MET B 1 116 ? -10.377 -19.408 -5.062 1.00 27.85 97 MET B N 1
ATOM 5428 C CA . MET B 1 116 ? -9.429 -19.961 -4.104 1.00 30.01 97 MET B CA 1
ATOM 5429 C C . MET B 1 116 ? -10.105 -20.119 -2.740 1.00 30.64 97 MET B C 1
ATOM 5430 O O . MET B 1 116 ? -9.997 -21.130 -2.077 1.00 30.34 97 MET B O 1
ATOM 5435 N N . THR B 1 117 ? -10.829 -19.101 -2.338 1.00 29.43 98 THR B N 1
ATOM 5436 C CA . THR B 1 117 ? -11.455 -19.103 -1.032 1.00 29.01 98 THR B CA 1
ATOM 5437 C C . THR B 1 117 ? -12.400 -20.281 -0.906 1.00 33.68 98 THR B C 1
ATOM 5438 O O . THR B 1 117 ? -12.349 -21.046 0.085 1.00 29.10 98 THR B O 1
ATOM 5442 N N . TYR B 1 118 ? -13.251 -20.473 -1.911 1.00 30.55 99 TYR B N 1
ATOM 5443 C CA . TYR B 1 118 ? -14.254 -21.490 -1.770 1.00 29.14 99 TYR B CA 1
ATOM 5444 C C . TYR B 1 118 ? -13.807 -22.888 -2.082 1.00 30.30 99 TYR B C 1
ATOM 5445 O O . TYR B 1 118 ? -14.381 -23.837 -1.541 1.00 26.76 99 TYR B O 1
ATOM 5454 N N . VAL B 1 119 ? -12.757 -23.034 -2.897 1.00 30.83 100 VAL B N 1
ATOM 5455 C CA . VAL B 1 119 ? -12.197 -24.353 -3.072 1.00 28.74 100 VAL B CA 1
ATOM 5456 C C . VAL B 1 119 ? -11.629 -24.821 -1.728 1.00 29.86 100 VAL B C 1
ATOM 5457 O O . VAL B 1 119 ? -11.891 -25.969 -1.302 1.00 30.78 100 VAL B O 1
ATOM 5461 N N . TRP B 1 120 ? -10.907 -23.939 -1.029 1.00 26.94 101 TRP B N 1
ATOM 5462 C CA . TRP B 1 120 ? -10.341 -24.335 0.253 1.00 26.12 101 TRP B CA 1
ATOM 5463 C C . TRP B 1 120 ? -11.451 -24.739 1.274 1.00 29.57 101 TRP B C 1
ATOM 5464 O O . TRP B 1 120 ? -11.335 -25.728 2.020 1.00 27.72 101 TRP B O 1
ATOM 5475 N N . LYS B 1 121 ? -12.526 -23.968 1.305 1.00 25.38 102 LYS B N 1
ATOM 5476 C CA . LYS B 1 121 ? -13.637 -24.271 2.207 1.00 34.28 102 LYS B CA 1
ATOM 5477 C C . LYS B 1 121 ? -14.296 -25.613 1.882 1.00 32.45 102 LYS B C 1
ATOM 5478 O O . LYS B 1 121 ? -14.673 -26.351 2.779 1.00 30.83 102 LYS B O 1
ATOM 5484 N N . ALA B 1 122 ? -14.426 -25.933 0.599 1.00 27.89 103 ALA B N 1
ATOM 5485 C CA . ALA B 1 122 ? -14.975 -27.223 0.210 1.00 31.38 103 ALA B CA 1
ATOM 5486 C C . ALA B 1 122 ? -14.059 -28.370 0.641 1.00 30.14 103 ALA B C 1
ATOM 5487 O O . ALA B 1 122 ? -14.556 -29.452 0.972 1.00 30.08 103 ALA B O 1
ATOM 5489 N N . LEU B 1 123 ? -12.746 -28.162 0.622 1.00 26.58 104 LEU B N 1
ATOM 5490 C CA . LEU B 1 123 ? -11.814 -29.179 1.090 1.00 35.37 104 LEU B CA 1
ATOM 5491 C C . LEU B 1 123 ? -11.957 -29.382 2.594 1.00 31.06 104 LEU B C 1
ATOM 5492 O O . LEU B 1 123 ? -11.988 -30.517 3.078 1.00 24.80 104 LEU B O 1
ATOM 5497 N N . GLU B 1 124 ? -12.027 -28.269 3.330 1.00 24.97 105 GLU B N 1
ATOM 5498 C CA . GLU B 1 124 ? -12.176 -28.355 4.769 1.00 28.78 105 GLU B CA 1
ATOM 5499 C C . GLU B 1 124 ? -13.535 -28.959 5.128 1.00 27.87 105 GLU B C 1
ATOM 5500 O O . GLU B 1 124 ? -13.615 -29.768 6.043 1.00 28.86 105 GLU B O 1
ATOM 5506 N N . ASP B 1 125 ? -14.584 -28.602 4.392 1.00 28.84 106 ASP B N 1
ATOM 5507 C CA . ASP B 1 125 ? -15.871 -29.185 4.659 1.00 26.64 106 ASP B CA 1
ATOM 5508 C C . ASP B 1 125 ? -15.766 -30.681 4.568 1.00 30.05 106 ASP B C 1
ATOM 5509 O O . ASP B 1 125 ? -16.340 -31.385 5.387 1.00 30.64 106 ASP B O 1
ATOM 5514 N N . ALA B 1 126 ? -15.044 -31.179 3.572 1.00 26.40 107 ALA B N 1
ATOM 5515 C CA . ALA B 1 126 ? -14.937 -32.608 3.399 1.00 26.30 107 ALA B CA 1
ATOM 5516 C C . ALA B 1 126 ? -14.136 -33.292 4.516 1.00 30.96 107 ALA B C 1
ATOM 5517 O O . ALA B 1 126 ? -14.284 -34.517 4.708 1.00 30.13 107 ALA B O 1
ATOM 5519 N N . GLY B 1 127 ? -13.237 -32.552 5.165 1.00 31.25 108 GLY B N 1
ATOM 5520 C CA . GLY B 1 127 ? -12.294 -33.135 6.114 1.00 31.65 108 GLY B CA 1
ATOM 5521 C C . GLY B 1 127 ? -11.072 -33.709 5.417 1.00 37.51 108 GLY B C 1
ATOM 5522 O O . GLY B 1 127 ? -10.473 -34.687 5.864 1.00 31.85 108 GLY B O 1
ATOM 5523 N N . CYS B 1 128 ? -10.729 -33.092 4.294 1.00 30.01 109 CYS B N 1
ATOM 5524 C CA . CYS B 1 128 ? -9.549 -33.422 3.521 1.00 35.57 109 CYS B CA 1
ATOM 5525 C C . CYS B 1 128 ? -8.441 -32.388 3.720 1.00 30.49 109 CYS B C 1
ATOM 5526 O O . CYS B 1 128 ? -8.552 -31.235 3.273 1.00 34.05 109 CYS B O 1
ATOM 5529 N N . SER B 1 129 ? -7.359 -32.805 4.374 1.00 28.26 110 SER B N 1
ATOM 5530 C CA . SER B 1 129 ? -6.241 -31.927 4.606 1.00 35.24 110 SER B CA 1
ATOM 5531 C C . SER B 1 129 ? -5.481 -31.680 3.295 1.00 33.30 110 SER B C 1
ATOM 5532 O O . SER B 1 129 ? -5.348 -32.592 2.500 1.00 34.33 110 SER B O 1
ATOM 5535 N N . PRO B 1 130 ? -4.944 -30.467 3.103 1.00 41.44 111 PRO B N 1
ATOM 5536 C CA . PRO B 1 130 ? -4.062 -30.111 1.974 1.00 40.01 111 PRO B CA 1
ATOM 5537 C C . PRO B 1 130 ? -2.886 -31.055 1.811 1.00 46.04 111 PRO B C 1
ATOM 5538 O O . PRO B 1 130 ? -2.534 -31.431 0.692 1.00 51.37 111 PRO B O 1
ATOM 5542 N N . GLN B 1 131 ? -2.310 -31.468 2.926 1.00 47.64 112 GLN B N 1
ATOM 5543 C CA . GLN B 1 131 ? -1.212 -32.417 2.900 1.00 55.54 112 GLN B CA 1
ATOM 5544 C C . GLN B 1 131 ? -1.632 -33.678 2.148 1.00 48.97 112 GLN B C 1
ATOM 5545 O O . GLN B 1 131 ? -0.850 -34.261 1.405 1.00 52.33 112 GLN B O 1
ATOM 5551 N N . SER B 1 132 ? -2.874 -34.092 2.336 1.00 45.91 113 SER B N 1
ATOM 5552 C CA . SER B 1 132 ? -3.393 -35.277 1.669 1.00 46.36 113 SER B CA 1
ATOM 5553 C C . SER B 1 132 ? -3.466 -35.129 0.145 1.00 50.53 113 SER B C 1
ATOM 5554 O O . SER B 1 132 ? -3.385 -36.118 -0.584 1.00 44.77 113 SER B O 1
ATOM 5557 N N . LEU B 1 133 ? -3.638 -33.896 -0.327 1.00 37.84 114 LEU B N 1
ATOM 5558 C CA . LEU B 1 133 ? -3.871 -33.648 -1.736 1.00 34.82 114 LEU B CA 1
ATOM 5559 C C . LEU B 1 133 ? -2.592 -33.420 -2.505 1.00 36.19 114 LEU B C 1
ATOM 5560 O O . LEU B 1 133 ? -2.528 -33.699 -3.698 1.00 35.16 114 LEU B O 1
ATOM 5565 N N . SER B 1 134 ? -1.559 -32.931 -1.819 1.00 34.14 115 SER B N 1
ATOM 5566 C CA . SER B 1 134 ? -0.302 -32.617 -2.471 1.00 34.75 115 SER B CA 1
ATOM 5567 C C . SER B 1 134 ? 0.289 -33.801 -3.248 1.00 38.17 115 SER B C 1
ATOM 5568 O O . SER B 1 134 ? 0.487 -34.870 -2.705 1.00 35.85 115 SER B O 1
ATOM 5571 N N . GLY B 1 135 ? 0.582 -33.586 -4.529 1.00 35.41 116 GLY B N 1
ATOM 5572 C CA . GLY B 1 135 ? 1.157 -34.608 -5.382 1.00 36.95 116 GLY B CA 1
ATOM 5573 C C . GLY B 1 135 ? 0.136 -35.470 -6.100 1.00 31.41 116 GLY B C 1
ATOM 5574 O O . GLY B 1 135 ? 0.499 -36.246 -6.978 1.00 32.88 116 GLY B O 1
ATOM 5575 N N . THR B 1 136 ? -1.136 -35.373 -5.720 1.00 32.41 117 THR B N 1
ATOM 5576 C CA . THR B 1 136 ? -2.180 -36.187 -6.345 1.00 35.53 117 THR B CA 1
ATOM 5577 C C . THR B 1 136 ? -2.640 -35.646 -7.700 1.00 36.70 117 THR B C 1
ATOM 5578 O O . THR B 1 136 ? -2.410 -34.467 -8.027 1.00 34.75 117 THR B O 1
ATOM 5582 N N . GLY B 1 137 ? -3.331 -36.506 -8.456 1.00 30.76 118 GLY B N 1
ATOM 5583 C CA . GLY B 1 137 ? -3.878 -36.135 -9.749 1.00 36.61 118 GLY B CA 1
ATOM 5584 C C . GLY B 1 137 ? -5.264 -35.505 -9.648 1.00 34.13 118 GLY B C 1
ATOM 5585 O O . GLY B 1 137 ? -6.130 -35.750 -10.475 1.00 40.25 118 GLY B O 1
ATOM 5586 N N . THR B 1 138 ? -5.470 -34.660 -8.650 1.00 29.13 119 THR B N 1
ATOM 5587 C CA . THR B 1 138 ? -6.759 -34.027 -8.456 1.00 28.57 119 THR B CA 1
ATOM 5588 C C . THR B 1 138 ? -7.024 -32.926 -9.520 1.00 29.64 119 THR B C 1
ATOM 5589 O O . THR B 1 138 ? -6.143 -32.104 -9.802 1.00 28.00 119 THR B O 1
ATOM 5593 N N . GLY B 1 139 ? -8.221 -32.954 -10.108 1.00 30.06 120 GLY B N 1
ATOM 5594 C CA . GLY B 1 139 ? -8.671 -31.951 -11.069 1.00 29.42 120 GLY B CA 1
ATOM 5595 C C . GLY B 1 139 ? -9.469 -30.792 -10.472 1.00 28.77 120 GLY B C 1
ATOM 5596 O O . GLY B 1 139 ? -10.054 -30.887 -9.391 1.00 26.87 120 GLY B O 1
ATOM 5597 N N . ILE B 1 140 ? -9.459 -29.659 -11.164 1.00 25.19 121 ILE B N 1
ATOM 5598 C CA . ILE B 1 140 ? -10.285 -28.524 -10.808 1.00 26.72 121 ILE B CA 1
ATOM 5599 C C . ILE B 1 140 ? -10.998 -28.044 -12.079 1.00 26.28 121 ILE B C 1
ATOM 5600 O O . ILE B 1 140 ? -10.351 -27.744 -13.076 1.00 29.09 121 ILE B O 1
ATOM 5605 N N . PHE B 1 141 ? -12.331 -27.997 -12.026 1.00 26.89 122 PHE B N 1
ATOM 5606 C CA . PHE B 1 141 ? -13.150 -27.555 -13.152 1.00 25.36 122 PHE B CA 1
ATOM 5607 C C . PHE B 1 141 ? -14.173 -26.547 -12.615 1.00 26.66 122 PHE B C 1
ATOM 5608 O O . PHE B 1 141 ? -15.080 -26.923 -11.867 1.00 27.34 122 PHE B O 1
ATOM 5616 N N . ILE B 1 142 ? -14.009 -25.276 -12.989 1.00 27.93 123 ILE B N 1
ATOM 5617 C CA . ILE B 1 142 ? -14.795 -24.199 -12.416 1.00 25.52 123 ILE B CA 1
ATOM 5618 C C . ILE B 1 142 ? -15.421 -23.332 -13.509 1.00 28.85 123 ILE B C 1
ATOM 5619 O O . ILE B 1 142 ? -14.718 -22.854 -14.411 1.00 29.96 123 ILE B O 1
ATOM 5624 N N . GLY B 1 143 ? -16.740 -23.145 -13.430 1.00 27.68 124 GLY B N 1
ATOM 5625 C CA . GLY B 1 143 ? -17.413 -22.146 -14.255 1.00 29.37 124 GLY B CA 1
ATOM 5626 C C . GLY B 1 143 ? -16.948 -20.752 -13.837 1.00 30.94 124 GLY B C 1
ATOM 5627 O O . GLY B 1 143 ? -17.144 -20.301 -12.708 1.00 25.68 124 GLY B O 1
ATOM 5628 N N . THR B 1 144 ? -16.279 -20.069 -14.744 1.00 27.36 125 THR B N 1
ATOM 5629 C CA . THR B 1 144 ? -15.768 -18.756 -14.462 1.00 28.62 125 THR B CA 1
ATOM 5630 C C . THR B 1 144 ? -15.457 -18.069 -15.793 1.00 29.86 125 THR B C 1
ATOM 5631 O O . THR B 1 144 ? -15.494 -18.710 -16.830 1.00 31.09 125 THR B O 1
ATOM 5635 N N . GLY B 1 145 ? -15.195 -16.766 -15.782 1.00 36.06 126 GLY B N 1
ATOM 5636 C CA . GLY B 1 145 ? -14.947 -16.031 -17.003 1.00 37.89 126 GLY B CA 1
ATOM 5637 C C . GLY B 1 145 ? -14.773 -14.558 -16.659 1.00 36.65 126 GLY B C 1
ATOM 5638 O O . GLY B 1 145 ? -14.735 -14.218 -15.501 1.00 39.39 126 GLY B O 1
ATOM 5639 N N . ASN B 1 146 ? -14.643 -13.671 -17.637 1.00 43.80 127 ASN B N 1
ATOM 5640 C CA . ASN B 1 146 ? -14.522 -12.239 -17.303 1.00 43.92 127 ASN B CA 1
ATOM 5641 C C . ASN B 1 146 ? -15.847 -11.682 -16.882 1.00 40.93 127 ASN B C 1
ATOM 5642 O O . ASN B 1 146 ? -16.872 -11.985 -17.497 1.00 39.58 127 ASN B O 1
ATOM 5647 N N . THR B 1 147 ? -15.854 -10.901 -15.815 1.00 39.43 128 THR B N 1
ATOM 5648 C CA . THR B 1 147 ? -17.094 -10.275 -15.377 1.00 44.91 128 THR B CA 1
ATOM 5649 C C . THR B 1 147 ? -16.949 -8.769 -15.145 1.00 36.74 128 THR B C 1
ATOM 5650 O O . THR B 1 147 ? -17.809 -8.157 -14.494 1.00 44.93 128 THR B O 1
ATOM 5654 N N . GLY B 1 148 ? -15.850 -8.194 -15.630 1.00 40.82 129 GLY B N 1
ATOM 5655 C CA . GLY B 1 148 ? -15.695 -6.749 -15.608 1.00 44.80 129 GLY B CA 1
ATOM 5656 C C . GLY B 1 148 ? -14.605 -6.167 -14.727 1.00 40.45 129 GLY B C 1
ATOM 5657 O O . GLY B 1 148 ? -14.499 -4.934 -14.646 1.00 35.12 129 GLY B O 1
ATOM 5658 N N . TYR B 1 149 ? -13.818 -6.998 -14.042 1.00 37.21 130 TYR B N 1
ATOM 5659 C CA . TYR B 1 149 ? -12.757 -6.430 -13.209 1.00 34.62 130 TYR B CA 1
ATOM 5660 C C . TYR B 1 149 ? -11.767 -5.695 -14.068 1.00 34.91 130 TYR B C 1
ATOM 5661 O O . TYR B 1 149 ? -11.356 -4.594 -13.712 1.00 33.75 130 TYR B O 1
ATOM 5670 N N . LYS B 1 150 ? -11.371 -6.288 -15.191 1.00 32.62 131 LYS B N 1
ATOM 5671 C CA . LYS B 1 150 ? -10.454 -5.601 -16.096 1.00 36.37 131 LYS B CA 1
ATOM 5672 C C . LYS B 1 150 ? -11.100 -4.272 -16.564 1.00 38.34 131 LYS B C 1
ATOM 5673 O O . LYS B 1 150 ? -10.435 -3.258 -16.630 1.00 36.98 131 LYS B O 1
ATOM 5679 N N . ASP B 1 151 ? -12.406 -4.292 -16.849 1.00 37.71 132 ASP B N 1
ATOM 5680 C CA . ASP B 1 151 ? -13.137 -3.081 -17.258 1.00 40.46 132 ASP B CA 1
ATOM 5681 C C . ASP B 1 151 ? -13.073 -1.950 -16.215 1.00 41.60 132 ASP B C 1
ATOM 5682 O O . ASP B 1 151 ? -13.090 -0.774 -16.574 1.00 45.13 132 ASP B O 1
ATOM 5687 N N . LEU B 1 152 ? -12.995 -2.283 -14.931 1.00 39.85 133 LEU B N 1
ATOM 5688 C CA . LEU B 1 152 ? -12.877 -1.268 -13.882 1.00 37.28 133 LEU B CA 1
ATOM 5689 C C . LEU B 1 152 ? -11.519 -0.572 -13.885 1.00 48.20 133 LEU B C 1
ATOM 5690 O O . LEU B 1 152 ? -11.419 0.593 -13.484 1.00 45.96 133 LEU B O 1
ATOM 5695 N N . PHE B 1 153 ? -10.472 -1.294 -14.286 1.00 39.13 134 PHE B N 1
ATOM 5696 C CA . PHE B 1 153 ? -9.155 -0.701 -14.546 1.00 42.88 134 PHE B CA 1
ATOM 5697 C C . PHE B 1 153 ? -9.179 0.204 -15.784 1.00 47.89 134 PHE B C 1
ATOM 5698 O O . PHE B 1 153 ? -8.728 1.335 -15.763 1.00 52.18 134 PHE B O 1
ATOM 5706 N N . HIS B 1 154 ? -9.717 -0.352 -16.861 1.00 46.55 135 HIS B N 1
ATOM 5707 C CA . HIS B 1 154 ? -9.711 0.241 -18.194 1.00 50.16 135 HIS B CA 1
ATOM 5708 C C . HIS B 1 154 ? -10.451 1.565 -18.157 1.00 61.37 135 HIS B C 1
ATOM 5709 O O . HIS B 1 154 ? -10.241 2.420 -19.022 1.00 65.23 135 HIS B O 1
ATOM 5716 N N . ARG B 1 155 ? -11.357 1.699 -17.179 1.00 59.66 136 ARG B N 1
ATOM 5717 C CA . ARG B 1 155 ? -12.152 2.916 -16.963 1.00 59.39 136 ARG B CA 1
ATOM 5718 C C . ARG B 1 155 ? -11.460 4.004 -16.202 1.00 60.41 136 ARG B C 1
ATOM 5719 O O . ARG B 1 155 ? -11.373 5.147 -16.650 1.00 73.48 136 ARG B O 1
ATOM 5727 N N . ALA B 1 156 ? -10.935 3.635 -15.044 1.00 57.02 137 ALA B N 1
ATOM 5728 C CA . ALA B 1 156 ? -10.258 4.587 -14.193 1.00 55.96 137 ALA B CA 1
ATOM 5729 C C . ALA B 1 156 ? -8.880 4.894 -14.810 1.00 57.48 137 ALA B C 1
ATOM 5730 O O . ALA B 1 156 ? -7.993 5.452 -14.151 1.00 53.07 137 ALA B O 1
ATOM 5732 N N . ASN B 1 157 ? -8.697 4.482 -16.069 1.00 62.68 138 ASN B N 1
ATOM 5733 C CA . ASN B 1 157 ? -7.421 4.654 -16.759 1.00 64.44 138 ASN B CA 1
ATOM 5734 C C . ASN B 1 157 ? -6.258 4.376 -15.864 1.00 58.93 138 ASN B C 1
ATOM 5735 O O . ASN B 1 157 ? -5.318 5.174 -15.780 1.00 61.75 138 ASN B O 1
ATOM 5740 N N . LEU B 1 158 ? -6.360 3.264 -15.150 1.00 52.34 139 LEU B N 1
ATOM 5741 C CA . LEU B 1 158 ? -5.245 2.790 -14.366 1.00 52.61 139 LEU B CA 1
ATOM 5742 C C . LEU B 1 158 ? -4.135 2.361 -15.285 1.00 40.64 139 LEU B C 1
ATOM 5743 O O . LEU B 1 158 ? -4.358 1.949 -16.413 1.00 46.45 139 LEU B O 1
ATOM 5748 N N . PRO B 1 159 ? -2.910 2.532 -14.823 1.00 38.37 140 PRO B N 1
ATOM 5749 C CA . PRO B 1 159 ? -1.832 2.109 -15.709 1.00 44.64 140 PRO B CA 1
ATOM 5750 C C . PRO B 1 159 ? -1.852 0.590 -15.860 1.00 43.72 140 PRO B C 1
ATOM 5751 O O . PRO B 1 159 ? -2.252 -0.150 -14.953 1.00 42.94 140 PRO B O 1
ATOM 5755 N N . ILE B 1 160 ? -1.437 0.142 -17.027 1.00 37.29 141 ILE B N 1
ATOM 5756 C CA . ILE B 1 160 ? -1.310 -1.266 -17.320 1.00 41.29 141 ILE B CA 1
ATOM 5757 C C . ILE B 1 160 ? -0.004 -1.784 -16.714 1.00 38.47 141 ILE B C 1
ATOM 5758 O O . ILE B 1 160 ? 1.067 -1.289 -17.045 1.00 44.45 141 ILE B O 1
ATOM 5763 N N . GLU B 1 161 ? -0.099 -2.773 -15.828 1.00 36.64 142 GLU B N 1
ATOM 5764 C CA . GLU B 1 161 ? 1.068 -3.356 -15.172 1.00 34.47 142 GLU B CA 1
ATOM 5765 C C . GLU B 1 161 ? 1.275 -4.853 -15.510 1.00 35.27 142 GLU B C 1
ATOM 5766 O O . GLU B 1 161 ? 0.361 -5.544 -15.983 1.00 31.64 142 GLU B O 1
ATOM 5772 N N . GLY B 1 162 ? 2.464 -5.357 -15.234 1.00 37.82 143 GLY B N 1
ATOM 5773 C CA . GLY B 1 162 ? 2.779 -6.751 -15.490 1.00 33.76 143 GLY B CA 1
ATOM 5774 C C . GLY B 1 162 ? 1.845 -7.642 -14.707 1.00 37.32 143 GLY B C 1
ATOM 5775 O O . GLY B 1 162 ? 1.430 -8.696 -15.194 1.00 34.30 143 GLY B O 1
ATOM 5776 N N . HIS B 1 163 ? 1.499 -7.209 -13.496 1.00 38.34 144 HIS B N 1
ATOM 5777 C CA . HIS B 1 163 ? 0.591 -7.968 -12.657 1.00 35.62 144 HIS B CA 1
ATOM 5778 C C . HIS B 1 163 ? -0.765 -8.233 -13.290 1.00 35.32 144 HIS B C 1
ATOM 5779 O O . HIS B 1 163 ? -1.442 -9.193 -12.914 1.00 35.16 144 HIS B O 1
ATOM 5786 N N . ALA B 1 164 ? -1.185 -7.383 -14.218 1.00 35.42 145 ALA B N 1
ATOM 5787 C CA . ALA B 1 164 ? -2.507 -7.539 -14.809 1.00 34.79 145 ALA B CA 1
ATOM 5788 C C . ALA B 1 164 ? -2.636 -8.847 -15.601 1.00 29.48 145 ALA B C 1
ATOM 5789 O O . ALA B 1 164 ? -3.747 -9.408 -15.715 1.00 30.35 145 ALA B O 1
ATOM 5791 N N . ALA B 1 165 ? -1.530 -9.321 -16.174 1.00 31.89 146 ALA B N 1
ATOM 5792 C CA . ALA B 1 165 ? -1.594 -10.459 -17.088 1.00 32.74 146 ALA B CA 1
ATOM 5793 C C . ALA B 1 165 ? -2.172 -11.711 -16.406 1.00 34.99 146 ALA B C 1
ATOM 5794 O O . ALA B 1 165 ? -3.194 -12.237 -16.830 1.00 40.06 146 ALA B O 1
ATOM 5796 N N . THR B 1 166 ? -1.555 -12.139 -15.308 1.00 32.09 147 THR B N 1
ATOM 5797 C CA . THR B 1 166 ? -2.068 -13.255 -14.520 1.00 32.10 147 THR B CA 1
ATOM 5798 C C . THR B 1 166 ? -3.128 -12.772 -13.524 1.00 33.47 147 THR B C 1
ATOM 5799 O O . THR B 1 166 ? -3.872 -13.566 -12.936 1.00 31.80 147 THR B O 1
ATOM 5803 N N . GLY B 1 167 ? -3.215 -11.469 -13.307 1.00 34.78 148 GLY B N 1
ATOM 5804 C CA . GLY B 1 167 ? -4.189 -10.984 -12.346 1.00 29.80 148 GLY B CA 1
ATOM 5805 C C . GLY B 1 167 ? -5.625 -11.010 -12.840 1.00 35.23 148 GLY B C 1
ATOM 5806 O O . GLY B 1 167 ? -6.520 -11.529 -12.161 1.00 31.55 148 GLY B O 1
ATOM 5807 N N . HIS B 1 168 ? -5.886 -10.413 -13.999 1.00 31.83 149 HIS B N 1
ATOM 5808 C CA . HIS B 1 168 ? -7.268 -10.336 -14.466 1.00 33.08 149 HIS B CA 1
ATOM 5809 C C . HIS B 1 168 ? -7.471 -10.324 -15.974 1.00 35.26 149 HIS B C 1
ATOM 5810 O O . HIS B 1 168 ? -8.495 -9.857 -16.451 1.00 39.53 149 HIS B O 1
ATOM 5817 N N . MET B 1 169 ? -6.506 -10.838 -16.715 1.00 30.80 150 MET B N 1
ATOM 5818 C CA . MET B 1 169 ? -6.612 -10.898 -18.163 1.00 34.08 150 MET B CA 1
ATOM 5819 C C . MET B 1 169 ? -6.843 -12.286 -18.703 1.00 37.40 150 MET B C 1
ATOM 5820 O O . MET B 1 169 ? -7.291 -12.437 -19.829 1.00 38.15 150 MET B O 1
ATOM 5825 N N . ILE B 1 170 ? -6.499 -13.294 -17.911 1.00 35.99 151 ILE B N 1
ATOM 5826 C CA . ILE B 1 170 ? -6.580 -14.671 -18.352 1.00 37.08 151 ILE B CA 1
ATOM 5827 C C . ILE B 1 170 ? -7.359 -15.491 -17.337 1.00 33.15 151 ILE B C 1
ATOM 5828 O O . ILE B 1 170 ? -6.812 -15.892 -16.333 1.00 29.94 151 ILE B O 1
ATOM 5833 N N . PRO B 1 171 ? -8.632 -15.777 -17.630 1.00 34.60 152 PRO B N 1
ATOM 5834 C CA . PRO B 1 171 ? -9.525 -16.428 -16.658 1.00 36.61 152 PRO B CA 1
ATOM 5835 C C . PRO B 1 171 ? -9.050 -17.805 -16.220 1.00 26.08 152 PRO B C 1
ATOM 5836 O O . PRO B 1 171 ? -9.303 -18.178 -15.089 1.00 30.48 152 PRO B O 1
ATOM 5840 N N . SER B 1 172 ? -8.321 -18.537 -17.061 1.00 23.91 153 SER B N 1
ATOM 5841 C CA . SER B 1 172 ? -7.807 -19.842 -16.639 1.00 26.09 153 SER B CA 1
ATOM 5842 C C . SER B 1 172 ? -6.848 -19.747 -15.445 1.00 25.27 153 SER B C 1
ATOM 5843 O O . SER B 1 172 ? -6.586 -20.743 -14.773 1.00 31.16 153 SER B O 1
ATOM 5846 N N . VAL B 1 173 ? -6.269 -18.578 -15.185 1.00 28.15 154 VAL B N 1
ATOM 5847 C CA . VAL B 1 173 ? -5.380 -18.446 -14.036 1.00 25.64 154 VAL B CA 1
ATOM 5848 C C . VAL B 1 173 ? -6.079 -18.737 -12.677 1.00 32.00 154 VAL B C 1
ATOM 5849 O O . VAL B 1 173 ? -5.425 -19.175 -11.732 1.00 29.51 154 VAL B O 1
ATOM 5853 N N . GLY B 1 174 ? -7.388 -18.483 -12.566 1.00 29.03 155 GLY B N 1
ATOM 5854 C CA . GLY B 1 174 ? -8.108 -18.819 -11.352 1.00 27.21 155 GLY B CA 1
ATOM 5855 C C . GLY B 1 174 ? -7.926 -20.284 -10.964 1.00 30.33 155 GLY B C 1
ATOM 5856 O O . GLY B 1 174 ? -7.306 -20.591 -9.959 1.00 26.58 155 GLY B O 1
ATOM 5857 N N . PRO B 1 175 ? -8.464 -21.221 -11.770 1.00 26.25 156 PRO B N 1
ATOM 5858 C CA . PRO B 1 175 ? -8.241 -22.622 -11.400 1.00 27.29 156 PRO B CA 1
ATOM 5859 C C . PRO B 1 175 ? -6.748 -22.999 -11.389 1.00 25.36 156 PRO B C 1
ATOM 5860 O O . PRO B 1 175 ? -6.309 -23.790 -10.548 1.00 24.65 156 PRO B O 1
ATOM 5864 N N . ASN B 1 176 ? -5.966 -22.440 -12.297 1.00 25.51 157 ASN B N 1
ATOM 5865 C CA . ASN B 1 176 ? -4.553 -22.783 -12.349 1.00 25.55 157 ASN B CA 1
ATOM 5866 C C . ASN B 1 176 ? -3.795 -22.368 -11.102 1.00 30.82 157 ASN B C 1
ATOM 5867 O O . ASN B 1 176 ? -2.954 -23.123 -10.608 1.00 27.81 157 ASN B O 1
ATOM 5872 N N . ARG B 1 177 ? -4.114 -21.178 -10.572 1.00 29.31 158 ARG B N 1
ATOM 5873 C CA . ARG B 1 177 ? -3.495 -20.702 -9.358 1.00 33.74 158 ARG B CA 1
ATOM 5874 C C . ARG B 1 177 ? -3.813 -21.621 -8.160 1.00 29.06 158 ARG B C 1
ATOM 5875 O O . ARG B 1 177 ? -2.984 -21.811 -7.279 1.00 26.39 158 ARG B O 1
ATOM 5883 N N . MET B 1 178 ? -5.029 -22.152 -8.117 1.00 26.20 159 MET B N 1
ATOM 5884 C CA . MET B 1 178 ? -5.391 -23.074 -7.040 1.00 28.20 159 MET B CA 1
ATOM 5885 C C . MET B 1 178 ? -4.702 -24.454 -7.225 1.00 26.92 159 MET B C 1
ATOM 5886 O O . MET B 1 178 ? -4.285 -25.103 -6.244 1.00 28.81 159 MET B O 1
ATOM 5891 N N . SER B 1 179 ? -4.556 -24.910 -8.462 1.00 25.89 160 SER B N 1
ATOM 5892 C CA . SER B 1 179 ? -3.797 -26.145 -8.687 1.00 28.29 160 SER B CA 1
ATOM 5893 C C . SER B 1 179 ? -2.342 -25.961 -8.278 1.00 28.06 160 SER B C 1
ATOM 5894 O O . SER B 1 179 ? -1.685 -26.863 -7.693 1.00 23.99 160 SER B O 1
ATOM 5897 N N . TYR B 1 180 ? -1.820 -24.781 -8.568 1.00 27.11 161 TYR B N 1
ATOM 5898 C CA . TYR B 1 180 ? -0.483 -24.439 -8.141 1.00 25.11 161 TYR B CA 1
ATOM 5899 C C . TYR B 1 180 ? -0.390 -24.442 -6.618 1.00 29.98 161 TYR B C 1
ATOM 5900 O O . TYR B 1 180 ? 0.488 -25.076 -6.010 1.00 30.70 161 TYR B O 1
ATOM 5909 N N . PHE B 1 181 ? -1.316 -23.739 -5.989 1.00 30.51 162 PHE B N 1
ATOM 5910 C CA . PHE B 1 181 ? -1.311 -23.629 -4.548 1.00 30.68 162 PHE B CA 1
ATOM 5911 C C . PHE B 1 181 ? -1.422 -24.971 -3.845 1.00 26.04 162 PHE B C 1
ATOM 5912 O O . PHE B 1 181 ? -0.688 -25.241 -2.878 1.00 28.93 162 PHE B O 1
ATOM 5920 N N . LEU B 1 182 ? -2.320 -25.811 -4.336 1.00 29.53 163 LEU B N 1
ATOM 5921 C CA . LEU B 1 182 ? -2.585 -27.130 -3.733 1.00 25.83 163 LEU B CA 1
ATOM 5922 C C . LEU B 1 182 ? -1.581 -28.168 -4.203 1.00 28.94 163 LEU B C 1
ATOM 5923 O O . LEU B 1 182 ? -1.583 -29.286 -3.734 1.00 30.22 163 LEU B O 1
ATOM 5928 N N . ASN B 1 183 ? -0.723 -27.820 -5.150 1.00 30.95 164 ASN B N 1
ATOM 5929 C CA . ASN B 1 183 ? 0.190 -28.813 -5.709 1.00 28.79 164 ASN B CA 1
ATOM 5930 C C . ASN B 1 183 ? -0.512 -30.059 -6.254 1.00 28.81 164 ASN B C 1
ATOM 5931 O O . ASN B 1 183 ? -0.157 -31.174 -5.902 1.00 30.18 164 ASN B O 1
ATOM 5936 N N . ILE B 1 184 ? -1.487 -29.866 -7.130 1.00 24.23 165 ILE B N 1
ATOM 5937 C CA . ILE B 1 184 ? -2.187 -30.954 -7.774 1.00 25.27 165 ILE B CA 1
ATOM 5938 C C . ILE B 1 184 ? -1.948 -30.939 -9.277 1.00 34.09 165 ILE B C 1
ATOM 5939 O O . ILE B 1 184 ? -1.574 -29.903 -9.857 1.00 28.97 165 ILE B O 1
ATOM 5944 N N . HIS B 1 185 ? -2.151 -32.096 -9.896 1.00 23.84 166 HIS B N 1
ATOM 5945 C CA . HIS B 1 185 ? -1.627 -32.338 -11.233 1.00 30.53 166 HIS B CA 1
ATOM 5946 C C . HIS B 1 185 ? -2.704 -32.760 -12.219 1.00 24.13 166 HIS B C 1
ATOM 5947 O O . HIS B 1 185 ? -2.432 -33.006 -13.382 1.00 29.19 166 HIS B O 1
ATOM 5954 N N . GLY B 1 186 ? -3.935 -32.825 -11.762 1.00 28.09 167 GLY B N 1
ATOM 5955 C CA . GLY B 1 186 ? -4.993 -33.136 -12.666 1.00 24.39 167 GLY B CA 1
ATOM 5956 C C . GLY B 1 186 ? -5.379 -31.944 -13.538 1.00 24.82 167 GLY B C 1
ATOM 5957 O O . GLY B 1 186 ? -4.907 -30.825 -13.338 1.00 26.11 167 GLY B O 1
ATOM 5958 N N . PRO B 1 187 ? -6.264 -32.182 -14.501 1.00 30.43 168 PRO B N 1
ATOM 5959 C CA . PRO B 1 187 ? -6.680 -31.063 -15.352 1.00 34.22 168 PRO B CA 1
ATOM 5960 C C . PRO B 1 187 ? -7.231 -29.939 -14.504 1.00 26.46 168 PRO B C 1
ATOM 5961 O O . PRO B 1 187 ? -7.903 -30.157 -13.483 1.00 31.75 168 PRO B O 1
ATOM 5965 N N . SER B 1 188 ? -6.891 -28.719 -14.925 1.00 26.03 169 SER B N 1
ATOM 5966 C CA . SER B 1 188 ? -7.220 -27.481 -14.243 1.00 22.07 169 SER B CA 1
ATOM 5967 C C . SER B 1 188 ? -7.743 -26.453 -15.263 1.00 28.37 169 SER B C 1
ATOM 5968 O O . SER B 1 188 ? -6.980 -25.963 -16.108 1.00 28.61 169 SER B O 1
ATOM 5971 N N . GLU B 1 189 ? -9.059 -26.225 -15.250 1.00 25.76 170 GLU B N 1
ATOM 5972 C CA . GLU B 1 189 ? -9.736 -25.521 -16.330 1.00 22.38 170 GLU B CA 1
ATOM 5973 C C . GLU B 1 189 ? -10.882 -24.614 -15.918 1.00 31.48 170 GLU B C 1
ATOM 5974 O O . GLU B 1 189 ? -11.671 -24.959 -15.027 1.00 26.98 170 GLU B O 1
ATOM 5980 N N . PRO B 1 190 ? -10.990 -23.457 -16.603 1.00 27.21 171 PRO B N 1
ATOM 5981 C CA . PRO B 1 190 ? -12.214 -22.682 -16.545 1.00 28.16 171 PRO B CA 1
ATOM 5982 C C . PRO B 1 190 ? -13.197 -23.383 -17.470 1.00 31.20 171 PRO B C 1
ATOM 5983 O O . PRO B 1 190 ? -12.783 -24.006 -18.452 1.00 26.83 171 PRO B O 1
ATOM 5987 N N . VAL B 1 191 ? -14.477 -23.322 -17.134 1.00 27.12 172 VAL B N 1
ATOM 5988 C CA . VAL B 1 191 ? -15.533 -23.854 -17.972 1.00 27.62 172 VAL B CA 1
ATOM 5989 C C . VAL B 1 191 ? -16.481 -22.708 -18.261 1.00 29.97 172 VAL B C 1
ATOM 5990 O O . VAL B 1 191 ? -16.944 -22.051 -17.345 1.00 29.36 172 VAL B O 1
ATOM 5994 N N . GLU B 1 192 ? -16.755 -22.448 -19.529 1.00 29.83 173 GLU B N 1
ATOM 5995 C CA . GLU B 1 192 ? -17.591 -21.302 -19.878 1.00 31.38 173 GLU B CA 1
ATOM 5996 C C . GLU B 1 192 ? -18.493 -21.707 -21.014 1.00 28.92 173 GLU B C 1
ATOM 5997 O O . GLU B 1 192 ? -18.058 -21.797 -22.157 1.00 29.65 173 GLU B O 1
ATOM 6003 N N . THR B 1 193 ? -19.732 -22.047 -20.683 1.00 25.77 174 THR B N 1
ATOM 6004 C CA . THR B 1 193 ? -20.744 -22.391 -21.671 1.00 26.23 174 THR B CA 1
ATOM 6005 C C . THR B 1 193 ? -21.971 -21.537 -21.407 1.00 34.44 174 THR B C 1
ATOM 6006 O O . THR B 1 193 ? -23.099 -21.933 -21.688 1.00 35.06 174 THR B O 1
ATOM 6010 N N . ALA B 1 194 ? -21.726 -20.363 -20.834 1.00 32.52 175 ALA B N 1
ATOM 6011 C CA . ALA B 1 194 ? -22.784 -19.469 -20.412 1.00 35.92 175 ALA B CA 1
ATOM 6012 C C . ALA B 1 194 ? -23.571 -20.069 -19.238 1.00 38.72 175 ALA B C 1
ATOM 6013 O O . ALA B 1 194 ? -22.980 -20.498 -18.226 1.00 37.37 175 ALA B O 1
ATOM 6015 N N . CYS B 1 195 ? -24.896 -20.082 -19.343 1.00 30.01 176 CYS B N 1
ATOM 6016 C CA . CYS B 1 195 ? -25.719 -20.450 -18.190 1.00 29.91 176 CYS B CA 1
ATOM 6017 C C . CYS B 1 195 ? -25.485 -21.843 -17.662 1.00 30.11 176 CYS B C 1
ATOM 6018 O O . CYS B 1 195 ? -25.782 -22.110 -16.506 1.00 32.43 176 CYS B O 1
ATOM 6021 N N . SER B 1 196 ? -24.947 -22.737 -18.480 1.00 25.72 177 SER B N 1
ATOM 6022 C CA . SER B 1 196 ? -24.823 -24.116 -18.057 1.00 28.10 177 SER B CA 1
ATOM 6023 C C . SER B 1 196 ? -23.428 -24.392 -17.445 1.00 27.66 177 SER B C 1
ATOM 6024 O O . SER B 1 196 ? -23.110 -25.536 -17.070 1.00 25.71 177 SER B O 1
ATOM 6027 N N . SER B 1 197 ? -22.577 -23.364 -17.410 1.00 27.89 178 SER B N 1
ATOM 6028 C CA . SER B 1 197 ? -21.145 -23.552 -17.119 1.00 24.92 178 SER B CA 1
ATOM 6029 C C . SER B 1 197 ? -20.857 -24.435 -15.900 1.00 29.71 178 SER B C 1
ATOM 6030 O O . SER B 1 197 ? -20.120 -25.410 -16.004 1.00 27.24 178 SER B O 1
ATOM 6033 N N . SER B 1 198 ? -21.405 -24.104 -14.733 1.00 23.76 179 SER B N 1
ATOM 6034 C CA . SER B 1 198 ? -20.984 -24.844 -13.534 1.00 28.51 179 SER B CA 1
ATOM 6035 C C . SER B 1 198 ? -21.554 -26.260 -13.499 1.00 24.61 179 SER B C 1
ATOM 6036 O O . SER B 1 198 ? -21.022 -27.132 -12.825 1.00 31.08 179 SER B O 1
ATOM 6039 N N . LEU B 1 199 ? -22.643 -26.523 -14.203 1.00 25.73 180 LEU B N 1
ATOM 6040 C CA . LEU B 1 199 ? -23.126 -27.907 -14.274 1.00 27.62 180 LEU B CA 1
ATOM 6041 C C . LEU B 1 199 ? -22.333 -28.710 -15.304 1.00 28.60 180 LEU B C 1
ATOM 6042 O O . LEU B 1 199 ? -22.089 -29.923 -15.153 1.00 27.65 180 LEU B O 1
ATOM 6047 N N . VAL B 1 200 ? -21.946 -28.046 -16.378 1.00 28.45 181 VAL B N 1
ATOM 6048 C CA . VAL B 1 200 ? -21.008 -28.652 -17.319 1.00 22.01 181 VAL B CA 1
ATOM 6049 C C . VAL B 1 200 ? -19.672 -28.944 -16.638 1.00 25.22 181 VAL B C 1
ATOM 6050 O O . VAL B 1 200 ? -19.000 -29.907 -16.964 1.00 24.10 181 VAL B O 1
ATOM 6054 N N . ALA B 1 201 ? -19.282 -28.105 -15.697 1.00 25.28 182 ALA B N 1
ATOM 6055 C CA . ALA B 1 201 ? -18.041 -28.349 -14.948 1.00 26.72 182 ALA B CA 1
ATOM 6056 C C . ALA B 1 201 ? -18.117 -29.691 -14.189 1.00 30.75 182 ALA B C 1
ATOM 6057 O O . ALA B 1 201 ? -17.142 -30.466 -14.182 1.00 26.77 182 ALA B O 1
ATOM 6059 N N . ILE B 1 202 ? -19.276 -29.967 -13.584 1.00 32.05 183 ILE B N 1
ATOM 6060 C CA . ILE B 1 202 ? -19.490 -31.241 -12.893 1.00 33.90 183 ILE B CA 1
ATOM 6061 C C . ILE B 1 202 ? -19.405 -32.412 -13.842 1.00 23.77 183 ILE B C 1
ATOM 6062 O O . ILE B 1 202 ? -18.763 -33.421 -13.525 1.00 31.06 183 ILE B O 1
ATOM 6067 N N . HIS B 1 203 ? -20.083 -32.298 -14.999 1.00 27.24 184 HIS B N 1
ATOM 6068 C CA . HIS B 1 203 ? -19.996 -33.309 -16.051 1.00 26.16 184 HIS B CA 1
ATOM 6069 C C . HIS B 1 203 ? -18.551 -33.549 -16.420 1.00 29.16 184 HIS B C 1
ATOM 6070 O O . HIS B 1 203 ? -18.103 -34.689 -16.563 1.00 29.94 184 HIS B O 1
ATOM 6077 N N . ARG B 1 204 ? -17.808 -32.475 -16.648 1.00 33.25 185 ARG B N 1
ATOM 6078 C CA . ARG B 1 204 ? -16.429 -32.652 -17.091 1.00 25.75 185 ARG B CA 1
ATOM 6079 C C . ARG B 1 204 ? -15.574 -33.335 -15.996 1.00 28.57 185 ARG B C 1
ATOM 6080 O O . ARG B 1 204 ? -14.758 -34.200 -16.294 1.00 30.43 185 ARG B O 1
ATOM 6088 N N . ALA B 1 205 ? -15.785 -32.960 -14.733 1.00 24.73 186 ALA B N 1
ATOM 6089 C CA . ALA B 1 205 ? -15.079 -33.564 -13.625 1.00 32.04 186 ALA B CA 1
ATOM 6090 C C . ALA B 1 205 ? -15.406 -35.062 -13.502 1.00 31.05 186 ALA B C 1
ATOM 6091 O O . ALA B 1 205 ? -14.509 -35.871 -13.324 1.00 29.87 186 ALA B O 1
ATOM 6093 N N . VAL B 1 206 ? -16.696 -35.404 -13.529 1.00 32.40 187 VAL B N 1
ATOM 6094 C CA . VAL B 1 206 ? -17.131 -36.803 -13.416 1.00 31.57 187 VAL B CA 1
ATOM 6095 C C . VAL B 1 206 ? -16.552 -37.648 -14.563 1.00 37.07 187 VAL B C 1
ATOM 6096 O O . VAL B 1 206 ? -16.072 -38.768 -14.362 1.00 32.18 187 VAL B O 1
ATOM 6100 N N . THR B 1 207 ? -16.577 -37.084 -15.764 1.00 27.86 188 THR B N 1
ATOM 6101 C CA . THR B 1 207 ? -16.009 -37.704 -16.955 1.00 33.64 188 THR B CA 1
ATOM 6102 C C . THR B 1 207 ? -14.501 -37.917 -16.835 1.00 35.75 188 THR B C 1
ATOM 6103 O O . THR B 1 207 ? -13.951 -38.915 -17.296 1.00 38.00 188 THR B O 1
ATOM 6107 N N . ALA B 1 208 ? -13.826 -36.947 -16.242 1.00 34.89 189 ALA B N 1
ATOM 6108 C CA . ALA B 1 208 ? -12.387 -37.025 -16.061 1.00 34.30 189 ALA B CA 1
ATOM 6109 C C . ALA B 1 208 ? -12.088 -38.111 -15.061 1.00 37.21 189 ALA B C 1
ATOM 6110 O O . ALA B 1 208 ? -11.056 -38.734 -15.117 1.00 37.88 189 ALA B O 1
ATOM 6112 N N . MET B 1 209 ? -12.983 -38.299 -14.101 1.00 33.21 190 MET B N 1
ATOM 6113 C CA . MET B 1 209 ? -12.745 -39.306 -13.094 1.00 39.58 190 MET B CA 1
ATOM 6114 C C . MET B 1 209 ? -12.975 -40.728 -13.627 1.00 44.41 190 MET B C 1
ATOM 6115 O O . MET B 1 209 ? -12.441 -41.682 -13.077 1.00 45.45 190 MET B O 1
ATOM 6120 N N . GLN B 1 210 ? -13.722 -40.849 -14.720 1.00 39.64 191 GLN B N 1
ATOM 6121 C CA . GLN B 1 210 ? -14.022 -42.141 -15.315 1.00 44.73 191 GLN B CA 1
ATOM 6122 C C . GLN B 1 210 ? -12.900 -42.569 -16.258 1.00 47.82 191 GLN B C 1
ATOM 6123 O O . GLN B 1 210 ? -12.598 -43.750 -16.358 1.00 49.82 191 GLN B O 1
ATOM 6129 N N . ASN B 1 211 ? -12.283 -41.616 -16.959 1.00 50.21 192 ASN B N 1
ATOM 6130 C CA . ASN B 1 211 ? -11.279 -41.967 -17.973 1.00 46.81 192 ASN B CA 1
ATOM 6131 C C . ASN B 1 211 ? -9.838 -41.864 -17.456 1.00 50.47 192 ASN B C 1
ATOM 6132 O O . ASN B 1 211 ? -8.887 -41.973 -18.230 1.00 52.74 192 ASN B O 1
ATOM 6137 N N . GLY B 1 212 ? -9.674 -41.619 -16.156 1.00 51.45 193 GLY B N 1
ATOM 6138 C CA . GLY B 1 212 ? -8.353 -41.533 -15.552 1.00 49.64 193 GLY B CA 1
ATOM 6139 C C . GLY B 1 212 ? -7.614 -40.203 -15.696 1.00 54.26 193 GLY B C 1
ATOM 6140 O O . GLY B 1 212 ? -6.469 -40.097 -15.244 1.00 55.72 193 GLY B O 1
ATOM 6141 N N . ASP B 1 213 ? -8.252 -39.176 -16.263 1.00 50.40 194 ASP B N 1
ATOM 6142 C CA . ASP B 1 213 ? 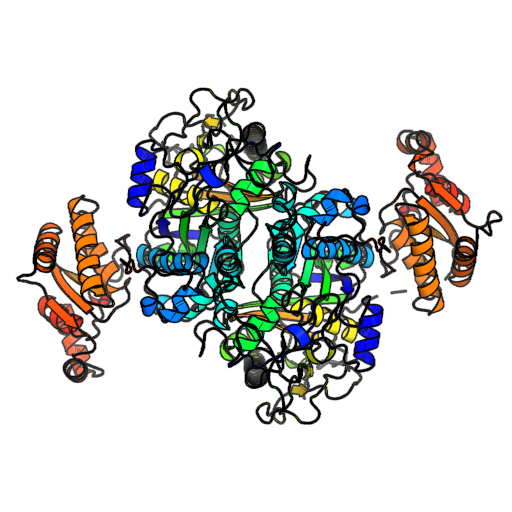-7.630 -37.852 -16.293 1.00 50.91 194 ASP B CA 1
ATOM 6143 C C . ASP B 1 213 ? -7.393 -37.406 -14.855 1.00 40.88 194 ASP B C 1
ATOM 6144 O O . ASP B 1 213 ? -6.461 -36.650 -14.591 1.00 45.83 194 ASP B O 1
ATOM 6149 N N . CYS B 1 214 ? -8.217 -37.889 -13.920 1.00 44.66 195 CYS B N 1
ATOM 6150 C CA . CYS B 1 214 ? -7.973 -37.634 -12.505 1.00 43.64 195 CYS B CA 1
ATOM 6151 C C . CYS B 1 214 ? -8.646 -38.631 -11.561 1.00 44.03 195 CYS B C 1
ATOM 6152 O O . CYS B 1 214 ? -9.414 -39.487 -11.979 1.00 48.72 195 CYS B O 1
ATOM 6155 N N . GLU B 1 215 ? -8.309 -38.545 -10.285 1.00 44.08 196 GLU B N 1
ATOM 6156 C CA . GLU B 1 215 ? -8.859 -39.446 -9.279 1.00 42.79 196 GLU B CA 1
ATOM 6157 C C . GLU B 1 215 ? -9.950 -38.781 -8.475 1.00 44.78 196 GLU B C 1
ATOM 6158 O O . GLU B 1 215 ? -10.965 -39.389 -8.155 1.00 49.73 196 GLU B O 1
ATOM 6164 N N . MET B 1 216 ? -9.717 -37.520 -8.150 1.00 38.23 197 MET B N 1
ATOM 6165 C CA . MET B 1 216 ? -10.643 -36.725 -7.376 1.00 35.87 197 MET B CA 1
ATOM 6166 C C . MET B 1 216 ? -10.743 -35.400 -8.113 1.00 32.24 197 MET B C 1
ATOM 6167 O O . MET B 1 216 ? -9.907 -35.083 -8.942 1.00 32.90 197 MET B O 1
ATOM 6172 N N . ALA B 1 217 ? -11.760 -34.628 -7.825 1.00 27.86 198 ALA B N 1
ATOM 6173 C CA . ALA B 1 217 ? -11.914 -33.373 -8.532 1.00 31.99 198 ALA B CA 1
ATOM 6174 C C . ALA B 1 217 ? -12.619 -32.396 -7.632 1.00 36.16 198 ALA B C 1
ATOM 6175 O O . ALA B 1 217 ? -13.376 -32.792 -6.733 1.00 30.67 198 ALA B O 1
ATOM 6177 N N . ILE B 1 218 ? -12.344 -31.118 -7.865 1.00 28.53 199 ILE B N 1
ATOM 6178 C CA . ILE B 1 218 ? -13.136 -30.064 -7.291 1.00 26.99 199 ILE B CA 1
ATOM 6179 C C . ILE B 1 218 ? -13.859 -29.363 -8.459 1.00 30.48 199 ILE B C 1
ATOM 6180 O O . ILE B 1 218 ? -13.235 -29.101 -9.475 1.00 29.27 199 ILE B O 1
ATOM 6185 N N . ALA B 1 219 ? -15.149 -29.085 -8.321 1.00 29.29 200 ALA B N 1
ATOM 6186 C CA . ALA B 1 219 ? -15.924 -28.455 -9.394 1.00 30.81 200 ALA B CA 1
ATOM 6187 C C . ALA B 1 219 ? -16.866 -27.424 -8.809 1.00 28.57 200 ALA B C 1
ATOM 6188 O O . ALA B 1 219 ? -17.247 -27.511 -7.646 1.00 26.47 200 ALA B O 1
ATOM 6190 N N . GLY B 1 220 ? -17.256 -26.433 -9.607 1.00 26.41 201 GLY B N 1
ATOM 6191 C CA . GLY B 1 220 ? -18.066 -25.375 -9.056 1.00 26.86 201 GLY B CA 1
ATOM 6192 C C . GLY B 1 220 ? -18.200 -24.268 -10.064 1.00 26.40 201 GLY B C 1
ATOM 6193 O O . GLY B 1 220 ? -17.983 -24.481 -11.258 1.00 23.72 201 GLY B O 1
ATOM 6194 N N . GLY B 1 221 ? -18.562 -23.096 -9.570 1.00 24.57 202 GLY B N 1
ATOM 6195 C CA . GLY B 1 221 ? -18.795 -21.928 -10.397 1.00 28.46 202 GLY B CA 1
ATOM 6196 C C . GLY B 1 221 ? -18.684 -20.669 -9.564 1.00 31.55 202 GLY B C 1
ATOM 6197 O O . GLY B 1 221 ? -18.913 -20.689 -8.359 1.00 24.38 202 GLY B O 1
ATOM 6198 N N . VAL B 1 222 ? -18.313 -19.570 -10.207 1.00 29.43 203 VAL B N 1
ATOM 6199 C CA . VAL B 1 222 ? -18.197 -18.295 -9.533 1.00 26.28 203 VAL B CA 1
ATOM 6200 C C . VAL B 1 222 ? -18.811 -17.252 -10.436 1.00 30.29 203 VAL B C 1
ATOM 6201 O O . VAL B 1 222 ? -18.454 -17.201 -11.602 1.00 28.26 203 VAL B O 1
ATOM 6205 N N . ASN B 1 223 ? -19.697 -16.415 -9.911 1.00 30.52 204 ASN B N 1
ATOM 6206 C CA . ASN B 1 223 ? -20.315 -15.358 -10.705 1.00 27.74 204 ASN B CA 1
ATOM 6207 C C . ASN B 1 223 ? -20.352 -14.086 -9.923 1.00 23.47 204 ASN B C 1
ATOM 6208 O O . ASN B 1 223 ? -20.844 -14.046 -8.805 1.00 30.98 204 ASN B O 1
ATOM 6213 N N . THR B 1 224 ? -19.781 -13.049 -10.509 1.00 29.14 205 THR B N 1
ATOM 6214 C CA . THR B 1 224 ? -19.746 -11.734 -9.904 1.00 29.08 205 THR B CA 1
ATOM 6215 C C . THR B 1 224 ? -20.302 -10.739 -10.908 1.00 37.53 205 THR B C 1
ATOM 6216 O O . THR B 1 224 ? -20.148 -10.934 -12.122 1.00 33.36 205 THR B O 1
ATOM 6220 N N . ILE B 1 225 ? -20.955 -9.697 -10.386 1.00 34.82 206 ILE B N 1
ATOM 6221 C CA . ILE B 1 225 ? -21.550 -8.622 -11.197 1.00 33.74 206 ILE B CA 1
ATOM 6222 C C . ILE B 1 225 ? -20.938 -7.304 -10.773 1.00 35.85 206 ILE B C 1
ATOM 6223 O O . ILE B 1 225 ? -21.290 -6.732 -9.722 1.00 38.41 206 ILE B O 1
ATOM 6228 N N . LEU B 1 226 ? -19.990 -6.840 -11.574 1.00 32.10 207 LEU B N 1
ATOM 6229 C CA . LEU B 1 226 ? -19.093 -5.783 -11.136 1.00 40.96 207 LEU B CA 1
ATOM 6230 C C . LEU B 1 226 ? -19.311 -4.459 -11.869 1.00 37.22 207 LEU B C 1
ATOM 6231 O O . LEU B 1 226 ? -18.851 -3.429 -11.402 1.00 38.99 207 LEU B O 1
ATOM 6236 N N . THR B 1 227 ? -19.927 -4.483 -13.044 1.00 39.20 208 THR B N 1
ATOM 6237 C CA . THR B 1 227 ? -20.307 -3.233 -13.697 1.00 31.58 208 THR B CA 1
ATOM 6238 C C . THR B 1 227 ? -21.706 -3.360 -14.248 1.00 34.53 208 THR B C 1
ATOM 6239 O O . THR B 1 227 ? -22.284 -4.445 -14.258 1.00 36.78 208 THR B O 1
ATOM 6243 N N . GLU B 1 228 ? -22.225 -2.239 -14.741 1.00 33.94 209 GLU B N 1
ATOM 6244 C CA . GLU B 1 228 ? -23.580 -2.145 -15.270 1.00 37.50 209 GLU B CA 1
ATOM 6245 C C . GLU B 1 228 ? -23.676 -2.632 -16.732 1.00 34.79 209 GLU B C 1
ATOM 6246 O O . GLU B 1 228 ? -24.779 -2.828 -17.269 1.00 34.74 209 GLU B O 1
ATOM 6252 N N . GLU B 1 229 ? -22.531 -2.842 -17.376 1.00 33.01 210 GLU B N 1
ATOM 6253 C CA . GLU B 1 229 ? -22.527 -3.125 -18.806 1.00 33.08 210 GLU B CA 1
ATOM 6254 C C . GLU B 1 229 ? -23.451 -4.261 -19.189 1.00 33.79 210 GLU B C 1
ATOM 6255 O O . GLU B 1 229 ? -24.272 -4.102 -20.077 1.00 31.93 210 GLU B O 1
ATOM 6261 N N . ALA B 1 230 ? -23.371 -5.390 -18.488 1.00 38.47 211 ALA B N 1
ATOM 6262 C CA . ALA B 1 230 ? -24.183 -6.549 -18.849 1.00 29.52 211 ALA B CA 1
ATOM 6263 C C . ALA B 1 230 ? -25.665 -6.334 -18.545 1.00 33.14 211 ALA B C 1
ATOM 6264 O O . ALA B 1 230 ? -26.534 -6.769 -19.306 1.00 32.44 211 ALA B O 1
ATOM 6266 N N . HIS B 1 231 ? -25.962 -5.669 -17.435 1.00 31.29 212 HIS B N 1
ATOM 6267 C CA . HIS B 1 231 ? -27.349 -5.309 -17.166 1.00 34.77 212 HIS B CA 1
ATOM 6268 C C . HIS B 1 231 ? -27.881 -4.573 -18.379 1.00 32.92 212 HIS B C 1
ATOM 6269 O O . HIS B 1 231 ? -28.946 -4.882 -18.865 1.00 35.36 212 HIS B O 1
ATOM 6276 N N . ILE B 1 232 ? -27.128 -3.597 -18.876 1.00 30.07 213 ILE B N 1
ATOM 6277 C CA . ILE B 1 232 ? -27.636 -2.794 -19.983 1.00 30.65 213 ILE B CA 1
ATOM 6278 C C . ILE B 1 232 ? -27.772 -3.628 -21.248 1.00 29.63 213 ILE B C 1
ATOM 6279 O O . ILE B 1 232 ? -28.842 -3.680 -21.872 1.00 31.05 213 ILE B O 1
ATOM 6284 N N . SER B 1 233 ? -26.709 -4.335 -21.623 1.00 30.89 214 SER B N 1
ATOM 6285 C CA . SER B 1 233 ? -26.794 -5.107 -22.854 1.00 30.92 214 SER B CA 1
ATOM 6286 C C . SER B 1 233 ? -27.881 -6.174 -22.777 1.00 32.63 214 SER B C 1
ATOM 6287 O O . SER B 1 233 ? -28.718 -6.272 -23.677 1.00 33.76 214 SER B O 1
ATOM 6290 N N . TYR B 1 234 ? -27.881 -6.970 -21.702 1.00 34.37 215 TYR B N 1
ATOM 6291 C CA . TYR B 1 234 ? -28.855 -8.071 -21.555 1.00 36.62 215 TYR B CA 1
ATOM 6292 C C . TYR B 1 234 ? -30.298 -7.530 -21.487 1.00 32.62 215 TYR B C 1
ATOM 6293 O O . TYR B 1 234 ? -31.217 -8.146 -22.016 1.00 34.38 215 TYR B O 1
ATOM 6302 N N . SER B 1 235 ? -30.477 -6.398 -20.805 1.00 34.87 216 SER B N 1
ATOM 6303 C CA . SER B 1 235 ? -31.777 -5.693 -20.792 1.00 36.76 216 SER B CA 1
ATOM 6304 C C . SER B 1 235 ? -32.244 -5.410 -22.227 1.00 31.92 216 SER B C 1
ATOM 6305 O O . SER B 1 235 ? -33.332 -5.832 -22.648 1.00 33.70 216 SER B O 1
ATOM 6308 N N . LYS B 1 236 ? -31.378 -4.777 -23.012 1.00 34.57 217 LYS B N 1
ATOM 6309 C CA . LYS B 1 236 ? -31.717 -4.434 -24.388 1.00 36.17 217 LYS B CA 1
ATOM 6310 C C . LYS B 1 236 ? -31.901 -5.666 -25.250 1.00 43.37 217 LYS B C 1
ATOM 6311 O O . LYS B 1 236 ? -32.612 -5.610 -26.246 1.00 41.08 217 LYS B O 1
ATOM 6317 N N . ALA B 1 237 ? -31.284 -6.791 -24.868 1.00 40.15 218 ALA B N 1
ATOM 6318 C CA . ALA B 1 237 ? -31.437 -8.036 -25.634 1.00 37.75 218 ALA B CA 1
ATOM 6319 C C . ALA B 1 237 ? -32.757 -8.741 -25.294 1.00 36.79 218 ALA B C 1
ATOM 6320 O O . ALA B 1 237 ? -33.107 -9.733 -25.926 1.00 35.92 218 ALA B O 1
ATOM 6322 N N . GLY B 1 238 ? -33.475 -8.244 -24.285 1.00 34.22 219 GLY B N 1
ATOM 6323 C CA . GLY B 1 238 ? -34.771 -8.812 -23.920 1.00 34.46 219 GLY B CA 1
ATOM 6324 C C . GLY B 1 238 ? -34.698 -9.982 -22.944 1.00 33.49 219 GLY B C 1
ATOM 6325 O O . GLY B 1 238 ? -35.647 -10.714 -22.787 1.00 37.79 219 GLY B O 1
ATOM 6326 N N . MET B 1 239 ? -33.577 -10.116 -22.250 1.00 38.31 220 MET B N 1
ATOM 6327 C CA . MET B 1 239 ? -33.287 -11.296 -21.420 1.00 35.86 220 MET B CA 1
ATOM 6328 C C . MET B 1 239 ? -33.797 -11.139 -19.984 1.00 40.31 220 MET B C 1
ATOM 6329 O O . MET B 1 239 ? -34.016 -12.120 -19.265 1.00 35.72 220 MET B O 1
ATOM 6334 N N . LEU B 1 240 ? -33.974 -9.899 -19.548 1.00 35.95 221 LEU B N 1
ATOM 6335 C CA . LEU B 1 240 ? -34.193 -9.639 -18.129 1.00 34.52 221 LEU B CA 1
ATOM 6336 C C . LEU B 1 240 ? -35.622 -9.196 -17.789 1.00 38.54 221 LEU B C 1
ATOM 6337 O O . LEU B 1 240 ? -36.251 -8.444 -18.526 1.00 36.40 221 LEU B O 1
ATOM 6342 N N . SER B 1 241 ? -36.108 -9.662 -16.646 1.00 42.38 222 SER B N 1
ATOM 6343 C CA . SER B 1 241 ? -37.421 -9.274 -16.130 1.00 41.91 222 SER B CA 1
ATOM 6344 C C . SER B 1 241 ? -37.453 -7.808 -15.676 1.00 44.28 222 SER B C 1
ATOM 6345 O O . SER B 1 241 ? -36.606 -7.374 -14.894 1.00 36.91 222 SER B O 1
ATOM 6348 N N . THR B 1 242 ? -38.443 -7.060 -16.177 1.00 43.38 223 THR B N 1
ATOM 6349 C CA . THR B 1 242 ? -38.645 -5.662 -15.806 1.00 49.86 223 THR B CA 1
ATOM 6350 C C . THR B 1 242 ? -39.218 -5.524 -14.380 1.00 49.79 223 THR B C 1
ATOM 6351 O O . THR B 1 242 ? -39.364 -4.414 -13.878 1.00 53.43 223 THR B O 1
ATOM 6355 N N . ASP B 1 243 ? -39.530 -6.655 -13.743 1.00 46.18 224 ASP B N 1
ATOM 6356 C CA . ASP B 1 243 ? -39.917 -6.723 -12.326 1.00 46.16 224 ASP B CA 1
ATOM 6357 C C . ASP B 1 243 ? -38.724 -7.156 -11.448 1.00 45.83 224 ASP B C 1
ATOM 6358 O O . ASP B 1 243 ? -38.761 -7.060 -10.226 1.00 46.01 224 ASP B O 1
ATOM 6363 N N . GLY B 1 244 ? -37.658 -7.648 -12.069 1.00 44.34 225 GLY B N 1
ATOM 6364 C CA . GLY B 1 244 ? -36.487 -8.049 -11.305 1.00 40.37 225 GLY B CA 1
ATOM 6365 C C . GLY B 1 244 ? -36.684 -9.333 -10.508 1.00 36.71 225 GLY B C 1
ATOM 6366 O O . GLY B 1 244 ? -36.126 -9.479 -9.437 1.00 42.86 225 GLY B O 1
ATOM 6367 N N . ARG B 1 245 ? -37.460 -10.277 -11.035 1.00 39.09 226 ARG B N 1
ATOM 6368 C CA . ARG B 1 245 ? -37.650 -11.559 -10.362 1.00 45.16 226 ARG B CA 1
ATOM 6369 C C . ARG B 1 245 ? -37.715 -12.675 -11.410 1.00 39.93 226 ARG B C 1
ATOM 6370 O O . ARG B 1 245 ? -38.276 -12.497 -12.499 1.00 42.40 226 ARG B O 1
ATOM 6378 N N . CYS B 1 246 ? -37.137 -13.822 -11.065 1.00 34.14 227 CYS B N 1
ATOM 6379 C CA . CYS B 1 246 ? -37.368 -15.061 -11.790 1.00 29.22 227 CYS B CA 1
ATOM 6380 C C . CYS B 1 246 ? -38.661 -15.679 -11.264 1.00 39.80 227 CYS B C 1
ATOM 6381 O O . CYS B 1 246 ? -38.669 -16.318 -10.208 1.00 43.23 227 CYS B O 1
ATOM 6384 N N . LYS B 1 247 ? -39.755 -15.485 -12.002 1.00 41.06 228 LYS B N 1
ATOM 6385 C CA . LYS B 1 247 ? -41.060 -16.001 -11.591 1.00 40.26 228 LYS B CA 1
ATOM 6386 C C . LYS B 1 247 ? -41.300 -17.280 -12.322 1.00 41.88 228 LYS B C 1
ATOM 6387 O O . LYS B 1 247 ? -42.236 -17.432 -13.109 1.00 39.22 228 LYS B O 1
ATOM 6393 N N . THR B 1 248 ? -40.422 -18.222 -12.028 1.00 35.78 229 THR B N 1
ATOM 6394 C CA . THR B 1 248 ? -40.381 -19.467 -12.739 1.00 39.67 229 THR B CA 1
ATOM 6395 C C . THR B 1 248 ? -41.691 -20.256 -12.602 1.00 37.18 229 THR B C 1
ATOM 6396 O O . THR B 1 248 ? -42.204 -20.408 -11.497 1.00 38.58 229 THR B O 1
ATOM 6400 N N . PHE B 1 249 ? -42.210 -20.726 -13.745 1.00 40.23 230 PHE B N 1
ATOM 6401 C CA . PHE B 1 249 ? -43.442 -21.529 -13.851 1.00 43.09 230 PHE B CA 1
ATOM 6402 C C . PHE B 1 249 ? -44.707 -20.707 -13.751 1.00 42.77 230 PHE B C 1
ATOM 6403 O O . PHE B 1 249 ? -45.789 -21.232 -13.879 1.00 46.56 230 PHE B O 1
ATOM 6411 N N . SER B 1 250 ? -44.549 -19.426 -13.493 1.00 39.68 231 SER B N 1
ATOM 6412 C CA . SER B 1 250 ? -45.664 -18.528 -13.286 1.00 47.87 231 SER B CA 1
ATOM 6413 C C . SER B 1 250 ? -46.225 -17.980 -14.578 1.00 48.06 231 SER B C 1
ATOM 6414 O O . SER B 1 250 ? -45.527 -17.931 -15.585 1.00 40.05 231 SER B O 1
ATOM 6417 N N . ALA B 1 251 ? -47.478 -17.533 -14.530 1.00 48.44 232 ALA B N 1
ATOM 6418 C CA . ALA B 1 251 ? -48.117 -16.894 -15.676 1.00 45.25 232 ALA B CA 1
ATOM 6419 C C . ALA B 1 251 ? -47.537 -15.493 -15.932 1.00 44.64 232 ALA B C 1
ATOM 6420 O O . ALA B 1 251 ? -47.644 -14.959 -17.037 1.00 49.67 232 ALA B O 1
ATOM 6422 N N . ASP B 1 252 ? -46.891 -14.923 -14.923 1.00 43.23 233 ASP B N 1
ATOM 6423 C CA . ASP B 1 252 ? -46.301 -13.587 -15.037 1.00 50.25 233 ASP B CA 1
ATOM 6424 C C . ASP B 1 252 ? -44.865 -13.669 -15.530 1.00 48.95 233 ASP B C 1
ATOM 6425 O O . ASP B 1 252 ? -44.206 -12.630 -15.682 1.00 42.76 233 ASP B O 1
ATOM 6430 N N . ALA B 1 253 ? -44.388 -14.889 -15.807 1.00 44.92 234 ALA B N 1
ATOM 6431 C CA . ALA B 1 253 ? -42.970 -15.083 -16.175 1.00 45.00 234 ALA B CA 1
ATOM 6432 C C . ALA B 1 253 ? -42.553 -14.249 -17.391 1.00 42.52 234 ALA B C 1
ATOM 6433 O O . ALA B 1 253 ? -43.076 -14.449 -18.481 1.00 41.18 234 ALA B O 1
ATOM 6435 N N . ASN B 1 254 ? -41.569 -13.362 -17.205 1.00 38.08 235 ASN B N 1
ATOM 6436 C CA . ASN B 1 254 ? -41.193 -12.393 -18.247 1.00 44.66 235 ASN B CA 1
ATOM 6437 C C . ASN B 1 254 ? -39.695 -12.089 -18.305 1.00 39.69 235 ASN B C 1
ATOM 6438 O O . ASN B 1 254 ? -39.317 -10.984 -18.671 1.00 38.49 235 ASN B O 1
ATOM 6443 N N . GLY B 1 255 ? -38.844 -13.061 -17.962 1.00 39.56 236 GLY B N 1
ATOM 6444 C CA . GLY B 1 255 ? -37.397 -12.853 -18.005 1.00 36.61 236 GLY B CA 1
ATOM 6445 C C . GLY B 1 255 ? -36.727 -13.154 -16.675 1.00 39.64 236 GLY B C 1
ATOM 6446 O O . GLY B 1 255 ? -37.394 -13.480 -15.692 1.00 39.04 236 GLY B O 1
ATOM 6447 N N . TYR B 1 256 ? -35.403 -13.063 -16.621 1.00 36.07 237 TYR B N 1
ATOM 6448 C CA . TYR B 1 256 ? -34.711 -13.437 -15.393 1.00 33.03 237 TYR B CA 1
ATOM 6449 C C . TYR B 1 256 ? -34.102 -12.250 -14.661 1.00 36.48 237 TYR B C 1
ATOM 6450 O O . TYR B 1 256 ? -34.105 -11.146 -15.180 1.00 34.42 237 TYR B O 1
ATOM 6459 N N . VAL B 1 257 ? -33.658 -12.467 -13.424 1.00 30.98 238 VAL B N 1
ATOM 6460 C CA . VAL B 1 257 ? -32.922 -11.457 -12.689 1.00 30.56 238 VAL B CA 1
ATOM 6461 C C . VAL B 1 257 ? -31.528 -12.011 -12.415 1.00 30.29 238 VAL B C 1
ATOM 6462 O O . VAL B 1 257 ? -31.380 -13.189 -12.100 1.00 30.11 238 VAL B O 1
ATOM 6466 N N . ARG B 1 258 ? -30.518 -11.174 -12.622 1.00 36.79 239 ARG B N 1
ATOM 6467 C CA . ARG B 1 258 ? -29.112 -11.545 -12.475 1.00 32.20 239 ARG B CA 1
ATOM 6468 C C . ARG B 1 258 ? -28.687 -11.662 -11.032 1.00 37.78 239 ARG B C 1
ATOM 6469 O O . ARG B 1 258 ? -29.043 -10.816 -10.205 1.00 31.76 239 ARG B O 1
ATOM 6477 N N . GLY B 1 259 ? -27.895 -12.696 -10.733 1.00 33.51 240 GLY B N 1
ATOM 6478 C CA . GLY B 1 259 ? -27.364 -12.908 -9.392 1.00 33.68 240 GLY B CA 1
ATOM 6479 C C . GLY B 1 259 ? -25.879 -13.314 -9.411 1.00 33.25 240 GLY B C 1
ATOM 6480 O O . GLY B 1 259 ? -25.361 -13.800 -10.419 1.00 33.01 240 GLY B O 1
ATOM 6481 N N . GLU B 1 260 ? -25.221 -13.065 -8.282 1.00 32.98 241 GLU B N 1
ATOM 6482 C CA . GLU B 1 260 ? -23.833 -13.405 -7.977 1.00 33.42 241 GLU B CA 1
ATOM 6483 C C . GLU B 1 260 ? -23.818 -14.569 -7.027 1.00 36.01 241 GLU B C 1
ATOM 6484 O O . GLU B 1 260 ? -24.796 -14.791 -6.329 1.00 31.04 241 GLU B O 1
ATOM 6490 N N . GLY B 1 261 ? -22.699 -15.278 -6.945 1.00 33.27 242 GLY B N 1
ATOM 6491 C CA . GLY B 1 261 ? -22.602 -16.362 -5.990 1.00 29.03 242 GLY B CA 1
ATOM 6492 C C . GLY B 1 261 ? -21.436 -17.260 -6.318 1.00 31.36 242 GLY B C 1
ATOM 6493 O O . GLY B 1 261 ? -20.779 -17.111 -7.344 1.00 28.53 242 GLY B O 1
ATOM 6494 N N . VAL B 1 262 ? -21.203 -18.212 -5.432 1.00 33.50 243 VAL B N 1
ATOM 6495 C CA . VAL B 1 262 ? -20.121 -19.122 -5.580 1.00 31.91 243 VAL B CA 1
ATOM 6496 C C . VAL B 1 262 ? -20.476 -20.374 -4.863 1.00 31.62 243 VAL B C 1
ATOM 6497 O O . VAL B 1 262 ? -21.015 -20.324 -3.771 1.00 32.48 243 VAL B O 1
ATOM 6501 N N . GLY B 1 263 ? -20.175 -21.506 -5.490 1.00 31.79 244 GLY B N 1
ATOM 6502 C CA . GLY B 1 263 ? -20.410 -22.785 -4.880 1.00 30.21 244 GLY B CA 1
ATOM 6503 C C . GLY B 1 263 ? -19.379 -23.774 -5.364 1.00 29.16 244 GLY B C 1
ATOM 6504 O O . GLY B 1 263 ? -19.007 -23.730 -6.530 1.00 28.99 244 GLY B O 1
ATOM 6505 N N . MET B 1 264 ? -18.993 -24.720 -4.505 1.00 30.73 245 MET B N 1
ATOM 6506 C CA . MET B 1 264 ? -17.972 -25.699 -4.836 1.00 28.83 245 MET B CA 1
ATOM 6507 C C . MET B 1 264 ? -18.369 -27.080 -4.282 1.00 28.34 245 MET B C 1
ATOM 6508 O O . MET B 1 264 ? -18.934 -27.146 -3.207 1.00 32.29 245 MET B O 1
ATOM 6513 N N . VAL B 1 265 ? -18.080 -28.165 -5.013 1.00 28.38 246 VAL B N 1
ATOM 6514 C CA . VAL B 1 265 ? -18.210 -29.503 -4.474 1.00 32.55 246 VAL B CA 1
ATOM 6515 C C . VAL B 1 265 ? -16.898 -30.230 -4.632 1.00 30.49 246 VAL B C 1
ATOM 6516 O O . VAL B 1 265 ? -16.205 -30.052 -5.608 1.00 32.74 246 VAL B O 1
ATOM 6520 N N . MET B 1 266 ? -16.559 -31.055 -3.647 1.00 31.57 247 MET B N 1
ATOM 6521 C CA . MET B 1 266 ? -15.471 -31.978 -3.778 1.00 20.35 247 MET B CA 1
ATOM 6522 C C . MET B 1 266 ? -16.019 -33.364 -4.164 1.00 28.14 247 MET B C 1
ATOM 6523 O O . MET B 1 266 ? -16.944 -33.860 -3.541 1.00 31.75 247 MET B O 1
ATOM 6528 N N . LEU B 1 267 ? -15.414 -33.955 -5.184 1.00 26.96 248 LEU B N 1
ATOM 6529 C CA . LEU B 1 267 ? -15.843 -35.228 -5.772 1.00 31.99 248 LEU B CA 1
ATOM 6530 C C . LEU B 1 267 ? -14.798 -36.332 -5.598 1.00 34.60 248 LEU B C 1
ATOM 6531 O O . LEU B 1 267 ? -13.608 -36.102 -5.810 1.00 34.43 248 LEU B O 1
ATOM 6536 N N . LYS B 1 268 ? -15.261 -37.513 -5.181 1.00 31.56 249 LYS B N 1
ATOM 6537 C CA . LYS B 1 268 ? -14.435 -38.721 -5.029 1.00 29.52 249 LYS B CA 1
ATOM 6538 C C . LYS B 1 268 ? -15.233 -39.904 -5.531 1.00 32.04 249 LYS B C 1
ATOM 6539 O O . LYS B 1 268 ? -16.434 -39.983 -5.298 1.00 31.13 249 LYS B O 1
ATOM 6545 N N . LYS B 1 269 ? -14.568 -40.862 -6.153 1.00 29.10 250 LYS B N 1
ATOM 6546 C CA . LYS B 1 269 ? -15.227 -42.112 -6.503 1.00 37.10 250 LYS B CA 1
ATOM 6547 C C . LYS B 1 269 ? -15.903 -42.683 -5.266 1.00 31.55 250 LYS B C 1
ATOM 6548 O O . LYS B 1 269 ? -15.311 -42.700 -4.199 1.00 36.03 250 LYS B O 1
ATOM 6554 N N . LEU B 1 270 ? -17.145 -43.123 -5.412 1.00 33.37 251 LEU B N 1
ATOM 6555 C CA . LEU B 1 270 ? -17.921 -43.644 -4.292 1.00 35.97 251 LEU B CA 1
ATOM 6556 C C . LEU B 1 270 ? -17.153 -44.746 -3.521 1.00 42.97 251 LEU B C 1
ATOM 6557 O O . LEU B 1 270 ? -17.110 -44.736 -2.290 1.00 38.64 251 LEU B O 1
ATOM 6562 N N . GLU B 1 271 ? -16.535 -45.679 -4.247 1.00 42.43 252 GLU B N 1
ATOM 6563 C CA . GLU B 1 271 ? -15.714 -46.715 -3.626 1.00 49.67 252 GLU B CA 1
ATOM 6564 C C . GLU B 1 271 ? -14.741 -46.100 -2.641 1.00 47.10 252 GLU B C 1
ATOM 6565 O O . GLU B 1 271 ? -14.674 -46.490 -1.475 1.00 48.69 252 GLU B O 1
ATOM 6571 N N . ASP B 1 272 ? -13.972 -45.137 -3.140 1.00 44.69 253 ASP B N 1
ATOM 6572 C CA . ASP B 1 272 ? -12.931 -44.502 -2.346 1.00 46.13 253 ASP B CA 1
ATOM 6573 C C . ASP B 1 272 ? -13.494 -43.751 -1.163 1.00 38.71 253 ASP B C 1
ATOM 6574 O O . ASP B 1 272 ? -12.949 -43.843 -0.066 1.00 42.01 253 ASP B O 1
ATOM 6579 N N . ALA B 1 273 ? -14.601 -43.047 -1.368 1.00 33.90 254 ALA B N 1
ATOM 6580 C CA . ALA B 1 273 ? -15.201 -42.270 -0.290 1.00 31.31 254 ALA B CA 1
ATOM 6581 C C . ALA B 1 273 ? -15.655 -43.189 0.854 1.00 36.44 254 ALA B C 1
ATOM 6582 O O . ALA B 1 273 ? -15.494 -42.849 2.021 1.00 38.21 254 ALA B O 1
ATOM 6584 N N . GLU B 1 274 ? -16.250 -44.329 0.507 1.00 37.84 255 GLU B N 1
ATOM 6585 C CA . GLU B 1 274 ? -16.741 -45.273 1.516 1.00 45.54 255 GLU B CA 1
ATOM 6586 C C . GLU B 1 274 ? -15.565 -45.890 2.266 1.00 44.13 255 GLU B C 1
ATOM 6587 O O . GLU B 1 274 ? -15.541 -45.939 3.493 1.00 40.15 255 GLU B O 1
ATOM 6593 N N . ARG B 1 275 ? -14.565 -46.284 1.496 1.00 42.56 256 ARG B N 1
ATOM 6594 C CA . ARG B 1 275 ? -13.328 -46.823 2.023 1.00 46.51 256 ARG B CA 1
ATOM 6595 C C . ARG B 1 275 ? -12.599 -45.825 2.938 1.00 48.56 256 ARG B C 1
ATOM 6596 O O . ARG B 1 275 ? -12.126 -46.194 4.013 1.00 47.64 256 ARG B O 1
ATOM 6604 N N . ASP B 1 276 ? -12.545 -44.556 2.551 1.00 44.46 257 ASP B N 1
ATOM 6605 C CA . ASP B 1 276 ? -11.751 -43.578 3.296 1.00 35.58 257 ASP B CA 1
ATOM 6606 C C . ASP B 1 276 ? -12.495 -42.917 4.445 1.00 38.88 257 ASP B C 1
ATOM 6607 O O . ASP B 1 276 ? -11.921 -42.085 5.152 1.00 40.51 257 ASP B O 1
ATOM 6612 N N . GLY B 1 277 ? -13.765 -43.260 4.636 1.00 33.94 258 GLY B N 1
ATOM 6613 C CA . GLY B 1 277 ? -14.522 -42.684 5.731 1.00 33.21 258 GLY B CA 1
ATOM 6614 C C . GLY B 1 277 ? -15.016 -41.268 5.509 1.00 32.58 258 GLY B C 1
ATOM 6615 O O . GLY B 1 277 ? -15.251 -40.521 6.477 1.00 34.98 258 GLY B O 1
ATOM 6616 N N . ASN B 1 278 ? -15.183 -40.879 4.246 1.00 33.83 259 ASN B N 1
ATOM 6617 C CA . ASN B 1 278 ? -15.763 -39.572 3.931 1.00 32.89 259 ASN B CA 1
ATOM 6618 C C . ASN B 1 278 ? -17.208 -39.519 4.370 1.00 35.76 259 ASN B C 1
ATOM 6619 O O . ASN B 1 278 ? -17.894 -40.524 4.415 1.00 32.68 259 ASN B O 1
ATOM 6624 N N . HIS B 1 279 ? -17.679 -38.332 4.697 1.00 27.91 260 HIS B N 1
ATOM 6625 C CA . HIS B 1 279 ? -19.104 -38.129 4.768 1.00 32.18 260 HIS B CA 1
ATOM 6626 C C . HIS B 1 279 ? -19.574 -37.773 3.359 1.00 35.58 260 HIS B C 1
ATOM 6627 O O . HIS B 1 279 ? -18.786 -37.237 2.559 1.00 35.53 260 HIS B O 1
ATOM 6634 N N . ILE B 1 280 ? -20.802 -38.151 3.024 1.00 30.94 261 ILE B N 1
ATOM 6635 C CA . ILE B 1 280 ? -21.280 -38.108 1.634 1.00 35.61 261 ILE B CA 1
ATOM 6636 C C . ILE B 1 280 ? -22.637 -37.391 1.487 1.00 39.08 261 ILE B C 1
ATOM 6637 O O . ILE B 1 280 ? -23.640 -37.830 2.016 1.00 36.80 261 ILE B O 1
ATOM 6642 N N . TYR B 1 281 ? -22.656 -36.267 0.770 1.00 34.83 262 TYR B N 1
ATOM 6643 C CA . TYR B 1 281 ? -23.868 -35.494 0.610 1.00 30.68 262 TYR B CA 1
ATOM 6644 C C . TYR B 1 281 ? -24.829 -36.165 -0.377 1.00 33.49 262 TYR B C 1
ATOM 6645 O O . TYR B 1 281 ? -26.035 -35.996 -0.286 1.00 32.80 262 TYR B O 1
ATOM 6654 N N . GLY B 1 282 ? -24.292 -36.922 -1.327 1.00 37.59 263 GLY B N 1
ATOM 6655 C CA . GLY B 1 282 ? -25.120 -37.515 -2.343 1.00 31.47 263 GLY B CA 1
ATOM 6656 C C . GLY B 1 282 ? -24.221 -38.153 -3.377 1.00 28.59 263 GLY B C 1
ATOM 6657 O O . GLY B 1 282 ? -23.000 -37.972 -3.380 1.00 28.75 263 GLY B O 1
ATOM 6658 N N . VAL B 1 283 ? -24.834 -38.944 -4.233 1.00 30.31 264 VAL B N 1
ATOM 6659 C CA . VAL B 1 283 ? -24.107 -39.706 -5.202 1.00 28.19 264 VAL B CA 1
ATOM 6660 C C . VAL B 1 283 ? -24.618 -39.383 -6.611 1.00 38.06 264 VAL B C 1
ATOM 6661 O O . VAL B 1 283 ? -25.826 -39.452 -6.907 1.00 32.79 264 VAL B O 1
ATOM 6665 N N . ILE B 1 284 ? -23.672 -39.019 -7.465 1.00 33.32 265 ILE B N 1
ATOM 6666 C CA . ILE B 1 284 ? -23.935 -38.748 -8.874 1.00 34.17 265 ILE B CA 1
ATOM 6667 C C . ILE B 1 284 ? -23.956 -40.070 -9.614 1.00 32.90 265 ILE B C 1
ATOM 6668 O O . ILE B 1 284 ? -22.963 -40.790 -9.629 1.00 30.74 265 ILE B O 1
ATOM 6673 N N . ARG B 1 285 ? -25.102 -40.395 -10.205 1.00 32.84 266 ARG B N 1
ATOM 6674 C CA . ARG B 1 285 ? -25.281 -41.677 -10.892 1.00 32.20 266 ARG B CA 1
ATOM 6675 C C . ARG B 1 285 ? -25.213 -41.549 -12.396 1.00 33.56 266 ARG B C 1
ATOM 6676 O O . ARG B 1 285 ? -25.106 -42.560 -13.105 1.00 32.78 266 ARG B O 1
ATOM 6684 N N . GLY B 1 286 ? -25.339 -40.323 -12.900 1.00 36.50 267 GLY B N 1
ATOM 6685 C CA . GLY B 1 286 ? -25.177 -40.116 -14.328 1.00 33.10 267 GLY B CA 1
ATOM 6686 C C . GLY B 1 286 ? -25.075 -38.660 -14.711 1.00 32.37 267 GLY B C 1
ATOM 6687 O O . GLY B 1 286 ? -25.504 -37.777 -13.967 1.00 26.62 267 GLY B O 1
ATOM 6688 N N . THR B 1 287 ? -24.468 -38.387 -15.856 1.00 32.23 268 THR B N 1
ATOM 6689 C CA . THR B 1 287 ? -24.482 -37.028 -16.345 1.00 30.57 268 THR B CA 1
ATOM 6690 C C . THR B 1 287 ? -24.535 -36.994 -17.831 1.00 31.87 268 THR B C 1
ATOM 6691 O O . THR B 1 287 ? -24.256 -37.970 -18.513 1.00 32.16 268 THR B O 1
ATOM 6695 N N . ALA B 1 288 ? -24.880 -35.826 -18.337 1.00 30.42 269 ALA B N 1
ATOM 6696 C CA . ALA B 1 288 ? -24.895 -35.617 -19.757 1.00 25.87 269 ALA B CA 1
ATOM 6697 C C . ALA B 1 288 ? -24.740 -34.138 -20.125 1.00 28.93 269 ALA B C 1
ATOM 6698 O O . ALA B 1 288 ? -25.043 -33.231 -19.341 1.00 26.85 269 ALA B O 1
ATOM 6700 N N . GLU B 1 289 ? -24.239 -33.937 -21.329 1.00 26.94 270 GLU B N 1
ATOM 6701 C CA . GLU B 1 289 ? -24.044 -32.627 -21.902 1.00 25.62 270 GLU B CA 1
ATOM 6702 C C . GLU B 1 289 ? -24.384 -32.703 -23.363 1.00 30.66 270 GLU B C 1
ATOM 6703 O O . GLU B 1 289 ? -23.992 -33.666 -24.020 1.00 24.63 270 GLU B O 1
ATOM 6709 N N . ASN B 1 290 ? -25.149 -31.748 -23.894 1.00 28.99 271 ASN B N 1
ATOM 6710 C CA . ASN B 1 290 ? -25.262 -31.684 -25.341 1.00 26.54 271 ASN B CA 1
ATOM 6711 C C . ASN B 1 290 ? -25.440 -30.265 -25.875 1.00 27.70 271 ASN B C 1
ATOM 6712 O O . ASN B 1 290 ? -25.350 -29.307 -25.117 1.00 27.00 271 ASN B O 1
ATOM 6717 N N . HIS B 1 291 ? -25.604 -30.140 -27.195 1.00 24.90 272 HIS B N 1
ATOM 6718 C CA . HIS B 1 291 ? -25.958 -28.840 -27.763 1.00 23.35 272 HIS B CA 1
ATOM 6719 C C . HIS B 1 291 ? -27.310 -28.931 -28.479 1.00 25.39 272 HIS B C 1
ATOM 6720 O O . HIS B 1 291 ? -27.607 -29.937 -29.079 1.00 27.75 272 HIS B O 1
ATOM 6727 N N . GLY B 1 292 ? -28.146 -27.893 -28.386 1.00 24.57 273 GLY B N 1
ATOM 6728 C CA . GLY B 1 292 ? -29.461 -27.889 -29.022 1.00 26.93 273 GLY B CA 1
ATOM 6729 C C . GLY B 1 292 ? -29.493 -27.865 -30.548 1.00 27.84 273 GLY B C 1
ATOM 6730 O O . GLY B 1 292 ? -30.527 -28.020 -31.167 1.00 29.77 273 GLY B O 1
ATOM 6731 N N . GLY B 1 293 ? -28.344 -27.646 -31.162 1.00 27.00 274 GLY B N 1
ATOM 6732 C CA . GLY B 1 293 ? -28.256 -27.532 -32.607 1.00 28.99 274 GLY B CA 1
ATOM 6733 C C . GLY B 1 293 ? -29.093 -26.369 -33.140 1.00 29.76 274 GLY B C 1
ATOM 6734 O O . GLY B 1 293 ? -29.241 -25.318 -32.479 1.00 28.47 274 GLY B O 1
ATOM 6735 N N . ARG B 1 294 ? -29.683 -26.564 -34.317 1.00 31.57 275 ARG B N 1
ATOM 6736 C CA . ARG B 1 294 ? -30.466 -25.504 -34.944 1.00 32.75 275 ARG B CA 1
ATOM 6737 C C . ARG B 1 294 ? -31.798 -25.399 -34.222 1.00 35.55 275 ARG B C 1
ATOM 6738 O O . ARG B 1 294 ? -32.560 -26.331 -34.177 1.00 40.05 275 ARG B O 1
ATOM 6746 N N . ALA B 1 295 ? -32.024 -24.271 -33.581 1.00 39.00 276 ALA B N 1
ATOM 6747 C CA . ALA B 1 295 ? -33.294 -24.002 -32.949 1.00 41.19 276 ALA B CA 1
ATOM 6748 C C . ALA B 1 295 ? -33.907 -22.859 -33.703 1.00 39.67 276 ALA B C 1
ATOM 6749 O O . ALA B 1 295 ? -33.384 -22.407 -34.728 1.00 42.81 276 ALA B O 1
ATOM 6751 N N . ASN B 1 296 ? -34.988 -22.340 -33.166 1.00 43.12 277 ASN B N 1
ATOM 6752 C CA . ASN B 1 296 ? -35.742 -21.299 -33.829 1.00 39.03 277 ASN B CA 1
ATOM 6753 C C . ASN B 1 296 ? -34.920 -20.018 -34.002 1.00 46.51 277 ASN B C 1
ATOM 6754 O O . ASN B 1 296 ? -34.957 -19.365 -35.051 1.00 45.47 277 ASN B O 1
ATOM 6759 N N . THR B 1 297 ? -34.201 -19.639 -32.952 1.00 43.07 278 THR B N 1
ATOM 6760 C CA . THR B 1 297 ? -33.171 -18.614 -33.040 1.00 37.58 278 THR B CA 1
ATOM 6761 C C . THR B 1 297 ? -31.976 -19.153 -32.264 1.00 39.56 278 THR B C 1
ATOM 6762 O O . THR B 1 297 ? -32.115 -20.140 -31.538 1.00 32.60 278 THR B O 1
ATOM 6766 N N . LEU B 1 298 ? -30.827 -18.496 -32.411 1.00 32.37 279 LEU B N 1
ATOM 6767 C CA . LEU B 1 298 ? -29.603 -18.848 -31.679 1.00 33.36 279 LEU B CA 1
ATOM 6768 C C . LEU B 1 298 ? -29.846 -19.076 -30.191 1.00 33.16 279 LEU B C 1
ATOM 6769 O O . LEU B 1 298 ? -29.321 -20.023 -29.599 1.00 36.54 279 LEU B O 1
ATOM 6774 N N . THR B 1 299 ? -30.649 -18.203 -29.590 1.00 34.31 280 THR B N 1
ATOM 6775 C CA . THR B 1 299 ? -30.869 -18.254 -28.152 1.00 30.84 280 THR B CA 1
ATOM 6776 C C . THR B 1 299 ? -32.165 -18.952 -27.757 1.00 34.54 280 THR B C 1
ATOM 6777 O O . THR B 1 299 ? -32.567 -18.853 -26.607 1.00 37.28 280 THR B O 1
ATOM 6781 N N . SER B 1 300 ? -32.817 -19.658 -28.678 1.00 32.05 281 SER B N 1
ATOM 6782 C CA . SER B 1 300 ? -34.041 -20.404 -28.326 1.00 36.41 281 SER B CA 1
ATOM 6783 C C . SER B 1 300 ? -33.697 -21.805 -27.813 1.00 38.24 281 SER B C 1
ATOM 6784 O O . SER B 1 300 ? -32.964 -22.544 -28.484 1.00 32.14 281 SER B O 1
ATOM 6787 N N . PRO B 1 301 ? -34.258 -22.202 -26.649 1.00 31.85 282 PRO B N 1
ATOM 6788 C CA . PRO B 1 301 ? -34.011 -23.587 -26.224 1.00 34.94 282 PRO B CA 1
ATOM 6789 C C . PRO B 1 301 ? -34.766 -24.574 -27.104 1.00 37.71 282 PRO B C 1
ATOM 6790 O O . PRO B 1 301 ? -35.744 -24.214 -27.756 1.00 40.45 282 PRO B O 1
ATOM 6794 N N . ASN B 1 302 ? -34.282 -25.808 -27.136 1.00 28.69 283 ASN B N 1
ATOM 6795 C CA . ASN B 1 302 ? -34.799 -26.852 -28.016 1.00 31.75 283 ASN B CA 1
ATOM 6796 C C . ASN B 1 302 ? -35.304 -28.047 -27.212 1.00 37.74 283 ASN B C 1
ATOM 6797 O O . ASN B 1 302 ? -34.506 -28.858 -26.712 1.00 39.58 283 ASN B O 1
ATOM 6802 N N . PRO B 1 303 ? -36.643 -28.197 -27.111 1.00 38.17 284 PRO B N 1
ATOM 6803 C CA . PRO B 1 303 ? -37.223 -29.229 -26.237 1.00 30.35 284 PRO B CA 1
ATOM 6804 C C . PRO B 1 303 ? -36.821 -30.623 -26.631 1.00 31.80 284 PRO B C 1
ATOM 6805 O O . PRO B 1 303 ? -36.717 -31.475 -25.755 1.00 32.24 284 PRO B O 1
ATOM 6809 N N . LYS B 1 304 ? -36.558 -30.849 -27.910 1.00 33.82 285 LYS B N 1
ATOM 6810 C CA . LYS B 1 304 ? -36.155 -32.167 -28.407 1.00 29.12 285 LYS B CA 1
ATOM 6811 C C . LYS B 1 304 ? -34.702 -32.474 -27.969 1.00 41.88 285 LYS B C 1
ATOM 6812 O O . LYS B 1 304 ? -34.348 -33.628 -27.682 1.00 35.62 285 LYS B O 1
ATOM 6818 N N . ALA B 1 305 ? -33.862 -31.442 -27.915 1.00 35.59 286 ALA B N 1
ATOM 6819 C CA . ALA B 1 305 ? -32.479 -31.632 -27.474 1.00 39.29 286 ALA B CA 1
ATOM 6820 C C . ALA B 1 305 ? -32.439 -31.871 -25.972 1.00 32.07 286 ALA B C 1
ATOM 6821 O O . ALA B 1 305 ? -31.699 -32.728 -25.494 1.00 32.19 286 ALA B O 1
ATOM 6823 N N . GLN B 1 306 ? -33.257 -31.132 -25.230 1.00 29.84 287 GLN B N 1
ATOM 6824 C CA . GLN B 1 306 ? -33.333 -31.296 -23.792 1.00 31.26 287 GLN B CA 1
ATOM 6825 C C . GLN B 1 306 ? -33.833 -32.702 -23.445 1.00 33.65 287 GLN B C 1
ATOM 6826 O O . GLN B 1 306 ? -33.334 -33.312 -22.506 1.00 33.91 287 GLN B O 1
ATOM 6832 N N . ALA B 1 307 ? -34.813 -33.204 -24.196 1.00 33.35 288 ALA B N 1
ATOM 6833 C CA . ALA B 1 307 ? -35.350 -34.558 -23.983 1.00 34.74 288 ALA B CA 1
ATOM 6834 C C . ALA B 1 307 ? -34.265 -35.595 -24.222 1.00 34.00 288 ALA B C 1
ATOM 6835 O O . ALA B 1 307 ? -34.051 -36.467 -23.408 1.00 33.92 288 ALA B O 1
ATOM 6837 N N . ASP B 1 308 ? -33.536 -35.480 -25.322 1.00 31.87 289 ASP B N 1
ATOM 6838 C CA . ASP B 1 308 ? -32.471 -36.434 -25.573 1.00 29.86 289 ASP B CA 1
ATOM 6839 C C . ASP B 1 308 ? -31.373 -36.335 -24.525 1.00 33.41 289 ASP B C 1
ATOM 6840 O O . ASP B 1 308 ? -30.789 -37.363 -24.132 1.00 30.06 289 ASP B O 1
ATOM 6845 N N . LEU B 1 309 ? -31.123 -35.122 -24.013 1.00 33.12 290 LEU B N 1
ATOM 6846 C CA . LEU B 1 309 ? -30.122 -34.955 -22.939 1.00 32.01 290 LEU B CA 1
ATOM 6847 C C . LEU B 1 309 ? -30.482 -35.820 -21.738 1.00 36.01 290 LEU B C 1
ATOM 6848 O O . LEU B 1 309 ? -29.656 -36.599 -21.211 1.00 32.19 290 LEU B O 1
ATOM 6853 N N . LEU B 1 310 ? -31.714 -35.625 -21.279 1.00 29.28 291 LEU B N 1
ATOM 6854 C CA . LEU B 1 310 ? -32.221 -36.309 -20.084 1.00 34.33 291 LEU B CA 1
ATOM 6855 C C . LEU B 1 310 ? -32.215 -37.812 -20.239 1.00 36.77 291 LE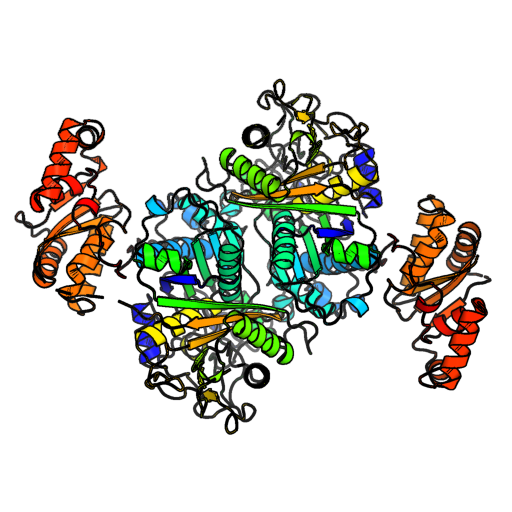U B C 1
ATOM 6856 O O . LEU B 1 310 ? -31.749 -38.541 -19.338 1.00 36.23 291 LEU B O 1
ATOM 6861 N N . VAL B 1 311 ? -32.697 -38.273 -21.395 1.00 36.44 292 VAL B N 1
ATOM 6862 C CA . VAL B 1 311 ? -32.756 -39.707 -21.679 1.00 42.06 292 VAL B CA 1
ATOM 6863 C C . VAL B 1 311 ? -31.382 -40.310 -21.512 1.00 43.16 292 VAL B C 1
ATOM 6864 O O . VAL B 1 311 ? -31.224 -41.349 -20.870 1.00 42.17 292 VAL B O 1
ATOM 6868 N N . ARG B 1 312 ? -30.378 -39.641 -22.063 1.00 41.04 293 ARG B N 1
ATOM 6869 C CA . ARG B 1 312 ? -29.000 -40.107 -21.918 1.00 40.35 293 ARG B CA 1
ATOM 6870 C C . ARG B 1 312 ? -28.559 -40.164 -20.451 1.00 34.70 293 ARG B C 1
ATOM 6871 O O . ARG B 1 312 ? -27.942 -41.150 -20.020 1.00 35.17 293 ARG B O 1
ATOM 6879 N N . ALA B 1 313 ? -28.860 -39.126 -19.666 1.00 33.98 294 ALA B N 1
ATOM 6880 C CA . ALA B 1 313 ? -28.394 -39.132 -18.291 1.00 34.42 294 ALA B CA 1
ATOM 6881 C C . ALA B 1 313 ? -28.989 -40.328 -17.544 1.00 41.45 294 ALA B C 1
ATOM 6882 O O . ALA B 1 313 ? -28.251 -41.116 -16.936 1.00 40.21 294 ALA B O 1
ATOM 6884 N N . TYR B 1 314 ? -30.301 -40.518 -17.657 1.00 36.45 295 TYR B N 1
ATOM 6885 C CA . TYR B 1 314 ? -30.982 -41.568 -16.880 1.00 38.38 295 TYR B CA 1
ATOM 6886 C C . TYR B 1 314 ? -30.669 -43.001 -17.371 1.00 40.35 295 TYR B C 1
ATOM 6887 O O . TYR B 1 314 ? -30.638 -43.938 -16.591 1.00 39.05 295 TYR B O 1
ATOM 6896 N N . ARG B 1 315 ? -30.394 -43.150 -18.651 1.00 38.22 296 ARG B N 1
ATOM 6897 C CA . ARG B 1 315 ? -29.942 -44.434 -19.152 1.00 44.70 296 ARG B CA 1
ATOM 6898 C C . ARG B 1 315 ? -28.579 -44.755 -18.548 1.00 48.29 296 ARG B C 1
ATOM 6899 O O . ARG B 1 315 ? -28.309 -45.897 -18.163 1.00 45.15 296 ARG B O 1
ATOM 6907 N N . GLN B 1 316 ? -27.720 -43.743 -18.432 1.00 40.24 297 GLN B N 1
ATOM 6908 C CA . GLN B 1 316 ? -26.415 -43.973 -17.844 1.00 39.51 297 GLN B CA 1
ATOM 6909 C C . GLN B 1 316 ? -26.537 -44.397 -16.394 1.00 41.98 297 GLN B C 1
ATOM 6910 O O . GLN B 1 316 ? -25.801 -45.276 -15.927 1.00 40.65 297 GLN B O 1
ATOM 6916 N N . ALA B 1 317 ? -27.456 -43.743 -15.685 1.00 33.30 298 ALA B N 1
ATOM 6917 C CA . ALA B 1 317 ? -27.673 -43.982 -14.277 1.00 39.80 298 ALA B CA 1
ATOM 6918 C C . ALA B 1 317 ? -28.353 -45.347 -14.047 1.00 45.42 298 ALA B C 1
ATOM 6919 O O . ALA B 1 317 ? -28.329 -45.882 -12.936 1.00 47.93 298 ALA B O 1
ATOM 6921 N N . ASP B 1 318 ? -28.971 -45.874 -15.107 1.00 50.70 299 ASP B N 1
ATOM 6922 C CA . ASP B 1 318 ? -29.767 -47.107 -15.049 1.00 50.00 299 ASP B CA 1
ATOM 6923 C C . ASP B 1 318 ? -30.686 -47.106 -13.845 1.00 54.95 299 ASP B C 1
ATOM 6924 O O . ASP B 1 318 ? -30.666 -48.026 -13.033 1.00 53.54 299 ASP B O 1
ATOM 6929 N N . ILE B 1 319 ? -31.467 -46.046 -13.711 1.00 53.80 300 ILE B N 1
ATOM 6930 C CA . ILE B 1 319 ? -32.489 -46.005 -12.684 1.00 55.92 300 ILE B CA 1
ATOM 6931 C C . ILE B 1 319 ? -33.857 -45.891 -13.343 1.00 54.08 300 ILE B C 1
ATOM 6932 O O . ILE B 1 319 ? -33.987 -45.296 -14.406 1.00 54.51 300 ILE B O 1
ATOM 6937 N N . ASP B 1 320 ? -34.879 -46.452 -12.710 1.00 58.52 301 ASP B N 1
ATOM 6938 C CA . ASP B 1 320 ? -36.222 -46.318 -13.240 1.00 56.48 301 ASP B CA 1
ATOM 6939 C C . ASP B 1 320 ? -36.759 -44.926 -12.955 1.00 50.09 301 ASP B C 1
ATOM 6940 O O . ASP B 1 320 ? -36.739 -44.474 -11.817 1.00 51.83 301 ASP B O 1
ATOM 6945 N N . PRO B 1 321 ? -37.248 -44.253 -13.996 1.00 49.41 302 PRO B N 1
ATOM 6946 C CA . PRO B 1 321 ? -37.811 -42.904 -14.018 1.00 53.62 302 PRO B CA 1
ATOM 6947 C C . PRO B 1 321 ? -38.843 -42.685 -12.935 1.00 51.10 302 PRO B C 1
ATOM 6948 O O . PRO B 1 321 ? -38.938 -41.571 -12.430 1.00 47.87 302 PRO B O 1
ATOM 6952 N N . SER B 1 322 ? -39.591 -43.727 -12.574 1.00 49.55 303 SER B N 1
ATOM 6953 C CA . SER B 1 322 ? -40.662 -43.583 -11.588 1.00 46.22 303 SER B CA 1
ATOM 6954 C C . SER B 1 322 ? -40.101 -43.449 -10.188 1.00 51.29 303 SER B C 1
ATOM 6955 O O . SER B 1 322 ? -40.856 -43.258 -9.235 1.00 49.60 303 SER B O 1
ATOM 6958 N N . THR B 1 323 ? -38.783 -43.575 -10.051 1.00 46.38 304 THR B N 1
ATOM 6959 C CA . THR B 1 323 ? -38.148 -43.386 -8.753 1.00 44.24 304 THR B CA 1
ATOM 6960 C C . THR B 1 323 ? -37.575 -41.977 -8.593 1.00 45.21 304 THR B C 1
ATOM 6961 O O . THR B 1 323 ? -37.129 -41.594 -7.506 1.00 42.02 304 THR B O 1
ATOM 6965 N N . VAL B 1 324 ? -37.662 -41.173 -9.650 1.00 42.48 305 VAL B N 1
ATOM 6966 C CA . VAL B 1 324 ? -37.157 -39.803 -9.572 1.00 43.90 305 VAL B CA 1
ATOM 6967 C C . VAL B 1 324 ? -38.259 -38.877 -9.109 1.00 39.79 305 VAL B C 1
ATOM 6968 O O . VAL B 1 324 ? -39.291 -38.760 -9.769 1.00 43.50 305 VAL B O 1
ATOM 6972 N N . THR B 1 325 ? -38.035 -38.204 -7.989 1.00 34.93 306 THR B N 1
ATOM 6973 C CA . THR B 1 325 ? -39.132 -37.543 -7.299 1.00 42.05 306 THR B CA 1
ATOM 6974 C C . THR B 1 325 ? -38.947 -36.057 -7.155 1.00 39.61 306 THR B C 1
ATOM 6975 O O . THR B 1 325 ? -39.815 -35.368 -6.628 1.00 35.43 306 THR B O 1
ATOM 6979 N N . TYR B 1 326 ? -37.808 -35.557 -7.615 1.00 35.60 307 TYR B N 1
ATOM 6980 C CA . TYR B 1 326 ? -37.635 -34.110 -7.742 1.00 30.17 307 TYR B CA 1
ATOM 6981 C C . TYR B 1 326 ? -36.714 -33.740 -8.906 1.00 37.24 307 TYR B C 1
ATOM 6982 O O . TYR B 1 326 ? -35.715 -34.421 -9.189 1.00 39.36 307 TYR B O 1
ATOM 6991 N N . ILE B 1 327 ? -37.070 -32.663 -9.583 1.00 33.28 308 ILE B N 1
ATOM 6992 C CA . ILE B 1 327 ? -36.230 -32.084 -10.624 1.00 34.21 308 ILE B CA 1
ATOM 6993 C C . ILE B 1 327 ? -35.981 -30.611 -10.308 1.00 36.36 308 ILE B C 1
ATOM 6994 O O . ILE B 1 327 ? -36.925 -29.812 -10.162 1.00 34.17 308 ILE B O 1
ATOM 6999 N N . GLU B 1 328 ? -34.703 -30.253 -10.211 1.00 35.79 309 GLU B N 1
ATOM 7000 C CA . GLU B 1 328 ? -34.284 -28.854 -10.124 1.00 35.73 309 GLU B CA 1
ATOM 7001 C C . GLU B 1 328 ? -34.147 -28.339 -11.566 1.00 40.47 309 GLU B C 1
ATOM 7002 O O . GLU B 1 328 ? -33.223 -28.716 -12.319 1.00 33.15 309 GLU B O 1
ATOM 7008 N N . ALA B 1 329 ? -35.132 -27.545 -11.984 1.00 40.95 310 ALA B N 1
ATOM 7009 C CA . ALA B 1 329 ? -35.187 -27.068 -13.364 1.00 39.77 310 ALA B CA 1
ATOM 7010 C C . ALA B 1 329 ? -34.179 -25.946 -13.593 1.00 35.65 310 ALA B C 1
ATOM 7011 O O . ALA B 1 329 ? -33.798 -25.217 -12.679 1.00 35.99 310 ALA B O 1
ATOM 7013 N N . HIS B 1 330 ? -33.753 -25.788 -14.826 1.00 36.61 311 HIS B N 1
ATOM 7014 C CA . HIS B 1 330 ? -33.002 -24.600 -15.167 1.00 33.45 311 HIS B CA 1
ATOM 7015 C C . HIS B 1 330 ? -33.844 -23.378 -14.754 1.00 32.28 311 HIS B C 1
ATOM 7016 O O . HIS B 1 330 ? -33.395 -22.485 -14.006 1.00 34.77 311 HIS B O 1
ATOM 7023 N N . GLY B 1 331 ? -35.096 -23.361 -15.211 1.00 36.06 312 GLY B N 1
ATOM 7024 C CA . GLY B 1 331 ? -36.112 -22.500 -14.610 1.00 37.79 312 GLY B CA 1
ATOM 7025 C C . GLY B 1 331 ? -35.775 -21.029 -14.443 1.00 34.05 312 GLY B C 1
ATOM 7026 O O . GLY B 1 331 ? -35.719 -20.546 -13.336 1.00 31.49 312 GLY B O 1
ATOM 7027 N N . THR B 1 332 ? -35.582 -20.315 -15.550 1.00 31.72 313 THR B N 1
ATOM 7028 C CA . THR B 1 332 ? -35.198 -18.910 -15.514 1.00 36.78 313 THR B CA 1
ATOM 7029 C C . THR B 1 332 ? -36.410 -17.972 -15.432 1.00 36.83 313 THR B C 1
ATOM 7030 O O . THR B 1 332 ? -36.248 -16.787 -15.151 1.00 36.03 313 THR B O 1
ATOM 7034 N N . GLY B 1 333 ? -37.615 -18.495 -15.676 1.00 39.52 314 GLY B N 1
ATOM 7035 C CA . GLY B 1 333 ? -38.809 -17.666 -15.615 1.00 44.29 314 GLY B CA 1
ATOM 7036 C C . GLY B 1 333 ? -39.000 -16.827 -16.862 1.00 39.96 314 GLY B C 1
ATOM 7037 O O . GLY B 1 333 ? -39.372 -15.645 -16.799 1.00 38.42 314 GLY B O 1
ATOM 7038 N N . THR B 1 334 ? -38.681 -17.425 -18.002 1.00 39.02 315 THR B N 1
ATOM 7039 C CA . THR B 1 334 ? -39.057 -16.858 -19.285 1.00 43.42 315 THR B CA 1
ATOM 7040 C C . THR B 1 334 ? -40.411 -17.429 -19.685 1.00 44.96 315 THR B C 1
ATOM 7041 O O . THR B 1 334 ? -40.744 -18.583 -19.356 1.00 45.24 315 THR B O 1
ATOM 7045 N N . GLU B 1 335 ? -41.180 -16.631 -20.423 1.00 42.80 316 GLU B N 1
ATOM 7046 C CA . GLU B 1 335 ? -42.542 -17.011 -20.774 1.00 45.96 316 GLU B CA 1
ATOM 7047 C C . GLU B 1 335 ? -42.541 -18.253 -21.665 1.00 44.24 316 GLU B C 1
ATOM 7048 O O . GLU B 1 335 ? -43.408 -19.121 -21.534 1.00 45.43 316 GLU B O 1
ATOM 7054 N N . LEU B 1 336 ? -41.559 -18.337 -22.563 1.00 43.49 317 LEU B N 1
ATOM 7055 C CA . LEU B 1 336 ? -41.472 -19.427 -23.536 1.00 46.29 317 LEU B CA 1
ATOM 7056 C C . LEU B 1 336 ? -40.567 -20.583 -23.059 1.00 48.31 317 LEU B C 1
ATOM 7057 O O . LEU B 1 336 ? -40.762 -21.736 -23.444 1.00 42.09 317 LEU B O 1
ATOM 7062 N N . GLY B 1 337 ? -39.564 -20.265 -22.239 1.00 51.42 318 GLY B N 1
ATOM 7063 C CA . GLY B 1 337 ? -38.576 -21.251 -21.824 1.00 42.15 318 GLY B CA 1
ATOM 7064 C C . GLY B 1 337 ? -39.113 -22.230 -20.802 1.00 42.94 318 GLY B C 1
ATOM 7065 O O . GLY B 1 337 ? -38.863 -23.425 -20.916 1.00 39.90 318 GLY B O 1
ATOM 7066 N N . ASP B 1 338 ? -39.856 -21.738 -19.808 1.00 41.00 319 ASP B N 1
ATOM 7067 C CA . ASP B 1 338 ? -40.383 -22.633 -18.775 1.00 44.02 319 ASP B CA 1
ATOM 7068 C C . ASP B 1 338 ? -41.216 -23.815 -19.355 1.00 44.72 319 ASP B C 1
ATOM 7069 O O . ASP B 1 338 ? -40.945 -24.981 -19.022 1.00 39.07 319 ASP B O 1
ATOM 7074 N N . PRO B 1 339 ? -42.196 -23.535 -20.255 1.00 38.87 320 PRO B N 1
ATOM 7075 C CA . PRO B 1 339 ? -42.971 -24.629 -20.865 1.00 39.75 320 PRO B CA 1
ATOM 7076 C C . PRO B 1 339 ? -42.132 -25.524 -21.762 1.00 37.30 320 PRO B C 1
ATOM 7077 O O . PRO B 1 339 ? -42.324 -26.741 -21.817 1.00 35.34 320 PRO B O 1
ATOM 7081 N N . ILE B 1 340 ? -41.206 -24.918 -22.491 1.00 36.85 321 ILE B N 1
ATOM 7082 C CA . ILE B 1 340 ? -40.271 -25.713 -23.280 1.00 39.71 321 ILE B CA 1
ATOM 7083 C C . ILE B 1 340 ? -39.509 -26.714 -22.402 1.00 36.41 321 ILE B C 1
ATOM 7084 O O . ILE B 1 340 ? -39.326 -27.879 -22.791 1.00 38.18 321 ILE B O 1
ATOM 7089 N N . GLU B 1 341 ? -39.064 -26.262 -21.232 1.00 30.50 322 GLU B N 1
ATOM 7090 C CA . GLU B 1 341 ? -38.361 -27.165 -20.316 1.00 38.01 322 GLU B CA 1
ATOM 7091 C C . GLU B 1 341 ? -39.288 -28.297 -19.853 1.00 34.68 322 GLU B C 1
ATOM 7092 O O . GLU B 1 341 ? -38.913 -29.487 -19.877 1.00 35.38 322 GLU B O 1
ATOM 7098 N N . ILE B 1 342 ? -40.515 -27.936 -19.483 1.00 35.83 323 ILE B N 1
ATOM 7099 C CA . ILE B 1 342 ? -41.523 -28.946 -19.086 1.00 41.32 323 ILE B CA 1
ATOM 7100 C C . ILE B 1 342 ? -41.765 -29.960 -20.202 1.00 36.12 323 ILE B C 1
ATOM 7101 O O . ILE B 1 342 ? -41.825 -31.183 -19.973 1.00 38.12 323 ILE B O 1
ATOM 7106 N N . ASN B 1 343 ? -41.888 -29.473 -21.428 1.00 32.79 324 ASN B N 1
ATOM 7107 C CA . ASN B 1 343 ? -42.092 -30.382 -22.554 1.00 36.25 324 ASN B CA 1
ATOM 7108 C C . ASN B 1 343 ? -40.914 -31.340 -22.768 1.00 39.70 324 ASN B C 1
ATOM 7109 O O . ASN B 1 343 ? -41.102 -32.514 -23.123 1.00 32.03 324 ASN B O 1
ATOM 7114 N N . GLY B 1 344 ? -39.685 -30.838 -22.578 1.00 38.68 325 GLY B N 1
ATOM 7115 C CA . GLY B 1 344 ? -38.512 -31.693 -22.662 1.00 34.94 325 GLY B CA 1
ATOM 7116 C C . GLY B 1 344 ? -38.578 -32.760 -21.573 1.00 36.32 325 GLY B C 1
ATOM 7117 O O . GLY B 1 344 ? -38.353 -33.957 -21.826 1.00 34.01 325 GLY B O 1
ATOM 7118 N N . LEU B 1 345 ? -38.909 -32.342 -20.358 1.00 33.60 326 LEU B N 1
ATOM 7119 C CA . LEU B 1 345 ? -39.015 -33.329 -19.278 1.00 36.96 326 LEU B CA 1
ATOM 7120 C C . LEU B 1 345 ? -40.072 -34.430 -19.541 1.00 38.67 326 LEU B C 1
ATOM 7121 O O . LEU B 1 345 ? -39.804 -35.628 -19.374 1.00 37.73 326 LEU B O 1
ATOM 7126 N N . LYS B 1 346 ? -41.260 -34.024 -19.983 1.00 37.23 327 LYS B N 1
ATOM 7127 C CA . LYS B 1 346 ? -42.349 -34.975 -20.200 1.00 37.85 327 LYS B CA 1
ATOM 7128 C C . LYS B 1 346 ? -41.957 -35.975 -21.275 1.00 35.19 327 LYS B C 1
ATOM 7129 O O . LYS B 1 346 ? -42.130 -37.176 -21.116 1.00 40.33 327 LYS B O 1
ATOM 7135 N N . ALA B 1 347 ? -41.386 -35.470 -22.365 1.00 38.84 328 ALA B N 1
ATOM 7136 C CA . ALA B 1 347 ? -40.953 -36.328 -23.476 1.00 33.07 328 ALA B CA 1
ATOM 7137 C C . ALA B 1 347 ? -39.872 -37.301 -23.055 1.00 35.72 328 ALA B C 1
ATOM 7138 O O . ALA B 1 347 ? -39.850 -38.458 -23.519 1.00 37.43 328 ALA B O 1
ATOM 7140 N N . ALA B 1 348 ? -38.947 -36.830 -22.209 1.00 37.03 329 ALA B N 1
ATOM 7141 C CA . ALA B 1 348 ? -37.845 -37.674 -21.743 1.00 35.23 329 ALA B CA 1
ATOM 7142 C C . ALA B 1 348 ? -38.363 -38.850 -20.909 1.00 38.73 329 ALA B C 1
ATOM 7143 O O . ALA B 1 348 ? -38.066 -39.996 -21.193 1.00 38.41 329 ALA B O 1
ATOM 7145 N N . PHE B 1 349 ? -39.157 -38.545 -19.883 1.00 34.46 330 PHE B N 1
ATOM 7146 C CA . PHE B 1 349 ? -39.647 -39.582 -18.997 1.00 41.53 330 PHE B CA 1
ATOM 7147 C C . PHE B 1 349 ? -40.584 -40.546 -19.734 1.00 46.72 330 PHE B C 1
ATOM 7148 O O . PHE B 1 349 ? -40.542 -41.771 -19.515 1.00 45.06 330 PHE B O 1
ATOM 7156 N N . LYS B 1 350 ? -41.373 -40.007 -20.658 1.00 40.76 331 LYS B N 1
ATOM 7157 C CA . LYS B 1 350 ? -42.195 -40.867 -21.478 1.00 43.13 331 LYS B CA 1
ATOM 7158 C C . LYS B 1 350 ? -41.303 -41.836 -22.256 1.00 44.23 331 LYS B C 1
ATOM 7159 O O . LYS B 1 350 ? -41.529 -43.040 -22.233 1.00 45.42 331 LYS B O 1
ATOM 7165 N N . GLU B 1 351 ? -40.246 -41.333 -22.889 1.00 41.11 332 GLU B N 1
ATOM 7166 C CA . GLU B 1 351 ? -39.354 -42.209 -23.666 1.00 40.06 332 GLU B CA 1
ATOM 7167 C C . GLU B 1 351 ? -38.665 -43.247 -22.785 1.00 44.73 332 GLU B C 1
ATOM 7168 O O . GLU B 1 351 ? -38.470 -44.398 -23.202 1.00 52.61 332 GLU B O 1
ATOM 7174 N N . LEU B 1 352 ? -38.285 -42.834 -21.575 1.00 44.59 333 LEU B N 1
ATOM 7175 C CA . LEU B 1 352 ? -37.615 -43.723 -20.614 1.00 45.79 333 LEU B CA 1
ATOM 7176 C C . LEU B 1 352 ? -38.540 -44.845 -20.124 1.00 55.37 333 LEU B C 1
ATOM 7177 O O . LEU B 1 352 ? -38.116 -45.996 -19.968 1.00 52.39 333 LEU B O 1
ATOM 7182 N N . SER B 1 353 ? -39.801 -44.514 -19.872 1.00 49.80 334 SER B N 1
ATOM 7183 C CA . SER B 1 353 ? -40.779 -45.549 -19.531 1.00 58.21 334 SER B CA 1
ATOM 7184 C C . SER B 1 353 ? -40.938 -46.572 -20.666 1.00 58.40 334 SER B C 1
ATOM 7185 O O . SER B 1 353 ? -40.918 -47.784 -20.430 1.00 64.51 334 SER B O 1
ATOM 7188 N N . ASN B 1 354 ? -41.054 -46.070 -21.896 1.00 54.78 335 ASN B N 1
ATOM 7189 C CA . ASN B 1 354 ? -41.213 -46.911 -23.079 1.00 55.70 335 ASN B CA 1
ATOM 7190 C C . ASN B 1 354 ? -40.085 -47.898 -23.403 1.00 65.46 335 ASN B C 1
ATOM 7191 O O . ASN B 1 354 ? -40.345 -48.917 -24.048 1.00 68.94 335 ASN B O 1
ATOM 7196 N N . MET B 1 355 ? -38.853 -47.646 -22.962 1.00 63.48 336 MET B N 1
ATOM 7197 C CA . MET B 1 355 ? -37.784 -48.606 -23.259 1.00 70.38 336 MET B CA 1
ATOM 7198 C C . MET B 1 355 ? -37.577 -49.603 -22.123 1.00 71.51 336 MET B C 1
ATOM 7199 O O . MET B 1 355 ? -36.584 -50.328 -22.080 1.00 69.04 336 MET B O 1
ATOM 7204 N N . ARG B 1 356 ? -38.537 -49.617 -21.207 1.00 72.91 337 ARG B N 1
ATOM 7205 C CA . ARG B 1 356 ? -38.655 -50.676 -20.225 1.00 77.89 337 ARG B CA 1
ATOM 7206 C C . ARG B 1 356 ? -39.651 -51.732 -20.720 1.00 76.99 337 ARG B C 1
ATOM 7207 O O . ARG B 1 356 ? -40.603 -51.419 -21.448 1.00 74.91 337 ARG B O 1
ATOM 7215 N N . ASP B 1 365 ? -47.724 -45.201 -9.697 1.00 58.56 346 ASP B N 1
ATOM 7216 C CA . ASP B 1 365 ? -48.200 -43.813 -9.700 1.00 66.22 346 ASP B CA 1
ATOM 7217 C C . ASP B 1 365 ? -47.088 -42.778 -9.473 1.00 67.25 346 ASP B C 1
ATOM 7218 O O . ASP B 1 365 ? -47.049 -42.079 -8.451 1.00 63.56 346 ASP B O 1
ATOM 7223 N N . HIS B 1 366 ? -46.182 -42.695 -10.442 1.00 66.53 347 HIS B N 1
ATOM 7224 C CA . HIS B 1 366 ? -45.052 -41.771 -10.377 1.00 59.44 347 HIS B CA 1
ATOM 7225 C C . HIS B 1 366 ? -45.469 -40.310 -10.195 1.00 55.78 347 HIS B C 1
ATOM 7226 O O . HIS B 1 366 ? -46.261 -39.771 -10.968 1.00 59.03 347 HIS B O 1
ATOM 7233 N N . ARG B 1 367 ? -44.917 -39.691 -9.154 1.00 51.01 348 ARG B N 1
ATOM 7234 C CA . ARG B 1 367 ? -45.119 -38.281 -8.849 1.00 52.67 348 ARG B CA 1
ATOM 7235 C C . ARG B 1 367 ? -43.730 -37.608 -8.660 1.00 54.52 348 ARG B C 1
ATOM 7236 O O . ARG B 1 367 ? -42.856 -38.103 -7.934 1.00 47.35 348 ARG B O 1
ATOM 7244 N N . CYS B 1 368 ? -43.513 -36.509 -9.379 1.00 51.19 349 CYS B N 1
ATOM 7245 C CA . CYS B 1 368 ? -42.226 -35.806 -9.354 1.00 41.70 349 CYS B CA 1
ATOM 7246 C C . CYS B 1 368 ? -42.420 -34.306 -9.170 1.00 38.50 349 CYS B C 1
ATOM 7247 O O . CYS B 1 368 ? -43.073 -33.662 -9.977 1.00 42.85 349 CYS B O 1
ATOM 7250 N N . GLY B 1 369 ? -41.850 -33.748 -8.115 1.00 34.19 350 GLY B N 1
ATOM 7251 C CA . GLY B 1 369 ? -41.910 -32.313 -7.887 1.00 38.77 350 GLY B CA 1
ATOM 7252 C C . GLY B 1 369 ? -40.918 -31.570 -8.802 1.00 41.64 350 GLY B C 1
ATOM 7253 O O . GLY B 1 369 ? -39.936 -32.151 -9.284 1.00 37.06 350 GLY B O 1
ATOM 7254 N N . ILE B 1 370 ? -41.208 -30.309 -9.083 1.00 37.52 351 ILE B N 1
ATOM 7255 C CA . ILE B 1 370 ? -40.289 -29.457 -9.850 1.00 35.00 351 ILE B CA 1
ATOM 7256 C C . ILE B 1 370 ? -40.226 -28.097 -9.175 1.00 42.70 351 ILE B C 1
ATOM 7257 O O . ILE B 1 370 ? -41.267 -27.550 -8.787 1.00 40.78 351 ILE B O 1
ATOM 7262 N N . GLY B 1 371 ? -39.010 -27.564 -9.021 1.00 35.20 352 GLY B N 1
ATOM 7263 C CA . GLY B 1 371 ? -38.806 -26.231 -8.483 1.00 34.54 352 GLY B CA 1
ATOM 7264 C C . GLY B 1 371 ? -37.542 -25.593 -9.075 1.00 36.41 352 GLY B C 1
ATOM 7265 O O . GLY B 1 371 ? -36.839 -26.217 -9.869 1.00 34.93 352 GLY B O 1
ATOM 7266 N N . SER B 1 372 ? -37.255 -24.361 -8.679 1.00 34.32 353 SER B N 1
ATOM 7267 C CA . SER B 1 372 ? -36.090 -23.627 -9.173 1.00 39.05 353 SER B CA 1
ATOM 7268 C C . SER B 1 372 ? -35.588 -22.629 -8.153 1.00 39.35 353 SER B C 1
ATOM 7269 O O . SER B 1 372 ? -36.309 -21.719 -7.731 1.00 39.13 353 SER B O 1
ATOM 7272 N N . VAL B 1 373 ? -34.324 -22.797 -7.766 1.00 36.94 354 VAL B N 1
ATOM 7273 C CA . VAL B 1 373 ? -33.678 -21.924 -6.791 1.00 33.47 354 VAL B CA 1
ATOM 7274 C C . VAL B 1 373 ? -33.524 -20.502 -7.303 1.00 36.35 354 VAL B C 1
ATOM 7275 O O . VAL B 1 373 ? -33.294 -19.554 -6.539 1.00 34.37 354 VAL B O 1
ATOM 7279 N N . LYS B 1 374 ? -33.640 -20.328 -8.608 1.00 29.07 355 LYS B N 1
ATOM 7280 C CA . LYS B 1 374 ? -33.613 -18.975 -9.170 1.00 37.98 355 LYS B CA 1
ATOM 7281 C C . LYS B 1 374 ? -34.778 -18.105 -8.643 1.00 37.97 355 LYS B C 1
ATOM 7282 O O . LYS B 1 374 ? -34.674 -16.871 -8.587 1.00 34.38 355 LYS B O 1
ATOM 7288 N N . SER B 1 375 ? -35.876 -18.748 -8.270 1.00 33.82 356 SER B N 1
ATOM 7289 C CA . SER B 1 375 ? -37.016 -18.030 -7.685 1.00 39.99 356 SER B CA 1
ATOM 7290 C C . SER B 1 375 ? -36.595 -17.398 -6.344 1.00 41.79 356 SER B C 1
ATOM 7291 O O . SER B 1 375 ? -37.173 -16.402 -5.905 1.00 41.75 356 SER B O 1
ATOM 7294 N N . ASN B 1 376 ? -35.552 -17.966 -5.727 1.00 40.80 357 ASN B N 1
ATOM 7295 C CA . ASN B 1 376 ? -35.013 -17.492 -4.453 1.00 35.79 357 ASN B CA 1
ATOM 7296 C C . ASN B 1 376 ? -33.905 -16.461 -4.643 1.00 45.22 357 ASN B C 1
ATOM 7297 O O . ASN B 1 376 ? -33.953 -15.389 -4.027 1.00 37.83 357 ASN B O 1
ATOM 7302 N N . ILE B 1 377 ? -32.898 -16.781 -5.475 1.00 32.48 358 ILE B N 1
ATOM 7303 C CA . ILE B 1 377 ? -31.677 -15.945 -5.533 1.00 32.28 358 ILE B CA 1
ATOM 7304 C C . ILE B 1 377 ? -31.300 -15.356 -6.890 1.00 37.29 358 ILE B C 1
ATOM 7305 O O . ILE B 1 377 ? -30.273 -14.660 -7.015 1.00 34.26 358 ILE B O 1
ATOM 7310 N N . GLY B 1 378 ? -32.125 -15.627 -7.900 1.00 35.04 359 GLY B N 1
ATOM 7311 C CA . GLY B 1 378 ? -31.876 -15.149 -9.238 1.00 32.94 359 GLY B CA 1
ATOM 7312 C C . GLY B 1 378 ? -31.064 -16.143 -10.058 1.00 32.71 359 GLY B C 1
ATOM 7313 O O . GLY B 1 378 ? -30.762 -17.272 -9.616 1.00 28.07 359 GLY B O 1
ATOM 7314 N N . HIS B 1 379 ? -30.699 -15.709 -11.257 1.00 31.74 360 HIS B N 1
ATOM 7315 C CA . HIS B 1 379 ? -29.925 -16.525 -12.175 1.00 33.97 360 HIS B CA 1
ATOM 7316 C C . HIS B 1 379 ? -28.460 -16.195 -11.901 1.00 31.65 360 HIS B C 1
ATOM 7317 O O . HIS B 1 379 ? -27.971 -15.088 -12.229 1.00 36.47 360 HIS B O 1
ATOM 7324 N N . LEU B 1 380 ? -27.758 -17.145 -11.288 1.00 30.47 361 LEU B N 1
ATOM 7325 C CA . LEU B 1 380 ? -26.335 -16.958 -10.935 1.00 31.82 361 LEU B CA 1
ATOM 7326 C C . LEU B 1 380 ? -25.400 -17.233 -12.116 1.00 28.30 361 LEU B C 1
ATOM 7327 O O . LEU B 1 380 ? -24.175 -17.255 -11.968 1.00 31.87 361 LEU B O 1
ATOM 7332 N N . GLU B 1 381 ? -25.990 -17.449 -13.280 1.00 31.35 362 GLU B N 1
ATOM 7333 C CA . GLU B 1 381 ? -25.254 -17.508 -14.530 1.00 33.71 362 GLU B CA 1
ATOM 7334 C C . GLU B 1 381 ? -24.128 -18.549 -14.473 1.00 28.66 362 GLU B C 1
ATOM 7335 O O . GLU B 1 381 ? -24.415 -19.736 -14.552 1.00 30.87 362 GLU B O 1
ATOM 7341 N N . LEU B 1 382 ? -22.861 -18.131 -14.384 1.00 29.65 363 LEU B N 1
ATOM 7342 C CA . LEU B 1 382 ? -21.751 -19.104 -14.257 1.00 27.77 363 LEU B CA 1
ATOM 7343 C C . LEU B 1 382 ? -21.883 -20.057 -13.063 1.00 32.14 363 LEU B C 1
ATOM 7344 O O . LEU B 1 382 ? -21.435 -21.208 -13.110 1.00 35.50 363 LEU B O 1
ATOM 7349 N N . ALA B 1 383 ? -22.512 -19.585 -11.992 1.00 29.24 364 ALA B N 1
ATOM 7350 C CA . ALA B 1 383 ? -22.710 -20.406 -10.799 1.00 27.35 364 ALA B CA 1
ATOM 7351 C C . ALA B 1 383 ? -24.170 -20.882 -10.633 1.00 27.83 364 ALA B C 1
ATOM 7352 O O . ALA B 1 383 ? -24.566 -21.318 -9.540 1.00 31.74 364 ALA B O 1
ATOM 7354 N N . ALA B 1 384 ? -24.983 -20.788 -11.687 1.00 30.25 365 ALA B N 1
ATOM 7355 C CA . ALA B 1 384 ? -26.381 -21.242 -11.616 1.00 32.54 365 ALA B CA 1
ATOM 7356 C C . ALA B 1 384 ? -26.488 -22.753 -11.383 1.00 33.32 365 ALA B C 1
ATOM 7357 O O . ALA B 1 384 ? -27.211 -23.213 -10.492 1.00 31.55 365 ALA B O 1
ATOM 7359 N N . GLY B 1 385 ? -25.763 -23.529 -12.167 1.00 27.95 366 GLY B N 1
ATOM 7360 C CA . GLY B 1 385 ? -25.854 -24.971 -12.064 1.00 29.98 366 GLY B CA 1
ATOM 7361 C C . GLY B 1 385 ? -25.439 -25.459 -10.674 1.00 31.90 366 GLY B C 1
ATOM 7362 O O . GLY B 1 385 ? -26.165 -26.252 -10.046 1.00 32.06 366 GLY B O 1
ATOM 7363 N N . ILE B 1 386 ? -24.299 -24.970 -10.175 1.00 29.62 367 ILE B N 1
ATOM 7364 C CA . ILE B 1 386 ? -23.818 -25.414 -8.871 1.00 34.07 367 ILE B CA 1
ATOM 7365 C C . ILE B 1 386 ? -24.801 -24.989 -7.764 1.00 33.96 367 ILE B C 1
ATOM 7366 O O . ILE B 1 386 ? -24.926 -25.659 -6.748 1.00 31.60 367 ILE B O 1
ATOM 7371 N N . SER B 1 387 ? -25.463 -23.852 -7.937 1.00 31.75 368 SER B N 1
ATOM 7372 C CA . SER B 1 387 ? -26.467 -23.432 -6.962 1.00 35.62 368 SER B CA 1
ATOM 7373 C C . SER B 1 387 ? -27.650 -24.378 -6.879 1.00 35.78 368 SER B C 1
ATOM 7374 O O . SER B 1 387 ? -28.174 -24.635 -5.789 1.00 36.07 368 SER B O 1
ATOM 7377 N N . GLY B 1 388 ? -28.059 -24.886 -8.031 1.00 29.34 369 GLY B N 1
ATOM 7378 C CA . GLY B 1 388 ? -29.172 -25.812 -8.133 1.00 34.04 369 GLY B CA 1
ATOM 7379 C C . GLY B 1 388 ? -28.811 -27.154 -7.521 1.00 37.80 369 GLY B C 1
ATOM 7380 O O . GLY B 1 388 ? -29.643 -27.781 -6.831 1.00 36.79 369 GLY B O 1
ATOM 7381 N N . LEU B 1 389 ? -27.573 -27.602 -7.746 1.00 30.87 370 LEU B N 1
ATOM 7382 C CA . LEU B 1 389 ? -27.119 -28.857 -7.139 1.00 31.77 370 LEU B CA 1
AT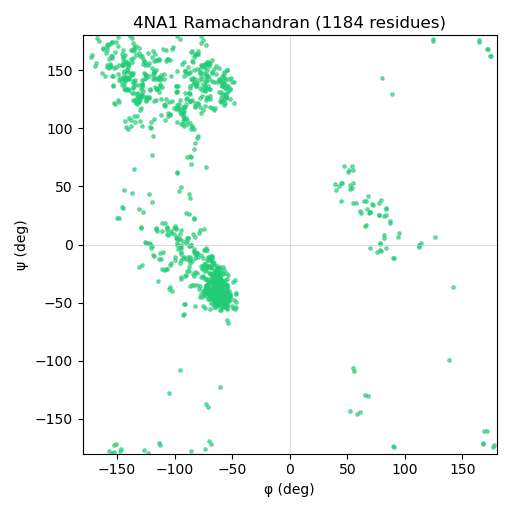OM 7383 C C . LEU B 1 389 ? -27.096 -28.780 -5.603 1.00 31.97 370 LEU B C 1
ATOM 7384 O O . LEU B 1 389 ? -27.582 -29.685 -4.929 1.00 33.04 370 LEU B O 1
ATOM 7389 N N . ILE B 1 390 ? -26.528 -27.703 -5.059 1.00 33.46 371 ILE B N 1
ATOM 7390 C CA . ILE B 1 390 ? -26.438 -27.526 -3.616 1.00 33.52 371 ILE B CA 1
ATOM 7391 C C . ILE B 1 390 ? -27.819 -27.438 -2.933 1.00 38.37 371 ILE B C 1
ATOM 7392 O O . ILE B 1 390 ? -28.023 -28.041 -1.873 1.00 32.95 371 ILE B O 1
ATOM 7397 N N . LYS B 1 391 ? -28.761 -26.713 -3.541 1.00 36.22 372 LYS B N 1
ATOM 7398 C CA . LYS B 1 391 ? -30.159 -26.749 -3.062 1.00 38.76 372 LYS B CA 1
ATOM 7399 C C . LYS B 1 391 ? -30.678 -28.198 -2.948 1.00 36.79 372 LYS B C 1
ATOM 7400 O O . LYS B 1 391 ? -31.287 -28.592 -1.937 1.00 36.55 372 LYS B O 1
ATOM 7406 N N . VAL B 1 392 ? -30.428 -28.997 -3.976 1.00 32.37 373 VAL B N 1
ATOM 7407 C CA . VAL B 1 392 ? -30.876 -30.387 -3.990 1.00 38.79 373 VAL B CA 1
ATOM 7408 C C . VAL B 1 392 ? -30.200 -31.232 -2.918 1.00 37.78 373 VAL B C 1
ATOM 7409 O O . VAL B 1 392 ? -30.856 -32.038 -2.250 1.00 40.55 373 VAL B O 1
ATOM 7413 N N . LEU B 1 393 ? -28.896 -31.046 -2.737 1.00 33.73 374 LEU B N 1
ATOM 7414 C CA . LEU B 1 393 ? -28.191 -31.721 -1.653 1.00 37.76 374 LEU B CA 1
ATOM 7415 C C . LEU B 1 393 ? -28.786 -31.387 -0.278 1.00 34.13 374 LEU B C 1
ATOM 7416 O O . LEU B 1 393 ? -28.932 -32.259 0.581 1.00 40.08 374 LEU B O 1
ATOM 7421 N N . LEU B 1 394 ? -29.102 -30.122 -0.060 1.00 33.02 375 LEU B N 1
ATOM 7422 C CA . LEU B 1 394 ? -29.701 -29.717 1.202 1.00 41.90 375 LEU B CA 1
ATOM 7423 C C . LEU B 1 394 ? -31.125 -30.263 1.361 1.00 45.87 375 LEU B C 1
ATOM 7424 O O . LEU B 1 394 ? -31.527 -30.676 2.462 1.00 42.85 375 LEU B O 1
ATOM 7429 N N . GLN B 1 395 ? -31.881 -30.259 0.262 1.00 39.62 376 GLN B N 1
ATOM 7430 C CA . GLN B 1 395 ? -33.219 -30.829 0.259 1.00 38.54 376 GLN B CA 1
ATOM 7431 C C . GLN B 1 395 ? -33.136 -32.293 0.664 1.00 46.01 376 GLN B C 1
ATOM 7432 O O . GLN B 1 395 ? -34.025 -32.828 1.330 1.00 44.91 376 GLN B O 1
ATOM 7438 N N . MET B 1 396 ? -32.066 -32.954 0.253 1.00 38.60 377 MET B N 1
ATOM 7439 C CA . MET B 1 396 ? -31.883 -34.335 0.614 1.00 43.71 377 MET B CA 1
ATOM 7440 C C . MET B 1 396 ? -31.554 -34.479 2.092 1.00 49.33 377 MET B C 1
ATOM 7441 O O . MET B 1 396 ? -32.136 -35.313 2.809 1.00 43.28 377 MET B O 1
ATOM 7446 N N . LYS B 1 397 ? -30.621 -33.650 2.539 1.00 45.07 378 LYS B N 1
ATOM 7447 C CA . LYS B 1 397 ? -30.173 -33.685 3.913 1.00 43.72 378 LYS B CA 1
ATOM 7448 C C . LYS B 1 397 ? -31.360 -33.607 4.850 1.00 45.23 378 LYS B C 1
ATOM 7449 O O . LYS B 1 397 ? -31.437 -34.343 5.824 1.00 48.51 378 LYS B O 1
ATOM 7455 N N . HIS B 1 398 ? -32.288 -32.721 4.513 1.00 42.34 379 HIS B N 1
ATOM 7456 C CA . HIS B 1 398 ? -33.409 -32.377 5.364 1.00 46.91 379 HIS B CA 1
ATOM 7457 C C . HIS B 1 398 ? -34.719 -33.023 4.918 1.00 44.50 379 HIS B C 1
ATOM 7458 O O . HIS B 1 398 ? -35.781 -32.633 5.384 1.00 51.05 379 HIS B O 1
ATOM 7465 N N . LYS B 1 399 ? -34.648 -33.979 3.990 1.00 44.09 380 LYS B N 1
ATOM 7466 C CA . LYS B 1 399 ? -35.849 -34.665 3.483 1.00 48.35 380 LYS B CA 1
ATOM 7467 C C . LYS B 1 399 ? -37.041 -33.721 3.290 1.00 51.05 380 LYS B C 1
ATOM 7468 O O . LYS B 1 399 ? -38.158 -33.982 3.741 1.00 49.22 380 LYS B O 1
ATOM 7474 N N . THR B 1 400 ? -36.792 -32.632 2.570 1.00 48.49 381 THR B N 1
ATOM 7475 C CA . THR B 1 400 ? -37.781 -31.581 2.385 1.00 44.68 381 THR B CA 1
ATOM 7476 C C . THR B 1 400 ? -37.679 -30.985 0.984 1.00 48.84 381 THR B C 1
ATOM 7477 O O . THR B 1 400 ? -36.575 -30.679 0.493 1.00 42.05 381 THR B O 1
ATOM 7481 N N . LEU B 1 401 ? -38.825 -30.819 0.328 1.00 42.55 382 LEU B N 1
ATOM 7482 C CA . LEU B 1 401 ? -38.875 -30.043 -0.898 1.00 37.00 382 LEU B CA 1
ATOM 7483 C C . LEU B 1 401 ? -39.317 -28.626 -0.558 1.00 45.68 382 LEU B C 1
ATOM 7484 O O . LEU B 1 401 ? -40.432 -28.415 -0.072 1.00 45.27 382 LEU B O 1
ATOM 7489 N N . VAL B 1 402 ? -38.450 -27.647 -0.808 1.00 38.67 383 VAL B N 1
ATOM 7490 C CA . VAL B 1 402 ? -38.783 -26.273 -0.460 1.00 41.79 383 VAL B CA 1
ATOM 7491 C C . VAL B 1 402 ? -39.663 -25.608 -1.521 1.00 41.49 383 VAL B C 1
ATOM 7492 O O . VAL B 1 402 ? -39.833 -26.104 -2.634 1.00 43.35 383 VAL B O 1
ATOM 7496 N N . LYS B 1 403 ? -40.267 -24.502 -1.129 1.00 42.70 384 LYS B N 1
ATOM 7497 C CA . LYS B 1 403 ? -41.207 -23.796 -1.967 1.00 43.00 384 LYS B CA 1
ATOM 7498 C C . LYS B 1 403 ? -40.457 -23.167 -3.141 1.00 43.99 384 LYS B C 1
ATOM 7499 O O . LYS B 1 403 ? -39.411 -22.545 -2.949 1.00 45.32 384 LYS B O 1
ATOM 7505 N N . SER B 1 404 ? -40.984 -23.326 -4.346 1.00 42.39 385 SER B N 1
ATOM 7506 C CA . SER B 1 404 ? -40.505 -22.547 -5.474 1.00 38.67 385 SER B CA 1
ATOM 7507 C C . SER B 1 404 ? -41.343 -21.250 -5.518 1.00 44.06 385 SER B C 1
ATOM 7508 O O . SER B 1 404 ? -42.555 -21.300 -5.499 1.00 43.83 385 SER B O 1
ATOM 7511 N N . LEU B 1 405 ? -40.701 -20.085 -5.527 1.00 44.99 386 LEU B N 1
ATOM 7512 C CA . LEU B 1 405 ? -41.405 -18.826 -5.293 1.00 41.75 386 LEU B CA 1
ATOM 7513 C C . LEU B 1 405 ? -42.097 -18.253 -6.526 1.00 44.25 386 LEU B C 1
ATOM 7514 O O . LEU B 1 405 ? -41.836 -18.664 -7.673 1.00 44.12 386 LEU B O 1
ATOM 7519 N N . HIS B 1 406 ? -43.019 -17.327 -6.262 1.00 49.99 387 HIS B N 1
ATOM 7520 C CA . HIS B 1 406 ? -43.690 -16.543 -7.294 1.00 48.81 387 HIS B CA 1
ATOM 7521 C C . HIS B 1 406 ? -44.597 -17.322 -8.266 1.00 45.63 387 HIS B C 1
ATOM 7522 O O . HIS B 1 406 ? -44.972 -16.790 -9.319 1.00 46.06 387 HIS B O 1
ATOM 7529 N N . CYS B 1 407 ? -44.979 -18.557 -7.954 1.00 42.38 388 CYS B N 1
ATOM 7530 C CA . CYS B 1 407 ? -45.783 -19.298 -8.931 1.00 47.07 388 CYS B CA 1
ATOM 7531 C C . CYS B 1 407 ? -47.184 -19.737 -8.475 1.00 45.60 388 CYS B C 1
ATOM 7532 O O . CYS B 1 407 ? -47.678 -20.802 -8.865 1.00 46.63 388 CYS B O 1
ATOM 7535 N N . GLU B 1 408 ? -47.809 -18.861 -7.689 1.00 44.39 389 GLU B N 1
ATOM 7536 C CA . GLU B 1 408 ? -49.186 -19.030 -7.212 1.00 54.42 389 GLU B CA 1
ATOM 7537 C C . GLU B 1 408 ? -50.109 -19.304 -8.379 1.00 50.77 389 GLU B C 1
ATOM 7538 O O . GLU B 1 408 ? -50.927 -20.222 -8.344 1.00 48.60 389 GLU B O 1
ATOM 7544 N N . THR B 1 409 ? -49.945 -18.526 -9.441 1.00 51.13 390 THR B N 1
ATOM 7545 C CA . THR B 1 409 ? -50.675 -18.789 -10.669 1.00 51.66 390 THR B CA 1
ATOM 7546 C C . THR B 1 409 ? -49.737 -19.383 -11.719 1.00 48.61 390 THR B C 1
ATOM 7547 O O . THR B 1 409 ? -48.802 -18.732 -12.184 1.00 49.17 390 THR B O 1
ATOM 7551 N N . LEU B 1 410 ? -49.971 -20.646 -12.059 1.00 48.24 391 LEU B N 1
ATOM 7552 C CA . LEU B 1 410 ? -49.099 -21.338 -12.967 1.00 45.19 391 LEU B CA 1
ATOM 7553 C C . LEU B 1 410 ? -49.292 -20.887 -14.399 1.00 54.08 391 LEU B C 1
ATOM 7554 O O . LEU B 1 410 ? -50.393 -20.515 -14.822 1.00 46.81 391 LEU B O 1
ATOM 7559 N N . ASN B 1 411 ? -48.193 -20.927 -15.142 1.00 45.29 392 ASN B N 1
ATOM 7560 C CA . ASN B 1 411 ? -48.218 -20.734 -16.584 1.00 47.78 392 ASN B CA 1
ATOM 7561 C C . ASN B 1 411 ? -49.100 -21.822 -17.208 1.00 43.51 392 ASN B C 1
ATOM 7562 O O . ASN B 1 411 ? -48.855 -23.008 -17.026 1.00 39.15 392 ASN B O 1
ATOM 7567 N N . PRO B 1 412 ? -50.145 -21.414 -17.947 1.00 45.69 393 PRO B N 1
ATOM 7568 C CA . PRO B 1 412 ? -51.119 -22.348 -18.536 1.00 46.93 393 PRO B CA 1
ATOM 7569 C C . PRO B 1 412 ? -50.522 -23.229 -19.619 1.00 48.45 393 PRO B C 1
ATOM 7570 O O . PRO B 1 412 ? -51.123 -24.249 -19.970 1.00 50.35 393 PRO B O 1
ATOM 7574 N N . TYR B 1 413 ? -49.343 -22.866 -20.122 1.00 46.66 394 TYR B N 1
ATOM 7575 C CA . TYR B 1 413 ? -48.675 -23.647 -21.175 1.00 41.41 394 TYR B CA 1
ATOM 7576 C C . TYR B 1 413 ? -47.877 -24.835 -20.638 1.00 45.41 394 TYR B C 1
ATOM 7577 O O . TYR B 1 413 ? -47.393 -25.667 -21.408 1.00 44.16 394 TYR B O 1
ATOM 7586 N N . LEU B 1 414 ?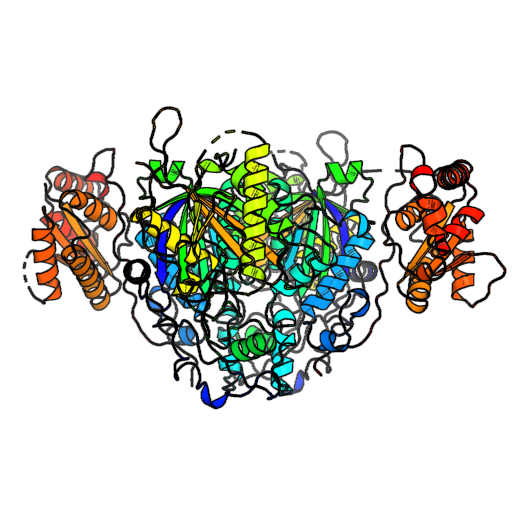 -47.780 -24.949 -19.320 1.00 41.36 395 LEU B N 1
ATOM 7587 C CA . LEU B 1 414 ? -47.056 -26.073 -18.708 1.00 50.82 395 LEU B CA 1
ATOM 7588 C C . LEU B 1 414 ? -47.700 -27.433 -19.016 1.00 53.05 395 LEU B C 1
ATOM 7589 O O . LEU B 1 414 ? -47.000 -28.405 -19.317 1.00 50.04 395 LEU B O 1
ATOM 7594 N N . GLN B 1 415 ? -49.028 -27.490 -18.943 1.00 55.48 396 GLN B N 1
ATOM 7595 C CA . GLN B 1 415 ? -49.783 -28.702 -19.279 1.00 58.28 396 GLN B CA 1
ATOM 7596 C C . GLN B 1 415 ? -49.280 -29.910 -18.471 1.00 55.73 396 GLN B C 1
ATOM 7597 O O . GLN B 1 415 ? -48.755 -30.871 -19.047 1.00 59.94 396 GLN B O 1
ATOM 7603 N N . LEU B 1 416 ? -49.435 -29.864 -17.150 1.00 46.77 397 LEU B N 1
ATOM 7604 C CA . LEU B 1 416 ? -48.880 -30.903 -16.268 1.00 52.16 397 LEU B CA 1
ATOM 7605 C C . LEU B 1 416 ? -49.817 -32.052 -15.889 1.00 62.57 397 LEU B C 1
ATOM 7606 O O . LEU B 1 416 ? -49.370 -33.090 -15.381 1.00 57.95 397 LEU B O 1
ATOM 7611 N N . THR B 1 417 ? -51.109 -31.871 -16.150 1.00 68.62 398 THR B N 1
ATOM 7612 C CA . THR B 1 417 ? -52.159 -32.744 -15.594 1.00 67.93 398 THR B CA 1
ATOM 7613 C C . THR B 1 417 ? -52.012 -34.242 -15.872 1.00 61.10 398 THR B C 1
ATOM 7614 O O . THR B 1 417 ? -52.128 -35.058 -14.952 1.00 61.71 398 THR B O 1
ATOM 7618 N N . ASP B 1 418 ? -51.750 -34.614 -17.119 1.00 61.12 399 ASP B N 1
ATOM 7619 C CA . ASP B 1 418 ? -51.633 -36.038 -17.437 1.00 67.70 399 ASP B CA 1
ATOM 7620 C C . ASP B 1 418 ? -50.212 -36.562 -17.237 1.00 61.40 399 ASP B C 1
ATOM 7621 O O . ASP B 1 418 ? -49.831 -37.563 -17.845 1.00 67.28 399 ASP B O 1
ATOM 7626 N N . SER B 1 419 ? -49.445 -35.925 -16.357 1.00 56.36 400 SER B N 1
ATOM 7627 C CA . SER B 1 419 ? -48.047 -36.309 -16.176 1.00 55.96 400 SER B CA 1
ATOM 7628 C C . SER B 1 419 ? -47.651 -36.502 -14.704 1.00 49.82 400 SER B C 1
ATOM 7629 O O . SER B 1 419 ? -48.376 -36.099 -13.794 1.00 47.37 400 SER B O 1
ATOM 7632 N N . PRO B 1 420 ? -46.460 -37.073 -14.473 1.00 46.97 401 PRO B N 1
ATOM 7633 C CA . PRO B 1 420 ? -45.981 -37.294 -13.105 1.00 47.84 401 PRO B CA 1
ATOM 7634 C C . PRO B 1 420 ? -45.682 -35.987 -12.374 1.00 48.18 401 PRO B C 1
ATOM 7635 O O . PRO B 1 420 ? -45.648 -35.960 -11.137 1.00 48.71 401 PRO B O 1
ATOM 7639 N N . PHE B 1 421 ? -45.543 -34.895 -13.117 1.00 44.59 402 PHE B N 1
ATOM 7640 C CA . PHE B 1 421 ? -44.965 -33.684 -12.546 1.00 44.20 402 PHE B CA 1
ATOM 7641 C C . PHE B 1 421 ? -45.958 -32.760 -11.900 1.00 41.62 402 PHE B C 1
ATOM 7642 O O . PHE B 1 421 ? -47.086 -32.653 -12.347 1.00 42.81 402 PHE B O 1
ATOM 7650 N N . TYR B 1 422 ? -45.506 -32.090 -10.850 1.00 36.17 403 TYR B N 1
ATOM 7651 C CA . TYR B 1 422 ? -46.208 -30.951 -10.280 1.00 37.69 403 TYR B CA 1
ATOM 7652 C C . TYR B 1 422 ? -45.163 -29.915 -9.853 1.00 38.62 403 TYR B C 1
ATOM 7653 O O . TYR B 1 422 ? -44.028 -30.267 -9.499 1.00 39.74 403 TYR B O 1
ATOM 7662 N N . ILE B 1 423 ? -45.534 -28.643 -9.873 1.00 38.03 404 ILE B N 1
ATOM 7663 C CA . ILE B 1 423 ? -44.657 -27.597 -9.397 1.00 40.95 404 ILE B CA 1
ATOM 7664 C C . ILE B 1 423 ? -44.751 -27.570 -7.890 1.00 40.06 404 ILE B C 1
ATOM 7665 O O . ILE B 1 423 ? -45.823 -27.718 -7.322 1.00 42.59 404 ILE B O 1
ATOM 7670 N N . VAL B 1 424 ? -43.618 -27.423 -7.225 1.00 40.97 405 VAL B N 1
ATOM 7671 C CA . VAL B 1 424 ? -43.617 -27.338 -5.765 1.00 39.21 405 VAL B CA 1
ATOM 7672 C C . VAL B 1 424 ? -43.972 -25.935 -5.290 1.00 46.86 405 VAL B C 1
ATOM 7673 O O . VAL B 1 424 ? -43.081 -25.100 -5.075 1.00 38.27 405 VAL B O 1
ATOM 7677 N N . GLN B 1 425 ? -45.275 -25.714 -5.066 1.00 46.97 406 GLN B N 1
ATOM 7678 C CA . GLN B 1 425 ? -45.826 -24.398 -4.723 1.00 46.72 406 GLN B CA 1
ATOM 7679 C C . GLN B 1 425 ? -45.859 -24.152 -3.232 1.00 46.15 406 GLN B C 1
ATOM 7680 O O . GLN B 1 425 ? -46.073 -23.033 -2.789 1.00 50.77 406 GLN B O 1
ATOM 7686 N N . GLU B 1 426 ? -45.642 -25.203 -2.463 1.00 47.43 407 GLU B N 1
ATOM 7687 C CA . GLU B 1 426 ? -45.549 -25.078 -1.010 1.00 55.33 407 GLU B CA 1
ATOM 7688 C C . GLU B 1 426 ? -44.510 -26.042 -0.468 1.00 46.14 407 GLU B C 1
ATOM 7689 O O . GLU B 1 426 ? -44.329 -27.142 -1.012 1.00 47.31 407 GLU B O 1
ATOM 7695 N N . LYS B 1 427 ? -43.872 -25.651 0.629 1.00 44.21 408 LYS B N 1
ATOM 7696 C CA . LYS B 1 427 ? -42.937 -26.529 1.320 1.00 48.79 408 LYS B CA 1
ATOM 7697 C C . LYS B 1 427 ? -43.628 -27.827 1.715 1.00 50.73 408 LYS B C 1
ATOM 7698 O O . LYS B 1 427 ? -44.775 -27.804 2.154 1.00 54.58 408 LYS B O 1
ATOM 7704 N N . GLN B 1 428 ? -42.952 -28.958 1.546 1.00 44.14 409 GLN B N 1
ATOM 7705 C CA . GLN B 1 428 ? -43.535 -30.263 1.889 1.00 46.02 409 GLN B CA 1
ATOM 7706 C C . GLN B 1 428 ? -42.451 -31.252 2.213 1.00 47.14 409 GLN B C 1
ATOM 7707 O O . GLN B 1 428 ? -41.302 -31.063 1.843 1.00 50.11 409 GLN B O 1
ATOM 7713 N N . GLU B 1 429 ? -42.811 -32.316 2.912 1.00 54.57 410 GLU B N 1
ATOM 7714 C CA . GLU B 1 429 ? -41.871 -33.381 3.148 1.00 50.31 410 GLU B CA 1
ATOM 7715 C C . GLU B 1 429 ? -41.489 -33.942 1.788 1.00 50.46 410 GLU B C 1
ATOM 7716 O O . GLU B 1 429 ? -42.310 -33.995 0.879 1.00 52.38 410 GLU B O 1
ATOM 7722 N N . TRP B 1 430 ? -40.224 -34.308 1.642 1.00 48.15 411 TRP B N 1
ATOM 7723 C CA . TRP B 1 430 ? -39.773 -35.056 0.481 1.00 50.92 411 TRP B CA 1
ATOM 7724 C C . TRP B 1 430 ? -39.860 -36.513 0.865 1.00 50.75 411 TRP B C 1
ATOM 7725 O O . TRP B 1 430 ? -39.031 -37.017 1.626 1.00 51.77 411 TRP B O 1
ATOM 7736 N N . LYS B 1 431 ? -40.877 -37.189 0.357 1.00 54.56 412 LYS B N 1
ATOM 7737 C CA . LYS B 1 431 ? -41.151 -38.547 0.783 1.00 53.10 412 LYS B CA 1
ATOM 7738 C C . LYS B 1 431 ? -40.361 -39.595 0.052 1.00 53.71 412 LYS B C 1
ATOM 7739 O O . LYS B 1 431 ? -40.161 -39.511 -1.157 1.00 53.29 412 LYS B O 1
ATOM 7745 N N . SER B 1 432 ? -39.957 -40.620 0.787 1.00 55.42 413 SER B N 1
ATOM 7746 C CA . SER B 1 432 ? -39.355 -41.777 0.168 1.00 54.01 413 SER B CA 1
ATOM 7747 C C . SER B 1 432 ? -40.471 -42.459 -0.595 1.00 56.91 413 SER B C 1
ATOM 7748 O O . SER B 1 432 ? -41.657 -42.254 -0.310 1.00 55.76 413 SER B O 1
ATOM 7751 N N . VAL B 1 433 ? -40.089 -43.229 -1.597 1.00 54.61 414 VAL B N 1
ATOM 7752 C CA . VAL B 1 433 ? -41.017 -44.090 -2.301 1.00 55.03 414 VAL B CA 1
ATOM 7753 C C . VAL B 1 433 ? -40.429 -45.471 -2.164 1.00 64.52 414 VAL B C 1
ATOM 7754 O O . VAL B 1 433 ? -39.254 -45.628 -1.815 1.00 62.28 414 VAL B O 1
ATOM 7758 N N . THR B 1 434 ? -41.242 -46.470 -2.452 1.00 60.29 415 THR B N 1
ATOM 7759 C CA . THR B 1 434 ? -40.884 -47.827 -2.131 1.00 67.72 415 THR B CA 1
ATOM 7760 C C . THR B 1 434 ? -41.023 -48.731 -3.329 1.00 68.23 415 THR B C 1
ATOM 7761 O O . THR B 1 434 ? -41.946 -48.585 -4.130 1.00 70.25 415 THR B O 1
ATOM 7765 N N . ASP B 1 435 ? -40.088 -49.663 -3.458 1.00 72.19 416 ASP B N 1
ATOM 7766 C CA . ASP B 1 435 ? -40.096 -50.574 -4.596 1.00 81.00 416 ASP B CA 1
ATOM 7767 C C . ASP B 1 435 ? -41.146 -51.674 -4.418 1.00 84.18 416 ASP B C 1
ATOM 7768 O O . ASP B 1 435 ? -41.878 -51.702 -3.426 1.00 85.31 416 ASP B O 1
ATOM 7773 N N . ARG B 1 436 ? -41.250 -52.557 -5.401 1.00 83.28 417 ARG B N 1
ATOM 7774 C CA . ARG B 1 436 ? -42.233 -53.627 -5.334 1.00 91.11 417 ARG B CA 1
ATOM 7775 C C . ARG B 1 436 ? -41.894 -54.650 -4.239 1.00 90.26 417 ARG B C 1
ATOM 7776 O O . ARG B 1 436 ? -42.794 -55.264 -3.658 1.00 94.15 417 ARG B O 1
ATOM 7784 N N . ASP B 1 437 ? -40.604 -54.811 -3.945 1.00 88.71 418 ASP B N 1
ATOM 7785 C CA . ASP B 1 437 ? -40.160 -55.723 -2.887 1.00 87.38 418 ASP B CA 1
ATOM 7786 C C . ASP B 1 437 ? -40.340 -55.139 -1.483 1.00 86.29 418 ASP B C 1
ATOM 7787 O O . ASP B 1 437 ? -39.801 -55.672 -0.513 1.00 83.54 418 ASP B O 1
ATOM 7792 N N . GLY B 1 438 ? -41.085 -54.039 -1.373 1.00 85.59 419 GLY B N 1
ATOM 7793 C CA . GLY B 1 438 ? -41.371 -53.448 -0.076 1.00 82.44 419 GLY B CA 1
ATOM 7794 C C . GLY B 1 438 ? -40.296 -52.527 0.460 1.00 83.91 419 GLY B C 1
ATOM 7795 O O . GLY B 1 438 ? -40.459 -51.936 1.528 1.00 81.26 419 GLY B O 1
ATOM 7796 N N . ASN B 1 439 ? -39.189 -52.398 -0.261 1.00 82.50 420 ASN B N 1
ATOM 7797 C CA . ASN B 1 439 ? -38.048 -51.687 0.300 1.00 87.16 420 ASN B CA 1
ATOM 7798 C C . ASN B 1 439 ? -37.931 -50.229 -0.110 1.00 79.15 420 ASN B C 1
ATOM 7799 O O . ASN B 1 439 ? -38.110 -49.853 -1.264 1.00 73.37 420 ASN B O 1
ATOM 7804 N N . GLU B 1 440 ? -37.623 -49.433 0.905 1.00 80.07 421 GLU B N 1
ATOM 7805 C CA . GLU B 1 440 ? -37.430 -47.998 0.810 1.00 78.92 421 GLU B CA 1
ATOM 7806 C C . GLU B 1 440 ? -36.396 -47.646 -0.268 1.00 73.72 421 GLU B C 1
ATOM 7807 O O . GLU B 1 440 ? -35.343 -48.286 -0.391 1.00 65.90 421 GLU B O 1
ATOM 7813 N N . LEU B 1 441 ? -36.696 -46.634 -1.067 1.00 63.86 422 LEU B N 1
ATOM 7814 C CA . LEU B 1 441 ? -35.737 -46.221 -2.070 1.00 57.01 422 LEU B CA 1
ATOM 7815 C C . LEU B 1 441 ? -35.011 -44.953 -1.624 1.00 51.13 422 LEU B C 1
ATOM 7816 O O . LEU B 1 441 ? -35.588 -44.083 -0.953 1.00 47.19 422 LEU B O 1
ATOM 7821 N N . PRO B 1 442 ? -33.727 -44.841 -1.985 1.00 44.16 423 PRO B N 1
ATOM 7822 C CA . PRO B 1 442 ? -33.071 -43.548 -1.787 1.00 49.71 423 PRO B CA 1
ATOM 7823 C C . PRO B 1 442 ? -33.745 -42.477 -2.656 1.00 41.94 423 PRO B C 1
ATOM 7824 O O . PRO B 1 442 ? -34.146 -42.750 -3.774 1.00 41.37 423 PRO B O 1
ATOM 7828 N N . ARG B 1 443 ? -33.915 -41.286 -2.113 1.00 38.58 424 ARG B N 1
ATOM 7829 C CA . ARG B 1 443 ? -34.400 -40.160 -2.885 1.00 44.69 424 ARG B CA 1
ATOM 7830 C C . ARG B 1 443 ? -33.518 -39.943 -4.117 1.00 45.17 424 ARG B C 1
ATOM 7831 O O . ARG B 1 443 ? -32.301 -40.056 -4.034 1.00 41.98 424 ARG B O 1
ATOM 7839 N N . ARG B 1 444 ? -34.149 -39.696 -5.262 1.00 39.44 425 ARG B N 1
ATOM 7840 C CA . ARG B 1 444 ? -33.428 -39.465 -6.503 1.00 35.14 425 ARG B CA 1
ATOM 7841 C C . ARG B 1 444 ? -33.913 -38.185 -7.150 1.00 41.13 425 ARG B C 1
ATOM 7842 O O . ARG B 1 444 ? -35.122 -37.898 -7.188 1.00 34.92 425 ARG B O 1
ATOM 7850 N N . ALA B 1 445 ? -32.968 -37.407 -7.667 1.00 33.39 426 ALA B N 1
ATOM 7851 C CA . ALA B 1 445 ? -33.320 -36.125 -8.243 1.00 29.11 426 ALA B CA 1
ATOM 7852 C C . ALA B 1 445 ? -32.457 -35.832 -9.467 1.00 36.89 426 ALA B C 1
ATOM 7853 O O . ALA B 1 445 ? -31.428 -36.476 -9.693 1.00 33.67 426 ALA B O 1
ATOM 7855 N N . GLY B 1 446 ? -32.905 -34.884 -10.278 1.00 32.23 427 GLY B N 1
ATOM 7856 C CA . GLY B 1 446 ? -32.116 -34.431 -11.401 1.00 34.50 427 GLY B CA 1
ATOM 7857 C C . GLY B 1 446 ? -31.986 -32.918 -11.363 1.00 33.47 427 GLY B C 1
ATOM 7858 O O . GLY B 1 446 ? -32.815 -32.203 -10.773 1.00 34.95 427 GLY B O 1
ATOM 7859 N N . ILE B 1 447 ? -30.918 -32.423 -11.980 1.00 30.23 428 ILE B N 1
ATOM 7860 C CA . ILE B 1 447 ? -30.695 -30.992 -12.086 1.00 28.07 428 ILE B CA 1
ATOM 7861 C C . ILE B 1 447 ? -30.355 -30.664 -13.530 1.00 30.12 428 ILE B C 1
ATOM 7862 O O . ILE B 1 447 ? -29.507 -31.309 -14.130 1.00 28.05 428 ILE B O 1
ATOM 7867 N N . SER B 1 448 ? -31.044 -29.667 -14.071 1.00 27.45 429 SER B N 1
ATOM 7868 C CA . SER B 1 448 ? -30.823 -29.200 -15.424 1.00 29.47 429 SER B CA 1
ATOM 7869 C C . SER B 1 448 ? -30.230 -27.818 -15.404 1.00 26.35 429 SER B C 1
ATOM 7870 O O . SER B 1 448 ? -30.552 -27.003 -14.524 1.00 31.95 429 SER B O 1
ATOM 7873 N N . SER B 1 449 ? -29.370 -27.545 -16.386 1.00 33.19 430 SER B N 1
ATOM 7874 C CA . SER B 1 449 ? -28.804 -26.213 -16.578 1.00 27.64 430 SER B CA 1
ATOM 7875 C C . SER B 1 449 ? -28.577 -26.025 -18.087 1.00 31.56 430 SER B C 1
ATOM 7876 O O . SER B 1 449 ? -27.933 -26.854 -18.746 1.00 28.01 430 SER B O 1
ATOM 7879 N N . PHE B 1 450 ? -29.177 -24.982 -18.652 1.00 32.07 431 PHE B N 1
ATOM 7880 C CA . PHE B 1 450 ? -29.104 -24.748 -20.105 1.00 33.95 431 PHE B CA 1
ATOM 7881 C C . PHE B 1 450 ? -28.482 -23.403 -20.425 1.00 35.44 431 PHE B C 1
ATOM 7882 O O . PHE B 1 450 ? -28.846 -22.381 -19.852 1.00 35.94 431 PHE B O 1
ATOM 7890 N N . GLY B 1 451 ? -27.549 -23.385 -21.361 1.00 32.93 432 GLY B N 1
ATOM 7891 C CA . GLY B 1 451 ? -26.914 -22.132 -21.702 1.00 28.35 432 GLY B CA 1
ATOM 7892 C C . GLY B 1 451 ? -27.621 -21.389 -22.838 1.00 25.55 432 GLY B C 1
ATOM 7893 O O . GLY B 1 451 ? -28.184 -21.996 -23.728 1.00 30.42 432 GLY B O 1
ATOM 7894 N N . ILE B 1 452 ? -27.573 -20.069 -22.839 1.00 34.12 433 ILE B N 1
ATOM 7895 C CA . ILE B 1 452 ? -28.291 -19.350 -23.886 1.00 39.22 433 ILE B CA 1
ATOM 7896 C C . ILE B 1 452 ? -27.709 -19.607 -25.279 1.00 36.08 433 ILE B C 1
ATOM 7897 O O . ILE B 1 452 ? -28.415 -19.483 -26.273 1.00 41.38 433 ILE B O 1
ATOM 7902 N N . GLY B 1 453 ? -26.449 -20.032 -25.352 1.00 32.58 434 GLY B N 1
ATOM 7903 C CA . GLY B 1 453 ? -25.855 -20.377 -26.628 1.00 29.48 434 GLY B CA 1
ATOM 7904 C C . GLY B 1 453 ? -26.235 -21.770 -27.081 1.00 30.08 434 GLY B C 1
ATOM 7905 O O . GLY B 1 453 ? -25.884 -22.185 -28.206 1.00 27.03 434 GLY B O 1
ATOM 7906 N N . GLY B 1 454 ? -26.906 -22.514 -26.198 1.00 25.60 435 GLY B N 1
ATOM 7907 C CA . GLY B 1 454 ? -27.412 -23.817 -26.545 1.00 22.55 435 GLY B CA 1
ATOM 7908 C C . GLY B 1 454 ? -26.791 -25.032 -25.866 1.00 23.75 435 GLY B C 1
ATOM 7909 O O . GLY B 1 454 ? -27.154 -26.166 -26.188 1.00 25.72 435 GLY B O 1
ATOM 7910 N N . VAL B 1 455 ? -25.816 -24.826 -24.992 1.00 24.31 436 VAL B N 1
ATOM 7911 C CA . VAL B 1 455 ? -25.165 -25.940 -24.302 1.00 27.21 436 VAL B CA 1
ATOM 7912 C C . VAL B 1 455 ? -25.999 -26.376 -23.100 1.00 28.71 436 VAL B C 1
ATOM 7913 O O . VAL B 1 455 ? -26.233 -25.574 -22.208 1.00 29.25 436 VAL B O 1
ATOM 7917 N N . ASN B 1 456 ? -26.406 -27.646 -23.089 1.00 27.19 437 ASN B N 1
ATOM 7918 C CA . ASN B 1 456 ? -27.261 -28.206 -22.034 1.00 28.18 437 ASN B CA 1
ATOM 7919 C C . ASN B 1 456 ? -26.531 -29.238 -21.214 1.00 26.11 437 ASN B C 1
ATOM 7920 O O . ASN B 1 456 ? -25.765 -30.055 -21.783 1.00 26.82 437 ASN B O 1
ATOM 7925 N N . ALA B 1 457 ? -26.826 -29.273 -19.915 1.00 28.11 438 ALA B N 1
ATOM 7926 C CA . ALA B 1 457 ? -26.271 -30.294 -19.051 1.00 22.63 438 ALA B CA 1
ATOM 7927 C C . ALA B 1 457 ? -27.325 -30.819 -18.084 1.00 30.03 438 ALA B C 1
ATOM 7928 O O . ALA B 1 457 ? -28.239 -30.108 -17.694 1.00 26.78 438 ALA B O 1
ATOM 7930 N N . HIS B 1 458 ? -27.215 -32.097 -17.736 1.00 30.89 439 HIS B N 1
ATOM 7931 C CA . HIS B 1 458 ? -28.127 -32.666 -16.744 1.00 30.54 439 HIS B CA 1
ATOM 7932 C C . HIS B 1 458 ? -27.343 -33.641 -15.894 1.00 31.63 439 HIS B C 1
ATOM 7933 O O . HIS B 1 458 ? -26.512 -34.412 -16.390 1.00 28.84 439 HIS B O 1
ATOM 7940 N N . ILE B 1 459 ? -27.655 -33.615 -14.615 1.00 25.84 440 ILE B N 1
ATOM 7941 C CA . ILE B 1 459 ? -26.977 -34.435 -13.646 1.00 30.01 440 ILE B CA 1
ATOM 7942 C C . ILE B 1 459 ? -28.003 -35.143 -12.757 1.00 32.71 440 ILE B C 1
ATOM 7943 O O . ILE B 1 459 ? -28.985 -34.508 -12.310 1.00 28.84 440 ILE B O 1
ATOM 7948 N N . VAL B 1 460 ? -27.747 -36.427 -12.500 1.00 29.14 441 VAL B N 1
ATOM 7949 C CA . VAL B 1 460 ? -28.648 -37.275 -11.703 1.00 34.24 441 VAL B CA 1
ATOM 7950 C C . VAL B 1 460 ? -28.039 -37.596 -10.332 1.00 31.67 441 VAL B C 1
ATOM 7951 O O . VAL B 1 460 ? -26.956 -38.187 -10.244 1.00 26.95 441 VAL B O 1
ATOM 7955 N N . ILE B 1 461 ? -28.736 -37.197 -9.265 1.00 31.72 442 ILE B N 1
ATOM 7956 C CA . ILE B 1 461 ? -28.261 -37.376 -7.896 1.00 36.16 442 ILE B CA 1
ATOM 7957 C C . ILE B 1 461 ? -29.154 -38.356 -7.113 1.00 36.28 442 ILE B C 1
ATOM 7958 O O . ILE B 1 461 ? -30.381 -38.356 -7.244 1.00 38.51 442 ILE B O 1
ATOM 7963 N N . GLU B 1 462 ? -28.504 -39.153 -6.283 1.00 37.74 443 GLU B N 1
ATOM 7964 C CA . GLU B 1 462 ? -29.158 -40.124 -5.415 1.00 37.63 443 GLU B CA 1
ATOM 7965 C C . GLU B 1 462 ? -28.673 -39.935 -3.991 1.00 39.85 443 GLU B C 1
ATOM 7966 O O . GLU B 1 462 ? -27.461 -39.851 -3.739 1.00 39.56 443 GLU B O 1
ATOM 7972 N N . GLU B 1 463 ? -29.630 -39.837 -3.070 1.00 35.84 444 GLU B N 1
ATOM 7973 C CA . GLU B 1 463 ? -29.370 -39.783 -1.642 1.00 40.86 444 GLU B CA 1
ATOM 7974 C C . GLU B 1 463 ? -28.436 -40.920 -1.221 1.00 38.91 444 GLU B C 1
ATOM 7975 O O . GLU B 1 463 ? -28.511 -42.037 -1.738 1.00 38.23 444 GLU B O 1
ATOM 7981 N N . TYR B 1 464 ? -27.507 -40.613 -0.332 1.00 40.77 445 TYR B N 1
ATOM 7982 C CA . TYR B 1 464 ? -26.616 -41.632 0.183 1.00 45.91 445 TYR B CA 1
ATOM 7983 C C . TYR B 1 464 ? -27.247 -42.325 1.385 1.00 47.09 445 TYR B C 1
ATOM 7984 O O . TYR B 1 464 ? -27.695 -41.652 2.302 1.00 43.22 445 TYR B O 1
ATOM 7993 N N . MET B 1 465 ? -27.264 -43.657 1.350 1.00 43.52 446 MET B N 1
ATOM 7994 C CA . MET B 1 465 ? -27.800 -44.500 2.427 1.00 59.83 446 MET B CA 1
ATOM 7995 C C . MET B 1 465 ? -26.630 -45.247 3.089 1.00 58.86 446 MET B C 1
ATOM 7996 O O . MET B 1 465 ? -25.963 -46.086 2.449 1.00 55.92 446 MET B O 1
ATOM 8001 N N . PRO B 1 466 ? -26.334 -44.890 4.348 1.00 57.67 447 PRO B N 1
ATOM 8002 C CA . PRO B 1 466 ? -25.276 -45.510 5.165 1.00 63.82 447 PRO B CA 1
ATOM 8003 C C . PRO B 1 466 ? -25.612 -46.937 5.603 1.00 62.22 447 PRO B C 1
ATOM 8004 O O . PRO B 1 466 ? -26.588 -47.512 5.114 1.00 60.19 447 PRO B O 1
ATOM 8008 N N . GLN B 1 477 ? -16.008 -41.446 26.964 1.00 63.13 458 GLN B N 1
ATOM 8009 C CA . GLN B 1 477 ? -14.544 -41.509 26.881 1.00 68.60 458 GLN B CA 1
ATOM 8010 C C . GLN B 1 477 ? -14.002 -40.222 26.237 1.00 61.21 458 GLN B C 1
ATOM 8011 O O . GLN B 1 477 ? -14.617 -39.685 25.318 1.00 60.80 458 GLN B O 1
ATOM 8017 N N . PRO B 1 478 ? -12.836 -39.737 26.703 1.00 59.11 459 PRO B N 1
ATOM 8018 C CA . PRO B 1 478 ? -12.317 -38.439 26.239 1.00 50.49 459 PRO B CA 1
ATOM 8019 C C . PRO B 1 478 ? -11.505 -38.473 24.943 1.00 47.48 459 PRO B C 1
ATOM 8020 O O . PRO B 1 478 ? -11.122 -39.533 24.462 1.00 45.32 459 PRO B O 1
ATOM 8024 N N . ASN B 1 479 ? -11.280 -37.289 24.373 1.00 44.64 460 ASN B N 1
ATOM 8025 C CA . ASN B 1 479 ? -10.416 -37.138 23.210 1.00 44.96 460 ASN B CA 1
ATOM 8026 C C . ASN B 1 479 ? -9.803 -35.744 23.266 1.00 45.26 460 ASN B C 1
ATOM 8027 O O . ASN B 1 479 ? -10.115 -34.954 24.178 1.00 43.29 460 ASN B O 1
ATOM 8032 N N . VAL B 1 480 ? -8.885 -35.473 22.343 1.00 41.49 461 VAL B N 1
ATOM 8033 C CA . VAL B 1 480 ? -8.280 -34.153 22.257 1.00 38.73 461 VAL B CA 1
ATOM 8034 C C . VAL B 1 480 ? -8.842 -33.391 21.076 1.00 36.41 461 VAL B C 1
ATOM 8035 O O . VAL B 1 480 ? -8.736 -33.830 19.942 1.00 35.45 461 VAL B O 1
ATOM 8039 N N . ILE B 1 481 ? -9.401 -32.227 21.369 1.00 35.27 462 ILE B N 1
ATOM 8040 C CA . ILE B 1 481 ? -9.986 -31.337 20.382 1.00 31.12 462 ILE B CA 1
ATOM 8041 C C . ILE B 1 481 ? -8.960 -30.294 20.035 1.00 40.84 462 ILE B C 1
ATOM 8042 O O . ILE B 1 481 ? -8.550 -29.504 20.899 1.00 38.47 462 ILE B O 1
ATOM 8047 N N . VAL B 1 482 ? -8.534 -30.301 18.768 1.00 30.67 463 VAL B N 1
ATOM 8048 C CA . VAL B 1 482 ? -7.473 -29.414 18.311 1.00 33.24 463 VAL B CA 1
ATOM 8049 C C . VAL B 1 482 ? -7.966 -28.452 17.234 1.00 32.19 463 VAL B C 1
ATOM 8050 O O . VAL B 1 482 ? -8.779 -28.814 16.382 1.00 29.65 463 VAL B O 1
ATOM 8054 N N . LEU B 1 483 ? -7.428 -27.236 17.294 1.00 29.66 464 LEU B N 1
ATOM 8055 C CA . LEU B 1 483 ? -7.672 -26.171 16.325 1.00 29.93 464 LEU B CA 1
ATOM 8056 C C . LEU B 1 483 ? -6.381 -25.402 16.093 1.00 30.90 464 LEU B C 1
ATOM 8057 O O . LEU B 1 483 ? -5.603 -25.192 17.038 1.00 29.56 464 LEU B O 1
ATOM 8062 N N . SER B 1 484 ? -6.174 -24.954 14.844 1.00 25.62 465 SER B N 1
ATOM 8063 C CA . SER B 1 484 ? -5.018 -24.150 14.465 1.00 29.95 465 SER B CA 1
ATOM 8064 C C . SER B 1 484 ? -5.426 -23.133 13.392 1.00 27.64 465 SER B C 1
ATOM 8065 O O . SER B 1 484 ? -6.358 -23.344 12.621 1.00 29.05 465 SER B O 1
ATOM 8068 N N . ALA B 1 485 ? -4.702 -22.032 13.323 1.00 30.49 466 ALA B N 1
ATOM 8069 C CA . ALA B 1 485 ? -4.964 -21.038 12.299 1.00 32.64 466 ALA B CA 1
ATOM 8070 C C . ALA B 1 485 ? -3.666 -20.270 12.050 1.00 33.29 466 ALA B C 1
ATOM 8071 O O . ALA B 1 485 ? -2.659 -20.524 12.726 1.00 32.00 466 ALA B O 1
ATOM 8073 N N . LYS B 1 486 ? -3.671 -19.387 11.053 1.00 35.43 467 LYS B N 1
ATOM 8074 C CA . LYS B 1 486 ? -2.460 -18.674 10.645 1.00 36.19 467 LYS B CA 1
ATOM 8075 C C . LYS B 1 486 ? -2.020 -17.649 11.679 1.00 42.08 467 LYS B C 1
ATOM 8076 O O . LYS B 1 486 ? -0.861 -17.303 11.723 1.00 37.98 467 LYS B O 1
ATOM 8082 N N . ASN B 1 487 ? -2.949 -17.165 12.497 1.00 38.96 468 ASN B N 1
ATOM 8083 C CA . ASN B 1 487 ? -2.646 -16.168 13.527 1.00 40.66 468 ASN B CA 1
ATOM 8084 C C . ASN B 1 487 ? -3.678 -16.228 14.630 1.00 35.39 468 ASN B C 1
ATOM 8085 O O . ASN B 1 487 ? -4.698 -16.890 14.486 1.00 34.18 468 ASN B O 1
ATOM 8090 N N . LYS B 1 488 ? -3.441 -15.484 15.703 1.00 40.21 469 LYS B N 1
ATOM 8091 C CA . LYS B 1 488 ? -4.314 -15.522 16.868 1.00 39.55 469 LYS B CA 1
ATOM 8092 C C . LYS B 1 488 ? -5.749 -15.098 16.544 1.00 34.93 469 LYS B C 1
ATOM 8093 O O . LYS B 1 488 ? -6.712 -15.653 17.086 1.00 39.62 469 LYS B O 1
ATOM 8099 N N . SER B 1 489 ? -5.910 -14.098 15.681 1.00 39.23 470 SER B N 1
ATOM 8100 C CA . SER B 1 489 ? -7.254 -13.622 15.350 1.00 41.49 470 SER B CA 1
ATOM 8101 C C . SER B 1 489 ? -8.031 -14.691 14.610 1.00 38.62 470 SER B C 1
ATOM 8102 O O . SER B 1 489 ? -9.201 -14.937 14.892 1.00 38.61 470 SER B O 1
ATOM 8105 N N . ARG B 1 490 ? -7.388 -15.350 13.661 1.00 39.59 471 ARG B N 1
ATOM 8106 C CA . ARG B 1 490 ? -8.077 -16.411 12.937 1.00 39.04 471 ARG B CA 1
ATOM 8107 C C . ARG B 1 490 ? -8.376 -17.610 13.863 1.00 33.58 471 ARG B C 1
ATOM 8108 O O . ARG B 1 490 ? -9.390 -18.287 13.691 1.00 32.73 471 ARG B O 1
ATOM 8116 N N . LEU B 1 491 ? -7.530 -17.850 14.858 1.00 32.26 472 LEU B N 1
ATOM 8117 C CA . LEU B 1 491 ? -7.769 -18.958 15.788 1.00 33.30 472 LEU B CA 1
ATOM 8118 C C . LEU B 1 491 ? -8.973 -18.691 16.670 1.00 36.19 472 LEU B C 1
ATOM 8119 O O . LEU B 1 491 ? -9.813 -19.554 16.890 1.00 38.06 472 LEU B O 1
ATOM 8124 N N . ILE B 1 492 ? -9.070 -17.461 17.165 1.00 38.74 473 ILE B N 1
ATOM 8125 C CA . ILE B 1 492 ? -10.248 -17.053 17.925 1.00 40.36 473 ILE B CA 1
ATOM 8126 C C . ILE B 1 492 ? -11.483 -17.202 17.036 1.00 37.91 473 ILE B C 1
ATOM 8127 O O . ILE B 1 492 ? -12.539 -17.670 17.492 1.00 39.24 473 ILE B O 1
ATOM 8132 N N . ASP B 1 493 ? -11.355 -16.832 15.76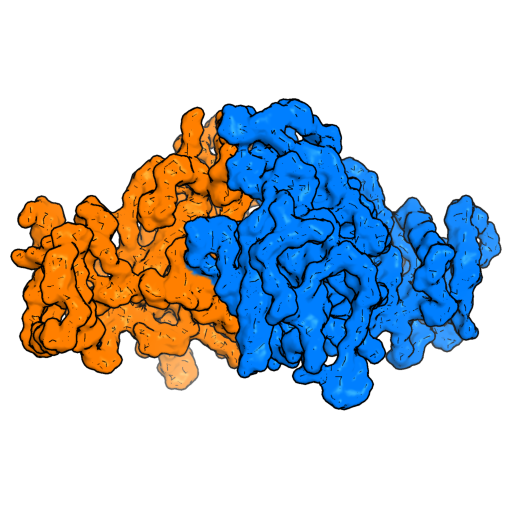2 1.00 41.40 474 ASP B N 1
ATOM 8133 C CA . ASP B 1 493 ? -12.471 -17.025 14.827 1.00 37.73 474 ASP B CA 1
ATOM 8134 C C . ASP B 1 493 ? -12.874 -18.477 14.701 1.00 39.39 474 ASP B C 1
ATOM 8135 O O . ASP B 1 493 ? -14.071 -18.823 14.758 1.00 35.61 474 ASP B O 1
ATOM 8140 N N . ARG B 1 494 ? -11.883 -19.348 14.524 1.00 34.39 475 ARG B N 1
ATOM 8141 C CA . ARG B 1 494 ? -12.195 -20.776 14.412 1.00 38.63 475 ARG B CA 1
ATOM 8142 C C . ARG B 1 494 ? -12.928 -21.279 15.665 1.00 36.60 475 ARG B C 1
ATOM 8143 O O . ARG B 1 494 ? -13.910 -22.024 15.579 1.00 37.69 475 ARG B O 1
ATOM 8151 N N . ALA B 1 495 ? -12.446 -20.859 16.832 1.00 38.75 476 ALA B N 1
ATOM 8152 C CA . ALA B 1 495 ? -13.066 -21.276 18.106 1.00 38.74 476 ALA B CA 1
ATOM 8153 C C . ALA B 1 495 ? -14.540 -20.796 18.248 1.00 41.66 476 ALA B C 1
ATOM 8154 O O . ALA B 1 495 ? -15.409 -21.580 18.633 1.00 41.08 476 ALA B O 1
ATOM 8156 N N . SER B 1 496 ? -14.810 -19.521 17.934 1.00 41.92 477 SER B N 1
ATOM 8157 C CA . SER B 1 496 ? -16.186 -18.988 17.906 1.00 40.79 477 SER B CA 1
ATOM 8158 C C . SER B 1 496 ? -17.097 -19.728 16.946 1.00 44.58 477 SER B C 1
ATOM 8159 O O . SER B 1 496 ? -18.267 -19.977 17.260 1.00 43.18 477 SER B O 1
ATOM 8162 N N . GLN B 1 497 ? -16.574 -20.047 15.763 1.00 35.67 478 GLN B N 1
ATOM 8163 C CA . GLN B 1 497 ? -17.345 -20.793 14.777 1.00 40.01 478 GLN B CA 1
ATOM 8164 C C . GLN B 1 497 ? -17.778 -22.118 15.375 1.00 38.62 478 GLN B C 1
ATOM 8165 O O . GLN B 1 497 ? -18.923 -22.562 15.228 1.00 39.33 478 GLN B O 1
ATOM 8171 N N . LEU B 1 498 ? -16.827 -22.786 16.010 1.00 43.50 479 LEU B N 1
ATOM 8172 C CA . LEU B 1 498 ? -17.101 -24.106 16.568 1.00 40.54 479 LEU B CA 1
ATOM 8173 C C . LEU B 1 498 ? -18.062 -24.019 17.769 1.00 42.75 479 LEU B C 1
ATOM 8174 O O . LEU B 1 498 ? -18.949 -24.855 17.948 1.00 40.33 479 LEU B O 1
ATOM 8179 N N . LEU B 1 499 ? -17.852 -23.007 18.598 1.00 45.94 480 LEU B N 1
ATOM 8180 C CA . LEU B 1 499 ? -18.706 -22.746 19.746 1.00 44.64 480 LEU B CA 1
ATOM 8181 C C . LEU B 1 499 ? -20.140 -22.591 19.271 1.00 48.83 480 LEU B C 1
ATOM 8182 O O . LEU B 1 499 ? -21.033 -23.301 19.727 1.00 48.25 480 LEU B O 1
ATOM 8187 N N . GLU B 1 500 ? -20.334 -21.697 18.301 1.00 49.55 481 GLU B N 1
ATOM 8188 C CA . GLU B 1 500 ? -21.654 -21.374 17.771 1.00 41.67 481 GLU B CA 1
ATOM 8189 C C . GLU B 1 500 ? -22.394 -22.567 17.163 1.00 55.61 481 GLU B C 1
ATOM 8190 O O . GLU B 1 500 ? -23.623 -22.659 17.257 1.00 57.56 481 GLU B O 1
ATOM 8196 N N . VAL B 1 501 ? -21.658 -23.497 16.568 1.00 44.01 482 VAL B N 1
ATOM 8197 C CA . VAL B 1 501 ? -22.298 -24.585 15.853 1.00 50.07 482 VAL B CA 1
ATOM 8198 C C . VAL B 1 501 ? -22.665 -25.682 16.852 1.00 54.86 482 VAL B C 1
ATOM 8199 O O . VAL B 1 501 ? -23.593 -26.463 16.633 1.00 56.45 482 VAL B O 1
ATOM 8203 N N . ILE B 1 502 ? -21.931 -25.735 17.958 1.00 52.31 483 ILE B N 1
ATOM 8204 C CA . ILE B 1 502 ? -22.310 -26.619 19.066 1.00 60.04 483 ILE B CA 1
ATOM 8205 C C . ILE B 1 502 ? -23.537 -26.116 19.831 1.00 57.17 483 ILE B C 1
ATOM 8206 O O . ILE B 1 502 ? -24.416 -26.899 20.181 1.00 58.83 483 ILE B O 1
ATOM 8211 N N . ARG B 1 503 ? -23.580 -24.807 20.056 1.00 53.46 484 ARG B N 1
ATOM 8212 C CA . ARG B 1 503 ? -24.676 -24.144 20.754 1.00 60.59 484 ARG B CA 1
ATOM 8213 C C . ARG B 1 503 ? -25.988 -24.263 20.001 1.00 59.82 484 ARG B C 1
ATOM 8214 O O . ARG B 1 503 ? -27.020 -24.503 20.614 1.00 68.25 484 ARG B O 1
ATOM 8222 N N . ASN B 1 504 ? -25.971 -24.118 18.682 1.00 60.42 485 ASN B N 1
ATOM 8223 C CA . ASN B 1 504 ? -27.212 -24.318 17.946 1.00 65.13 485 ASN B CA 1
ATOM 8224 C C . ASN B 1 504 ? -27.443 -25.800 17.662 1.00 62.47 485 ASN B C 1
ATOM 8225 O O . ASN B 1 504 ? -28.165 -26.162 16.732 1.00 65.27 485 ASN B O 1
ATOM 8230 N N . LYS B 1 505 ? -26.815 -26.642 18.487 1.00 62.01 486 LYS B N 1
ATOM 8231 C CA . LYS B 1 505 ? -27.128 -28.067 18.568 1.00 60.13 486 LYS B CA 1
ATOM 8232 C C . LYS B 1 505 ? -27.002 -28.869 17.275 1.00 59.50 486 LYS B C 1
ATOM 8233 O O . LYS B 1 505 ? -27.771 -29.802 17.045 1.00 63.27 486 LYS B O 1
ATOM 8239 N N . LYS B 1 506 ? -26.026 -28.538 16.434 1.00 60.29 487 LYS B N 1
ATOM 8240 C CA . LYS B 1 506 ? -25.797 -29.350 15.237 1.00 58.63 487 LYS B CA 1
ATOM 8241 C C . LYS B 1 506 ? -25.167 -30.710 15.538 1.00 55.84 487 LYS B C 1
ATOM 8242 O O . LYS B 1 506 ? -25.217 -31.616 14.703 1.00 59.17 487 LYS B O 1
ATOM 8248 N N . TYR B 1 507 ? -24.584 -30.857 16.726 1.00 58.03 488 TYR B N 1
ATOM 8249 C CA . TYR B 1 507 ? -23.953 -32.123 17.119 1.00 59.94 488 TYR B CA 1
ATOM 8250 C C . TYR B 1 507 ? -24.418 -32.653 18.475 1.00 57.13 488 TYR B C 1
ATOM 8251 O O . TYR B 1 507 ? -24.964 -31.912 19.290 1.00 64.29 488 TYR B O 1
ATOM 8260 N N . THR B 1 508 ? -24.177 -33.946 18.700 1.00 61.68 489 THR B N 1
ATOM 8261 C CA . THR B 1 508 ? -24.494 -34.608 19.968 1.00 58.89 489 THR B CA 1
ATOM 8262 C C . THR B 1 508 ? -23.216 -35.218 20.523 1.00 64.20 489 THR B C 1
ATOM 8263 O O . THR B 1 508 ? -22.160 -35.118 19.900 1.00 66.30 489 THR B O 1
ATOM 8267 N N . ASP B 1 509 ? -23.305 -35.871 21.674 1.00 62.33 490 ASP B N 1
ATOM 8268 C CA . ASP B 1 509 ? -22.125 -36.478 22.285 1.00 62.10 490 ASP B CA 1
ATOM 8269 C C . ASP B 1 509 ? -21.628 -37.650 21.459 1.00 64.36 490 ASP B C 1
ATOM 8270 O O . ASP B 1 509 ? -20.466 -38.064 21.565 1.00 59.75 490 ASP B O 1
ATOM 8275 N N . GLN B 1 510 ? -22.515 -38.173 20.622 1.00 63.32 491 GLN B N 1
ATOM 8276 C CA . GLN B 1 510 ? -22.202 -39.336 19.808 1.00 65.41 491 GLN B CA 1
ATOM 8277 C C . GLN B 1 510 ? -21.254 -38.925 18.669 1.00 64.54 491 GLN B C 1
ATOM 8278 O O . GLN B 1 510 ? -20.574 -39.766 18.071 1.00 62.11 491 GLN B O 1
ATOM 8284 N N . ASP B 1 511 ? -21.184 -37.620 18.417 1.00 60.91 492 ASP B N 1
ATOM 8285 C CA . ASP B 1 511 ? -20.392 -37.065 17.322 1.00 55.75 492 ASP B CA 1
ATOM 8286 C C . ASP B 1 511 ? -18.996 -36.649 17.792 1.00 52.11 492 ASP B C 1
ATOM 8287 O O . ASP B 1 511 ? -18.142 -36.254 16.991 1.00 43.50 492 ASP B O 1
ATOM 8292 N N . LEU B 1 512 ? -18.758 -36.710 19.092 1.00 50.13 493 LEU B N 1
ATOM 8293 C CA . LEU B 1 512 ? -17.552 -36.106 19.636 1.00 51.16 493 LEU B CA 1
ATOM 8294 C C . LEU B 1 512 ? -16.266 -36.668 19.032 1.00 44.71 493 LEU B C 1
ATOM 8295 O O . LEU B 1 512 ? -15.314 -35.936 18.792 1.00 39.32 493 LEU B O 1
ATOM 8300 N N . HIS B 1 513 ? -16.214 -37.976 18.832 1.00 44.58 494 HIS B N 1
ATOM 8301 C CA . HIS B 1 513 ? -14.998 -38.570 18.319 1.00 42.39 494 HIS B CA 1
ATOM 8302 C C . HIS B 1 513 ? -14.860 -38.277 16.815 1.00 43.19 494 HIS B C 1
ATOM 8303 O O . HIS B 1 513 ? -13.751 -38.247 16.283 1.00 35.33 494 HIS B O 1
ATOM 8310 N N . ARG B 1 514 ? -15.993 -38.079 16.148 1.00 39.79 495 ARG B N 1
ATOM 8311 C CA . ARG B 1 514 ? -15.995 -37.696 14.743 1.00 44.26 495 ARG B CA 1
ATOM 8312 C C . ARG B 1 514 ? -15.464 -36.270 14.599 1.00 33.21 495 ARG B C 1
ATOM 8313 O O . ARG B 1 514 ? -14.645 -35.979 13.720 1.00 34.50 495 ARG B O 1
ATOM 8321 N N . ILE B 1 515 ? -15.916 -35.377 15.473 1.00 36.87 496 ILE B N 1
ATOM 8322 C CA . ILE B 1 515 ? -15.381 -34.038 15.500 1.00 34.70 496 ILE B CA 1
ATOM 8323 C C . ILE B 1 515 ? -13.871 -34.097 15.755 1.00 38.41 496 ILE B C 1
ATOM 8324 O O . ILE B 1 515 ? -13.090 -33.483 15.014 1.00 30.68 496 ILE B O 1
ATOM 8329 N N . ALA B 1 516 ? -13.454 -34.879 16.757 1.00 35.91 497 ALA B N 1
ATOM 8330 C CA . ALA B 1 516 ? -12.045 -34.926 17.157 1.00 31.34 497 ALA B CA 1
ATOM 8331 C C . ALA B 1 516 ? -11.136 -35.400 16.061 1.00 30.64 497 ALA B C 1
ATOM 8332 O O . ALA B 1 516 ? -10.068 -34.819 15.803 1.00 31.32 497 ALA B O 1
ATOM 8334 N N . TYR B 1 517 ? -11.548 -36.510 15.479 1.00 32.26 498 TYR B N 1
ATOM 8335 C CA . TYR B 1 517 ? -10.820 -37.156 14.415 1.00 32.37 498 TYR B CA 1
ATOM 8336 C C . TYR B 1 517 ? -10.724 -36.221 13.217 1.00 31.94 498 TYR B C 1
ATOM 8337 O O . TYR B 1 517 ? -9.659 -36.043 12.650 1.00 32.40 498 TYR B O 1
ATOM 8346 N N . THR B 1 518 ? -11.838 -35.598 12.859 1.00 32.52 499 THR B N 1
ATOM 8347 C CA . THR B 1 518 ? -11.855 -34.741 11.652 1.00 28.23 499 THR B CA 1
ATOM 8348 C C . THR B 1 518 ? -10.879 -33.582 11.855 1.00 29.39 499 THR B C 1
ATOM 8349 O O . THR B 1 518 ? -10.066 -33.283 10.993 1.00 32.72 499 THR B O 1
ATOM 8353 N N . LEU B 1 519 ? -10.933 -32.964 13.031 1.00 32.37 500 LEU B N 1
ATOM 8354 C CA . LEU B 1 519 ? -10.024 -31.890 13.352 1.00 31.64 500 LEU B CA 1
ATOM 8355 C C . LEU B 1 519 ? -8.558 -32.294 13.459 1.00 31.32 500 LEU B C 1
ATOM 8356 O O . LEU B 1 519 ? -7.678 -31.476 13.255 1.00 35.10 500 LEU B O 1
ATOM 8361 N N . GLN B 1 520 ? -8.301 -33.554 13.813 1.00 30.93 501 GLN B N 1
ATOM 8362 C CA . GLN B 1 520 ? -6.948 -34.072 13.954 1.00 27.32 501 GLN B CA 1
ATOM 8363 C C . GLN B 1 520 ? -6.319 -34.373 12.612 1.00 30.24 501 GLN B C 1
ATOM 8364 O O . GLN B 1 520 ? -5.151 -34.066 12.389 1.00 32.81 501 GLN B O 1
ATOM 8370 N N . VAL B 1 521 ? -7.076 -35.022 11.729 1.00 29.00 502 VAL B N 1
ATOM 8371 C CA . VAL B 1 521 ? -6.499 -35.500 10.462 1.00 28.05 502 VAL B CA 1
ATOM 8372 C C . VAL B 1 521 ? -7.014 -34.771 9.216 1.00 32.73 502 VAL B C 1
ATOM 8373 O O . VAL B 1 521 ? -6.427 -34.894 8.146 1.00 32.29 502 VAL B O 1
ATOM 8377 N N . GLY B 1 522 ? -8.081 -33.997 9.377 1.00 35.47 503 GLY B N 1
ATOM 8378 C CA . GLY B 1 522 ? -8.754 -33.356 8.263 1.00 31.21 503 GLY B CA 1
ATOM 8379 C C . GLY B 1 522 ? -8.565 -31.858 8.268 1.00 32.74 503 GLY B C 1
ATOM 8380 O O . GLY B 1 522 ? -9.320 -31.154 7.637 1.00 30.13 503 GLY B O 1
ATOM 8381 N N . ARG B 1 523 ? -7.561 -31.368 8.990 1.00 31.07 504 ARG B N 1
ATOM 8382 C CA . ARG B 1 523 ? -7.254 -29.936 8.991 1.00 29.69 504 ARG B CA 1
ATOM 8383 C C . ARG B 1 523 ? -5.751 -29.760 8.881 1.00 32.66 504 ARG B C 1
ATOM 8384 O O . ARG B 1 523 ? -4.965 -30.491 9.495 1.00 35.11 504 ARG B O 1
ATOM 8392 N N . GLU B 1 524 ? -5.341 -28.792 8.083 1.00 35.73 505 GLU B N 1
ATOM 8393 C CA . GLU B 1 524 ? -3.939 -28.434 8.034 1.00 39.01 505 GLU B CA 1
ATOM 8394 C C . GLU B 1 524 ? -3.500 -28.023 9.449 1.00 31.70 505 GLU B C 1
ATOM 8395 O O . GLU B 1 524 ? -4.237 -27.367 10.178 1.00 32.05 505 GLU B O 1
ATOM 8401 N N . GLU B 1 525 ? -2.299 -28.420 9.835 1.00 27.92 506 GLU B N 1
ATOM 8402 C CA . GLU B 1 525 ? -1.719 -27.983 11.080 1.00 32.82 506 GLU B CA 1
ATOM 8403 C C . GLU B 1 525 ? -1.036 -26.627 10.879 1.00 36.75 506 GLU B C 1
ATOM 8404 O O . GLU B 1 525 ? 0.056 -26.532 10.340 1.00 35.58 506 GLU B O 1
ATOM 8410 N N . MET B 1 526 ? -1.688 -25.560 11.303 1.00 34.66 507 MET B N 1
ATOM 8411 C CA . MET B 1 526 ? -1.130 -24.240 11.119 1.00 31.34 507 MET B CA 1
ATOM 8412 C C . MET B 1 526 ? -0.436 -23.806 12.391 1.00 31.80 507 MET B C 1
ATOM 8413 O O . MET B 1 526 ? -0.427 -24.552 13.350 1.00 33.54 507 MET B O 1
ATOM 8418 N N . ASP B 1 527 ? 0.140 -22.606 12.383 1.00 32.37 508 ASP B N 1
ATOM 8419 C CA . ASP B 1 527 ? 1.099 -22.182 13.406 1.00 35.93 508 ASP B CA 1
ATOM 8420 C C . ASP B 1 527 ? 0.486 -21.829 14.792 1.00 41.34 508 ASP B C 1
ATOM 8421 O O . ASP B 1 527 ? 1.039 -22.182 15.841 1.00 36.54 508 ASP B O 1
ATOM 8426 N N . GLU B 1 528 ? -0.664 -21.162 14.793 1.00 35.49 509 GLU B N 1
ATOM 8427 C CA . GLU B 1 528 ? -1.317 -20.764 16.037 1.00 35.27 509 GLU B CA 1
ATOM 8428 C C . GLU B 1 528 ? -2.286 -21.832 16.488 1.00 35.50 509 GLU B C 1
ATOM 8429 O O . GLU B 1 528 ? -3.249 -22.149 15.787 1.00 37.70 509 GLU B O 1
ATOM 8435 N N . ARG B 1 529 ? -2.021 -22.388 17.673 1.00 37.79 510 ARG B N 1
ATOM 8436 C CA . ARG B 1 529 ? -2.676 -23.624 18.088 1.00 33.05 510 ARG B CA 1
ATOM 8437 C C . ARG B 1 529 ? -3.400 -23.574 19.397 1.00 37.11 510 ARG B C 1
ATOM 8438 O O . ARG B 1 529 ? -2.972 -22.926 20.351 1.00 39.63 510 ARG B O 1
ATOM 8446 N N . LEU B 1 530 ? -4.505 -24.307 19.425 1.00 36.80 511 LEU B N 1
ATOM 8447 C CA . LEU B 1 530 ? -5.313 -24.462 20.596 1.00 34.28 511 LEU B CA 1
ATOM 8448 C C . LEU B 1 530 ? -5.686 -25.927 20.742 1.00 37.35 511 LEU B C 1
ATOM 8449 O O . LEU B 1 530 ? -6.022 -26.580 19.760 1.00 33.83 511 LEU B O 1
ATOM 8454 N N . ALA B 1 531 ? -5.674 -26.439 21.970 1.00 32.35 512 ALA B N 1
ATOM 8455 C CA . ALA B 1 531 ? -6.150 -27.799 22.204 1.00 35.63 512 ALA B CA 1
ATOM 8456 C C . ALA B 1 531 ? -6.859 -27.902 23.557 1.00 37.20 512 ALA B C 1
ATOM 8457 O O . ALA B 1 531 ? -6.458 -27.257 24.503 1.00 36.56 512 ALA B O 1
ATOM 8459 N N . CYS B 1 532 ? -7.908 -28.705 23.654 1.00 36.96 513 CYS B N 1
ATOM 8460 C CA . CYS B 1 532 ? -8.436 -29.007 24.973 1.00 42.21 513 CYS B CA 1
ATOM 8461 C C . CYS B 1 532 ? -8.896 -30.462 25.014 1.00 44.76 513 CYS B C 1
ATOM 8462 O O . CYS B 1 532 ? -9.152 -31.087 23.974 1.00 45.19 513 CYS B O 1
ATOM 8465 N N . VAL B 1 533 ? -8.976 -31.011 26.217 1.00 39.10 514 VAL B N 1
ATOM 8466 C CA . VAL B 1 533 ? -9.425 -32.384 26.393 1.00 40.62 514 VAL B CA 1
ATOM 8467 C C . VAL B 1 533 ? -10.886 -32.373 26.777 1.00 46.06 514 VAL B C 1
ATOM 8468 O O . VAL B 1 533 ? -11.312 -31.572 27.597 1.00 45.87 514 VAL B O 1
ATOM 8472 N N . ALA B 1 534 ? -11.669 -33.255 26.172 1.00 46.60 515 ALA B N 1
ATOM 8473 C CA . ALA B 1 534 ? -13.104 -33.226 26.402 1.00 48.59 515 ALA B CA 1
ATOM 8474 C C . ALA B 1 534 ? -13.707 -34.582 26.190 1.00 48.84 515 ALA B C 1
ATOM 8475 O O . ALA B 1 534 ? -13.278 -35.316 25.303 1.00 49.13 515 ALA B O 1
ATOM 8477 N N . GLY B 1 535 ? -14.720 -34.899 26.998 1.00 49.25 516 GLY B N 1
ATOM 8478 C CA . GLY B 1 535 ? -15.446 -36.156 26.870 1.00 53.19 516 GLY B CA 1
ATOM 8479 C C . GLY B 1 535 ? -16.918 -35.950 26.532 1.00 52.35 516 GLY B C 1
ATOM 8480 O O . GLY B 1 535 ? -17.625 -36.909 26.217 1.00 49.25 516 GLY B O 1
ATOM 8481 N N . THR B 1 536 ? -17.377 -34.700 26.599 1.00 46.49 517 THR B N 1
ATOM 8482 C CA . THR B 1 536 ? -18.738 -34.352 26.206 1.00 53.10 517 THR B CA 1
ATOM 8483 C C . THR B 1 536 ? -18.752 -33.017 25.491 1.00 50.75 517 THR B C 1
ATOM 8484 O O . THR B 1 536 ? -17.855 -32.191 25.701 1.00 51.63 517 THR B O 1
ATOM 8488 N N . MET B 1 537 ? -19.780 -32.805 24.669 1.00 52.28 518 MET B N 1
ATOM 8489 C CA . MET B 1 537 ? -20.012 -31.511 24.006 1.00 56.95 518 MET B CA 1
ATOM 8490 C C . MET B 1 537 ? -20.087 -30.365 25.005 1.00 57.19 518 MET B C 1
ATOM 8491 O O . MET B 1 537 ? -19.682 -29.228 24.709 1.00 50.53 518 MET B O 1
ATOM 8496 N N . GLN B 1 538 ? -20.623 -30.673 26.186 1.00 62.71 519 GLN B N 1
ATOM 8497 C CA . GLN B 1 538 ? -20.807 -29.683 27.234 1.00 61.31 519 GLN B CA 1
ATOM 8498 C C . GLN B 1 538 ? -19.454 -29.174 27.678 1.00 54.31 519 GLN B C 1
ATOM 8499 O O . GLN B 1 538 ? -19.191 -27.966 27.713 1.00 57.83 519 GLN B O 1
ATOM 8505 N N . GLU B 1 539 ? -18.579 -30.116 27.997 1.00 55.33 520 GLU B N 1
ATOM 8506 C CA . GLU B 1 539 ? -17.241 -29.775 28.452 1.00 58.60 520 GLU B CA 1
ATOM 8507 C C . GLU B 1 539 ? -16.479 -29.052 27.337 1.00 53.25 520 GLU B C 1
ATOM 8508 O O . GLU B 1 539 ? -15.775 -28.071 27.580 1.00 53.14 520 GLU B O 1
ATOM 8514 N N . LEU B 1 540 ? -16.659 -29.503 26.104 1.00 52.16 521 LEU B N 1
ATOM 8515 C CA . LEU B 1 540 ? -15.980 -28.853 24.994 1.00 51.49 521 LEU B CA 1
ATOM 8516 C C . LEU B 1 540 ? -16.466 -27.416 24.907 1.00 54.07 521 LEU B C 1
ATOM 8517 O O . LEU B 1 540 ? -15.657 -26.482 24.866 1.00 48.06 521 LEU B O 1
ATOM 8522 N N . GLU B 1 541 ? -17.789 -27.238 24.922 1.00 53.62 522 GLU B N 1
ATOM 8523 C CA . GLU B 1 541 ? -18.376 -25.904 24.855 1.00 57.21 522 GLU B CA 1
ATOM 8524 C C . GLU B 1 541 ? -17.838 -24.993 25.968 1.00 51.07 522 GLU B C 1
ATOM 8525 O O . GLU B 1 541 ? -17.521 -23.834 25.728 1.00 52.50 522 GLU B O 1
ATOM 8531 N N . GLU B 1 542 ? -17.706 -25.532 27.175 1.00 55.57 523 GLU B N 1
ATOM 8532 C CA . GLU B 1 542 ? -17.221 -24.749 28.313 1.00 58.25 523 GLU B CA 1
ATOM 8533 C C . GLU B 1 542 ? -15.792 -24.301 28.100 1.00 54.25 523 GLU B C 1
ATOM 8534 O O . GLU B 1 542 ? -15.425 -23.151 28.379 1.00 51.21 523 GLU B O 1
ATOM 8540 N N . LYS B 1 543 ? -14.969 -25.223 27.612 1.00 52.04 524 LYS B N 1
ATOM 8541 C CA . LYS B 1 543 ? -13.560 -24.920 27.443 1.00 52.56 524 LYS B CA 1
ATOM 8542 C C . LYS B 1 543 ? -13.335 -23.945 26.287 1.00 49.48 524 LYS B C 1
ATOM 8543 O O . LYS B 1 543 ? -12.467 -23.077 26.366 1.00 48.44 524 LYS B O 1
ATOM 8549 N N . LEU B 1 544 ? -14.139 -24.064 25.232 1.00 50.49 525 LEU B N 1
ATOM 8550 C CA . LEU B 1 544 ? -14.064 -23.125 24.109 1.00 53.35 525 LEU B CA 1
ATOM 8551 C C . LEU B 1 544 ? -14.494 -21.710 24.533 1.00 51.82 525 LEU B C 1
ATOM 8552 O O . LEU B 1 544 ? -13.860 -20.707 24.172 1.00 48.78 525 LEU B O 1
ATOM 8557 N N . GLN B 1 545 ? -15.579 -21.641 25.297 1.00 52.83 526 GLN B N 1
ATOM 8558 C CA . GLN B 1 545 ? -16.068 -20.366 25.817 1.00 57.19 526 GLN B CA 1
ATOM 8559 C C . GLN B 1 545 ? -14.996 -19.671 26.651 1.00 55.70 526 GLN B C 1
ATOM 8560 O O . GLN B 1 545 ? -14.788 -18.459 26.526 1.00 60.36 526 GLN B O 1
ATOM 8566 N N . ALA B 1 546 ? -14.274 -20.445 27.455 1.00 52.24 527 ALA B N 1
ATOM 8567 C CA . ALA B 1 546 ? -13.192 -19.897 28.270 1.00 53.94 527 ALA B CA 1
ATOM 8568 C C . ALA B 1 546 ? -12.099 -19.237 27.441 1.00 56.10 527 ALA B C 1
ATOM 8569 O O . ALA B 1 546 ? -11.594 -18.161 27.794 1.00 59.91 527 ALA B O 1
ATOM 8571 N N . PHE B 1 547 ? -11.723 -19.882 26.343 1.00 49.69 528 PHE B N 1
ATOM 8572 C CA . PHE B 1 547 ? -10.655 -19.348 25.490 1.00 49.82 528 PHE B CA 1
ATOM 8573 C C . PHE B 1 547 ? -11.110 -18.096 24.727 1.00 47.75 528 PHE B C 1
ATOM 8574 O O . PHE B 1 547 ? -10.370 -17.115 24.590 1.00 48.69 528 PHE B O 1
ATOM 8582 N N . VAL B 1 548 ? -12.357 -18.126 24.291 1.00 50.42 529 VAL B N 1
ATOM 8583 C CA . VAL B 1 548 ? -12.947 -17.024 23.544 1.00 55.21 529 VAL B CA 1
ATOM 8584 C C . VAL B 1 548 ? -13.114 -15.787 24.446 1.00 59.83 529 VAL B C 1
ATOM 8585 O O . VAL B 1 548 ? -12.869 -14.650 24.017 1.00 62.67 529 VAL B O 1
ATOM 8589 N N . ASP B 1 549 ? -13.540 -16.029 25.684 1.00 57.60 530 ASP B N 1
ATOM 8590 C CA . ASP B 1 549 ? -13.757 -14.979 26.683 1.00 64.14 530 ASP B CA 1
ATOM 8591 C C . ASP B 1 549 ? -12.455 -14.240 26.991 1.00 61.39 530 ASP B C 1
ATOM 8592 O O . ASP B 1 549 ? -12.453 -13.021 27.160 1.00 71.43 530 ASP B O 1
ATOM 8597 N N . GLY B 1 550 ? -11.363 -14.989 27.102 1.00 59.66 531 GLY B N 1
ATOM 8598 C CA . GLY B 1 550 ? -10.046 -14.417 27.350 1.00 59.03 531 GLY B CA 1
ATOM 8599 C C . GLY B 1 550 ? -9.316 -15.007 28.552 1.00 62.10 531 GLY B C 1
ATOM 8600 O O . GLY B 1 550 ? -8.241 -14.521 28.914 1.00 57.36 531 GLY B O 1
ATOM 8601 N N . LYS B 1 551 ? -9.893 -16.050 29.160 1.00 64.49 532 LYS B N 1
ATOM 8602 C CA . LYS B 1 551 ? -9.334 -16.691 30.362 1.00 56.45 532 LYS B CA 1
ATOM 8603 C C . LYS B 1 551 ? -7.933 -17.285 30.192 1.00 66.36 532 LYS B C 1
ATOM 8604 O O . LYS B 1 551 ? -7.226 -17.002 29.224 1.00 67.34 532 LYS B O 1
ATOM 8610 N N . GLU B 1 556 ? -7.104 -25.300 31.816 1.00 60.35 537 GLU B N 1
ATOM 8611 C CA . GLU B 1 556 ? -8.249 -26.018 31.254 1.00 59.50 537 GLU B CA 1
ATOM 8612 C C . GLU B 1 556 ? -8.284 -26.072 29.697 1.00 63.03 537 GLU B C 1
ATOM 8613 O O . GLU B 1 556 ? -9.132 -26.741 29.096 1.00 58.86 537 GLU B O 1
ATOM 8619 N N . PHE B 1 557 ? -7.324 -25.412 29.056 1.00 53.44 538 PHE B N 1
ATOM 8620 C CA . PHE B 1 557 ? -7.086 -25.600 27.647 1.00 44.61 538 PHE B CA 1
ATOM 8621 C C . PHE B 1 557 ? -5.600 -25.309 27.404 1.00 48.25 538 PHE B C 1
ATOM 8622 O O . PHE B 1 557 ? -4.919 -24.750 28.266 1.00 45.33 538 PHE B O 1
ATOM 8630 N N . PHE B 1 558 ? -5.100 -25.704 26.239 1.00 40.16 539 PHE B N 1
ATOM 8631 C CA . PHE B 1 558 ? -3.692 -25.510 25.889 1.00 40.36 539 PHE B CA 1
ATOM 8632 C C . PHE B 1 558 ? -3.574 -24.625 24.666 1.00 38.05 539 PHE B C 1
ATOM 8633 O O . PHE B 1 558 ? -4.392 -24.700 23.748 1.00 36.68 539 PHE B O 1
ATOM 8641 N N . ARG B 1 559 ? -2.514 -23.835 24.647 1.00 37.22 540 ARG B N 1
ATOM 8642 C CA . ARG B 1 559 ? -2.342 -22.802 23.658 1.00 38.61 540 ARG B CA 1
ATOM 8643 C C . ARG B 1 559 ? -0.860 -22.689 23.333 1.00 40.12 540 ARG B C 1
ATOM 8644 O O . ARG B 1 559 ? -0.028 -22.731 24.235 1.00 41.99 540 ARG B O 1
ATOM 8652 N N . GLY B 1 560 ? -0.515 -22.561 22.055 1.00 37.64 541 GLY B N 1
ATOM 8653 C CA . GLY B 1 560 ? 0.883 -22.434 21.682 1.00 31.32 541 GLY B CA 1
ATOM 8654 C C . GLY B 1 560 ? 1.116 -22.004 20.241 1.00 38.10 541 GLY B C 1
ATOM 8655 O O . GLY B 1 560 ? 0.180 -21.826 19.475 1.00 37.60 541 GLY B O 1
ATOM 8656 N N . GLN B 1 561 ? 2.385 -21.836 19.891 1.00 37.41 542 GLN B N 1
ATOM 8657 C CA . GLN B 1 561 ? 2.801 -21.466 18.548 1.00 42.41 542 GLN B CA 1
ATOM 8658 C C . GLN B 1 561 ? 3.943 -22.350 18.093 1.00 44.10 542 GLN B C 1
ATOM 8659 O O . GLN B 1 561 ? 5.021 -22.383 18.709 1.00 39.17 542 GLN B O 1
ATOM 8665 N N . SER B 1 562 ? 3.720 -23.031 16.980 1.00 40.21 543 SER B N 1
ATOM 8666 C CA . SER B 1 562 ? 4.673 -23.989 16.488 1.00 43.69 543 SER B CA 1
ATOM 8667 C C . SER B 1 562 ? 6.038 -23.347 16.220 1.00 47.44 543 SER B C 1
ATOM 8668 O O . SER B 1 562 ? 7.070 -23.931 16.558 1.00 47.90 543 SER B O 1
ATOM 8671 N N . HIS B 1 563 ? 6.062 -22.153 15.624 1.00 49.51 544 HIS B N 1
ATOM 8672 C CA . HIS B 1 563 ? 7.344 -21.555 15.186 1.00 47.16 544 HIS B CA 1
ATOM 8673 C C . HIS B 1 563 ? 8.217 -21.058 16.353 1.00 48.95 544 HIS B C 1
ATOM 8674 O O . HIS B 1 563 ? 9.392 -20.755 16.161 1.00 55.34 544 HIS B O 1
ATOM 8681 N N . ARG B 1 564 ? 7.632 -20.960 17.544 1.00 49.08 545 ARG B N 1
ATOM 8682 C CA . ARG B 1 564 ? 8.331 -20.483 18.739 1.00 51.48 545 ARG B CA 1
ATOM 8683 C C . ARG B 1 564 ? 8.790 -21.590 19.688 1.00 54.66 545 ARG B C 1
ATOM 8684 O O . ARG B 1 564 ? 9.268 -21.328 20.797 1.00 55.67 545 ARG B O 1
ATOM 8692 N N . ASN B 1 565 ? 8.673 -22.829 19.245 1.00 52.58 546 ASN B N 1
ATOM 8693 C CA . ASN B 1 565 ? 9.071 -23.969 20.069 1.00 49.33 546 ASN B CA 1
ATOM 8694 C C . ASN B 1 565 ? 9.867 -24.914 19.185 1.00 50.57 546 ASN B C 1
ATOM 8695 O O . ASN B 1 565 ? 9.445 -26.046 18.939 1.00 49.07 546 ASN B O 1
ATOM 8700 N N . LYS B 1 566 ? 11.027 -24.463 18.716 1.00 49.84 547 LYS B N 1
ATOM 8701 C CA . LYS B 1 566 ? 11.873 -25.335 17.902 1.00 60.42 547 LYS B CA 1
ATOM 8702 C C . LYS B 1 566 ? 12.771 -26.116 18.892 1.00 55.27 547 LYS B C 1
ATOM 8703 O O . LYS B 1 566 ? 13.324 -27.161 18.541 1.00 57.15 547 LYS B O 1
ATOM 8709 N N . GLU B 1 567 ? 12.890 -25.594 20.116 1.00 54.79 548 GLU B N 1
ATOM 8710 C CA . GLU B 1 567 ? 13.648 -26.230 21.204 1.00 58.73 548 GLU B CA 1
ATOM 8711 C C . GLU B 1 567 ? 12.953 -27.492 21.693 1.00 56.44 548 GLU B C 1
ATOM 8712 O O . GLU B 1 567 ? 13.539 -28.566 21.781 1.00 55.62 548 GLU B O 1
ATOM 8718 N N . THR B 1 568 ? 11.702 -27.334 22.084 1.00 48.67 549 THR B N 1
ATOM 8719 C CA . THR B 1 568 ? 10.892 -28.483 22.415 1.00 51.12 549 THR B CA 1
ATOM 8720 C C . THR B 1 568 ? 10.847 -29.447 21.216 1.00 51.67 549 THR B C 1
ATOM 8721 O O . THR B 1 568 ? 11.076 -30.643 21.377 1.00 50.48 549 THR B O 1
ATOM 8725 N N . GLN B 1 569 ? 10.646 -28.929 20.003 1.00 49.19 550 GLN B N 1
ATOM 8726 C CA . GLN B 1 569 ? 10.552 -29.795 18.828 1.00 46.53 550 GLN B CA 1
ATOM 8727 C C . GLN B 1 569 ? 11.840 -30.580 18.678 1.00 53.47 550 GLN B C 1
ATOM 8728 O O . GLN B 1 569 ? 11.831 -31.713 18.215 1.00 52.33 550 GLN B O 1
ATOM 8734 N N . THR B 1 570 ? 12.952 -29.962 19.057 1.00 53.89 551 THR B N 1
ATOM 8735 C CA . THR B 1 570 ? 14.242 -30.636 19.036 1.00 61.62 551 THR B CA 1
ATOM 8736 C C . THR B 1 570 ? 14.257 -31.792 20.062 1.00 57.43 551 THR B C 1
ATOM 8737 O O . THR B 1 570 ? 14.524 -32.948 19.738 1.00 53.77 551 THR B O 1
ATOM 8741 N N . ILE B 1 571 ? 13.922 -31.465 21.301 1.00 57.46 552 ILE B N 1
ATOM 8742 C CA . ILE B 1 571 ? 13.830 -32.455 22.370 1.00 56.64 552 ILE B CA 1
ATOM 8743 C C . ILE B 1 571 ? 13.019 -33.679 21.946 1.00 55.39 552 ILE B C 1
ATOM 8744 O O . ILE B 1 571 ? 13.419 -34.810 22.198 1.00 62.65 552 ILE B O 1
ATOM 8749 N N . PHE B 1 572 ? 11.851 -33.427 21.355 1.00 53.19 553 PHE B N 1
ATOM 8750 C CA . PHE B 1 572 ? 10.878 -34.463 20.999 1.00 56.64 553 PHE B CA 1
ATOM 8751 C C . PHE B 1 572 ? 10.857 -35.049 19.574 1.00 49.01 553 PHE B C 1
ATOM 8752 O O . PHE B 1 572 ? 9.901 -35.742 19.251 1.00 53.24 553 PHE B O 1
ATOM 8760 N N . THR B 1 573 ? 11.832 -34.750 18.713 1.00 58.25 554 THR B N 1
ATOM 8761 C CA . THR B 1 573 ? 11.747 -35.190 17.298 1.00 57.79 554 THR B CA 1
ATOM 8762 C C . THR B 1 573 ? 12.765 -36.215 16.776 1.00 68.21 554 THR B C 1
ATOM 8763 O O . THR B 1 573 ? 13.944 -36.156 17.137 1.00 76.69 554 THR B O 1
ATOM 8767 N N . ALA B 1 574 ? 12.325 -37.130 15.901 1.00 62.55 555 ALA B N 1
ATOM 8768 C CA . ALA B 1 574 ? 13.268 -37.972 15.151 1.00 61.74 555 ALA B CA 1
ATOM 8769 C C . ALA B 1 574 ? 14.088 -38.986 15.973 1.00 53.92 555 ALA B C 1
ATOM 8770 O O . ALA B 1 574 ? 15.229 -39.298 15.626 1.00 64.29 555 ALA B O 1
ATOM 8772 N N . ASP B 1 575 ? 13.520 -39.481 17.060 1.00 57.92 556 ASP B N 1
ATOM 8773 C CA . ASP B 1 575 ? 14.196 -40.462 17.895 1.00 53.52 556 ASP B CA 1
ATOM 8774 C C . ASP B 1 575 ? 13.357 -41.702 18.179 1.00 42.07 556 ASP B C 1
ATOM 8775 O O . ASP B 1 575 ? 12.167 -41.593 18.437 1.00 47.32 556 ASP B O 1
ATOM 8780 N N . GLU B 1 576 ? 13.963 -42.885 18.109 1.00 46.75 557 GLU B N 1
ATOM 8781 C CA . GLU B 1 576 ? 13.191 -44.127 18.282 1.00 47.53 557 GLU B CA 1
ATOM 8782 C C . GLU B 1 576 ? 12.699 -44.330 19.732 1.00 44.14 557 GLU B C 1
ATOM 8783 O O . GLU B 1 576 ? 11.637 -44.908 19.944 1.00 40.94 557 GLU B O 1
ATOM 8789 N N . ASP B 1 577 ? 13.446 -43.855 20.730 1.00 40.65 558 ASP B N 1
ATOM 8790 C CA . ASP B 1 577 ? 12.987 -43.980 22.127 1.00 41.03 558 ASP B CA 1
ATOM 8791 C C . ASP B 1 577 ? 11.917 -42.930 22.460 1.00 34.57 558 ASP B C 1
ATOM 8792 O O . ASP B 1 577 ? 10.955 -43.198 23.196 1.00 35.96 558 ASP B O 1
ATOM 8797 N N . MET B 1 578 ? 12.058 -41.749 21.891 1.00 37.55 559 MET B N 1
ATOM 8798 C CA . MET B 1 578 ? 10.987 -40.769 21.988 1.00 34.94 559 MET B CA 1
ATOM 8799 C C . MET B 1 578 ? 9.706 -41.271 21.382 1.00 38.75 559 MET B C 1
ATOM 8800 O O . MET B 1 578 ? 8.604 -41.067 21.916 1.00 35.73 559 MET B O 1
ATOM 8805 N N . ALA B 1 579 ? 9.862 -41.990 20.276 1.00 37.95 560 ALA B N 1
ATOM 8806 C CA . ALA B 1 579 ? 8.721 -42.550 19.579 1.00 39.13 560 ALA B CA 1
ATOM 8807 C C . ALA B 1 579 ? 8.016 -43.524 20.493 1.00 41.11 560 ALA B C 1
ATOM 8808 O O . ALA B 1 579 ? 6.782 -43.504 20.590 1.00 37.16 560 ALA B O 1
ATOM 8810 N N . LEU B 1 580 ? 8.794 -44.371 21.163 1.00 34.37 561 LEU B N 1
ATOM 8811 C CA . LEU B 1 580 ? 8.213 -45.322 22.108 1.00 36.95 561 LEU B CA 1
ATOM 8812 C C . LEU B 1 580 ? 7.475 -44.585 23.224 1.00 32.69 561 LEU B C 1
ATOM 8813 O O . LEU B 1 580 ? 6.358 -44.951 23.611 1.00 36.93 561 LEU B O 1
ATOM 8818 N N . ALA B 1 581 ? 8.089 -43.527 23.726 1.00 32.11 562 ALA B N 1
ATOM 8819 C CA . ALA B 1 581 ? 7.458 -42.760 24.796 1.00 36.42 562 ALA B CA 1
ATOM 8820 C C . ALA B 1 581 ? 6.135 -42.175 24.337 1.00 35.73 562 ALA B C 1
ATOM 8821 O O . ALA B 1 581 ? 5.127 -42.253 25.063 1.00 31.08 562 ALA B O 1
ATOM 8823 N N . LEU B 1 582 ? 6.129 -41.572 23.149 1.00 33.11 563 LEU B N 1
ATOM 8824 C CA . LEU B 1 582 ? 4.875 -41.024 22.590 1.00 35.91 563 LEU B CA 1
ATOM 8825 C C . LEU B 1 582 ? 3.830 -42.106 22.365 1.00 37.23 563 LEU B C 1
ATOM 8826 O O . LEU B 1 582 ? 2.650 -41.887 22.611 1.00 35.84 563 LEU B O 1
ATOM 8831 N N . ASP B 1 583 ? 4.256 -43.257 21.850 1.00 33.64 564 ASP B N 1
ATOM 8832 C CA . ASP B 1 583 ? 3.355 -44.399 21.686 1.00 39.41 564 ASP B CA 1
ATOM 8833 C C . ASP B 1 583 ? 2.779 -44.795 23.061 1.00 31.69 564 ASP B C 1
ATOM 8834 O O . ASP B 1 583 ? 1.594 -45.126 23.205 1.00 37.10 564 ASP B O 1
ATOM 8839 N N . ALA B 1 584 ? 3.608 -44.752 24.099 1.00 35.38 565 ALA B N 1
ATOM 8840 C CA . ALA B 1 584 ? 3.099 -45.037 25.469 1.00 38.38 565 ALA B CA 1
ATOM 8841 C C . ALA B 1 584 ? 2.081 -43.984 25.994 1.00 34.10 565 ALA B C 1
ATOM 8842 O O . ALA B 1 584 ? 1.111 -44.315 26.726 1.00 30.17 565 ALA B O 1
ATOM 8844 N N . TRP B 1 585 ? 2.308 -42.712 25.681 1.00 31.84 566 TRP B N 1
ATOM 8845 C CA . TRP B 1 585 ? 1.358 -41.675 26.124 1.00 34.05 566 TRP B CA 1
ATOM 8846 C C . TRP B 1 585 ? 0.001 -41.889 25.480 1.00 36.99 566 TRP B C 1
ATOM 8847 O O . TRP B 1 585 ? -1.044 -41.741 26.113 1.00 37.46 566 TRP B O 1
ATOM 8858 N N . ILE B 1 586 ? 0.031 -42.277 24.210 1.00 33.03 567 ILE B N 1
ATOM 8859 C CA . ILE B 1 586 ? -1.197 -42.551 23.497 1.00 33.95 567 ILE B CA 1
ATOM 8860 C C . ILE B 1 586 ? -1.887 -43.775 24.087 1.00 36.43 567 ILE B C 1
ATOM 8861 O O . ILE B 1 586 ? -3.099 -43.778 24.367 1.00 34.63 567 ILE B O 1
ATOM 8866 N N . ARG B 1 587 ? -1.104 -44.812 24.324 1.00 36.17 568 ARG B N 1
ATOM 8867 C CA . ARG B 1 587 ? -1.681 -46.039 24.864 1.00 40.75 568 ARG B CA 1
ATOM 8868 C C . ARG B 1 587 ? -2.318 -45.798 26.241 1.00 39.96 568 ARG B C 1
ATOM 8869 O O . ARG B 1 587 ? -3.415 -46.283 26.536 1.00 42.14 568 ARG B O 1
ATOM 8877 N N . LYS B 1 588 ? -1.669 -44.971 27.047 1.00 36.34 569 LYS B N 1
ATOM 8878 C CA . LYS B 1 588 ? -2.133 -44.676 28.396 1.00 40.52 569 LYS B CA 1
ATOM 8879 C C . LYS B 1 588 ? -3.111 -43.510 28.433 1.00 39.29 569 LYS B C 1
ATOM 8880 O O . LYS B 1 588 ? -3.513 -43.070 29.505 1.00 42.87 569 LYS B O 1
ATOM 8886 N N . ARG B 1 589 ? -3.484 -43.018 27.256 1.00 41.02 570 ARG B N 1
ATOM 8887 C CA . ARG B 1 589 ? -4.428 -41.911 27.125 1.00 41.19 570 ARG B CA 1
ATOM 8888 C C . ARG B 1 589 ? -4.015 -40.707 27.973 1.00 43.52 570 ARG B C 1
ATOM 8889 O O . ARG B 1 589 ? -4.825 -40.108 28.657 1.00 40.33 570 ARG B O 1
ATOM 8897 N N . LYS B 1 590 ? -2.752 -40.322 27.893 1.00 40.43 571 LYS B N 1
ATOM 8898 C CA . LYS B 1 590 ? -2.324 -39.141 28.598 1.00 36.99 571 LYS B CA 1
ATOM 8899 C C . LYS B 1 590 ? -2.594 -37.911 27.711 1.00 34.27 571 LYS B C 1
ATOM 8900 O O . LYS B 1 590 ? -1.669 -37.266 27.239 1.00 37.35 571 LYS B O 1
ATOM 8906 N N . TYR B 1 591 ? -3.872 -37.610 27.523 1.00 33.20 572 TYR B N 1
ATOM 8907 C CA . TYR B 1 591 ? -4.324 -36.599 26.563 1.00 37.79 572 TYR B CA 1
ATOM 8908 C C . TYR B 1 591 ? -3.866 -35.182 26.857 1.00 32.59 572 TYR B C 1
ATOM 8909 O O . TYR B 1 591 ? -3.497 -34.440 25.944 1.00 33.64 572 TYR B O 1
ATOM 8918 N N . ALA B 1 592 ? -3.938 -34.760 28.114 1.00 40.95 573 ALA B N 1
ATOM 8919 C CA . ALA B 1 592 ? -3.480 -33.419 28.444 1.00 37.71 573 ALA B CA 1
ATOM 8920 C C . ALA B 1 592 ? -1.993 -33.255 28.100 1.00 37.13 573 ALA B C 1
ATOM 8921 O O . ALA B 1 592 ? -1.544 -32.196 27.611 1.00 37.60 573 ALA B O 1
ATOM 8923 N N . LYS B 1 593 ? -1.205 -34.305 28.295 1.00 39.51 574 LYS B N 1
ATOM 8924 C CA . LYS B 1 593 ? 0.221 -34.211 27.981 1.00 35.80 574 LYS B CA 1
ATOM 8925 C C . LYS B 1 593 ? 0.472 -34.159 26.475 1.00 35.88 574 LYS B C 1
ATOM 8926 O O . LYS B 1 593 ? 1.345 -33.409 26.013 1.00 34.57 574 LYS B O 1
ATOM 8932 N N . LEU B 1 594 ? -0.285 -34.943 25.709 1.00 35.81 575 LEU B N 1
ATOM 8933 C CA . LEU B 1 594 ? -0.129 -34.928 24.262 1.00 39.90 575 LEU B CA 1
ATOM 8934 C C . LEU B 1 594 ? -0.592 -33.579 23.702 1.00 35.99 575 LEU B C 1
ATOM 8935 O O . LEU B 1 594 ? 0.034 -33.021 22.821 1.00 28.84 575 LEU B O 1
ATOM 8940 N N . ALA B 1 595 ? -1.706 -33.073 24.226 1.00 34.23 576 ALA B N 1
ATOM 8941 C CA . ALA B 1 595 ? -2.210 -31.777 23.813 1.00 34.65 576 ALA B CA 1
ATOM 8942 C C . ALA B 1 595 ? -1.153 -30.732 24.073 1.00 33.26 576 ALA B C 1
ATOM 8943 O O . ALA B 1 595 ? -0.923 -29.870 23.254 1.00 34.04 576 ALA B O 1
ATOM 8945 N N . ASP B 1 596 ? -0.492 -30.817 25.218 1.00 38.11 577 ASP B N 1
ATOM 8946 C CA . ASP B 1 596 ? 0.538 -29.834 25.558 1.00 35.79 577 ASP B CA 1
ATOM 8947 C C . ASP B 1 596 ? 1.648 -29.788 24.538 1.00 36.99 577 ASP B C 1
ATOM 8948 O O . ASP B 1 596 ? 2.053 -28.705 24.136 1.00 36.12 577 ASP B O 1
ATOM 8953 N N . LEU B 1 597 ? 2.137 -30.953 24.101 1.00 37.48 578 LEU B N 1
ATOM 8954 C CA . LEU B 1 597 ? 3.207 -30.995 23.076 1.00 32.90 578 LEU B CA 1
ATOM 8955 C C . LEU B 1 597 ? 2.753 -30.560 21.679 1.00 33.35 578 LEU B C 1
ATOM 8956 O O . LEU B 1 597 ? 3.523 -29.943 20.922 1.00 34.38 578 LEU B O 1
ATOM 8961 N N . TRP B 1 598 ? 1.534 -30.957 21.319 1.00 33.30 579 TRP B N 1
ATOM 8962 C CA . TRP B 1 598 ? 0.990 -30.678 20.004 1.00 30.66 579 TRP B CA 1
ATOM 8963 C C . TRP B 1 598 ? 0.870 -29.161 19.793 1.00 34.62 579 TRP B C 1
ATOM 8964 O O . TRP B 1 598 ? 1.278 -28.654 18.755 1.00 33.41 579 TRP B O 1
ATOM 8975 N N . VAL B 1 599 ? 0.341 -28.419 20.765 1.00 32.86 580 VAL B N 1
ATOM 8976 C CA . VAL B 1 599 ? 0.261 -26.957 20.569 1.00 34.75 580 VAL B CA 1
ATOM 8977 C C . VAL B 1 599 ? 1.618 -26.316 20.415 1.00 35.15 580 VAL B C 1
ATOM 8978 O O . VAL B 1 599 ? 1.748 -25.218 19.828 1.00 33.21 580 VAL B O 1
ATOM 8982 N N . LYS B 1 600 ? 2.653 -26.998 20.895 1.00 32.12 581 LYS B N 1
ATOM 8983 C CA . LYS B 1 600 ? 4.003 -26.469 20.731 1.00 36.14 581 LYS B CA 1
ATOM 8984 C C . LYS B 1 600 ? 4.634 -26.923 19.437 1.00 36.02 581 LYS B C 1
ATOM 8985 O O . LYS B 1 600 ? 5.805 -26.651 19.204 1.00 39.48 581 LYS B O 1
ATOM 8991 N N . GLY B 1 601 ? 3.867 -27.616 18.595 1.00 39.08 582 GLY B N 1
ATOM 8992 C CA . GLY B 1 601 ? 4.361 -27.981 17.277 1.00 33.11 582 GLY B CA 1
ATOM 8993 C C . GLY B 1 601 ? 4.987 -29.362 17.154 1.00 36.85 582 GLY B C 1
ATOM 8994 O O . GLY B 1 601 ? 5.644 -29.659 16.153 1.00 41.92 582 GLY B O 1
ATOM 8995 N N . VAL B 1 602 ? 4.857 -30.186 18.180 1.00 35.07 583 VAL B N 1
ATOM 8996 C CA . VAL B 1 602 ? 5.309 -31.578 18.098 1.00 37.25 583 VAL B CA 1
ATOM 8997 C C . VAL B 1 602 ? 4.322 -32.459 17.318 1.00 34.96 583 VAL B C 1
ATOM 8998 O O . VAL B 1 602 ? 3.128 -32.378 17.518 1.00 35.76 583 VAL B O 1
ATOM 9002 N N . SER B 1 603 ? 4.814 -33.298 16.418 1.00 31.67 584 SER B N 1
ATOM 9003 C CA . SER B 1 603 ? 3.931 -34.198 15.665 1.00 36.97 584 SER B CA 1
ATOM 9004 C C . SER B 1 603 ? 3.416 -35.329 16.536 1.00 38.79 584 SER B C 1
ATOM 9005 O O . SER B 1 603 ? 4.173 -36.014 17.212 1.00 37.47 584 SER B O 1
ATOM 9008 N N . ILE B 1 604 ? 2.102 -35.434 16.583 1.00 34.91 585 ILE B N 1
ATOM 9009 C CA . ILE B 1 604 ? 1.404 -36.494 17.248 1.00 33.68 585 ILE B CA 1
ATOM 9010 C C . ILE B 1 604 ? 0.678 -37.328 16.187 1.00 37.47 585 ILE B C 1
ATOM 9011 O O . ILE B 1 604 ? 0.010 -36.798 15.281 1.00 35.83 585 ILE B O 1
ATOM 9016 N N . GLN B 1 605 ? 0.843 -38.639 16.273 1.00 36.20 586 GLN B N 1
ATOM 9017 C CA . GLN B 1 605 ? 0.141 -39.549 15.370 1.00 36.35 586 GLN B CA 1
ATOM 9018 C C . GLN B 1 605 ? -1.264 -39.836 15.853 1.00 36.55 586 GLN B C 1
ATOM 9019 O O . GLN B 1 605 ? -1.530 -40.890 16.463 1.00 32.33 586 GLN B O 1
ATOM 9025 N N . TRP B 1 606 ? -2.173 -38.919 15.537 1.00 35.40 587 TRP B N 1
ATOM 9026 C CA . TRP B 1 606 ? -3.539 -38.975 16.069 1.00 35.17 587 TRP B CA 1
ATOM 9027 C C . TRP B 1 606 ? -4.294 -40.190 15.603 1.00 36.72 587 TRP B C 1
ATOM 9028 O O . TRP B 1 606 ? -5.206 -40.645 16.286 1.00 39.06 587 TRP B O 1
ATOM 9039 N N . ASN B 1 607 ? -3.914 -40.711 14.448 1.00 36.96 588 ASN B N 1
ATOM 9040 C CA . ASN B 1 607 ? -4.514 -41.921 13.916 1.00 44.22 588 ASN B CA 1
ATOM 9041 C C . ASN B 1 607 ? -4.440 -43.079 14.879 1.00 38.46 588 ASN B C 1
ATOM 9042 O O . ASN B 1 607 ? -5.362 -43.873 14.944 1.00 40.83 588 ASN B O 1
ATOM 9047 N N . THR B 1 608 ? -3.361 -43.153 15.643 1.00 37.49 589 THR B N 1
ATOM 9048 C CA . THR B 1 608 ? -3.152 -44.295 16.549 1.00 36.88 589 THR B CA 1
ATOM 9049 C C . THR B 1 608 ? -4.080 -44.314 17.753 1.00 39.38 589 THR B C 1
ATOM 9050 O O . THR B 1 608 ? -4.161 -45.331 18.437 1.00 41.81 589 THR B O 1
ATOM 9054 N N . LEU B 1 609 ? -4.807 -43.223 17.994 1.00 34.03 590 LEU B N 1
ATOM 9055 C CA . LEU B 1 609 ? -5.806 -43.221 19.061 1.00 31.73 590 LEU B CA 1
ATOM 9056 C C . LEU B 1 609 ? -6.976 -44.105 18.701 1.00 40.71 590 LEU B C 1
ATOM 9057 O O . LEU B 1 609 ? -7.817 -44.398 19.545 1.00 45.01 590 LEU B O 1
ATOM 9062 N N . TYR B 1 610 ? -7.047 -44.551 17.454 1.00 38.71 591 TYR B N 1
ATOM 9063 C CA . TYR B 1 610 ? -8.234 -45.275 17.010 1.00 40.67 591 TYR B CA 1
ATOM 9064 C C . TYR B 1 610 ? -7.925 -46.675 16.479 1.00 37.92 591 TYR B C 1
ATOM 9065 O O . TYR B 1 610 ? -6.819 -46.951 16.020 1.00 36.49 591 TYR B O 1
ATOM 9074 N N . GLY B 1 611 ? -8.934 -47.533 16.535 1.00 43.41 592 GLY B N 1
ATOM 9075 C CA . GLY B 1 611 ? -8.856 -48.865 15.965 1.00 45.16 592 GLY B CA 1
ATOM 9076 C C . GLY B 1 611 ? -8.841 -48.834 14.457 1.00 46.67 592 GLY B C 1
ATOM 9077 O O . GLY B 1 611 ? -8.700 -47.772 13.834 1.00 44.09 592 GLY B O 1
ATOM 9078 N N . GLU B 1 612 ? -8.996 -50.009 13.855 1.00 44.71 593 GLU B N 1
ATOM 9079 C CA . GLU B 1 612 ? -8.916 -50.139 12.404 1.00 53.34 593 GLU B CA 1
ATOM 9080 C C . GLU B 1 612 ? -9.981 -49.301 11.675 1.00 50.41 593 GLU B C 1
ATOM 9081 O O . GLU B 1 612 ? -9.752 -48.793 10.578 1.00 51.29 593 GLU B O 1
ATOM 9087 N N . THR B 1 613 ? -11.146 -49.189 12.295 1.00 43.96 594 THR B N 1
ATOM 9088 C CA . THR B 1 613 ? -12.254 -48.438 11.745 1.00 41.47 594 THR B CA 1
ATOM 9089 C C . THR B 1 613 ? -12.275 -47.054 12.392 1.00 46.53 594 THR B C 1
ATOM 9090 O O . THR B 1 613 ? -12.639 -46.887 13.566 1.00 42.79 594 THR B O 1
ATOM 9094 N N . LYS B 1 614 ? -11.854 -46.058 11.615 1.00 43.17 595 LYS B N 1
ATOM 9095 C CA . LYS B 1 614 ? -11.824 -44.684 12.091 1.00 40.03 595 LYS B CA 1
ATOM 9096 C C . LYS B 1 614 ? -13.220 -44.116 12.154 1.00 36.63 595 LYS B C 1
ATOM 9097 O O . LYS B 1 614 ? -14.125 -44.579 11.449 1.00 38.48 595 LYS B O 1
ATOM 9103 N N . PRO B 1 615 ? -13.427 -43.133 13.028 1.00 33.32 596 PRO B N 1
ATOM 9104 C CA . PRO B 1 615 ? -14.719 -42.461 12.992 1.00 38.11 596 PRO B CA 1
ATOM 9105 C C . PRO B 1 615 ? -14.889 -41.812 11.612 1.00 44.34 596 PRO B C 1
ATOM 9106 O O . PRO B 1 615 ? -13.886 -41.476 10.939 1.00 37.59 596 PRO B O 1
ATOM 9110 N N . ARG B 1 616 ? -16.135 -41.675 11.178 1.00 40.18 597 ARG B N 1
ATOM 9111 C CA . ARG B 1 616 ? -16.420 -41.055 9.900 1.00 36.86 597 ARG B CA 1
ATOM 9112 C C . ARG B 1 616 ? -16.151 -39.571 9.966 1.00 32.88 597 ARG B C 1
ATOM 9113 O O . ARG B 1 616 ? -16.488 -38.895 10.930 1.00 34.06 597 ARG B O 1
ATOM 9121 N N . LEU B 1 617 ? -15.514 -39.071 8.922 1.00 34.37 598 LEU B N 1
ATOM 9122 C CA . LEU B 1 617 ? -15.300 -37.649 8.801 1.00 29.69 598 LEU B CA 1
ATOM 9123 C C . LEU B 1 617 ? -16.605 -36.912 8.914 1.00 31.39 598 LEU B C 1
ATOM 9124 O O . LEU B 1 617 ? -17.676 -37.445 8.569 1.00 33.99 598 LEU B O 1
ATOM 9129 N N . ILE B 1 618 ? -16.536 -35.689 9.418 1.00 34.76 599 ILE B N 1
ATOM 9130 C CA . ILE B 1 618 ? -17.751 -34.908 9.620 1.00 33.49 599 ILE B CA 1
ATOM 9131 C C . ILE B 1 618 ? -17.628 -33.445 9.185 1.00 32.72 599 ILE B C 1
ATOM 9132 O O . ILE B 1 618 ? -16.554 -32.835 9.262 1.00 36.22 599 ILE B O 1
ATOM 9137 N N . SER B 1 619 ? -18.736 -32.892 8.703 1.00 32.12 600 SER B N 1
ATOM 9138 C CA . SER B 1 619 ? -18.787 -31.476 8.296 1.00 29.77 600 SER B CA 1
ATOM 9139 C C . SER B 1 619 ? -18.688 -30.523 9.489 1.00 36.42 600 SER B C 1
ATOM 9140 O O . SER B 1 619 ? -19.549 -30.531 10.362 1.00 33.47 600 SER B O 1
ATOM 9143 N N . LEU B 1 620 ? -17.629 -29.704 9.504 1.00 31.83 601 LEU B N 1
ATOM 9144 C CA . LEU B 1 620 ? -17.398 -28.664 10.520 1.00 28.69 601 LEU B CA 1
ATOM 9145 C C . LEU B 1 620 ? -17.086 -27.314 9.848 1.00 31.98 601 LEU B C 1
ATOM 9146 O O . LEU B 1 620 ? -16.676 -27.283 8.679 1.00 33.61 601 LEU B O 1
ATOM 9151 N N . PRO B 1 621 ? -17.217 -26.208 10.585 1.00 34.84 602 PRO B N 1
ATOM 9152 C CA . PRO B 1 621 ? -16.915 -24.898 9.990 1.00 31.49 602 PRO B CA 1
ATOM 9153 C C . PRO B 1 621 ? -15.545 -24.858 9.311 1.00 37.05 602 PRO B C 1
ATOM 9154 O O . PRO B 1 621 ? -14.552 -25.432 9.808 1.00 36.41 602 PRO B O 1
ATOM 9158 N N . SER B 1 622 ? -15.495 -24.136 8.199 1.00 35.81 603 SER B N 1
ATOM 9159 C CA . SER B 1 622 ? -14.291 -24.024 7.391 1.00 33.27 603 SER B CA 1
ATOM 9160 C C . SER B 1 622 ? -13.614 -22.686 7.674 1.00 30.60 603 SER B C 1
ATOM 9161 O O . SER B 1 622 ? -14.174 -21.808 8.301 1.00 34.90 603 SER B O 1
ATOM 9164 N N . TYR B 1 623 ? -12.394 -22.535 7.171 1.00 34.87 604 TYR B N 1
ATOM 9165 C CA . TYR B 1 623 ? -11.510 -21.476 7.605 1.00 33.12 604 TYR B CA 1
ATOM 9166 C C . TYR B 1 623 ? -12.170 -20.117 7.492 1.00 36.12 604 TYR B C 1
ATOM 9167 O O . TYR B 1 623 ? -12.783 -19.815 6.459 1.00 30.88 604 TYR B O 1
ATOM 9176 N N . PRO B 1 624 ? -12.074 -19.316 8.566 1.00 31.78 605 PRO B N 1
ATOM 9177 C CA . PRO B 1 624 ? -12.672 -17.981 8.691 1.00 38.63 605 PRO B CA 1
ATOM 9178 C C . PRO B 1 624 ? -11.692 -16.957 8.164 1.00 36.79 605 PRO B C 1
ATOM 9179 O O . PRO B 1 624 ? -11.036 -16.271 8.930 1.00 33.60 605 PRO B O 1
ATOM 9183 N N . PHE B 1 625 ? -11.573 -16.891 6.846 1.00 32.97 606 PHE B N 1
ATOM 9184 C CA . PHE B 1 625 ? -10.600 -16.021 6.222 1.00 38.09 606 PHE B CA 1
ATOM 9185 C C . PHE B 1 625 ? -10.780 -14.563 6.633 1.00 33.83 606 PHE B C 1
ATOM 9186 O O . PHE B 1 625 ? -11.885 -14.111 6.860 1.00 37.15 606 PHE B O 1
ATOM 9194 N N . ALA B 1 626 ? -9.675 -13.843 6.679 1.00 36.26 607 ALA B N 1
ATOM 9195 C CA . ALA B 1 626 ? -9.689 -12.411 6.938 1.00 44.68 607 ALA B CA 1
ATOM 9196 C C . ALA B 1 626 ? -10.522 -11.693 5.872 1.00 43.07 607 ALA B C 1
ATOM 9197 O O . ALA B 1 626 ? -10.444 -11.998 4.676 1.00 34.86 607 ALA B O 1
ATOM 9199 N N . LYS B 1 627 ? -11.335 -10.752 6.340 1.00 39.39 608 LYS B N 1
ATOM 9200 C CA . LYS B 1 627 ? -12.262 -10.009 5.514 1.00 35.72 608 LYS B CA 1
ATOM 9201 C C . LYS B 1 627 ? -11.667 -8.680 5.093 1.00 43.03 608 LYS B C 1
ATOM 9202 O O . LYS B 1 627 ? -12.326 -7.643 5.169 1.00 45.48 608 LYS B O 1
ATOM 9208 N N . ASP B 1 628 ? -10.431 -8.712 4.643 1.00 41.53 609 ASP B N 1
ATOM 9209 C CA . ASP B 1 628 ? -9.758 -7.506 4.225 1.00 40.62 609 ASP B CA 1
ATOM 9210 C C . ASP B 1 628 ? -10.132 -7.118 2.796 1.00 42.73 609 ASP B C 1
ATOM 9211 O O . ASP B 1 628 ? -10.308 -7.966 1.924 1.00 41.60 609 ASP B O 1
ATOM 9216 N N . HIS B 1 629 ? -10.249 -5.813 2.585 1.00 43.41 610 HIS B N 1
ATOM 9217 C CA . HIS B 1 629 ? -10.769 -5.241 1.352 1.00 43.93 610 HIS B CA 1
ATOM 9218 C C . HIS B 1 629 ? -9.636 -5.096 0.371 1.00 36.64 610 HIS B C 1
ATOM 9219 O O . HIS B 1 629 ? -8.619 -4.495 0.681 1.00 38.94 610 HIS B O 1
ATOM 9226 N N . TYR B 1 630 ? -9.791 -5.693 -0.805 1.00 40.20 611 TYR B N 1
ATOM 9227 C CA . TYR B 1 630 ? -8.814 -5.518 -1.887 1.00 33.12 611 TYR B CA 1
ATOM 9228 C C . TYR B 1 630 ? -9.544 -5.186 -3.171 1.00 34.87 611 TYR B C 1
ATOM 9229 O O . TYR B 1 630 ? -10.490 -5.872 -3.561 1.00 33.92 611 TYR B O 1
ATOM 9238 N N . TRP B 1 631 ? -9.129 -4.091 -3.798 1.00 39.46 612 TRP B N 1
ATOM 9239 C CA . TRP B 1 631 ? -9.814 -3.642 -4.986 1.00 41.39 612 TRP B CA 1
ATOM 9240 C C . TRP B 1 631 ? -8.917 -2.857 -5.906 1.00 37.25 612 TRP B C 1
ATOM 9241 O O . TRP B 1 631 ? -7.700 -2.761 -5.723 1.00 43.33 612 TRP B O 1
ATOM 9252 N N . VAL B 1 632 ? -9.557 -2.297 -6.914 1.00 37.27 613 VAL B N 1
ATOM 9253 C CA . VAL B 1 632 ? -8.904 -1.460 -7.880 1.00 40.86 613 VAL B CA 1
ATOM 9254 C C . VAL B 1 632 ? -8.109 -0.359 -7.167 1.00 39.87 613 VAL B C 1
ATOM 9255 O O . VAL B 1 632 ? -8.654 0.360 -6.329 1.00 45.71 613 VAL B O 1
ATOM 9259 N N . PRO B 1 633 ? -6.815 -0.257 -7.470 1.00 35.94 614 PRO B N 1
ATOM 9260 C CA . PRO B 1 633 ? -5.932 0.701 -6.790 1.00 50.53 614 PRO B CA 1
ATOM 9261 C C . PRO B 1 633 ? -6.105 2.138 -7.304 1.00 51.22 614 PRO B C 1
ATOM 9262 O O . PRO B 1 633 ? -6.483 2.356 -8.469 1.00 47.51 614 PRO B O 1
ATOM 9266 N N . ALA B 1 634 ? -5.844 3.105 -6.420 1.00 61.23 615 ALA B N 1
ATOM 9267 C CA . ALA B 1 634 ? -5.941 4.538 -6.743 1.00 56.20 615 ALA B CA 1
ATOM 9268 C C . ALA B 1 634 ? -4.788 4.994 -7.651 1.00 57.50 615 ALA B C 1
ATOM 9269 O O . ALA B 1 634 ? -5.001 5.732 -8.628 1.00 58.19 615 ALA B O 1
#

B-factor: mean 42.87, std 13.21, range [20.04, 110.04]

InterPro domains:
  IPR000873 AMP-dependent synthetase/ligase domain [PF00501] (50-415)
  IPR000873 AMP-dependent synthetase/ligase domain [PF00501] (1160-1505)
  IPR001242 Condensation domain [PF00668] (691-1141)
  IPR006162 Phosphopantetheine attachment site [PS00012] (622-637)
  IPR006162 Phosphopantetheine attachment site [PS00012] (1684-1699)
  IPR006162 Phosphopantetheine attachment site [PS00012] (4491-4506)
  IPR009081 Phosphopantetheine binding ACP domain [PF00550] (599-663)
  IPR009081 Phosphopantetheine binding ACP domain [PF00550] (1662-1725)
  IPR009081 Phosphopantetheine binding ACP domain [PF00550] (3119-3184)
  IPR009081 Phosphopantetheine binding ACP domain [PF00550] (3218-3282)
  IPR009081 Phosphopantetheine binding ACP domain [PF00550] (4467-4532)
  IPR009081 Phosphopantetheine binding ACP domain [PS50075] (590-667)
  IPR009081 Phosphopantetheine binding ACP domain [PS50075] (1654-1729)
  IPR009081 Phosphopantetheine binding ACP domain [PS50075] (3114-3188)
  IPR009081 Phosphopantetheine binding ACP domain [PS50075] (3212-3286)
  IPR009081 Phosphopantetheine binding ACP domain [PS50075] (4459-4536)
  IPR010071 Amino acid adenylation domain [TIGR01733] (1181-1578)
  IPR013968 Polyketide synthase-like, ketoreductase domain [PF08659] (2850-3035)
  IPR013968 Polyketide synthase-like, ketoreductase domain [PF08659] (4174-4369)
  IPR014030 Beta-ketoacyl synthase-like, N-terminal domain [PF00109] (1761-2010)

Solvent-accessible surface area: 44727 Å² total; per-residue (Å²): 194,47,62,45,0,0,0,0,0,6,7,2,25,2,0,43,4,76,69,25,85,67,1,30,126,6,0,63,92,23,97,48,13,13,75,78,3,44,116,127,37,17,54,26,152,113,34,105,14,72,15,124,108,55,102,48,68,6,32,5,44,44,0,0,21,7,98,18,15,13,58,3,18,2,126,7,9,70,14,36,67,158,53,0,29,28,4,10,0,5,5,0,7,0,1,16,8,0,3,32,0,2,2,14,0,5,18,10,22,156,67,0,58,48,40,29,1,0,0,0,0,0,4,12,71,26,14,1,46,11,25,12,100,108,53,124,43,42,38,56,16,56,6,0,29,2,8,34,20,31,0,1,1,0,0,22,0,0,43,36,6,36,0,28,1,0,0,10,17,13,24,0,12,7,0,0,0,0,0,0,0,5,6,0,1,12,0,2,56,66,50,15,6,92,30,0,0,0,0,0,0,4,2,3,5,9,17,20,15,0,2,0,22,11,38,48,64,31,12,0,74,71,0,60,1,22,0,2,3,47,99,3,63,5,10,0,14,0,0,0,0,0,0,0,0,0,19,33,34,130,26,0,89,171,64,17,7,18,24,34,0,5,0,57,0,6,0,0,7,2,6,2,123,20,139,68,29,66,30,50,21,54,118,2,2,6,63,0,3,16,100,0,1,122,79,3,125,14,47,11,14,1,0,12,1,0,3,2,18,1,13,0,43,103,135,14,2,12,38,9,0,69,0,2,56,52,0,7,150,82,13,76,120,177,95,19,83,141,41,148,0,0,0,0,0,2,9,2,2,4,1,0,1,18,17,0,3,2,0,1,3,0,0,0,0,2,6,0,6,132,77,106,22,2,1,65,1,8,46,3,133,92,58,6,98,159,2,137,19,136,153,31,38,6,37,8,0,63,114,101,68,108,3,144,54,31,71,41,182,105,76,102,111,28,20,20,29,0,0,1,6,0,14,8,36,3,15,0,6,0,0,0,0,0,21,24,54,90,144,179,97,56,3,0,3,3,11,6,0,87,63,126,61,49,0,55,47,10,0,45,50,5,11,118,9,7,156,80,172,100,24,80,70,150,25,3,38,53,0,0,22,0,8,9,44,0,18,51,81,8,41,23,11,5,0,2,25,0,18,50,2,97,67,0,47,114,40,2,54,6,13,39,88,31,172,96,99,104,143,86,24,48,71,8,47,21,98,169,41,142,138,44,42,85,87,29,99,85,57,150,103,88,39,126,32,12,45,31,47,4,151,142,97,88,36,58,75,0,0,54,16,5,1,63,11,1,70,10,135,9,71,34,10,33,51,170,122,70,25,104,16,18,39,7,38,18,0,21,22,9,130,70,134,29,57,36,83,193,44,70,44,0,0,0,0,0,6,7,3,38,1,0,45,3,75,71,24,79,56,1,28,102,6,1,61,87,25,84,52,15,10,73,78,8,44,161,127,36,20,42,32,163,115,33,107,15,70,17,121,104,54,94,53,69,7,34,5,48,40,0,0,20,7,97,19,13,11,60,4,18,4,134,8,9,71,11,51,61,207,40,0,33,34,0,9,0,6,5,0,8,0,1,16,8,0,5,34,0,1,2,14,0,5,17,9,24,158,66,0,59,49,38,31,0,0,0,0,0,0,4,10,69,28,7,1,41,26,28,13,46,101,66,128,20,48,32,61,16,87,6,0,23,1,7,34,16,31,1,1,1,0,0,10,0,0,44,38,8,34,0,26,2,0,0,11,19,11,25,0,12,8,0,0,0,0,0,0,0,6,6,0,1,13,0,1,58,66,48,14,5,93,30,0,0,0,0,0,0,4,2,2,5,9,18,32,15,1,2,0,22,12,35,49,63,32,11,0,76,70,0,62,1,20,0,1,4,49,99,3,64,4,11,0,14,0,0,0,0,0,0,0,1,0,20,38,36,133,24,0,93,170,66,18,8,17,23,34,0,4,0,50,0,7,1,0,7,2,5,3,118,18,139,68,31,65,31,55,19,53,128,2,3,8,72,0,2,16,94,0,1,90,75,4,125,15,50,10,49,16,0,11,0,0,2,1,17,1,15,0,41,110,130,15,2,12,36,10,0,59,0,2,56,49,0,6,146,72,11,41,109,140,180,195,44,146,0,0,0,0,0,2,8,2,2,3,1,0,1,18,16,0,3,2,0,2,3,0,0,0,0,1,6,0,5,131,78,106,21,2,0,64,1,9,43,3,134,93,56,8,104,158,3,122,22,138,156,30,39,7,37,7,0,65,118,97,65,104,3,140,50,53,90,54,249,130,60,84,103,27,23,18,28,0,0,1,5,1,13,7,35,2,16,0,7,0,0,0,0,0,23,20,50,92,138,175,60,4,0,3,4,11,7,0,89,65,127,61,49,0,58,48,10,0,45,48,5,11,118,10,10,148,80,175,95,24,81,64,161,26,2,56,48,0,0,23,0,9,11,43,0,18,52,79,7,40,16,16,4,0,3,29,0,24,46,11,102,62,0,40,114,37,2,60,7,18,46,98,61,161,118,40,55,75,12,58,22,104,180,30,147,149,27,38,104,113,54,83,107,65,141,87,59,56,118,46,27,74,18,56,21,148,122,159,67,20,52,104,0,0,47,8,4,0,57,16,5,90,14,131,8,72,74,34,36,53,174,124,67,27,102,15,16,40,7,36,18,0,19,24,12,150,71,134,32,60,36,36,146

Foldseek 3Di:
DAFKKFFFFKWKWFQQGRILVVVLVCLQVVAARKDFDDPVQPDLVVQDDPLQPDDRHFLFGMERETPQLQFAFQVVLPHDLVLSQLAHSQLRLLLVGLQQRLLQFLAALVNQAPFQEEEEEADDAQCQVVVCVVVVHDDDPSNVLRHDDTLSSQVSNCVSSNHNAHGGHFYLWFCGQQVSVVVQSVCCVPVSHAKYKTFYWFDHRHCVCVSVCRSVQAADSVQALLFQAQPQRHWHEYGMIMMTIMHRPVVCVVVQGDGLWMWLFKFKDFQPDDPDQQDEHLCVLLVRLLRGCVSSVDQLLLAAEEAFLGRRHNRVNLSRLSSVQSNNVVVNVVWFPLRAHEYAYCCRRRIRHTSRRQNSSVSNVSSCLVVQKDGAHPNHPDGNPSNPPPPHRYDYRHHIDGNDWTQGPDGDTAWHKYKYWTARSSGMIMMIIITRDDDPDKAKAKDDDQDDVQRLVQLVQQLVCVVVPPDFLVCVQLNRVSRQRSYDQHFKMKMAMDNGSVLSNVLSCCVNVPVNDDLGIEIATQVVQPPVQCVCPVPPVNVVVLLVCLLVVVRSVVRNVVNNNHDHPNPSNDDPDGHRHRRGGGGPRGSDGHHND/DQFKKFFQFKWKFFQQGRILVRVLVCQQVVAARKDFDDVVQPDLVVQDDPLQPDPSHFLFGMARETPLLQFAFQVVQVHDLVLSFLAHSQLRVLLVGLQQRLLQFLAALVNAAPFQEEEEEATDAQCQVVVCVVVVPDDDPSNVLRHDDTLSSQVSNCVSSNHNAHGGHFYQWFCGQQVSVVVNSVCCVVVSHAKYKTFYWFHHRHCVCVSVCRSVQAADSVQALLFQAQSQRHWHYITMIMMTIMHRPVVCVVVQGDGLWMWQFKFKDFQPDDPDQQDEHLCVLLVRLLRGCVSSVDQLLQAAEEAELGRRHLRVNLSRLSSVQNNNVVSVVVPCRAHEYAYCCNRRIRNTSRRQVVSVSNVSSCLVQQKDGAHPNHPDGNPSNPPVVHNYDYRHHIDGNDWDADPVRDTAWHKYKYWTARSSGMIMMIIITGDDDPKAKQKDADQDDVQRLVQLVQQLVCVVVPPDFLVCVQLNRVSRQRSYDHHFWMKMAMDNGSVLSSVCSCQVNVPHNIETAGQVPQVVLLVVQDDDPVSVVVLLVCLVVVVRVVVRNSVNNNHDHPRVVNDDPDGNRHRRGGGGPRGSDGHHNDD